Protein 7D1I (pdb70)

Foldseek 3Di:
DAEEEEEEFAVAPQLVLRLLLQVVCVVVVYAYAYEYAPPTPSVVVCVVVPHHYDHAHQDWDDDPVVDHTGDSVVSLQVRLVSLLVVCVVVVHQAYEYADDDSCQSNLVSCVVVPHAYEYEYLFQARDDSLVVSVVRHPEYEYAADPRDDDDHHHFHALLPQDALVVLLVDDPDAQLAEEAQDQAFPPLCLPPVLVLVLVDPGAHEYEYAGAPPCQVVSVVSNPPHCPRYHYDYDNDDPDVSVSLSNHLEYEYELGRVVLLSCLSNQWQYEHAHDPPDPVSRSVSSVVRLVVLQQYHYDYSVVDDSVVSNVVVVVVVDSVSGSVSSNSSNVSHHYPRSVVVSVVRVVD/DAEEEEAEFPPQPLVQLVVLLQVVCVVVPYAYAYEYAVVTPVVVVCVPVPHHYDHFDDVDDDDDVVRLVRRLVRLLVVCVVVVHQAYEYADDDNCQSNLVSCVVVPRAYEYEYLFLARDDRLVVSVVRHQAYEYAAPVNDDDDRYDYFHGDDDDPPVDAAEEEEACPLDQVVLCLPPVLVLPLPDDGEYEYEHAGAPPCQVVSVVSNVPRNDRYDYDYDNDDPDVVVSAQRHLEYEYEQRSVVLQVCLQQQWQYEHAHDPPPPVSRRVSSVVSLCVVQLYHYDYSVPDDSVVSNVVVVVVRDSVSSVVNRVVSNVPHHRPRSVVVSVVRVVD/DAEEEEEAFLDPPFVPLSLLLQVVLVVVVYAYAYEYAPVRNVCVVCVVVPHHYDHQHQDWAPQDPVDGGGDRVVSLVVRLVVLLVVCVVVVHQAYEYADDDRCQSNLVSCVVVPHAYEYEYLALERDPSCVVSVVRHPAYEYQDDNHDDDPHYHYHHRDDDALVVLLPDPDDAAEEAEAQDLPPSQLVLVQVLLLVQVDPGAEAYEYAQAPPRQVVSVVSNVPNNPHHNYDYHNDDPDVVVSLSSHQEYEYEQDSVVLLVLLQSLFAYEHAHDPPPSSQSSVCRCVPQAPHHYDYSVPDDNVVVNVVVVVVRDSVSRSSRSNRSNVPHHPPRSVVVSVVRVVD

Structure (mmCIF, N/CA/C/O backbone):
data_7D1I
#
_entry.id   7D1I
#
_cell.length_a   182.909
_cell.length_b   182.909
_cell.length_c   156.549
_cell.angle_alpha   90.000
_cell.angle_beta   90.000
_cell.angle_gamma   90.000
#
_symmetry.space_group_name_H-M   'P 43 21 2'
#
loop_
_atom_site.group_PDB
_atom_site.id
_atom_site.type_symbol
_atom_site.label_atom_id
_atom_site.label_alt_id
_atom_site.label_comp_id
_atom_site.label_asym_id
_atom_site.label_entity_id
_atom_site.label_seq_id
_atom_site.pdbx_PDB_ins_code
_atom_site.Cartn_x
_atom_site.Cartn_y
_atom_site.Cartn_z
_atom_site.occupancy
_atom_site.B_iso_or_equiv
_atom_site.auth_seq_id
_atom_site.auth_comp_id
_atom_site.auth_asym_id
_atom_site.auth_atom_id
_atom_site.pdbx_PDB_model_num
ATOM 1 N N . PRO A 1 9 ? 1.521 16.044 18.846 1.000 128.750 9 PRO A N 1
ATOM 2 C CA . PRO A 1 9 ? 1.503 16.603 20.204 1.000 126.520 9 PRO A CA 1
ATOM 3 C C . PRO A 1 9 ? 1.467 15.499 21.259 1.000 119.840 9 PRO A C 1
ATOM 4 O O . PRO A 1 9 ? 1.128 15.763 22.412 1.000 122.240 9 PRO A O 1
ATOM 8 N N . LYS A 1 10 ? 1.846 14.282 20.854 1.000 110.030 10 LYS A N 1
ATOM 9 C CA . LYS A 1 10 ? 1.741 13.074 21.666 1.000 97.550 10 LYS A CA 1
ATOM 10 C C . LYS A 1 10 ? 3.075 12.341 21.742 1.000 89.260 10 LYS A C 1
ATOM 11 O O . LYS A 1 10 ? 3.825 12.305 20.767 1.000 91.120 10 LYS A O 1
ATOM 17 N N . HIS A 1 11 ? 3.390 11.804 22.921 1.000 82.530 11 HIS A N 1
ATOM 18 C CA . HIS A 1 11 ? 4.657 11.125 23.209 1.000 77.380 11 HIS A CA 1
ATOM 19 C C . HIS A 1 11 ? 4.384 9.659 23.552 1.000 73.170 11 HIS A C 1
ATOM 20 O O . HIS A 1 11 ? 3.839 9.373 24.623 1.000 79.150 11 HIS A O 1
ATOM 27 N N . VAL A 1 12 ? 4.781 8.718 22.680 1.000 65.080 12 VAL A N 1
ATOM 28 C CA . VAL A 1 12 ? 4.581 7.283 22.924 1.000 61.050 12 VAL A CA 1
ATOM 29 C C . VAL A 1 12 ? 5.918 6.641 23.257 1.000 60.560 12 VAL A C 1
ATOM 30 O O . VAL A 1 12 ? 6.950 7.006 22.687 1.000 68.380 12 VAL A O 1
ATOM 34 N N . MET A 1 13 ? 5.915 5.701 24.191 1.000 52.650 13 MET A N 1
ATOM 35 C CA . MET A 1 13 ? 7.128 4.954 24.485 1.000 49.100 13 MET A CA 1
ATOM 36 C C . MET A 1 13 ? 6.905 3.504 24.084 1.000 50.990 13 MET A C 1
ATOM 37 O O . MET A 1 13 ? 5.889 2.903 24.457 1.000 53.080 13 MET A O 1
ATOM 42 N N . MET A 1 14 ? 7.865 2.939 23.357 1.000 49.860 14 MET A N 1
ATOM 43 C CA . MET A 1 14 ? 7.744 1.596 22.815 1.000 46.510 14 MET A CA 1
ATOM 44 C C . MET A 1 14 ? 8.487 0.608 23.700 1.000 45.030 14 MET A C 1
ATOM 45 O O . MET A 1 14 ? 9.595 0.893 24.160 1.000 44.820 14 MET A O 1
ATOM 50 N N . MET A 1 15 ? 7.922 -0.588 23.859 1.000 46.150 15 MET A N 1
ATOM 51 C CA . MET A 1 15 ? 8.575 -1.666 24.589 1.000 42.700 15 MET A CA 1
ATOM 52 C C . MET A 1 15 ? 8.646 -2.859 23.672 1.000 42.180 15 MET A C 1
ATOM 53 O O . MET A 1 15 ? 7.608 -3.428 23.311 1.000 42.190 15 MET A O 1
ATOM 58 N N . ALA A 1 16 ? 9.859 -3.234 23.308 1.000 41.820 16 ALA A N 1
ATOM 59 C CA . ALA A 1 16 ? 10.045 -4.380 22.443 1.000 48.720 16 ALA A CA 1
ATOM 60 C C . ALA A 1 16 ? 11.389 -4.950 22.809 1.000 51.640 16 ALA A C 1
ATOM 61 O O . ALA A 1 16 ? 12.362 -4.201 22.974 1.000 54.140 16 ALA A O 1
ATOM 63 N N . ALA A 1 17 ? 11.426 -6.264 22.948 1.000 53.960 17 ALA A N 1
ATOM 64 C CA . ALA A 1 17 ? 12.661 -6.944 23.256 1.000 58.080 17 ALA A CA 1
ATOM 65 C C . ALA A 1 17 ? 13.318 -7.369 21.955 1.000 59.870 17 ALA A C 1
ATOM 66 O O . ALA A 1 17 ? 12.659 -7.842 21.031 1.000 59.190 17 ALA A O 1
ATOM 68 N N . GLY A 1 18 ? 14.626 -7.192 21.909 1.000 68.210 18 GLY A N 1
ATOM 69 C CA . GLY A 1 18 ? 15.453 -7.574 20.787 1.000 78.720 18 GLY A CA 1
ATOM 70 C C . GLY A 1 18 ? 15.602 -9.053 20.477 1.000 86.730 18 GLY A C 1
ATOM 71 O O . GLY A 1 18 ? 15.693 -9.431 19.313 1.000 88.860 18 GLY A O 1
ATOM 72 N N . THR A 1 19 ? 15.667 -9.893 21.508 1.000 92.220 19 THR A N 1
ATOM 73 C CA . THR A 1 19 ? 15.906 -11.318 21.287 1.000 91.060 19 THR A CA 1
ATOM 74 C C . THR A 1 19 ? 14.838 -11.961 20.441 1.000 91.700 19 THR A C 1
ATOM 75 O O . THR A 1 19 ? 15.133 -12.642 19.470 1.000 105.120 19 THR A O 1
ATOM 79 N N . GLY A 1 20 ? 13.589 -11.707 20.773 1.000 79.460 20 GLY A N 1
ATOM 80 C CA . GLY A 1 20 ? 12.501 -12.203 19.957 1.000 79.540 20 GLY A CA 1
ATOM 81 C C . GLY A 1 20 ? 12.323 -11.211 18.822 1.000 84.740 20 GLY A C 1
ATOM 82 O O . GLY A 1 20 ? 12.748 -10.054 18.922 1.000 98.070 20 GLY A O 1
ATOM 83 N N . GLY A 1 21 ? 11.650 -11.576 17.739 1.000 71.980 21 GLY A N 1
ATOM 84 C CA . GLY A 1 21 ? 11.472 -10.591 16.681 1.000 65.950 21 GLY A CA 1
ATOM 85 C C . GLY A 1 21 ? 10.291 -9.657 16.910 1.000 62.790 21 GLY A C 1
ATOM 86 O O . GLY A 1 21 ? 9.332 -9.690 16.154 1.000 71.780 21 GLY A O 1
ATOM 87 N N . HIS A 1 22 ? 10.366 -8.818 17.944 1.000 52.160 22 HIS A N 1
ATOM 88 C CA . HIS A 1 22 ? 9.322 -7.878 18.294 1.000 52.450 22 HIS A CA 1
ATOM 89 C C . HIS A 1 22 ? 9.790 -6.471 18.037 1.000 54.900 22 HIS A C 1
ATOM 90 O O . HIS A 1 22 ? 8.997 -5.558 17.912 1.000 60.590 22 HIS A O 1
ATOM 97 N N . VAL A 1 23 ? 11.094 -6.286 18.003 1.000 52.960 23 VAL A N 1
ATOM 98 C CA . VAL A 1 23 ? 11.627 -4.971 17.749 1.000 52.360 23 VAL A CA 1
ATOM 99 C C . VAL A 1 23 ? 11.248 -4.547 16.348 1.000 55.880 23 VAL A C 1
ATOM 100 O O . VAL A 1 23 ? 10.977 -3.384 16.101 1.000 64.050 23 VAL A O 1
ATOM 104 N N . PHE A 1 24 ? 11.234 -5.492 15.419 1.000 52.360 24 PHE A N 1
ATOM 105 C CA . PHE A 1 24 ? 10.933 -5.127 14.031 1.000 51.450 24 PHE A CA 1
ATOM 106 C C . PHE A 1 24 ? 9.512 -4.620 13.852 1.000 52.190 24 PHE A C 1
ATOM 107 O O . PHE A 1 24 ? 9.344 -3.515 13.295 1.000 57.240 24 PHE A O 1
ATOM 115 N N . PRO A 1 25 ? 8.455 -5.288 14.334 1.000 49.410 25 PRO A N 1
ATOM 116 C CA . PRO A 1 25 ? 7.122 -4.692 14.205 1.000 48.770 25 PRO A CA 1
ATOM 117 C C . PRO A 1 25 ? 6.997 -3.407 14.976 1.000 51.140 25 PRO A C 1
ATOM 118 O O . PRO A 1 25 ? 6.365 -2.463 14.498 1.000 57.260 25 PRO A O 1
ATOM 122 N N . ALA A 1 26 ? 7.557 -3.358 16.184 1.000 52.610 26 ALA A N 1
ATOM 123 C CA . ALA A 1 26 ? 7.544 -2.123 16.954 1.000 52.660 26 ALA A CA 1
ATOM 124 C C . ALA A 1 26 ? 8.249 -1.002 16.211 1.000 55.570 26 ALA A C 1
ATOM 125 O O . ALA A 1 26 ? 7.749 0.124 16.168 1.000 60.550 26 ALA A O 1
ATOM 127 N N . LEU A 1 27 ? 9.411 -1.284 15.615 1.000 57.060 27 LEU A N 1
ATOM 128 C CA . LEU A 1 27 ? 10.147 -0.218 14.942 1.000 57.340 27 LEU A CA 1
ATOM 129 C C . LEU A 1 27 ? 9.339 0.369 13.796 1.000 60.920 27 LEU A C 1
ATOM 130 O O . LEU A 1 27 ? 9.347 1.589 13.590 1.000 63.810 27 LEU A O 1
ATOM 135 N N . ALA A 1 28 ? 8.630 -0.478 13.046 1.000 57.980 28 ALA A N 1
ATOM 136 C CA . ALA A 1 28 ? 7.808 0.013 11.942 1.000 61.190 28 ALA A CA 1
ATOM 137 C C . ALA A 1 28 ? 6.694 0.933 12.441 1.000 57.950 28 ALA A C 1
ATOM 138 O O . ALA A 1 28 ? 6.458 2.009 11.877 1.000 57.020 28 ALA A O 1
ATOM 140 N N . VAL A 1 29 ? 5.990 0.516 13.494 1.000 57.640 29 VAL A N 1
ATOM 141 C CA . VAL A 1 29 ? 4.948 1.344 14.089 1.000 61.090 29 VAL A CA 1
ATOM 142 C C . VAL A 1 29 ? 5.560 2.605 14.687 1.000 68.030 29 VAL A C 1
ATOM 143 O O . VAL A 1 29 ? 4.949 3.681 14.660 1.000 75.710 29 VAL A O 1
ATOM 147 N N . ALA A 1 30 ? 6.762 2.490 15.258 1.000 65.680 30 ALA A N 1
ATOM 148 C CA . ALA A 1 30 ? 7.431 3.659 15.819 1.000 61.960 30 ALA A CA 1
ATOM 149 C C . ALA A 1 30 ? 7.775 4.670 14.731 1.000 66.600 30 ALA A C 1
ATOM 150 O O . ALA A 1 30 ? 7.548 5.875 14.900 1.000 66.430 30 ALA A O 1
ATOM 152 N N . LYS A 1 31 ? 8.316 4.198 13.600 1.000 66.960 31 LYS A N 1
ATOM 153 C CA . LYS A 1 31 ? 8.773 5.107 12.552 1.000 68.680 31 LYS A CA 1
ATOM 154 C C . LYS A 1 31 ? 7.624 5.933 11.995 1.000 76.960 31 LYS A C 1
ATOM 155 O O . LYS A 1 31 ? 7.782 7.137 11.758 1.000 84.200 31 LYS A O 1
ATOM 161 N N . GLN A 1 32 ? 6.459 5.305 11.783 1.000 76.570 32 GLN A N 1
ATOM 162 C CA . GLN A 1 32 ? 5.279 6.043 11.328 1.000 78.760 32 GLN A CA 1
ATOM 163 C C . GLN A 1 32 ? 4.744 6.978 12.403 1.000 78.790 32 GLN A C 1
ATOM 164 O O . GLN A 1 32 ? 4.267 8.076 12.091 1.000 82.690 32 GLN A O 1
ATOM 170 N N . LEU A 1 33 ? 4.783 6.563 13.667 1.000 75.120 33 LEU A N 1
ATOM 171 C CA . LEU A 1 33 ? 4.369 7.487 14.711 1.000 73.850 33 LEU A CA 1
ATOM 172 C C . LEU A 1 33 ? 5.210 8.757 14.673 1.000 78.740 33 LEU A C 1
ATOM 173 O O . LEU A 1 33 ? 4.664 9.863 14.746 1.000 80.040 33 LEU A O 1
ATOM 178 N N . GLN A 1 34 ? 6.527 8.627 14.471 1.000 80.540 34 GLN A N 1
ATOM 179 C CA . GLN A 1 34 ? 7.382 9.814 14.406 1.000 85.370 34 GLN A CA 1
ATOM 180 C C . GLN A 1 34 ? 6.961 10.734 13.274 1.000 93.800 34 GLN A C 1
ATOM 181 O O . GLN A 1 34 ? 6.755 11.940 13.469 1.000 96.860 34 GLN A O 1
ATOM 187 N N . GLN A 1 35 ? 6.812 10.171 12.081 1.000 94.240 35 GLN A N 1
ATOM 188 C CA . GLN A 1 35 ? 6.496 10.952 10.904 1.000 98.710 35 GLN A CA 1
ATOM 189 C C . GLN A 1 35 ? 5.056 11.414 10.880 1.000 96.410 35 GLN A C 1
ATOM 190 O O . GLN A 1 35 ? 4.715 12.264 10.056 1.000 103.350 35 GLN A O 1
ATOM 196 N N . GLN A 1 36 ? 4.209 10.886 11.760 1.000 81.690 36 GLN A N 1
ATOM 197 C CA . GLN A 1 36 ? 2.868 11.422 11.901 1.000 79.320 36 GLN A CA 1
ATOM 198 C C . GLN A 1 36 ? 2.819 12.521 12.943 1.000 75.820 36 GLN A C 1
ATOM 199 O O . GLN A 1 36 ? 1.742 12.821 13.470 1.000 76.580 36 GLN A O 1
ATOM 205 N N . GLY A 1 37 ? 3.969 13.124 13.250 1.000 75.520 37 GLY A N 1
ATOM 206 C CA . GLY A 1 37 ? 4.031 14.275 14.125 1.000 81.560 37 GLY A CA 1
ATOM 207 C C . GLY A 1 37 ? 4.228 13.952 15.583 1.000 82.370 37 GLY A C 1
ATOM 208 O O . GLY A 1 37 ? 4.121 14.857 16.421 1.000 82.420 37 GLY A O 1
ATOM 209 N N . CYS A 1 38 ? 4.439 12.683 15.915 1.000 82.670 38 CYS A N 1
ATOM 210 C CA . CYS A 1 38 ? 4.664 12.243 17.279 1.000 79.280 38 CYS A CA 1
ATOM 211 C C . CYS A 1 38 ? 6.158 12.250 17.583 1.000 77.040 38 CYS A C 1
ATOM 212 O O . CYS A 1 38 ? 6.995 12.526 16.720 1.000 79.860 38 CYS A O 1
ATOM 215 N N . GLN A 1 39 ? 6.477 11.994 18.847 1.000 76.230 39 GLN A N 1
ATOM 216 C CA . GLN A 1 39 ? 7.830 11.692 19.298 1.000 75.610 39 GLN A CA 1
ATOM 217 C C . GLN A 1 39 ? 7.781 10.350 20.015 1.000 69.970 39 GLN A C 1
ATOM 218 O O . GLN A 1 39 ? 6.881 10.112 20.829 1.000 69.580 39 GLN A O 1
ATOM 224 N N . VAL A 1 40 ? 8.708 9.459 19.699 1.000 63.250 40 VAL A N 1
ATOM 225 C CA . VAL A 1 40 ? 8.673 8.128 20.275 1.000 61.940 40 VAL A CA 1
ATOM 226 C C . VAL A 1 40 ? 9.942 7.910 21.074 1.000 66.770 40 VAL A C 1
ATOM 227 O O . VAL A 1 40 ? 11.002 8.460 20.753 1.000 72.880 40 VAL A O 1
ATOM 231 N N . SER A 1 41 ? 9.798 7.170 22.166 1.000 62.170 41 SER A N 1
ATOM 232 C CA . SER A 1 41 ? 10.905 6.756 22.994 1.000 58.300 41 SER A CA 1
ATOM 233 C C . SER A 1 41 ? 10.826 5.253 23.128 1.000 54.500 41 SER A C 1
ATOM 234 O O . SER A 1 41 ? 9.745 4.671 23.020 1.000 51.660 41 SER A O 1
ATOM 237 N N . TRP A 1 42 ? 11.974 4.634 23.376 1.000 54.170 42 TRP A N 1
ATOM 238 C CA . TRP A 1 42 ? 12.080 3.186 23.481 1.000 50.660 42 TRP A CA 1
ATOM 239 C C . TRP A 1 42 ? 12.484 2.833 24.904 1.000 55.400 42 TRP A C 1
ATOM 240 O O . TRP A 1 42 ? 13.425 3.421 25.449 1.000 61.960 42 TRP A O 1
ATOM 251 N N . LEU A 1 43 ? 11.757 1.897 25.511 1.000 56.650 43 LEU A N 1
ATOM 252 C CA . LEU A 1 43 ? 12.124 1.326 26.801 1.000 52.650 43 LEU A CA 1
ATOM 253 C C . LEU A 1 43 ? 12.752 -0.030 26.520 1.000 54.150 43 LEU A C 1
ATOM 254 O O . LEU A 1 43 ? 12.100 -0.941 25.988 1.000 59.850 43 LEU A O 1
ATOM 259 N N . ALA A 1 44 ? 14.004 -0.180 26.896 1.000 47.090 44 ALA A N 1
ATOM 260 C CA . ALA A 1 44 ? 14.725 -1.378 26.531 1.000 46.380 44 ALA A CA 1
ATOM 261 C C . ALA A 1 44 ? 15.634 -1.745 27.688 1.000 53.560 44 ALA A C 1
ATOM 262 O O . ALA A 1 44 ? 15.819 -0.966 28.624 1.000 60.800 44 ALA A O 1
ATOM 264 N N . THR A 1 45 ? 16.166 -2.954 27.636 1.000 46.650 45 THR A N 1
ATOM 265 C CA . THR A 1 45 ? 17.092 -3.459 28.626 1.000 44.320 45 THR A CA 1
ATOM 266 C C . THR A 1 45 ? 18.511 -3.054 28.247 1.000 53.190 45 THR A C 1
ATOM 267 O O . THR A 1 45 ? 18.767 -2.685 27.095 1.000 58.680 45 THR A O 1
ATOM 271 N N . PRO A 1 46 ? 19.444 -2.997 29.212 1.000 54.690 46 PRO A N 1
ATOM 272 C CA . PRO A 1 46 ? 20.829 -2.673 28.849 1.000 56.390 46 PRO A CA 1
ATOM 273 C C . PRO A 1 46 ? 21.553 -3.817 28.178 1.000 58.800 46 PRO A C 1
ATOM 274 O O . PRO A 1 46 ? 22.493 -3.590 27.409 1.000 58.510 46 PRO A O 1
ATOM 278 N N . THR A 1 47 ? 21.137 -5.041 28.438 1.000 61.770 47 THR A N 1
ATOM 279 C CA . THR A 1 47 ? 21.802 -6.198 27.890 1.000 70.240 47 THR A CA 1
ATOM 280 C C . THR A 1 47 ? 21.048 -6.811 26.715 1.000 76.540 47 THR A C 1
ATOM 281 O O . THR A 1 47 ? 21.427 -7.887 26.246 1.000 80.310 47 THR A O 1
ATOM 285 N N . GLY A 1 48 ? 20.065 -6.117 26.163 1.000 77.490 48 GLY A N 1
ATOM 286 C CA . GLY A 1 48 ? 19.312 -6.679 25.067 1.000 79.080 48 GLY A CA 1
ATOM 287 C C . GLY A 1 48 ? 19.853 -6.290 23.719 1.000 80.280 48 GLY A C 1
ATOM 288 O O . GLY A 1 48 ? 20.592 -5.321 23.589 1.000 86.890 48 GLY A O 1
ATOM 289 N N . MET A 1 49 ? 19.508 -7.091 22.710 1.000 74.250 49 MET A N 1
ATOM 290 C CA . MET A 1 49 ? 20.026 -6.837 21.375 1.000 71.090 49 MET A CA 1
ATOM 291 C C . MET A 1 49 ? 19.271 -5.715 20.692 1.000 68.570 49 MET A C 1
ATOM 292 O O . MET A 1 49 ? 19.744 -5.207 19.671 1.000 71.450 49 MET A O 1
ATOM 297 N N . GLU A 1 50 ? 18.109 -5.323 21.228 1.000 64.380 50 GLU A N 1
ATOM 298 C CA . GLU A 1 50 ? 17.351 -4.230 20.623 1.000 60.880 50 GLU A CA 1
ATOM 299 C C . GLU A 1 50 ? 18.197 -2.982 20.469 1.000 51.510 50 GLU A C 1
ATOM 300 O O . GLU A 1 50 ? 17.950 -2.184 19.561 1.000 53.420 50 GLU A O 1
ATOM 306 N N . ASN A 1 51 ? 19.185 -2.788 21.347 1.000 47.070 51 ASN A N 1
ATOM 307 C CA . ASN A 1 51 ? 20.010 -1.583 21.289 1.000 53.590 51 ASN A CA 1
ATOM 308 C C . ASN A 1 51 ? 20.780 -1.484 19.982 1.000 62.280 51 ASN A C 1
ATOM 309 O O . ASN A 1 51 ? 20.806 -0.423 19.339 1.000 61.200 51 ASN A O 1
ATOM 314 N N . ARG A 1 52 ? 21.433 -2.578 19.582 1.000 66.930 52 ARG A N 1
ATOM 315 C CA . ARG A 1 52 ? 22.185 -2.568 18.333 1.000 67.890 52 ARG A CA 1
ATOM 316 C C . ARG A 1 52 ? 21.256 -2.385 17.148 1.000 63.450 52 ARG A C 1
ATOM 317 O O . ARG A 1 52 ? 21.605 -1.708 16.173 1.000 62.510 52 ARG A O 1
ATOM 325 N N . LEU A 1 53 ? 20.063 -2.982 17.213 1.000 57.810 53 LEU A N 1
ATOM 326 C CA . LEU A 1 53 ? 19.143 -2.848 16.095 1.000 59.050 53 LEU A CA 1
ATOM 327 C C . LEU A 1 53 ? 18.678 -1.405 15.958 1.000 47.640 53 LEU A C 1
ATOM 328 O O . LEU A 1 53 ? 18.577 -0.889 14.843 1.000 70.120 53 LEU A O 1
ATOM 333 N N . LEU A 1 54 ? 18.437 -0.717 17.072 1.000 52.470 54 LEU A N 1
ATOM 334 C CA . LEU A 1 54 ? 18.034 0.682 17.006 1.000 55.050 54 LEU A CA 1
ATOM 335 C C . LEU A 1 54 ? 19.212 1.648 16.937 1.000 65.910 54 LEU A C 1
ATOM 336 O O . LEU A 1 54 ? 18.993 2.862 17.020 1.000 73.600 54 LEU A O 1
ATOM 341 N N . LYS A 1 55 ? 20.450 1.166 16.833 1.000 65.960 55 LYS A N 1
ATOM 342 C CA . LYS A 1 55 ? 21.549 2.106 16.640 1.000 69.050 55 LYS A CA 1
ATOM 343 C C . LYS A 1 55 ? 21.331 2.818 15.313 1.000 75.430 55 LYS A C 1
ATOM 344 O O . LYS A 1 55 ? 20.818 2.232 14.353 1.000 73.440 55 LYS A O 1
ATOM 350 N N . ASP A 1 56 ? 21.607 4.121 15.298 1.000 83.470 56 ASP A N 1
ATOM 351 C CA . ASP A 1 56 ? 21.454 4.954 14.108 1.000 94.310 56 ASP A CA 1
ATOM 352 C C . ASP A 1 56 ? 19.997 5.051 13.670 1.000 93.530 56 ASP A C 1
ATOM 353 O O . ASP A 1 56 ? 19.718 5.370 12.507 1.000 92.790 56 ASP A O 1
ATOM 358 N N . GLN A 1 57 ? 19.063 4.780 14.584 1.000 92.830 57 GLN A N 1
ATOM 359 C CA . GLN A 1 57 ? 17.632 4.830 14.309 1.000 91.870 57 GLN A CA 1
ATOM 360 C C . GLN A 1 57 ? 16.955 6.099 14.773 1.000 91.840 57 GLN A C 1
ATOM 361 O O . GLN A 1 57 ? 15.759 6.263 14.517 1.000 93.820 57 GLN A O 1
ATOM 367 N N . ASN A 1 58 ? 17.677 6.981 15.458 1.000 87.740 58 ASN A N 1
ATOM 368 C CA . ASN A 1 58 ? 17.167 8.306 15.774 1.000 84.870 58 ASN A CA 1
ATOM 369 C C . ASN A 1 58 ? 15.903 8.254 16.649 1.000 76.680 58 ASN A C 1
ATOM 370 O O . ASN A 1 58 ? 14.973 9.044 16.474 1.000 74.370 58 ASN A O 1
ATOM 375 N N . ILE A 1 59 ? 15.865 7.322 17.604 1.000 72.750 59 ILE A N 1
ATOM 376 C CA . ILE A 1 59 ? 14.928 7.385 18.735 1.000 69.270 59 ILE A CA 1
ATOM 377 C C . ILE A 1 59 ? 15.700 7.081 20.008 1.000 68.070 59 ILE A C 1
ATOM 378 O O . ILE A 1 59 ? 16.501 6.131 20.037 1.000 66.530 59 ILE A O 1
ATOM 383 N N . PRO A 1 60 ? 15.482 7.855 21.074 1.000 65.360 60 PRO A N 1
ATOM 384 C CA . PRO A 1 60 ? 16.275 7.685 22.297 1.000 62.450 60 PRO A CA 1
ATOM 385 C C . PRO A 1 60 ? 15.855 6.433 23.045 1.000 57.490 60 PRO A C 1
ATOM 386 O O . PRO A 1 60 ? 14.664 6.176 23.230 1.000 60.780 60 PRO A O 1
ATOM 390 N N . ILE A 1 61 ? 16.837 5.656 23.479 1.000 49.250 61 ILE A N 1
ATOM 391 C CA . ILE A 1 61 ? 16.579 4.429 24.210 1.000 52.230 61 ILE A CA 1
ATOM 392 C C . ILE A 1 61 ? 16.900 4.680 25.674 1.000 53.720 61 ILE A C 1
ATOM 393 O O . ILE A 1 61 ? 17.946 5.250 26.001 1.000 59.210 61 ILE A O 1
ATOM 398 N N . TYR A 1 62 ? 16.010 4.229 26.549 1.000 51.110 62 TYR A N 1
ATOM 399 C CA . TYR A 1 62 ? 16.124 4.378 27.992 1.000 52.510 62 TYR A CA 1
ATOM 400 C C . TYR A 1 62 ? 16.114 2.992 28.606 1.000 54.060 62 TYR A C 1
ATOM 401 O O . TYR A 1 62 ? 15.252 2.173 28.270 1.000 58.090 62 TYR A O 1
ATOM 410 N N . GLN A 1 63 ? 17.062 2.718 29.495 1.000 50.550 63 GLN A N 1
ATOM 411 C CA . GLN A 1 63 ? 17.275 1.352 29.942 1.000 48.400 63 GLN A CA 1
ATOM 412 C C . GLN A 1 63 ? 16.781 1.092 31.361 1.000 51.040 63 GLN A C 1
ATOM 413 O O . GLN A 1 63 ? 16.815 1.978 32.223 1.000 53.610 63 GLN A O 1
ATOM 419 N N . ILE A 1 64 ? 16.275 -0.131 31.567 1.000 48.910 64 ILE A N 1
ATOM 420 C CA . ILE A 1 64 ? 15.898 -0.667 32.868 1.000 50.890 64 ILE A CA 1
ATOM 421 C C . ILE A 1 64 ? 16.576 -2.019 32.976 1.000 55.520 64 ILE A C 1
ATOM 422 O O . ILE A 1 64 ? 16.806 -2.679 31.966 1.000 51.940 64 ILE A O 1
ATOM 427 N N . ASP A 1 65 ? 16.833 -2.469 34.199 1.000 69.310 65 ASP A N 1
ATOM 428 C CA . ASP A 1 65 ? 17.663 -3.647 34.435 1.000 76.760 65 ASP A CA 1
ATOM 429 C C . ASP A 1 65 ? 16.764 -4.783 34.918 1.000 76.950 65 ASP A C 1
ATOM 430 O O . ASP A 1 65 ? 15.928 -4.578 35.802 1.000 81.600 65 ASP A O 1
ATOM 435 N N . ILE A 1 66 ? 16.937 -5.973 34.349 1.000 72.700 66 ILE A N 1
ATOM 436 C CA . ILE A 1 66 ? 16.087 -7.112 34.674 1.000 68.280 66 ILE A CA 1
ATOM 437 C C . ILE A 1 66 ? 16.864 -8.322 35.181 1.000 72.310 66 ILE A C 1
ATOM 438 O O . ILE A 1 66 ? 16.286 -9.154 35.895 1.000 73.210 66 ILE A O 1
ATOM 443 N N . GLN A 1 67 ? 18.151 -8.456 34.869 1.000 79.190 67 GLN A N 1
ATOM 444 C CA . GLN A 1 67 ? 18.932 -9.613 35.296 1.000 92.000 67 GLN A CA 1
ATOM 445 C C . GLN A 1 67 ? 19.428 -9.443 36.732 1.000 100.910 67 GLN A C 1
ATOM 446 O O . GLN A 1 67 ? 20.067 -8.435 37.063 1.000 104.430 67 GLN A O 1
ATOM 452 N N . GLY A 1 68 ? 19.221 -10.459 37.559 1.000 102.410 68 GLY A N 1
ATOM 453 C CA . GLY A 1 68 ? 19.679 -10.411 38.933 1.000 103.140 68 GLY A CA 1
ATOM 454 C C . GLY A 1 68 ? 21.192 -10.330 39.029 1.000 105.170 68 GLY A C 1
ATOM 455 O O . GLY A 1 68 ? 21.903 -11.087 38.374 1.000 106.360 68 GLY A O 1
ATOM 456 N N . VAL A 1 69 ? 21.681 -9.391 39.832 1.000 103.960 69 VAL A N 1
ATOM 457 C CA . VAL A 1 69 ? 23.113 -9.190 40.040 1.000 100.950 69 VAL A CA 1
ATOM 458 C C . VAL A 1 69 ? 23.732 -10.287 40.906 1.000 104.930 69 VAL A C 1
ATOM 459 O O . VAL A 1 69 ? 23.043 -10.909 41.707 1.000 109.440 69 VAL A O 1
ATOM 463 N N . ARG A 1 70 ? 25.017 -10.573 40.728 1.000 103.580 70 ARG A N 1
ATOM 464 C CA . ARG A 1 70 ? 25.606 -11.592 41.583 1.000 100.260 70 ARG A CA 1
ATOM 465 C C . ARG A 1 70 ? 27.115 -11.647 41.776 1.000 95.640 70 ARG A C 1
ATOM 466 O O . ARG A 1 70 ? 27.886 -11.338 40.879 1.000 96.180 70 ARG A O 1
ATOM 474 N N . GLY A 1 71 ? 27.506 -12.004 42.992 1.000 95.210 71 GLY A N 1
ATOM 475 C CA . GLY A 1 71 ? 28.883 -12.278 43.355 1.000 97.860 71 GLY A CA 1
ATOM 476 C C . GLY A 1 71 ? 30.014 -11.320 43.072 1.000 97.990 71 GLY A C 1
ATOM 477 O O . GLY A 1 71 ? 31.119 -11.763 42.765 1.000 100.580 71 GLY A O 1
ATOM 478 N N . ASN A 1 72 ? 29.789 -10.023 43.173 1.000 95.550 72 ASN A N 1
ATOM 479 C CA . ASN A 1 72 ? 30.890 -9.112 42.922 1.000 96.480 72 ASN A CA 1
ATOM 480 C C . ASN A 1 72 ? 31.976 -9.263 43.976 1.000 86.220 72 ASN A C 1
ATOM 481 O O . ASN A 1 72 ? 33.162 -9.266 43.677 1.000 88.570 72 ASN A O 1
ATOM 486 N N . GLY A 1 73 ? 31.537 -9.420 45.220 1.000 83.940 73 GLY A N 1
ATOM 487 C CA . GLY A 1 73 ? 32.402 -9.496 46.389 1.000 74.680 73 GLY A CA 1
ATOM 488 C C . GLY A 1 73 ? 32.425 -8.149 47.106 1.000 70.580 73 GLY A C 1
ATOM 489 O O . GLY A 1 73 ? 32.806 -8.047 48.266 1.000 70.010 73 GLY A O 1
ATOM 490 N N . VAL A 1 74 ? 32.007 -7.112 46.392 1.000 67.060 74 VAL A N 1
ATOM 491 C CA . VAL A 1 74 ? 31.853 -5.767 46.906 1.000 65.720 74 VAL A CA 1
ATOM 492 C C . VAL A 1 74 ? 30.355 -5.447 46.911 1.000 75.390 74 VAL A C 1
ATOM 493 O O . VAL A 1 74 ? 29.900 -4.599 47.662 1.000 80.820 74 VAL A O 1
ATOM 497 N N . ILE A 1 75 ? 29.601 -6.134 46.054 1.000 73.670 75 ILE A N 1
ATOM 498 C CA . ILE A 1 75 ? 28.165 -5.982 45.940 1.000 70.130 75 ILE A CA 1
ATOM 499 C C . ILE A 1 75 ? 27.559 -7.364 46.113 1.000 73.800 75 ILE A C 1
ATOM 500 O O . ILE A 1 75 ? 27.931 -8.287 45.409 1.000 79.420 75 ILE A O 1
ATOM 505 N N . ARG A 1 76 ? 26.617 -7.510 47.028 1.000 74.460 76 ARG A N 1
ATOM 506 C CA . ARG A 1 76 ? 25.989 -8.803 47.255 1.000 73.080 76 ARG A CA 1
ATOM 507 C C . ARG A 1 76 ? 25.024 -9.197 46.147 1.000 78.300 76 ARG A C 1
ATOM 508 O O . ARG A 1 76 ? 24.466 -8.344 45.471 1.000 78.580 76 ARG A O 1
ATOM 516 N N . LYS A 1 77 ? 24.841 -10.496 45.952 1.000 81.960 77 LYS A N 1
ATOM 517 C CA . LYS A 1 77 ? 23.906 -10.980 44.944 1.000 87.620 77 LYS A CA 1
ATOM 518 C C . LYS A 1 77 ? 22.510 -10.424 45.221 1.000 90.360 77 LYS A C 1
ATOM 519 O O . LYS A 1 77 ? 21.990 -10.545 46.335 1.000 99.560 77 LYS A O 1
ATOM 525 N N . LEU A 1 78 ? 21.887 -9.838 44.200 1.000 81.810 78 LEU A N 1
ATOM 526 C CA . LEU A 1 78 ? 20.555 -9.264 44.315 1.000 75.880 78 LEU A CA 1
ATOM 527 C C . LEU A 1 78 ? 19.618 -10.156 43.527 1.000 80.320 78 LEU A C 1
ATOM 528 O O . LEU A 1 78 ? 19.774 -10.298 42.311 1.000 80.710 78 LEU A O 1
ATOM 533 N N . ALA A 1 79 ? 18.643 -10.740 44.213 1.000 84.390 79 ALA A N 1
ATOM 534 C CA . ALA A 1 79 ? 17.773 -11.715 43.574 1.000 90.200 79 ALA A CA 1
ATOM 535 C C . ALA A 1 79 ? 17.097 -11.097 42.368 1.000 91.340 79 ALA A C 1
ATOM 536 O O . ALA A 1 79 ? 16.747 -9.918 42.383 1.000 94.600 79 ALA A O 1
ATOM 538 N N . ALA A 1 80 ? 16.931 -11.893 41.314 1.000 90.730 80 ALA A N 1
ATOM 539 C CA . ALA A 1 80 ? 16.207 -11.401 40.146 1.000 89.790 80 ALA A CA 1
ATOM 540 C C . ALA A 1 80 ? 14.841 -10.829 40.536 1.000 86.790 80 ALA A C 1
ATOM 541 O O . ALA A 1 80 ? 14.511 -9.728 40.074 1.000 88.270 80 ALA A O 1
ATOM 543 N N . PRO A 1 81 ? 14.035 -11.473 41.394 1.000 81.790 81 PRO A N 1
ATOM 544 C CA . PRO A 1 81 ? 12.730 -10.881 41.755 1.000 78.420 81 PRO A CA 1
ATOM 545 C C . PRO A 1 81 ? 12.797 -9.521 42.442 1.000 71.710 81 PRO A C 1
ATOM 546 O O . PRO A 1 81 ? 11.813 -8.772 42.401 1.000 73.000 81 PRO A O 1
ATOM 550 N N . PHE A 1 82 ? 13.886 -9.198 43.133 1.000 65.740 82 PHE A N 1
ATOM 551 C CA . PHE A 1 82 ? 14.048 -7.834 43.630 1.000 63.040 82 PHE A CA 1
ATOM 552 C C . PHE A 1 82 ? 14.270 -6.855 42.492 1.000 60.860 82 PHE A C 1
ATOM 553 O O . PHE A 1 82 ? 13.807 -5.712 42.549 1.000 58.440 82 PHE A O 1
ATOM 561 N N . LYS A 1 83 ? 15.071 -7.258 41.505 1.000 61.840 83 LYS A N 1
ATOM 562 C CA . LYS A 1 83 ? 15.391 -6.388 40.383 1.000 55.740 83 LYS A CA 1
ATOM 563 C C . LYS A 1 83 ? 14.143 -6.058 39.558 1.000 53.500 83 LYS A C 1
ATOM 564 O O . LYS A 1 83 ? 13.995 -4.930 39.076 1.000 56.130 83 LYS A O 1
ATOM 570 N N . ILE A 1 84 ? 13.202 -7.002 39.436 1.000 52.050 84 ILE A N 1
ATOM 571 C CA . ILE A 1 84 ? 11.986 -6.730 38.658 1.000 56.610 84 ILE A CA 1
ATOM 572 C C . ILE A 1 84 ? 11.144 -5.643 39.308 1.000 56.010 84 ILE A C 1
ATOM 573 O O . ILE A 1 84 ? 10.483 -4.858 38.617 1.000 58.810 84 ILE A O 1
ATOM 578 N N . LEU A 1 85 ? 11.137 -5.574 40.629 1.000 55.880 85 LEU A N 1
ATOM 579 C CA . LEU A 1 85 ? 10.459 -4.461 41.280 1.000 53.890 85 LEU A CA 1
ATOM 580 C C . LEU A 1 85 ? 11.202 -3.149 41.014 1.000 53.410 85 LEU A C 1
ATOM 581 O O . LEU A 1 85 ? 10.573 -2.121 40.754 1.000 53.660 85 LEU A O 1
ATOM 586 N N . LYS A 1 86 ? 12.544 -3.166 41.090 1.000 51.040 86 LYS A N 1
ATOM 587 C CA . LYS A 1 86 ? 13.354 -1.986 40.770 1.000 45.930 86 LYS A CA 1
ATOM 588 C C . LYS A 1 86 ? 13.117 -1.529 39.337 1.000 49.380 86 LYS A C 1
ATOM 589 O O . LYS A 1 86 ? 13.012 -0.328 39.068 1.000 56.200 86 LYS A O 1
ATOM 595 N N . ALA A 1 87 ? 13.069 -2.476 38.399 1.000 41.660 87 ALA A N 1
ATOM 596 C CA . ALA A 1 87 ? 12.847 -2.125 37.005 1.000 38.490 87 ALA A CA 1
ATOM 597 C C . ALA A 1 87 ? 11.505 -1.440 36.817 1.000 47.290 87 ALA A C 1
ATOM 598 O O . ALA A 1 87 ? 11.379 -0.555 35.968 1.000 53.030 87 ALA A O 1
ATOM 600 N N . THR A 1 88 ? 10.473 -1.885 37.545 1.000 39.160 88 THR A N 1
ATOM 601 C CA . THR A 1 88 ? 9.150 -1.260 37.444 1.000 39.970 88 THR A CA 1
ATOM 602 C C . THR A 1 88 ? 9.209 0.218 37.838 1.000 41.100 88 THR A C 1
ATOM 603 O O . THR A 1 88 ? 8.659 1.081 37.146 1.000 41.940 88 THR A O 1
ATOM 607 N N . PHE A 1 89 ? 9.898 0.526 38.935 1.000 41.190 89 PHE A N 1
ATOM 608 C CA . PHE A 1 89 ? 10.036 1.900 39.395 1.000 45.620 89 PHE A CA 1
ATOM 609 C C . PHE A 1 89 ? 11.077 2.673 38.600 1.000 46.080 89 PHE A C 1
ATOM 610 O O . PHE A 1 89 ? 10.924 3.882 38.389 1.000 50.240 89 PHE A O 1
ATOM 618 N N . SER A 1 90 ? 12.148 2.008 38.177 1.000 45.480 90 SER A N 1
ATOM 619 C CA . SER A 1 90 ? 13.099 2.656 37.285 1.000 50.800 90 SER A CA 1
ATOM 620 C C . SER A 1 90 ? 12.380 3.145 36.029 1.000 53.150 90 SER A C 1
ATOM 621 O O . SER A 1 90 ? 12.499 4.313 35.641 1.000 55.280 90 SER A O 1
ATOM 624 N N . ALA A 1 91 ? 11.570 2.271 35.421 1.000 54.890 91 ALA A N 1
ATOM 625 C CA . ALA A 1 91 ? 10.784 2.649 34.253 1.000 53.500 91 ALA A CA 1
ATOM 626 C C . ALA A 1 91 ? 9.711 3.667 34.613 1.000 56.560 91 ALA A C 1
ATOM 627 O O . ALA A 1 91 ? 9.440 4.580 33.829 1.000 60.950 91 ALA A O 1
ATOM 629 N N . MET A 1 92 ? 9.062 3.517 35.772 1.000 55.170 92 MET A N 1
ATOM 630 C CA . MET A 1 92 ? 8.024 4.475 36.153 1.000 54.700 92 MET A CA 1
ATOM 631 C C . MET A 1 92 ? 8.588 5.892 36.238 1.000 55.350 92 MET A C 1
ATOM 632 O O . MET A 1 92 ? 7.959 6.850 35.766 1.000 49.940 92 MET A O 1
ATOM 637 N N . ARG A 1 93 ? 9.789 6.042 36.812 1.000 57.680 93 ARG A N 1
ATOM 638 C CA . ARG A 1 93 ? 10.424 7.357 36.848 1.000 57.030 93 ARG A CA 1
ATOM 639 C C . ARG A 1 93 ? 10.691 7.877 35.441 1.000 54.950 93 ARG A C 1
ATOM 640 O O . ARG A 1 93 ? 10.490 9.060 35.167 1.000 62.780 93 ARG A O 1
ATOM 648 N N . TYR A 1 94 ? 11.133 7.009 34.532 1.000 49.460 94 TYR A N 1
ATOM 649 C CA . TYR A 1 94 ? 11.374 7.426 33.151 1.000 52.110 94 TYR A CA 1
ATOM 650 C C . TYR A 1 94 ? 10.117 8.014 32.504 1.000 54.280 94 TYR A C 1
ATOM 651 O O . TYR A 1 94 ? 10.171 9.079 31.879 1.000 56.500 94 TYR A O 1
ATOM 660 N N . MET A 1 95 ? 8.970 7.343 32.650 1.000 53.550 95 MET A N 1
ATOM 661 C CA . MET A 1 95 ? 7.760 7.821 31.987 1.000 55.790 95 MET A CA 1
ATOM 662 C C . MET A 1 95 ? 7.282 9.127 32.586 1.000 60.430 95 MET A C 1
ATOM 663 O O . MET A 1 95 ? 6.739 9.976 31.871 1.000 68.020 95 MET A O 1
ATOM 668 N N . LYS A 1 96 ? 7.413 9.285 33.901 1.000 58.200 96 LYS A N 1
ATOM 669 C CA . LYS A 1 96 ? 7.003 10.546 34.508 1.000 60.220 96 LYS A CA 1
ATOM 670 C C . LYS A 1 96 ? 7.952 11.674 34.111 1.000 65.240 96 LYS A C 1
ATOM 671 O O . LYS A 1 96 ? 7.499 12.771 33.779 1.000 67.950 96 LYS A O 1
ATOM 677 N N . GLN A 1 97 ? 9.267 11.417 34.110 1.000 71.630 97 GLN A N 1
ATOM 678 C CA . GLN A 1 97 ? 10.234 12.446 33.719 1.000 79.480 97 GLN A CA 1
ATOM 679 C C . GLN A 1 97 ? 10.033 12.872 32.279 1.000 76.900 97 GLN A C 1
ATOM 680 O O . GLN A 1 97 ? 10.078 14.063 31.964 1.000 80.440 97 GLN A O 1
ATOM 686 N N . LEU A 1 98 ? 9.836 11.917 31.388 1.000 70.750 98 LEU A N 1
ATOM 687 C CA . LEU A 1 98 ? 9.698 12.233 29.979 1.000 76.260 98 LEU A CA 1
ATOM 688 C C . LEU A 1 98 ? 8.257 12.569 29.590 1.000 81.460 98 LEU A C 1
ATOM 689 O O . LEU A 1 98 ? 7.995 12.877 28.420 1.000 81.680 98 LEU A O 1
ATOM 694 N N . LYS A 1 99 ? 7.333 12.551 30.551 1.000 83.590 99 LYS A N 1
ATOM 695 C CA . LYS A 1 99 ? 5.923 12.870 30.330 1.000 84.870 99 LYS A CA 1
ATOM 696 C C . LYS A 1 99 ? 5.361 12.076 29.155 1.000 82.920 99 LYS A C 1
ATOM 697 O O . LYS A 1 99 ? 4.897 12.625 28.154 1.000 85.700 99 LYS A O 1
ATOM 703 N N . VAL A 1 100 ? 5.458 10.753 29.288 1.000 73.900 100 VAL A N 1
ATOM 704 C CA . VAL A 1 100 ? 4.948 9.827 28.282 1.000 70.840 100 VAL A CA 1
ATOM 705 C C . VAL A 1 100 ? 3.424 9.819 28.283 1.000 72.410 100 VAL A C 1
ATOM 706 O O . VAL A 1 100 ? 2.791 9.633 29.327 1.000 76.120 100 VAL A O 1
ATOM 710 N N . ASP A 1 101 ? 2.831 9.959 27.092 1.000 69.660 101 ASP A N 1
ATOM 711 C CA . ASP A 1 101 ? 1.387 10.072 26.909 1.000 66.770 101 ASP A CA 1
ATOM 712 C C . ASP A 1 101 ? 0.721 8.727 26.648 1.000 59.960 101 ASP A C 1
ATOM 713 O O . ASP A 1 101 ? -0.484 8.592 26.891 1.000 60.500 101 ASP A O 1
ATOM 718 N N . ALA A 1 102 ? 1.464 7.747 26.126 1.000 56.990 102 ALA A N 1
ATOM 719 C CA . ALA A 1 102 ? 0.948 6.402 25.876 1.000 58.770 102 ALA A CA 1
ATOM 720 C C . ALA A 1 102 ? 2.121 5.436 25.751 1.000 57.860 102 ALA A C 1
ATOM 721 O O . ALA A 1 102 ? 3.229 5.826 25.371 1.000 50.550 102 ALA A O 1
ATOM 723 N N . VAL A 1 103 ? 1.861 4.168 26.063 1.000 49.200 103 VAL A N 1
ATOM 724 C CA . VAL A 1 103 ? 2.891 3.140 26.087 1.000 47.850 103 VAL A CA 1
ATOM 725 C C . VAL A 1 103 ? 2.406 1.970 25.247 1.000 58.510 103 VAL A C 1
ATOM 726 O O . VAL A 1 103 ? 1.299 1.466 25.468 1.000 59.670 103 VAL A O 1
ATOM 730 N N . ALA A 1 104 ? 3.246 1.516 24.312 1.000 54.900 104 ALA A N 1
ATOM 731 C CA . ALA A 1 104 ? 2.896 0.443 23.383 1.000 57.760 104 ALA A CA 1
ATOM 732 C C . ALA A 1 104 ? 3.954 -0.651 23.427 1.000 55.780 104 ALA A C 1
ATOM 733 O O . ALA A 1 104 ? 5.119 -0.403 23.099 1.000 61.150 104 ALA A O 1
ATOM 735 N N . GLY A 1 105 ? 3.553 -1.862 23.805 1.000 48.580 105 GLY A N 1
ATOM 736 C CA . GLY A 1 105 ? 4.543 -2.900 23.995 1.000 43.200 105 GLY A CA 1
ATOM 737 C C . GLY A 1 105 ? 4.322 -4.140 23.168 1.000 46.360 105 GLY A C 1
ATOM 738 O O . GLY A 1 105 ? 3.212 -4.675 23.116 1.000 47.870 105 GLY A O 1
ATOM 739 N N . PHE A 1 106 ? 5.367 -4.605 22.501 1.000 44.490 106 PHE A N 1
ATOM 740 C CA . PHE A 1 106 ? 5.225 -5.684 21.538 1.000 46.330 106 PHE A CA 1
ATOM 741 C C . PHE A 1 106 ? 5.646 -7.040 22.081 1.000 49.340 106 PHE A C 1
ATOM 742 O O . PHE A 1 106 ? 5.662 -8.029 21.329 1.000 40.680 106 PHE A O 1
ATOM 750 N N . GLY A 1 107 ? 5.922 -7.125 23.371 1.000 54.040 107 GLY A N 1
ATOM 751 C CA . GLY A 1 107 ? 6.270 -8.386 23.982 1.000 57.880 107 GLY A CA 1
ATOM 752 C C . GLY A 1 107 ? 7.743 -8.446 24.342 1.000 58.950 107 GLY A C 1
ATOM 753 O O . GLY A 1 107 ? 8.556 -7.599 23.964 1.000 59.260 107 GLY A O 1
ATOM 754 N N . GLY A 1 108 ? 8.075 -9.497 25.062 1.000 58.200 108 GLY A N 1
ATOM 755 C CA . GLY A 1 108 ? 9.380 -9.595 25.674 1.000 58.290 108 GLY A CA 1
ATOM 756 C C . GLY A 1 108 ? 9.288 -9.261 27.149 1.000 53.150 108 GLY A C 1
ATOM 757 O O . GLY A 1 108 ? 8.258 -8.825 27.663 1.000 52.600 108 GLY A O 1
ATOM 758 N N . TYR A 1 109 ? 10.385 -9.477 27.851 1.000 51.990 109 TYR A N 1
ATOM 759 C CA . TYR A 1 109 ? 10.304 -9.347 29.296 1.000 53.850 109 TYR A CA 1
ATOM 760 C C . TYR A 1 109 ? 10.096 -7.892 29.683 1.000 47.560 109 TYR A C 1
ATOM 761 O O . TYR A 1 109 ? 9.218 -7.581 30.485 1.000 50.460 109 TYR A O 1
ATOM 770 N N . VAL A 1 110 ? 10.839 -6.982 29.060 1.000 44.040 110 VAL A N 1
ATOM 771 C CA . VAL A 1 110 ? 10.828 -5.586 29.471 1.000 37.560 110 VAL A CA 1
ATOM 772 C C . VAL A 1 110 ? 9.436 -4.975 29.418 1.000 43.690 110 VAL A C 1
ATOM 773 O O . VAL A 1 110 ? 9.128 -4.067 30.195 1.000 48.720 110 VAL A O 1
ATOM 777 N N . ALA A 1 111 ? 8.565 -5.454 28.522 1.000 40.920 111 ALA A N 1
ATOM 778 C CA . ALA A 1 111 ? 7.224 -4.873 28.410 1.000 42.430 111 ALA A CA 1
ATOM 779 C C . ALA A 1 111 ? 6.434 -5.077 29.695 1.000 41.820 111 ALA A C 1
ATOM 780 O O . ALA A 1 111 ? 5.481 -4.333 29.963 1.000 43.840 111 ALA A O 1
ATOM 782 N N . GLY A 1 112 ? 6.780 -6.114 30.462 1.000 38.080 112 GLY A N 1
ATOM 783 C CA . GLY A 1 112 ? 6.129 -6.424 31.713 1.000 37.880 112 GLY A CA 1
ATOM 784 C C . GLY A 1 112 ? 6.310 -5.387 32.807 1.000 38.290 112 GLY A C 1
ATOM 785 O O . GLY A 1 112 ? 5.340 -4.790 33.278 1.000 38.970 112 GLY A O 1
ATOM 786 N N . PRO A 1 113 ? 7.554 -5.154 33.247 1.000 42.140 113 PRO A N 1
ATOM 787 C CA . PRO A 1 113 ? 7.756 -4.121 34.272 1.000 43.680 113 PRO A CA 1
ATOM 788 C C . PRO A 1 113 ? 7.309 -2.775 33.779 1.000 48.420 113 PRO A C 1
ATOM 789 O O . PRO A 1 113 ? 6.493 -2.113 34.429 1.000 57.490 113 PRO A O 1
ATOM 793 N N . GLY A 1 114 ? 7.761 -2.395 32.586 1.000 57.850 114 GLY A N 1
ATOM 794 C CA . GLY A 1 114 ? 7.387 -1.108 32.057 1.000 41.070 114 GLY A CA 1
ATOM 795 C C . GLY A 1 114 ? 5.888 -0.965 31.967 1.000 41.670 114 GLY A C 1
ATOM 796 O O . GLY A 1 114 ? 5.352 0.120 32.176 1.000 42.670 114 GLY A O 1
ATOM 797 N N . GLY A 1 115 ? 5.190 -2.058 31.654 1.000 41.150 115 GLY A N 1
ATOM 798 C CA . GLY A 1 115 ? 3.742 -1.977 31.519 1.000 44.310 115 GLY A CA 1
ATOM 799 C C . GLY A 1 115 ? 3.040 -1.664 32.827 1.000 48.820 115 GLY A C 1
ATOM 800 O O . GLY A 1 115 ? 2.135 -0.821 32.880 1.000 43.110 115 GLY A O 1
ATOM 801 N N . LEU A 1 116 ? 3.477 -2.301 33.907 1.000 57.300 116 LEU A N 1
ATOM 802 C CA . LEU A 1 116 ? 2.919 -1.987 35.211 1.000 41.700 116 LEU A CA 1
ATOM 803 C C . LEU A 1 116 ? 3.221 -0.545 35.562 1.000 42.610 116 LEU A C 1
ATOM 804 O O . LEU A 1 116 ? 2.344 0.182 36.030 1.000 50.560 116 LEU A O 1
ATOM 809 N N . ALA A 1 117 ? 4.445 -0.101 35.276 1.000 42.470 117 ALA A N 1
ATOM 810 C CA . ALA A 1 117 ? 4.852 1.269 35.572 1.000 43.380 117 ALA A CA 1
ATOM 811 C C . ALA A 1 117 ? 3.956 2.279 34.879 1.000 51.060 117 ALA A C 1
ATOM 812 O O . ALA A 1 117 ? 3.592 3.297 35.471 1.000 56.950 117 ALA A O 1
ATOM 814 N N . ALA A 1 118 ? 3.626 2.037 33.612 1.000 44.660 118 ALA A N 1
ATOM 815 C CA . ALA A 1 118 ? 2.700 2.914 32.921 1.000 45.870 118 ALA A CA 1
ATOM 816 C C . ALA A 1 118 ? 1.359 2.941 33.631 1.000 60.540 118 ALA A C 1
ATOM 817 O O . ALA A 1 118 ? 0.822 4.014 33.922 1.000 68.040 118 ALA A O 1
ATOM 819 N N . ARG A 1 119 ? 0.802 1.764 33.935 1.000 58.570 119 ARG A N 1
ATOM 820 C CA . ARG A 1 119 ? -0.521 1.722 34.554 1.000 46.180 119 ARG A CA 1
ATOM 821 C C . ARG A 1 119 ? -0.529 2.406 35.913 1.000 46.680 119 ARG A C 1
ATOM 822 O O . ARG A 1 119 ? -1.510 3.067 36.267 1.000 47.730 119 ARG A O 1
ATOM 830 N N . LEU A 1 120 ? 0.559 2.283 36.675 1.000 53.750 120 LEU A N 1
ATOM 831 C CA . LEU A 1 120 ? 0.650 2.965 37.965 1.000 55.230 120 LEU A CA 1
ATOM 832 C C . LEU A 1 120 ? 0.574 4.474 37.788 1.000 56.510 120 LEU A C 1
ATOM 833 O O . LEU A 1 120 ? -0.040 5.170 38.607 1.000 61.590 120 LEU A O 1
ATOM 838 N N . LEU A 1 121 ? 1.203 4.996 36.729 1.000 53.190 121 LEU A N 1
ATOM 839 C CA . LEU A 1 121 ? 1.094 6.407 36.361 1.000 53.390 121 LEU A CA 1
ATOM 840 C C . LEU A 1 121 ? -0.256 6.772 35.760 1.000 59.870 121 LEU A C 1
ATOM 841 O O . LEU A 1 121 ? -0.548 7.962 35.635 1.000 66.940 121 LEU A O 1
ATOM 846 N N . GLY A 1 122 ? -1.037 5.808 35.285 1.000 49.920 122 GLY A N 1
ATOM 847 C CA . GLY A 1 122 ? -2.311 6.116 34.675 1.000 50.910 122 GLY A CA 1
ATOM 848 C C . GLY A 1 122 ? -2.257 6.204 33.174 1.000 57.920 122 GLY A C 1
ATOM 849 O O . GLY A 1 122 ? -3.301 6.418 32.539 1.000 62.430 122 GLY A O 1
ATOM 850 N N . ILE A 1 123 ? -1.078 6.007 32.599 1.000 57.380 123 ILE A N 1
ATOM 851 C CA . ILE A 1 123 ? -0.849 6.020 31.149 1.000 50.580 123 ILE A CA 1
ATOM 852 C C . ILE A 1 123 ? -1.575 4.831 30.525 1.000 51.060 123 ILE A C 1
ATOM 853 O O . ILE A 1 123 ? -1.524 3.724 31.094 1.000 52.670 123 ILE A O 1
ATOM 858 N N . PRO A 1 124 ? -2.240 4.976 29.377 1.000 50.730 124 PRO A N 1
ATOM 859 C CA . PRO A 1 124 ? -2.918 3.819 28.784 1.000 59.900 124 PRO A CA 1
ATOM 860 C C . PRO A 1 124 ? -1.914 2.960 28.034 1.000 59.850 124 PRO A C 1
ATOM 861 O O . PRO A 1 124 ? -0.914 3.455 27.506 1.000 65.710 124 PRO A O 1
ATOM 865 N N . VAL A 1 125 ? -2.197 1.662 27.957 1.000 54.560 125 VAL A N 1
ATOM 866 C CA . VAL A 1 125 ? -1.243 0.704 27.401 1.000 55.460 125 VAL A CA 1
ATOM 867 C C . VAL A 1 125 ? -1.847 -0.035 26.211 1.000 62.560 125 VAL A C 1
ATOM 868 O O . VAL A 1 125 ? -2.983 -0.520 26.285 1.000 74.340 125 VAL A O 1
ATOM 872 N N . LEU A 1 126 ? -1.069 -0.146 25.130 1.000 55.470 126 LEU A N 1
ATOM 873 C CA . LEU A 1 126 ? -1.379 -1.007 23.993 1.000 53.060 126 LEU A CA 1
ATOM 874 C C . LEU A 1 126 ? -0.291 -2.067 23.869 1.000 45.870 126 LEU A C 1
ATOM 875 O O . LEU A 1 126 ? 0.905 -1.756 23.918 1.000 45.530 126 LEU A O 1
ATOM 880 N N . ILE A 1 127 ? -0.708 -3.322 23.768 1.000 45.220 127 ILE A N 1
ATOM 881 C CA . ILE A 1 127 ? 0.205 -4.436 23.560 1.000 44.100 127 ILE A CA 1
ATOM 882 C C . ILE A 1 127 ? -0.115 -5.008 22.198 1.000 48.340 127 ILE A C 1
ATOM 883 O O . ILE A 1 127 ? -1.248 -4.920 21.724 1.000 50.430 127 ILE A O 1
ATOM 888 N N . HIS A 1 128 ? 0.889 -5.568 21.551 1.000 45.440 128 HIS A N 1
ATOM 889 C CA . HIS A 1 128 ? 0.682 -6.223 20.272 1.000 49.480 128 HIS A CA 1
ATOM 890 C C . HIS A 1 128 ? 1.401 -7.562 20.283 1.000 56.090 128 HIS A C 1
ATOM 891 O O . HIS A 1 128 ? 2.615 -7.605 20.513 1.000 62.440 128 HIS A O 1
ATOM 898 N N . GLU A 1 129 ? 0.683 -8.651 20.009 1.000 56.650 129 GLU A N 1
ATOM 899 C CA . GLU A 1 129 ? 1.306 -9.969 20.027 1.000 53.040 129 GLU A CA 1
ATOM 900 C C . GLU A 1 129 ? 1.381 -10.471 18.602 1.000 47.410 129 GLU A C 1
ATOM 901 O O . GLU A 1 129 ? 0.354 -10.583 17.939 1.000 47.310 129 GLU A O 1
ATOM 907 N N . GLN A 1 130 ? 2.596 -10.762 18.137 1.000 43.290 130 GLN A N 1
ATOM 908 C CA . GLN A 1 130 ? 2.814 -11.134 16.752 1.000 45.010 130 GLN A CA 1
ATOM 909 C C . GLN A 1 130 ? 2.762 -12.638 16.519 1.000 47.210 130 GLN A C 1
ATOM 910 O O . GLN A 1 130 ? 2.888 -13.071 15.364 1.000 55.680 130 GLN A O 1
ATOM 916 N N . ASN A 1 131 ? 2.522 -13.442 17.553 1.000 44.730 131 ASN A N 1
ATOM 917 C CA . ASN A 1 131 ? 2.402 -14.884 17.379 1.000 43.640 131 ASN A CA 1
ATOM 918 C C . ASN A 1 131 ? 0.939 -15.345 17.428 1.000 43.950 131 ASN A C 1
ATOM 919 O O . ASN A 1 131 ? 0.013 -14.590 17.742 1.000 41.820 131 ASN A O 1
ATOM 924 N N . ALA A 1 132 ? 0.736 -16.602 17.026 1.000 41.150 132 ALA A N 1
ATOM 925 C CA . ALA A 1 132 ? -0.587 -17.208 17.058 1.000 41.610 132 ALA A CA 1
ATOM 926 C C . ALA A 1 132 ? -0.946 -17.732 18.429 1.000 48.810 132 ALA A C 1
ATOM 927 O O . ALA A 1 132 ? -2.135 -17.928 18.705 1.000 52.850 132 ALA A O 1
ATOM 929 N N . VAL A 1 133 ? 0.051 -18.023 19.264 1.000 44.810 133 VAL A N 1
ATOM 930 C CA . VAL A 1 133 ? -0.144 -18.354 20.671 1.000 40.240 133 VAL A CA 1
ATOM 931 C C . VAL A 1 133 ? 0.462 -17.244 21.517 1.000 43.210 133 VAL A C 1
ATOM 932 O O . VAL A 1 133 ? 1.625 -16.865 21.328 1.000 44.040 133 VAL A O 1
ATOM 936 N N . ALA A 1 134 ? -0.327 -16.730 22.448 1.000 46.800 134 ALA A N 1
ATOM 937 C CA . ALA A 1 134 ? 0.069 -15.547 23.195 1.000 50.690 134 ALA A CA 1
ATOM 938 C C . ALA A 1 134 ? 1.270 -15.824 24.102 1.000 54.580 134 ALA A C 1
ATOM 939 O O . ALA A 1 134 ? 1.306 -16.828 24.826 1.000 51.380 134 ALA A O 1
ATOM 941 N N . GLY A 1 135 ? 2.276 -14.947 24.016 1.000 59.730 135 GLY A N 1
ATOM 942 C CA . GLY A 1 135 ? 3.420 -15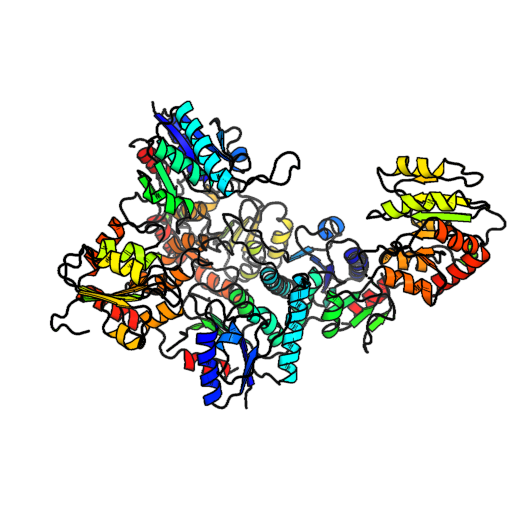.032 24.902 1.000 59.040 135 GLY A CA 1
ATOM 943 C C . GLY A 1 135 ? 3.091 -14.558 26.307 1.000 53.350 135 GLY A C 1
ATOM 944 O O . GLY A 1 135 ? 2.187 -13.751 26.522 1.000 51.690 135 GLY A O 1
ATOM 945 N N . PHE A 1 136 ? 3.877 -15.043 27.277 1.000 53.090 136 PHE A N 1
ATOM 946 C CA . PHE A 1 136 ? 3.467 -14.943 28.677 1.000 54.070 136 PHE A CA 1
ATOM 947 C C . PHE A 1 136 ? 3.317 -13.504 29.152 1.000 53.070 136 PHE A C 1
ATOM 948 O O . PHE A 1 136 ? 2.328 -13.177 29.819 1.000 54.040 136 PHE A O 1
ATOM 956 N N . THR A 1 137 ? 4.262 -12.625 28.822 1.000 51.440 137 THR A N 1
ATOM 957 C CA . THR A 1 137 ? 4.139 -11.256 29.313 1.000 49.130 137 THR A CA 1
ATOM 958 C C . THR A 1 137 ? 2.930 -10.555 28.699 1.000 53.590 137 THR A C 1
ATOM 959 O O . THR A 1 137 ? 2.231 -9.805 29.390 1.000 57.260 137 THR A O 1
ATOM 963 N N . ASN A 1 138 ? 2.662 -10.760 27.403 1.000 53.940 138 ASN A N 1
ATOM 964 C CA . ASN A 1 138 ? 1.470 -10.120 26.844 1.000 50.090 138 ASN A CA 1
ATOM 965 C C . ASN A 1 138 ? 0.175 -10.696 27.410 1.000 40.070 138 ASN A C 1
ATOM 966 O O . ASN A 1 138 ? -0.796 -9.962 27.566 1.000 40.920 138 ASN A O 1
ATOM 971 N N . ALA A 1 139 ? 0.122 -11.982 27.733 1.000 38.520 139 ALA A N 1
ATOM 972 C CA . ALA A 1 139 ? -1.137 -12.531 28.234 1.000 48.410 139 ALA A CA 1
ATOM 973 C C . ALA A 1 139 ? -1.516 -11.902 29.567 1.000 53.870 139 ALA A C 1
ATOM 974 O O . ALA A 1 139 ? -2.670 -11.509 29.775 1.000 54.830 139 ALA A O 1
ATOM 976 N N . GLN A 1 140 ? -0.567 -11.838 30.498 1.000 55.730 140 GLN A N 1
ATOM 977 C CA . GLN A 1 140 ? -0.840 -11.183 31.769 1.000 57.390 140 GLN A CA 1
ATOM 978 C C . GLN A 1 140 ? -1.151 -9.710 31.553 1.000 64.710 140 GLN A C 1
ATOM 979 O O . GLN A 1 140 ? -2.135 -9.196 32.095 1.000 73.700 140 GLN A O 1
ATOM 985 N N . LEU A 1 141 ? -0.325 -9.018 30.747 1.000 59.880 141 LEU A N 1
ATOM 986 C CA . LEU A 1 141 ? -0.477 -7.575 30.550 1.000 54.580 141 LEU A CA 1
ATOM 987 C C . LEU A 1 141 ? -1.830 -7.225 29.948 1.000 52.330 141 LEU A C 1
ATOM 988 O O . LEU A 1 141 ? -2.362 -6.142 30.203 1.000 54.020 141 LEU A O 1
ATOM 993 N N . SER A 1 142 ? -2.420 -8.160 29.203 1.000 51.150 142 SER A N 1
ATOM 994 C CA . SER A 1 142 ? -3.707 -7.963 28.547 1.000 42.470 142 SER A CA 1
ATOM 995 C C . SER A 1 142 ? -4.814 -7.605 29.524 1.000 57.650 142 SER A C 1
ATOM 996 O O . SER A 1 142 ? -5.787 -6.959 29.134 1.000 61.600 142 SER A O 1
ATOM 999 N N . ARG A 1 143 ? -4.720 -8.047 30.776 1.000 61.580 143 ARG A N 1
ATOM 1000 C CA . ARG A 1 143 ? -5.768 -7.714 31.735 1.000 62.620 143 ARG A CA 1
ATOM 1001 C C . ARG A 1 143 ? -5.793 -6.232 32.067 1.000 63.120 143 ARG A C 1
ATOM 1002 O O . ARG A 1 143 ? -6.836 -5.716 32.470 1.000 68.330 143 ARG A O 1
ATOM 1010 N N . VAL A 1 144 ? -4.667 -5.535 31.941 1.000 56.780 144 VAL A N 1
ATOM 1011 C CA . VAL A 1 144 ? -4.589 -4.133 32.332 1.000 50.100 144 VAL A CA 1
ATOM 1012 C C . VAL A 1 144 ? -4.338 -3.187 31.145 1.000 50.150 144 VAL A C 1
ATOM 1013 O O . VAL A 1 144 ? -4.091 -1.995 31.346 1.000 54.500 144 VAL A O 1
ATOM 1017 N N . ALA A 1 145 ? -4.351 -3.686 29.915 1.000 45.080 145 ALA A N 1
ATOM 1018 C CA . ALA A 1 145 ? -4.116 -2.854 28.731 1.000 56.060 145 ALA A CA 1
ATOM 1019 C C . ALA A 1 145 ? -5.397 -2.215 28.217 1.000 62.030 145 ALA A C 1
ATOM 1020 O O . ALA A 1 145 ? -6.463 -2.839 28.232 1.000 63.400 145 ALA A O 1
ATOM 1022 N N . LYS A 1 146 ? -5.278 -0.968 27.733 1.000 66.440 146 LYS A N 1
ATOM 1023 C CA . LYS A 1 146 ? -6.430 -0.283 27.135 1.000 62.960 146 LYS A CA 1
ATOM 1024 C C . LYS A 1 146 ? -6.819 -0.886 25.796 1.000 54.010 146 LYS A C 1
ATOM 1025 O O . LYS A 1 146 ? -8.011 -1.031 25.517 1.000 50.510 146 LYS A O 1
ATOM 1031 N N . VAL A 1 147 ? -5.840 -1.235 24.955 1.000 49.120 147 VAL A N 1
ATOM 1032 C CA . VAL A 1 147 ? -6.097 -1.818 23.635 1.000 49.400 147 VAL A CA 1
ATOM 1033 C C . VAL A 1 147 ? -5.168 -3.005 23.407 1.000 65.400 147 VAL A C 1
ATOM 1034 O O . VAL A 1 147 ? -3.958 -2.897 23.643 1.000 62.240 147 VAL A O 1
ATOM 1038 N N . VAL A 1 148 ? -5.714 -4.127 22.917 1.000 47.880 148 VAL A N 1
ATOM 1039 C CA . VAL A 1 148 ? -4.926 -5.343 22.699 1.000 46.700 148 VAL A CA 1
ATOM 1040 C C . VAL A 1 148 ? -4.968 -5.707 21.230 1.000 64.070 148 VAL A C 1
ATOM 1041 O O . VAL A 1 148 ? -5.998 -6.150 20.724 1.000 72.170 148 VAL A O 1
ATOM 1045 N N . CYS A 1 149 ? -3.864 -5.520 20.541 1.000 52.760 149 CYS A N 1
ATOM 1046 C CA . CYS A 1 149 ? -3.770 -5.941 19.164 1.000 47.820 149 CYS A CA 1
ATOM 1047 C C . CYS A 1 149 ? -3.289 -7.377 19.157 1.000 47.730 149 CYS A C 1
ATOM 1048 O O . CYS A 1 149 ? -2.376 -7.731 19.910 1.000 45.170 149 CYS A O 1
ATOM 1051 N N . GLU A 1 150 ? -3.928 -8.209 18.328 1.000 50.960 150 GLU A N 1
ATOM 1052 C CA . GLU A 1 150 ? -3.586 -9.622 18.173 1.000 51.600 150 GLU A CA 1
ATOM 1053 C C . GLU A 1 150 ? -3.277 -9.895 16.716 1.000 54.050 150 GLU A C 1
ATOM 1054 O O . GLU A 1 150 ? -3.980 -9.418 15.825 1.000 58.660 150 GLU A O 1
ATOM 1060 N N . ALA A 1 151 ? -2.202 -10.634 16.473 1.000 55.150 151 ALA A N 1
ATOM 1061 C CA . ALA A 1 151 ? -1.795 -10.886 15.100 1.000 54.020 151 ALA A CA 1
ATOM 1062 C C . ALA A 1 151 ? -2.787 -11.783 14.381 1.000 54.940 151 ALA A C 1
ATOM 1063 O O . ALA A 1 151 ? -3.341 -11.410 13.345 1.000 54.810 151 ALA A O 1
ATOM 1065 N N . PHE A 1 152 ? -3.060 -12.940 14.938 1.000 59.210 152 PHE A N 1
ATOM 1066 C CA . PHE A 1 152 ? -3.873 -13.956 14.300 1.000 62.790 152 PHE A CA 1
ATOM 1067 C C . PHE A 1 152 ? -5.227 -14.074 15.003 1.000 63.510 152 PHE A C 1
ATOM 1068 O O . PHE A 1 152 ? -5.359 -13.714 16.176 1.000 63.030 152 PHE A O 1
ATOM 1076 N N . PRO A 1 153 ? -6.252 -14.589 14.321 1.000 63.940 153 PRO A N 1
ATOM 1077 C CA . PRO A 1 153 ? -7.632 -14.311 14.767 1.000 67.110 153 PRO A CA 1
ATOM 1078 C C . PRO A 1 153 ? -8.018 -14.787 16.161 1.000 68.970 153 PRO A C 1
ATOM 1079 O O . PRO A 1 153 ? -8.629 -14.008 16.898 1.000 75.030 153 PRO A O 1
ATOM 1083 N N . ASN A 1 154 ? -7.756 -16.034 16.545 1.000 66.760 154 ASN A N 1
ATOM 1084 C CA . ASN A 1 154 ? -8.170 -16.423 17.898 1.000 72.360 154 ASN A CA 1
ATOM 1085 C C . ASN A 1 154 ? -6.999 -16.551 18.846 1.000 68.480 154 ASN A C 1
ATOM 1086 O O . ASN A 1 154 ? -6.778 -17.623 19.416 1.000 71.230 154 ASN A O 1
ATOM 1091 N N . THR A 1 155 ? -6.304 -15.454 19.087 1.000 63.070 155 THR A N 1
ATOM 1092 C CA . THR A 1 155 ? -5.175 -15.500 19.996 1.000 55.770 155 THR A CA 1
ATOM 1093 C C . THR A 1 155 ? -5.613 -15.076 21.384 1.000 60.360 155 THR A C 1
ATOM 1094 O O . THR A 1 155 ? -5.081 -15.571 22.381 1.000 75.090 155 THR A O 1
ATOM 1098 N N . PHE A 1 156 ? -6.554 -14.153 21.458 1.000 54.040 156 PHE A N 1
ATOM 1099 C CA . PHE A 1 156 ? -7.195 -13.681 22.680 1.000 51.810 156 PHE A CA 1
ATOM 1100 C C . PHE A 1 156 ? -8.691 -13.743 22.450 1.000 58.510 156 PHE A C 1
ATOM 1101 O O . PHE A 1 156 ? -9.149 -13.888 21.302 1.000 70.670 156 PHE A O 1
ATOM 1109 N N . PRO A 1 157 ? -9.466 -13.831 23.535 1.000 57.710 157 PRO A N 1
ATOM 1110 C CA . PRO A 1 157 ? -10.931 -13.976 23.518 1.000 62.560 157 PRO A CA 1
ATOM 1111 C C . PRO A 1 157 ? -11.932 -12.880 23.070 1.000 75.150 157 PRO A C 1
ATOM 1112 O O . PRO A 1 157 ? -12.778 -13.213 22.245 1.000 66.170 157 PRO A O 1
ATOM 1116 N N . ALA A 1 158 ? -11.829 -11.636 23.539 1.000 85.790 158 ALA A N 1
ATOM 1117 C CA . ALA A 1 158 ? -12.809 -10.600 23.173 1.000 85.030 158 ALA A CA 1
ATOM 1118 C C . ALA A 1 158 ? -12.359 -9.156 23.385 1.000 96.520 158 ALA A C 1
ATOM 1119 O O . ALA A 1 158 ? -11.471 -8.887 24.184 1.000 110.370 158 ALA A O 1
ATOM 1121 N N . SER A 1 159 ? -13.031 -8.238 22.694 1.000 91.470 159 SER A N 1
ATOM 1122 C CA . SER A 1 159 ? -12.774 -6.791 22.762 1.000 83.580 159 SER A CA 1
ATOM 1123 C C . SER A 1 159 ? -11.351 -6.306 22.431 1.000 88.620 159 SER A C 1
ATOM 1124 O O . SER A 1 159 ? -10.834 -5.389 23.073 1.000 86.580 159 SER A O 1
ATOM 1127 N N . GLU A 1 160 ? -10.725 -6.930 21.438 1.000 81.290 160 GLU A N 1
ATOM 1128 C CA . GLU A 1 160 ? -9.393 -6.539 20.998 1.000 62.740 160 GLU A CA 1
ATOM 1129 C C . GLU A 1 160 ? -9.328 -6.575 19.483 1.000 60.070 160 GLU A C 1
ATOM 1130 O O . GLU A 1 160 ? -9.907 -7.450 18.865 1.000 62.720 160 GLU A O 1
ATOM 1136 N N . LYS A 1 161 ? -8.620 -5.629 18.884 1.000 59.490 161 LYS A N 1
ATOM 1137 C CA . LYS A 1 161 ? -8.494 -5.585 17.436 1.000 63.540 161 LYS A CA 1
ATOM 1138 C C . LYS A 1 161 ? -7.569 -6.681 16.936 1.000 62.680 161 LYS A C 1
ATOM 1139 O O . LYS A 1 161 ? -6.674 -7.095 17.651 1.000 62.120 161 LYS A O 1
ATOM 1145 N N . VAL A 1 162 ? -7.787 -7.140 15.708 1.000 61.350 162 VAL A N 1
ATOM 1146 C CA . VAL A 1 162 ? -6.984 -8.207 15.106 1.000 60.030 162 VAL A CA 1
ATOM 1147 C C . VAL A 1 162 ? -6.229 -7.682 13.890 1.000 64.300 162 VAL A C 1
ATOM 1148 O O . VAL A 1 162 ? -6.768 -7.655 12.780 1.000 69.230 162 VAL A O 1
ATOM 1152 N N . VAL A 1 163 ? -4.962 -7.310 14.082 1.000 66.610 163 VAL A N 1
ATOM 1153 C CA . VAL A 1 163 ? -4.146 -6.638 13.076 1.000 70.330 163 VAL A CA 1
ATOM 1154 C C . VAL A 1 163 ? -2.707 -7.106 13.233 1.000 83.210 163 VAL A C 1
ATOM 1155 O O . VAL A 1 163 ? -2.193 -7.111 14.353 1.000 87.250 163 VAL A O 1
ATOM 1159 N N . THR A 1 164 ? -2.055 -7.540 12.147 1.000 92.850 164 THR A N 1
ATOM 1160 C CA . THR A 1 164 ? -0.633 -7.895 12.230 1.000 99.590 164 THR A CA 1
ATOM 1161 C C . THR A 1 164 ? 0.177 -7.127 11.212 1.000 97.790 164 THR A C 1
ATOM 1162 O O . THR A 1 164 ? -0.286 -6.872 10.099 1.000 103.420 164 THR A O 1
ATOM 1166 N N . THR A 1 165 ? 1.421 -6.836 11.563 1.000 83.350 165 THR A N 1
ATOM 1167 C CA . THR A 1 165 ? 2.298 -6.295 10.558 1.000 73.650 165 THR A CA 1
ATOM 1168 C C . THR A 1 165 ? 2.598 -7.482 9.697 1.000 81.000 165 THR A C 1
ATOM 1169 O O . THR A 1 165 ? 2.379 -8.604 10.153 1.000 85.850 165 THR A O 1
ATOM 1173 N N . ILE A 1 176 ? 6.465 -2.492 0.760 1.000 66.550 176 ILE A N 1
ATOM 1174 C CA . ILE A 1 176 ? 6.829 -3.555 -0.184 1.000 74.530 176 ILE A CA 1
ATOM 1175 C C . ILE A 1 176 ? 6.004 -4.827 0.105 1.000 70.960 176 ILE A C 1
ATOM 1176 O O . ILE A 1 176 ? 6.423 -5.973 -0.092 1.000 61.590 176 ILE A O 1
ATOM 1181 N N . LEU A 1 177 ? 4.807 -4.573 0.622 1.000 74.280 177 LEU A N 1
ATOM 1182 C CA . LEU A 1 177 ? 3.641 -5.437 0.499 1.000 70.740 177 LEU A CA 1
ATOM 1183 C C . LEU A 1 177 ? 3.019 -5.387 -0.886 1.000 75.710 177 LEU A C 1
ATOM 1184 O O . LEU A 1 177 ? 1.820 -5.639 -0.994 1.000 77.900 177 LEU A O 1
ATOM 1189 N N . SER A 1 178 ? 3.750 -4.979 -1.916 1.000 88.040 178 SER A N 1
ATOM 1190 C CA . SER A 1 178 ? 3.134 -4.789 -3.229 1.000 85.240 178 SER A CA 1
ATOM 1191 C C . SER A 1 178 ? 3.318 -5.923 -4.257 1.000 86.540 178 SER A C 1
ATOM 1192 O O . SER A 1 178 ? 3.036 -5.675 -5.438 1.000 70.100 178 SER A O 1
ATOM 1195 N N . PRO A 1 179 ? 3.783 -7.148 -3.901 1.000 82.750 179 PRO A N 1
ATOM 1196 C CA . PRO A 1 179 ? 3.645 -8.275 -4.843 1.000 81.020 179 PRO A CA 1
ATOM 1197 C C . PRO A 1 179 ? 2.220 -8.401 -5.353 1.000 80.120 179 PRO A C 1
ATOM 1198 O O . PRO A 1 179 ? 1.255 -8.299 -4.588 1.000 67.490 179 PRO A O 1
ATOM 1202 N N . LYS A 1 180 ? 2.101 -8.592 -6.654 1.000 83.700 180 LYS A N 1
ATOM 1203 C CA . LYS A 1 180 ? 0.814 -8.606 -7.309 1.000 86.520 180 LYS A CA 1
ATOM 1204 C C . LYS A 1 180 ? 0.012 -9.790 -6.863 1.000 91.890 180 LYS A C 1
ATOM 1205 O O . LYS A 1 180 ? 0.525 -10.703 -6.232 1.000 89.510 180 LYS A O 1
ATOM 1211 N N . TRP A 1 181 ? -1.266 -9.776 -7.201 1.000 97.560 181 TRP A N 1
ATOM 1212 C CA . TRP A 1 181 ? -2.174 -10.827 -6.795 1.000 104.490 181 TRP A CA 1
ATOM 1213 C C . TRP A 1 181 ? -1.685 -12.189 -7.261 1.000 105.170 181 TRP A C 1
ATOM 1214 O O . TRP A 1 181 ? -1.165 -12.359 -8.361 1.000 113.650 181 TRP A O 1
ATOM 1225 N N . ARG A 1 182 ? -1.941 -13.188 -6.437 1.000 100.480 182 ARG A N 1
ATOM 1226 C CA . ARG A 1 182 ? -1.409 -14.510 -6.681 1.000 99.790 182 ARG A CA 1
ATOM 1227 C C . ARG A 1 182 ? -1.751 -15.116 -8.030 1.000 105.630 182 ARG A C 1
ATOM 1228 O O . ARG A 1 182 ? -0.872 -15.693 -8.666 1.000 112.860 182 ARG A O 1
ATOM 1236 N N . TYR A 1 183 ? -2.986 -15.007 -8.497 1.000 98.220 183 TYR A N 1
ATOM 1237 C CA . TYR A 1 183 ? -3.253 -15.596 -9.797 1.000 94.290 183 TYR A CA 1
ATOM 1238 C C . TYR A 1 183 ? -2.489 -14.923 -10.932 1.000 88.410 183 TYR A C 1
ATOM 1239 O O . TYR A 1 183 ? -1.888 -15.600 -11.757 1.000 88.040 183 TYR A O 1
ATOM 1248 N N . ASP A 1 184 ? -2.457 -13.596 -10.959 1.000 87.990 184 ASP A N 1
ATOM 1249 C CA . ASP A 1 184 ? -1.757 -12.934 -12.049 1.000 93.780 184 ASP A CA 1
ATOM 1250 C C . ASP A 1 184 ? -0.275 -13.241 -12.041 1.000 91.150 184 ASP A C 1
ATOM 1251 O O . ASP A 1 184 ? 0.297 -13.588 -13.065 1.000 95.740 184 ASP A O 1
ATOM 1256 N N . GLU A 1 185 ? 0.336 -13.154 -10.870 1.000 88.140 185 GLU A N 1
ATOM 1257 C CA . GLU A 1 185 ? 1.757 -13.421 -10.739 1.000 83.310 185 GLU A CA 1
ATOM 1258 C C . GLU A 1 185 ? 2.020 -14.894 -10.939 1.000 83.230 185 GLU A C 1
ATOM 1259 O O . GLU A 1 185 ? 3.121 -15.303 -11.287 1.000 85.590 185 GLU A O 1
ATOM 1265 N N . ARG A 1 186 ? 0.990 -15.691 -10.708 1.000 82.850 186 ARG A N 1
ATOM 1266 C CA . ARG A 1 186 ? 1.124 -17.137 -10.776 1.000 79.610 186 ARG A CA 1
ATOM 1267 C C . ARG A 1 186 ? 0.794 -17.709 -12.146 1.000 76.980 186 ARG A C 1
ATOM 1268 O O . ARG A 1 186 ? 1.209 -18.838 -12.441 1.000 74.580 186 ARG A O 1
ATOM 1276 N N . GLU A 1 187 ? 0.084 -16.958 -12.992 1.000 90.590 187 GLU A N 1
ATOM 1277 C CA . GLU A 1 187 ? -0.329 -17.458 -14.301 1.000 96.070 187 GLU A CA 1
ATOM 1278 C C . GLU A 1 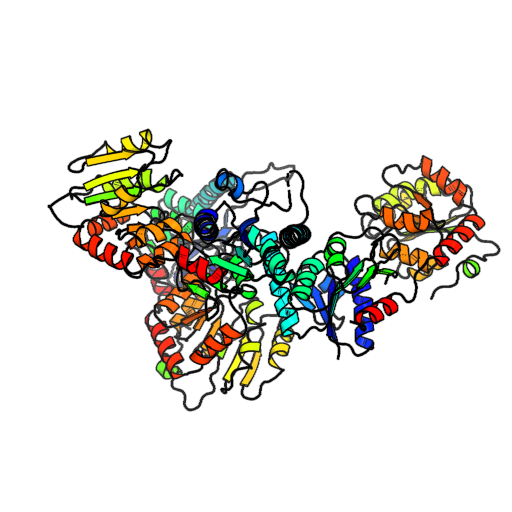187 ? 0.858 -17.349 -15.246 1.000 96.290 187 GLU A C 1
ATOM 1279 O O . GLU A 1 187 ? 1.088 -16.301 -15.862 1.000 81.110 187 GLU A O 1
ATOM 1285 N N . GLN A 1 188 ? 1.606 -18.453 -15.367 1.000 89.780 188 GLN A N 1
ATOM 1286 C CA . GLN A 1 188 ? 2.845 -18.493 -16.131 1.000 92.240 188 GLN A CA 1
ATOM 1287 C C . GLN A 1 188 ? 2.811 -19.552 -17.222 1.000 92.130 188 GLN A C 1
ATOM 1288 O O . GLN A 1 188 ? 2.664 -20.750 -16.931 1.000 85.050 188 GLN A O 1
ATOM 1294 N N . ALA A 1 189 ? 3.106 -19.111 -18.441 1.000 115.430 189 ALA A N 1
ATOM 1295 C CA . ALA A 1 189 ? 3.175 -19.976 -19.606 1.000 115.690 189 ALA A CA 1
ATOM 1296 C C . ALA A 1 189 ? 4.525 -20.696 -19.676 1.000 111.510 189 ALA A C 1
ATOM 1297 O O . ALA A 1 189 ? 5.557 -20.089 -19.959 1.000 85.850 189 ALA A O 1
ATOM 1299 N N . ASP A 1 190 ? 4.485 -21.993 -19.392 1.000 99.730 190 ASP A N 1
ATOM 1300 C CA . ASP A 1 190 ? 5.642 -22.893 -19.406 1.000 99.790 190 ASP A CA 1
ATOM 1301 C C . ASP A 1 190 ? 6.816 -22.546 -18.501 1.000 97.920 190 ASP A C 1
ATOM 1302 O O . ASP A 1 190 ? 7.964 -22.745 -18.881 1.000 95.060 190 ASP A O 1
ATOM 1307 N N . LYS A 1 191 ? 6.545 -21.938 -17.362 1.000 100.530 191 LYS A N 1
ATOM 1308 C CA . LYS A 1 191 ? 7.613 -21.600 -16.448 1.000 93.830 191 LYS A CA 1
ATOM 1309 C C . LYS A 1 191 ? 8.056 -22.830 -15.682 1.000 90.080 191 LYS A C 1
ATOM 1310 O O . LYS A 1 191 ? 7.278 -23.754 -15.483 1.000 88.430 191 LYS A O 1
ATOM 1316 N N . PRO A 1 192 ? 9.325 -22.853 -15.257 1.000 87.860 192 PRO A N 1
ATOM 1317 C CA . PRO A 1 192 ? 9.871 -23.916 -14.413 1.000 88.380 192 PRO A CA 1
ATOM 1318 C C . PRO A 1 192 ? 9.305 -23.687 -13.004 1.000 94.160 192 PRO A C 1
ATOM 1319 O O . PRO A 1 192 ? 9.017 -22.550 -12.641 1.000 96.220 192 PRO A O 1
ATOM 1323 N N . LEU A 1 193 ? 9.252 -24.701 -12.159 1.000 91.380 193 LEU A N 1
ATOM 1324 C CA . LEU A 1 193 ? 8.589 -24.500 -10.873 1.000 87.840 193 LEU A CA 1
ATOM 1325 C C . LEU A 1 193 ? 9.111 -23.404 -9.932 1.000 96.560 193 LEU A C 1
ATOM 1326 O O . LEU A 1 193 ? 8.349 -22.932 -9.092 1.000 104.650 193 LEU A O 1
ATOM 1331 N N . ASN A 1 194 ? 10.389 -23.050 -10.012 1.000 95.150 194 ASN A N 1
ATOM 1332 C CA . ASN A 1 194 ? 10.935 -21.950 -9.203 1.000 92.250 194 ASN A CA 1
ATOM 1333 C C . ASN A 1 194 ? 10.736 -22.003 -7.685 1.000 90.590 194 ASN A C 1
ATOM 1334 O O . ASN A 1 194 ? 10.254 -21.043 -7.100 1.000 94.570 194 ASN A O 1
ATOM 1339 N N . ILE A 1 195 ? 11.068 -23.124 -7.055 1.000 82.030 195 ILE A N 1
ATOM 1340 C CA . ILE A 1 195 ? 10.948 -23.267 -5.607 1.000 70.410 195 ILE A CA 1
ATOM 1341 C C . ILE A 1 195 ? 11.922 -22.363 -4.851 1.000 66.260 195 ILE A C 1
ATOM 1342 O O . ILE A 1 195 ? 13.014 -22.102 -5.332 1.000 69.300 195 ILE A O 1
ATOM 1347 N N . LEU A 1 196 ? 11.515 -21.875 -3.680 1.000 66.630 196 LEU A N 1
ATOM 1348 C CA . LEU A 1 196 ? 12.353 -21.018 -2.848 1.000 55.940 196 LEU A CA 1
ATOM 1349 C C . LEU A 1 196 ? 12.566 -21.553 -1.444 1.000 66.020 196 LEU A C 1
ATOM 1350 O O . LEU A 1 196 ? 11.621 -21.952 -0.777 1.000 71.010 196 LEU A O 1
ATOM 1355 N N . ILE A 1 197 ? 13.815 -21.550 -0.998 1.000 64.460 197 ILE A N 1
ATOM 1356 C CA . ILE A 1 197 ? 14.161 -22.022 0.334 1.000 51.250 197 ILE A CA 1
ATOM 1357 C C . ILE A 1 197 ? 14.922 -20.952 1.095 1.000 50.610 197 ILE A C 1
ATOM 1358 O O . ILE A 1 197 ? 16.034 -20.602 0.725 1.000 60.950 197 ILE A O 1
ATOM 1363 N N . VAL A 1 198 ? 14.334 -20.439 2.167 1.000 49.520 198 VAL A N 1
ATOM 1364 C CA . VAL A 1 198 ? 14.992 -19.401 2.963 1.000 48.930 198 VAL A CA 1
ATOM 1365 C C . VAL A 1 198 ? 15.236 -19.929 4.386 1.000 63.820 198 VAL A C 1
ATOM 1366 O O . VAL A 1 198 ? 14.293 -20.254 5.123 1.000 65.070 198 VAL A O 1
ATOM 1370 N N . GLY A 1 199 ? 16.522 -20.057 4.749 1.000 63.630 199 GLY A N 1
ATOM 1371 C CA . GLY A 1 199 ? 16.999 -20.544 6.037 1.000 69.350 199 GLY A CA 1
ATOM 1372 C C . GLY A 1 199 ? 17.200 -19.543 7.174 1.000 78.500 199 GLY A C 1
ATOM 1373 O O . GLY A 1 199 ? 17.523 -19.962 8.292 1.000 75.770 199 GLY A O 1
ATOM 1374 N N . GLY A 1 200 ? 17.049 -18.248 6.930 1.000 87.690 200 GLY A N 1
ATOM 1375 C CA . GLY A 1 200 ? 17.250 -17.227 7.938 1.000 93.740 200 GLY A CA 1
ATOM 1376 C C . GLY A 1 200 ? 18.502 -16.401 7.682 1.000 103.640 200 GLY A C 1
ATOM 1377 O O . GLY A 1 200 ? 19.302 -16.670 6.782 1.000 97.500 200 GLY A O 1
ATOM 1378 N N . SER A 1 201 ? 18.652 -15.362 8.516 1.000 114.670 201 SER A N 1
ATOM 1379 C CA . SER A 1 201 ? 19.892 -14.594 8.528 1.000 117.990 201 SER A CA 1
ATOM 1380 C C . SER A 1 201 ? 21.080 -15.482 8.879 1.000 119.370 201 SER A C 1
ATOM 1381 O O . SER A 1 201 ? 22.190 -15.278 8.373 1.000 119.350 201 SER A O 1
ATOM 1384 N N . LEU A 1 202 ? 20.854 -16.488 9.719 1.000 118.550 202 LEU A N 1
ATOM 1385 C CA . LEU A 1 202 ? 21.916 -17.378 10.155 1.000 110.860 202 LEU A CA 1
ATOM 1386 C C . LEU A 1 202 ? 22.016 -18.642 9.314 1.000 110.410 202 LEU A C 1
ATOM 1387 O O . LEU A 1 202 ? 23.103 -19.237 9.232 1.000 109.260 202 LEU A O 1
ATOM 1392 N N . GLY A 1 203 ? 20.919 -19.037 8.657 1.000 110.240 203 GLY A N 1
ATOM 1393 C CA . GLY A 1 203 ? 20.884 -20.264 7.887 1.000 109.950 203 GLY A CA 1
ATOM 1394 C C . GLY A 1 203 ? 20.465 -21.459 8.724 1.000 109.240 203 GLY A C 1
ATOM 1395 O O . GLY A 1 203 ? 21.079 -21.763 9.755 1.000 112.270 203 GLY A O 1
ATOM 1396 N N . ALA A 1 204 ? 19.423 -22.152 8.293 1.000 106.130 204 ALA A N 1
ATOM 1397 C CA . ALA A 1 204 ? 18.857 -23.253 9.064 1.000 100.600 204 ALA A CA 1
ATOM 1398 C C . ALA A 1 204 ? 19.576 -24.527 8.639 1.000 98.250 204 ALA A C 1
ATOM 1399 O O . ALA A 1 204 ? 19.312 -25.057 7.556 1.000 97.110 204 ALA A O 1
ATOM 1401 N N . LYS A 1 205 ? 20.492 -25.017 9.496 1.000 93.230 205 LYS A N 1
ATOM 1402 C CA . LYS A 1 205 ? 21.257 -26.213 9.142 1.000 87.720 205 LYS A CA 1
ATOM 1403 C C . LYS A 1 205 ? 20.320 -27.320 8.687 1.000 81.780 205 LYS A C 1
ATOM 1404 O O . LYS A 1 205 ? 20.584 -28.003 7.695 1.000 83.950 205 LYS A O 1
ATOM 1410 N N . ALA A 1 206 ? 19.184 -27.467 9.369 1.000 77.130 206 ALA A N 1
ATOM 1411 C CA . ALA A 1 206 ? 18.287 -28.583 9.097 1.000 68.700 206 ALA A CA 1
ATOM 1412 C C . ALA A 1 206 ? 17.709 -28.527 7.693 1.000 61.180 206 ALA A C 1
ATOM 1413 O O . ALA A 1 206 ? 17.393 -29.575 7.124 1.000 61.990 206 ALA A O 1
ATOM 1415 N N . LEU A 1 207 ? 17.505 -27.316 7.147 1.000 57.130 207 LEU A N 1
ATOM 1416 C CA . LEU A 1 207 ? 17.006 -27.139 5.778 1.000 56.410 207 LEU A CA 1
ATOM 1417 C C . LEU A 1 207 ? 18.091 -27.311 4.723 1.000 63.410 207 LEU A C 1
ATOM 1418 O O . LEU A 1 207 ? 17.835 -27.880 3.658 1.000 63.140 207 LEU A O 1
ATOM 1423 N N . ASN A 1 208 ? 19.287 -26.774 4.980 1.000 64.950 208 ASN A N 1
ATOM 1424 C CA . ASN A 1 208 ? 20.364 -26.808 3.993 1.000 62.970 208 ASN A CA 1
ATOM 1425 C C . ASN A 1 208 ? 20.839 -28.229 3.662 1.000 67.740 208 ASN A C 1
ATOM 1426 O O . ASN A 1 208 ? 21.210 -28.504 2.513 1.000 66.800 208 ASN A O 1
ATOM 1431 N N . GLU A 1 209 ? 20.889 -29.131 4.647 1.000 73.260 209 GLU A N 1
ATOM 1432 C CA . GLU A 1 209 ? 21.096 -30.555 4.400 1.000 76.340 209 GLU A CA 1
ATOM 1433 C C . GLU A 1 209 ? 19.749 -31.266 4.443 1.000 85.690 209 GLU A C 1
ATOM 1434 O O . GLU A 1 209 ? 18.785 -30.754 5.010 1.000 84.140 209 GLU A O 1
ATOM 1440 N N . ARG A 1 210 ? 19.672 -32.420 3.780 1.000 102.450 210 ARG A N 1
ATOM 1441 C CA . ARG A 1 210 ? 18.467 -33.257 3.707 1.000 107.130 210 ARG A CA 1
ATOM 1442 C C . ARG A 1 210 ? 17.305 -32.644 2.913 1.000 102.400 210 ARG A C 1
ATOM 1443 O O . ARG A 1 210 ? 16.314 -33.334 2.651 1.000 105.010 210 ARG A O 1
ATOM 1451 N N . LEU A 1 211 ? 17.385 -31.357 2.539 1.000 84.760 211 LEU A N 1
ATOM 1452 C CA . LEU A 1 211 ? 16.394 -30.804 1.611 1.000 70.580 211 LEU A CA 1
ATOM 1453 C C . LEU A 1 211 ? 16.824 -31.052 0.156 1.000 66.510 211 LEU A C 1
ATOM 1454 O O . LEU A 1 211 ? 16.005 -31.541 -0.637 1.000 62.270 211 LEU A O 1
ATOM 1459 N N . PRO A 1 212 ? 18.064 -30.714 -0.245 1.000 65.630 212 PRO A N 1
ATOM 1460 C CA . PRO A 1 212 ? 18.536 -31.047 -1.608 1.000 65.030 212 PRO A CA 1
ATOM 1461 C C . PRO A 1 212 ? 18.387 -32.526 -1.936 1.000 69.780 212 PRO A C 1
ATOM 1462 O O . PRO A 1 212 ? 18.001 -32.860 -3.066 1.000 73.610 212 PRO A O 1
ATOM 1466 N N . PRO A 1 213 ? 18.706 -33.449 -1.012 1.000 67.260 213 PRO A N 1
ATOM 1467 C CA . PRO A 1 213 ? 18.512 -34.868 -1.346 1.000 72.130 213 PRO A CA 1
ATOM 1468 C C . PRO A 1 213 ? 17.122 -35.188 -1.891 1.000 78.110 213 PRO A C 1
ATOM 1469 O O . PRO A 1 213 ? 17.019 -35.843 -2.939 1.000 83.400 213 PRO A O 1
ATOM 1473 N N . ALA A 1 214 ? 16.049 -34.700 -1.256 1.000 74.040 214 ALA A N 1
ATOM 1474 C CA . ALA A 1 214 ? 14.722 -35.075 -1.728 1.000 75.010 214 ALA A CA 1
ATOM 1475 C C . ALA A 1 214 ? 14.256 -34.215 -2.884 1.000 78.140 214 ALA A C 1
ATOM 1476 O O . ALA A 1 214 ? 13.318 -34.608 -3.588 1.000 85.750 214 ALA A O 1
ATOM 1478 N N . LEU A 1 215 ? 14.911 -33.076 -3.119 1.000 77.250 215 LEU A N 1
ATOM 1479 C CA . LEU A 1 215 ? 14.547 -32.220 -4.243 1.000 72.860 215 LEU A CA 1
ATOM 1480 C C . LEU A 1 215 ? 15.116 -32.758 -5.550 1.000 73.340 215 LEU A C 1
ATOM 1481 O O . LEU A 1 215 ? 14.404 -32.809 -6.558 1.000 76.530 215 LEU A O 1
ATOM 1486 N N . LYS A 1 216 ? 16.388 -33.188 -5.538 1.000 72.080 216 LYS A N 1
ATOM 1487 C CA . LYS A 1 216 ? 17.091 -33.737 -6.697 1.000 75.010 216 LYS A CA 1
ATOM 1488 C C . LYS A 1 216 ? 16.711 -35.187 -6.970 1.000 84.690 216 LYS A C 1
ATOM 1489 O O . LYS A 1 216 ? 17.399 -35.869 -7.738 1.000 84.380 216 LYS A O 1
ATOM 1495 N N . GLN A 1 217 ? 15.663 -35.671 -6.299 1.000 92.100 217 GLN A N 1
ATOM 1496 C CA . GLN A 1 217 ? 15.008 -36.938 -6.594 1.000 97.960 217 GLN A CA 1
ATOM 1497 C C . GLN A 1 217 ? 13.621 -36.720 -7.204 1.000 94.810 217 GLN A C 1
ATOM 1498 O O . GLN A 1 217 ? 12.836 -37.664 -7.342 1.000 96.440 217 GLN A O 1
ATOM 1504 N N . LEU A 1 218 ? 13.346 -35.516 -7.683 1.000 90.730 218 LEU A N 1
ATOM 1505 C CA . LEU A 1 218 ? 12.065 -35.208 -8.299 1.000 91.890 218 LEU A CA 1
ATOM 1506 C C . LEU A 1 218 ? 12.248 -35.261 -9.810 1.000 95.840 218 LEU A C 1
ATOM 1507 O O . LEU A 1 218 ? 13.224 -34.716 -10.336 1.000 97.520 218 LEU A O 1
ATOM 1512 N N . GLU A 1 219 ? 11.347 -35.949 -10.502 1.000 96.250 219 GLU A N 1
ATOM 1513 C CA . GLU A 1 219 ? 11.510 -36.135 -11.938 1.000 100.360 219 GLU A CA 1
ATOM 1514 C C . GLU A 1 219 ? 10.905 -35.007 -12.771 1.000 103.670 219 GLU A C 1
ATOM 1515 O O . GLU A 1 219 ? 10.829 -35.135 -13.997 1.000 109.840 219 GLU A O 1
ATOM 1521 N N . VAL A 1 220 ? 10.487 -33.909 -12.153 1.000 100.690 220 VAL A N 1
ATOM 1522 C CA . VAL A 1 220 ? 9.855 -32.811 -12.888 1.000 98.370 220 VAL A CA 1
ATOM 1523 C C . VAL A 1 220 ? 10.896 -31.706 -13.006 1.000 93.850 220 VAL A C 1
ATOM 1524 O O . VAL A 1 220 ? 11.814 -31.648 -12.180 1.000 94.740 220 VAL A O 1
ATOM 1528 N N . PRO A 1 221 ? 10.816 -30.806 -13.994 1.000 90.170 221 PRO A N 1
ATOM 1529 C CA . PRO A 1 221 ? 11.836 -29.748 -14.100 1.000 88.020 221 PRO A CA 1
ATOM 1530 C C . PRO A 1 221 ? 11.505 -28.586 -13.178 1.000 84.320 221 PRO A C 1
ATOM 1531 O O . PRO A 1 221 ? 10.417 -28.012 -13.274 1.000 84.500 221 PRO A O 1
ATOM 1535 N N . LEU A 1 222 ? 12.428 -28.256 -12.259 1.000 78.720 222 LEU A N 1
ATOM 1536 C CA . LEU A 1 222 ? 12.268 -27.152 -11.310 1.000 73.060 222 LEU A CA 1
ATOM 1537 C C . LEU A 1 222 ? 13.467 -26.205 -11.377 1.000 68.750 222 LEU A C 1
ATOM 1538 O O . LEU A 1 222 ? 14.496 -26.511 -11.977 1.000 69.290 222 LEU A O 1
ATOM 1543 N N . ASN A 1 223 ? 13.312 -25.040 -10.744 1.000 67.400 223 ASN A N 1
ATOM 1544 C CA . ASN A 1 223 ? 14.336 -23.995 -10.657 1.000 73.520 223 ASN A CA 1
ATOM 1545 C C . ASN A 1 223 ? 14.524 -23.582 -9.202 1.000 75.800 223 ASN A C 1
ATOM 1546 O O . ASN A 1 223 ? 13.767 -22.754 -8.687 1.000 76.770 223 ASN A O 1
ATOM 1551 N N . ILE A 1 224 ? 15.539 -24.147 -8.554 1.000 74.120 224 ILE A N 1
ATOM 1552 C CA . ILE A 1 224 ? 15.749 -23.996 -7.117 1.000 73.090 224 ILE A CA 1
ATOM 1553 C C . ILE A 1 224 ? 16.582 -22.746 -6.876 1.000 60.990 224 ILE A C 1
ATOM 1554 O O . ILE A 1 224 ? 17.623 -22.558 -7.514 1.000 78.630 224 ILE A O 1
ATOM 1559 N N . PHE A 1 225 ? 16.096 -21.865 -6.005 1.000 59.980 225 PHE A N 1
ATOM 1560 C CA . PHE A 1 225 ? 16.854 -20.736 -5.461 1.000 59.620 225 PHE A CA 1
ATOM 1561 C C . PHE A 1 225 ? 16.906 -20.955 -3.955 1.000 64.230 225 PHE A C 1
ATOM 1562 O O . PHE A 1 225 ? 15.882 -20.794 -3.279 1.000 59.520 225 PHE A O 1
ATOM 1570 N N . HIS A 1 226 ? 18.102 -21.279 -3.430 1.000 65.120 226 HIS A N 1
ATOM 1571 C CA . HIS A 1 226 ? 18.307 -21.783 -2.064 1.000 62.980 226 HIS A CA 1
ATOM 1572 C C . HIS A 1 226 ? 19.178 -20.825 -1.246 1.000 63.770 226 HIS A C 1
ATOM 1573 O O . HIS A 1 226 ? 20.265 -20.431 -1.685 1.000 66.870 226 HIS A O 1
ATOM 1580 N N . GLN A 1 227 ? 18.680 -20.416 -0.074 1.000 59.970 227 GLN A N 1
ATOM 1581 C CA . GLN A 1 227 ? 19.420 -19.557 0.848 1.000 65.490 227 GLN A CA 1
ATOM 1582 C C . GLN A 1 227 ? 19.945 -20.369 2.030 1.000 73.540 227 GLN A C 1
ATOM 1583 O O . GLN A 1 227 ? 19.168 -20.818 2.877 1.000 71.880 227 GLN A O 1
ATOM 1589 N N . CYS A 1 228 ? 21.258 -20.551 2.093 1.000 80.850 228 CYS A N 1
ATOM 1590 C CA . CYS A 1 228 ? 21.859 -21.377 3.131 1.000 83.980 228 CYS A CA 1
ATOM 1591 C C . CYS A 1 228 ? 22.334 -20.572 4.334 1.000 88.250 228 CYS A C 1
ATOM 1592 O O . CYS A 1 228 ? 22.425 -21.125 5.435 1.000 86.640 228 CYS A O 1
ATOM 1595 N N . GLY A 1 229 ? 22.691 -19.303 4.153 1.000 93.100 229 GLY A N 1
ATOM 1596 C CA . GLY A 1 229 ? 23.318 -18.547 5.216 1.000 98.340 229 GLY A CA 1
ATOM 1597 C C . GLY A 1 229 ? 24.835 -18.527 5.115 1.000 104.680 229 GLY A C 1
ATOM 1598 O O . GLY A 1 229 ? 25.468 -19.380 4.486 1.000 105.840 229 GLY A O 1
ATOM 1599 N N . GLN A 1 230 ? 25.420 -17.519 5.750 1.000 109.410 230 GLN A N 1
ATOM 1600 C CA . GLN A 1 230 ? 26.837 -17.226 5.596 1.000 113.880 230 GLN A CA 1
ATOM 1601 C C . GLN A 1 230 ? 27.705 -18.414 6.004 1.000 114.750 230 GLN A C 1
ATOM 1602 O O . GLN A 1 230 ? 27.309 -19.257 6.813 1.000 110.220 230 GLN A O 1
ATOM 1608 N N . GLN A 1 231 ? 28.885 -18.497 5.383 1.000 119.310 231 GLN A N 1
ATOM 1609 C CA . GLN A 1 231 ? 29.882 -19.536 5.637 1.000 119.510 231 GLN A CA 1
ATOM 1610 C C . GLN A 1 231 ? 29.339 -20.958 5.553 1.000 116.490 231 GLN A C 1
ATOM 1611 O O . GLN A 1 231 ? 30.017 -21.908 5.952 1.000 118.690 231 GLN A O 1
ATOM 1617 N N . GLN A 1 232 ? 28.106 -21.116 5.090 1.000 109.130 232 GLN A N 1
ATOM 1618 C CA . GLN A 1 232 ? 27.552 -22.435 4.838 1.000 101.850 232 GLN A CA 1
ATOM 1619 C C . GLN A 1 232 ? 27.345 -22.688 3.344 1.000 98.170 232 GLN A C 1
ATOM 1620 O O . GLN A 1 232 ? 26.726 -23.693 2.973 1.000 98.060 232 GLN A O 1
ATOM 1626 N N . VAL A 1 233 ? 27.826 -21.785 2.480 1.000 91.830 233 VAL A N 1
ATOM 1627 C CA . VAL A 1 233 ? 27.525 -21.881 1.051 1.000 86.690 233 VAL A CA 1
ATOM 1628 C C . VAL A 1 233 ? 28.190 -23.109 0.446 1.000 88.940 233 VAL A C 1
ATOM 1629 O O . VAL A 1 233 ? 27.574 -23.853 -0.324 1.000 89.410 233 VAL A O 1
ATOM 1633 N N . GLU A 1 234 ? 29.469 -23.323 0.755 1.000 89.350 234 GLU A N 1
ATOM 1634 C CA . GLU A 1 234 ? 30.153 -24.468 0.169 1.000 96.660 234 GLU A CA 1
ATOM 1635 C C . GLU A 1 234 ? 29.433 -25.753 0.541 1.000 96.230 234 GLU A C 1
ATOM 1636 O O . GLU A 1 234 ? 29.227 -26.627 -0.307 1.000 98.610 234 GLU A O 1
ATOM 1642 N N . ALA A 1 235 ? 28.992 -25.856 1.795 1.000 96.050 235 ALA A N 1
ATOM 1643 C CA . ALA A 1 235 ? 28.467 -27.118 2.301 1.000 96.910 235 ALA A CA 1
ATOM 1644 C C . ALA A 1 235 ? 27.218 -27.557 1.542 1.000 90.280 235 ALA A C 1
ATOM 1645 O O . ALA A 1 235 ? 27.102 -28.721 1.141 1.000 86.140 235 ALA A O 1
ATOM 1647 N N . THR A 1 236 ? 26.264 -26.640 1.347 1.000 89.600 236 THR A N 1
ATOM 1648 C CA . THR A 1 236 ? 25.005 -27.002 0.698 1.000 84.880 236 THR A CA 1
ATOM 1649 C C . THR A 1 236 ? 25.168 -27.090 -0.818 1.000 83.510 236 THR A C 1
ATOM 1650 O O . THR A 1 236 ? 24.487 -27.887 -1.473 1.000 81.190 236 THR A O 1
ATOM 1654 N N . GLN A 1 237 ? 26.065 -26.279 -1.385 1.000 82.050 237 GLN A N 1
ATOM 1655 C CA . GLN A 1 237 ? 26.367 -26.363 -2.808 1.000 80.830 237 GLN A CA 1
ATOM 1656 C C . GLN A 1 237 ? 26.879 -27.743 -3.200 1.000 89.420 237 GLN A C 1
ATOM 1657 O O . GLN A 1 237 ? 26.673 -28.181 -4.340 1.000 94.590 237 GLN A O 1
ATOM 1663 N N . ALA A 1 238 ? 27.576 -28.424 -2.279 1.000 87.840 238 ALA A N 1
ATOM 1664 C CA . ALA A 1 238 ? 28.031 -29.793 -2.520 1.000 83.480 238 ALA A CA 1
ATOM 1665 C C . ALA A 1 238 ? 26.867 -30.779 -2.610 1.000 83.110 238 ALA A C 1
ATOM 1666 O O . ALA A 1 238 ? 26.852 -31.649 -3.493 1.000 87.930 238 ALA A O 1
ATOM 1668 N N . LEU A 1 239 ? 25.872 -30.642 -1.724 1.000 79.240 239 LEU A N 1
ATOM 1669 C CA . LEU A 1 239 ? 24.749 -31.577 -1.692 1.000 76.350 239 LEU A CA 1
ATOM 1670 C C . LEU A 1 239 ? 23.972 -31.568 -3.001 1.000 83.610 239 LEU A C 1
ATOM 1671 O O . LEU A 1 239 ? 23.354 -32.574 -3.361 1.000 85.710 239 LEU A O 1
ATOM 1676 N N . TYR A 1 240 ? 23.859 -30.386 -3.584 1.000 87.970 240 TYR A N 1
ATOM 1677 C CA . TYR A 1 240 ? 23.148 -30.151 -4.836 1.000 94.410 240 TYR A CA 1
ATOM 1678 C C . TYR A 1 240 ? 23.758 -30.739 -6.104 1.000 110.820 240 TYR A C 1
ATOM 1679 O O . TYR A 1 240 ? 23.052 -31.196 -6.993 1.000 116.910 240 TYR A O 1
ATOM 1688 N N . ALA A 1 241 ? 25.080 -30.738 -6.162 1.000 120.830 241 ALA A N 1
ATOM 1689 C CA . ALA A 1 241 ? 25.830 -31.148 -7.348 1.000 129.230 241 ALA A CA 1
ATOM 1690 C C . ALA A 1 241 ? 25.692 -32.579 -7.861 1.000 136.320 241 ALA A C 1
ATOM 1691 O O . ALA A 1 241 ? 25.971 -32.835 -9.028 1.000 131.300 241 ALA A O 1
ATOM 1693 N N . ASP A 1 242 ? 25.267 -33.514 -7.029 1.000 144.980 242 ASP A N 1
ATOM 1694 C CA . ASP A 1 242 ? 25.233 -34.894 -7.493 1.000 154.660 242 ASP A CA 1
ATOM 1695 C C . ASP A 1 242 ? 24.376 -35.215 -8.724 1.000 152.150 242 ASP A C 1
ATOM 1696 O O . ASP A 1 242 ? 24.851 -35.922 -9.607 1.000 155.240 242 ASP A O 1
ATOM 1701 N N . ALA A 1 243 ? 23.146 -34.720 -8.821 1.000 144.450 243 ALA A N 1
ATOM 1702 C CA . ALA A 1 243 ? 22.347 -35.066 -10.000 1.000 132.150 243 ALA A CA 1
ATOM 1703 C C . ALA A 1 243 ? 21.358 -34.025 -10.493 1.000 119.630 243 ALA A C 1
ATOM 1704 O O . ALA A 1 243 ? 20.156 -34.265 -10.469 1.000 112.990 243 ALA A O 1
ATOM 1706 N N . PRO A 1 244 ? 21.843 -32.887 -10.990 1.000 116.580 244 PRO A N 1
ATOM 1707 C CA . PRO A 1 244 ? 20.895 -31.880 -11.470 1.000 120.690 244 PRO A CA 1
ATOM 1708 C C . PRO A 1 244 ? 20.496 -32.090 -12.925 1.000 119.120 244 PRO A C 1
ATOM 1709 O O . PRO A 1 244 ? 20.772 -31.228 -13.752 1.000 121.990 244 PRO A O 1
ATOM 1713 N N . ALA A 1 245 ? 19.850 -33.203 -13.242 1.000 115.230 245 ALA A N 1
ATOM 1714 C CA . ALA A 1 245 ? 19.465 -33.463 -14.617 1.000 114.580 245 ALA A CA 1
ATOM 1715 C C . ALA A 1 245 ? 18.424 -32.528 -15.211 1.000 105.690 245 ALA A C 1
ATOM 1716 O O . ALA A 1 245 ? 18.600 -32.022 -16.313 1.000 97.450 245 ALA A O 1
ATOM 1718 N N . ASN A 1 246 ? 17.369 -32.246 -14.458 1.000 101.620 246 ASN A N 1
ATOM 1719 C CA . ASN A 1 246 ? 16.288 -31.425 -14.987 1.000 102.740 246 ASN A CA 1
ATOM 1720 C C . ASN A 1 246 ? 16.062 -30.189 -14.134 1.000 100.280 246 A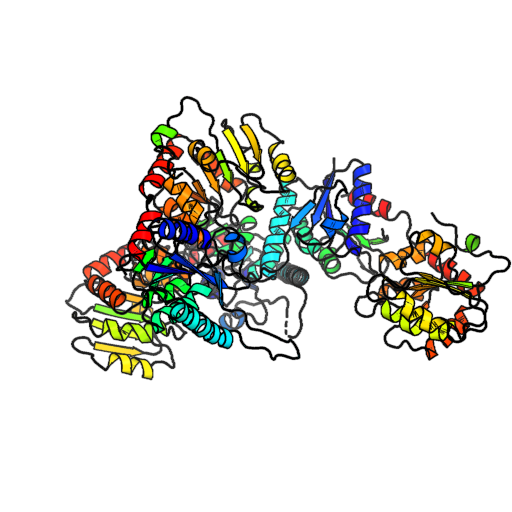SN A C 1
ATOM 1721 O O . ASN A 1 246 ? 15.126 -29.425 -14.390 1.000 105.290 246 ASN A O 1
ATOM 1726 N N . LEU A 1 247 ? 16.879 -30.004 -13.103 1.000 95.940 247 LEU A N 1
ATOM 1727 C CA . LEU A 1 247 ? 16.758 -28.890 -12.182 1.000 88.670 247 LEU A CA 1
ATOM 1728 C C . LEU A 1 247 ? 17.961 -27.964 -12.341 1.000 85.890 247 LEU A C 1
ATOM 1729 O O . LEU A 1 247 ? 19.100 -28.420 -12.479 1.000 84.430 247 LEU A O 1
ATOM 1734 N N . THR A 1 248 ? 17.690 -26.663 -12.360 1.000 82.740 248 THR A N 1
ATOM 1735 C CA . THR A 1 248 ? 18.711 -25.621 -12.381 1.000 78.220 248 THR A CA 1
ATOM 1736 C C . THR A 1 248 ? 18.687 -24.982 -10.996 1.000 74.640 248 THR A C 1
ATOM 1737 O O . THR A 1 248 ? 17.680 -24.385 -10.598 1.000 71.780 248 THR A O 1
ATOM 1741 N N . ILE A 1 249 ? 19.758 -25.208 -10.232 1.000 75.630 249 ILE A N 1
ATOM 1742 C CA . ILE A 1 249 ? 19.881 -24.813 -8.830 1.000 68.340 249 ILE A CA 1
ATOM 1743 C C . ILE A 1 249 ? 20.845 -23.642 -8.707 1.000 72.150 249 ILE A C 1
ATOM 1744 O O . ILE A 1 249 ? 21.845 -23.574 -9.432 1.000 82.590 249 ILE A O 1
ATOM 1749 N N . GLN A 1 250 ? 20.551 -22.724 -7.790 1.000 69.570 250 GLN A N 1
ATOM 1750 C CA . GLN A 1 250 ? 21.465 -21.652 -7.407 1.000 75.330 250 GLN A CA 1
ATOM 1751 C C . GLN A 1 250 ? 21.504 -21.542 -5.885 1.000 79.640 250 GLN A C 1
ATOM 1752 O O . GLN A 1 250 ? 20.451 -21.484 -5.239 1.000 78.720 250 GLN A O 1
ATOM 1758 N N . VAL A 1 251 ? 22.708 -21.486 -5.312 1.000 81.520 251 VAL A N 1
ATOM 1759 C CA . VAL A 1 251 ? 22.884 -21.339 -3.866 1.000 79.340 251 VAL A CA 1
ATOM 1760 C C . VAL A 1 251 ? 23.436 -19.951 -3.561 1.000 81.660 251 VAL A C 1
ATOM 1761 O O . VAL A 1 251 ? 24.404 -19.501 -4.184 1.000 82.310 251 VAL A O 1
ATOM 1765 N N . LEU A 1 252 ? 22.818 -19.281 -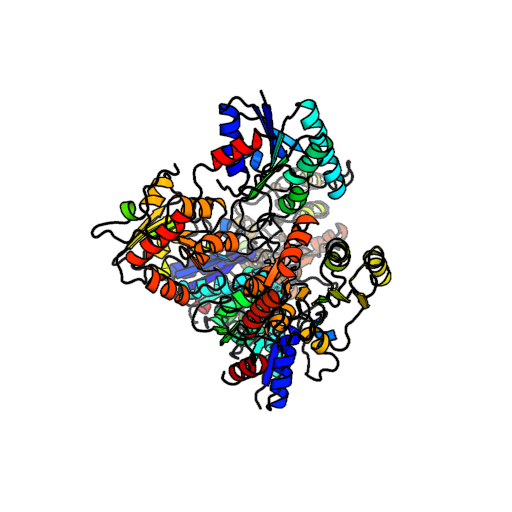2.595 1.000 82.100 252 LEU A N 1
ATOM 1766 C CA . LEU A 1 252 ? 23.136 -17.924 -2.198 1.000 85.270 252 LEU A CA 1
ATOM 1767 C C . LEU A 1 252 ? 23.161 -17.842 -0.678 1.000 83.550 252 LEU A C 1
ATOM 1768 O O . LEU A 1 252 ? 22.466 -18.612 -0.007 1.000 80.180 252 LEU A O 1
ATOM 1773 N N . PRO A 1 253 ? 23.974 -16.944 -0.099 1.000 86.840 253 PRO A N 1
ATOM 1774 C CA . PRO A 1 253 ? 23.988 -16.813 1.365 1.000 92.390 253 PRO A CA 1
ATOM 1775 C C . PRO A 1 253 ? 22.763 -16.089 1.908 1.000 100.040 253 PRO A C 1
ATOM 1776 O O . PRO A 1 253 ? 22.124 -16.579 2.847 1.000 99.490 253 PRO A O 1
ATOM 1780 N N . PHE A 1 254 ? 22.447 -14.911 1.359 1.000 105.460 254 PHE A N 1
ATOM 1781 C CA . PHE A 1 254 ? 21.246 -14.170 1.735 1.000 111.230 254 PHE A CA 1
ATOM 1782 C C . PHE A 1 254 ? 20.622 -13.578 0.476 1.000 106.330 254 PHE A C 1
ATOM 1783 O O . PHE A 1 254 ? 21.280 -13.426 -0.554 1.000 107.640 254 PHE A O 1
ATOM 1791 N N . ILE A 1 255 ? 19.349 -13.212 0.583 1.000 89.770 255 ILE A N 1
ATOM 1792 C CA . ILE A 1 255 ? 18.577 -12.676 -0.528 1.000 75.980 255 ILE A CA 1
ATOM 1793 C C . ILE A 1 255 ? 18.585 -11.163 -0.433 1.000 74.170 255 ILE A C 1
ATOM 1794 O O . ILE A 1 255 ? 18.083 -10.587 0.540 1.000 74.030 255 ILE A O 1
ATOM 1799 N N . GLU A 1 256 ? 19.146 -10.527 -1.455 1.000 76.670 256 GLU A N 1
ATOM 1800 C CA . GLU A 1 256 ? 19.231 -9.071 -1.495 1.000 80.420 256 GLU A CA 1
ATOM 1801 C C . GLU A 1 256 ? 17.838 -8.443 -1.502 1.000 79.810 256 GLU A C 1
ATOM 1802 O O . GLU A 1 256 ? 17.542 -7.541 -0.703 1.000 76.410 256 GLU A O 1
ATOM 1808 N N . ASP A 1 257 ? 16.957 -8.959 -2.374 1.000 82.920 257 ASP A N 1
ATOM 1809 C CA . ASP A 1 257 ? 15.591 -8.489 -2.636 1.000 79.850 257 ASP A CA 1
ATOM 1810 C C . ASP A 1 257 ? 14.624 -9.602 -2.250 1.000 81.090 257 ASP A C 1
ATOM 1811 O O . ASP A 1 257 ? 14.347 -10.493 -3.061 1.000 82.880 257 ASP A O 1
ATOM 1816 N N . MET A 1 258 ? 14.074 -9.534 -1.040 1.000 78.250 258 MET A N 1
ATOM 1817 C CA . MET A 1 258 ? 13.142 -10.574 -0.629 1.000 69.610 258 MET A CA 1
ATOM 1818 C C . MET A 1 258 ? 11.826 -10.431 -1.371 1.000 70.610 258 MET A C 1
ATOM 1819 O O . MET A 1 258 ? 11.153 -11.433 -1.635 1.000 73.190 258 MET A O 1
ATOM 1824 N N . ALA A 1 259 ? 11.448 -9.195 -1.713 1.000 70.290 259 ALA A N 1
ATOM 1825 C CA . ALA A 1 259 ? 10.154 -8.951 -2.340 1.000 61.870 259 ALA A CA 1
ATOM 1826 C C . ALA A 1 259 ? 10.041 -9.597 -3.714 1.000 73.560 259 ALA A C 1
ATOM 1827 O O . ALA A 1 259 ? 9.025 -10.231 -4.026 1.000 63.520 259 ALA A O 1
ATOM 1829 N N . LYS A 1 260 ? 11.050 -9.398 -4.577 1.000 69.910 260 LYS A N 1
ATOM 1830 C CA . LYS A 1 260 ? 11.046 -10.074 -5.874 1.000 69.880 260 LYS A CA 1
ATOM 1831 C C . LYS A 1 260 ? 11.166 -11.573 -5.693 1.000 65.610 260 LYS A C 1
ATOM 1832 O O . LYS A 1 260 ? 10.476 -12.343 -6.367 1.000 66.840 260 LYS A O 1
ATOM 1838 N N . ALA A 1 261 ? 12.042 -12.005 -4.782 1.000 64.450 261 ALA A N 1
ATOM 1839 C CA . ALA A 1 261 ? 12.216 -13.432 -4.536 1.000 66.750 261 ALA A CA 1
ATOM 1840 C C . ALA A 1 261 ? 10.910 -14.086 -4.118 1.000 69.280 261 ALA A C 1
ATOM 1841 O O . ALA A 1 261 ? 10.721 -15.286 -4.351 1.000 77.790 261 ALA A O 1
ATOM 1843 N N . TYR A 1 262 ? 10.032 -13.336 -3.442 1.000 65.630 262 TYR A N 1
ATOM 1844 C CA . TYR A 1 262 ? 8.716 -13.857 -3.081 1.000 64.960 262 TYR A CA 1
ATOM 1845 C C . TYR A 1 262 ? 7.818 -14.024 -4.305 1.000 65.980 262 TYR A C 1
ATOM 1846 O O . TYR A 1 262 ? 7.281 -15.112 -4.544 1.000 67.090 262 TYR A O 1
ATOM 1855 N N . SER A 1 263 ? 7.634 -12.951 -5.090 1.000 66.340 263 SER A N 1
ATOM 1856 C CA . SER A 1 263 ? 6.654 -12.983 -6.181 1.000 70.270 263 SER A CA 1
ATOM 1857 C C . SER A 1 263 ? 6.962 -14.096 -7.170 1.000 69.070 263 SER A C 1
ATOM 1858 O O . SER A 1 263 ? 6.067 -14.853 -7.572 1.000 67.250 263 SER A O 1
ATOM 1861 N N . GLU A 1 264 ? 8.239 -14.236 -7.529 1.000 67.990 264 GLU A N 1
ATOM 1862 C CA . GLU A 1 264 ? 8.671 -15.244 -8.483 1.000 70.420 264 GLU A CA 1
ATOM 1863 C C . GLU A 1 264 ? 8.534 -16.658 -7.928 1.000 68.600 264 GLU A C 1
ATOM 1864 O O . GLU A 1 264 ? 8.456 -17.606 -8.717 1.000 69.770 264 GLU A O 1
ATOM 1870 N N . ALA A 1 265 ? 8.511 -16.813 -6.601 1.000 69.980 265 ALA A N 1
ATOM 1871 C CA . ALA A 1 265 ? 8.484 -18.126 -5.956 1.000 62.080 265 ALA A CA 1
ATOM 1872 C C . ALA A 1 265 ? 7.107 -18.771 -6.063 1.000 62.250 265 ALA A C 1
ATOM 1873 O O . ALA A 1 265 ? 6.095 -18.155 -5.721 1.000 64.300 265 ALA A O 1
ATOM 1875 N N . ASP A 1 266 ? 7.070 -19.998 -6.591 1.000 62.550 266 ASP A N 1
ATOM 1876 C CA . ASP A 1 266 ? 5.831 -20.760 -6.721 1.000 64.760 266 ASP A CA 1
ATOM 1877 C C . ASP A 1 266 ? 5.565 -21.633 -5.506 1.000 64.230 266 ASP A C 1
ATOM 1878 O O . ASP A 1 266 ? 4.397 -21.834 -5.150 1.000 64.110 266 ASP A O 1
ATOM 1883 N N . LEU A 1 267 ? 6.625 -22.129 -4.855 1.000 65.680 267 LEU A N 1
ATOM 1884 C CA . LEU A 1 267 ? 6.545 -22.786 -3.550 1.000 67.160 267 LEU A CA 1
ATOM 1885 C C . LEU A 1 267 ? 7.673 -22.270 -2.678 1.000 65.130 267 LEU A C 1
ATOM 1886 O O . LEU A 1 267 ? 8.816 -22.212 -3.136 1.000 70.140 267 LEU A O 1
ATOM 1891 N N . ILE A 1 268 ? 7.368 -21.908 -1.433 1.000 54.660 268 ILE A N 1
ATOM 1892 C CA . ILE A 1 268 ? 8.391 -21.483 -0.489 1.000 53.340 268 ILE A CA 1
ATOM 1893 C C . ILE A 1 268 ? 8.437 -22.500 0.632 1.000 55.360 268 ILE A C 1
ATOM 1894 O O . ILE A 1 268 ? 7.406 -23.029 1.058 1.000 58.380 268 ILE A O 1
ATOM 1899 N N . ILE A 1 269 ? 9.645 -22.825 1.054 1.000 50.760 269 ILE A N 1
ATOM 1900 C CA . ILE A 1 269 ? 9.895 -23.715 2.173 1.000 49.140 269 ILE A CA 1
ATOM 1901 C C . ILE A 1 269 ? 10.763 -22.926 3.136 1.000 51.340 269 ILE A C 1
ATOM 1902 O O . ILE A 1 269 ? 11.816 -22.417 2.742 1.000 52.050 269 ILE A O 1
ATOM 1907 N N . CYS A 1 270 ? 10.310 -22.773 4.370 1.000 46.810 270 CYS A N 1
ATOM 1908 C CA . CYS A 1 270 ? 11.021 -21.873 5.260 1.000 45.960 270 CYS A CA 1
ATOM 1909 C C . CYS A 1 270 ? 10.543 -22.096 6.683 1.000 50.800 270 CYS A C 1
ATOM 1910 O O . CYS A 1 270 ? 9.506 -22.724 6.921 1.000 54.090 270 CYS A O 1
ATOM 1913 N N . ARG A 1 271 ? 11.295 -21.531 7.630 1.000 45.990 271 ARG A N 1
ATOM 1914 C CA . ARG A 1 271 ? 10.861 -21.538 9.017 1.000 42.310 271 ARG A CA 1
ATOM 1915 C C . ARG A 1 271 ? 9.564 -20.771 9.133 1.000 47.460 271 ARG A C 1
ATOM 1916 O O . ARG A 1 271 ? 9.325 -19.801 8.409 1.000 49.060 271 ARG A O 1
ATOM 1924 N N . ALA A 1 272 ? 8.704 -21.248 10.033 1.000 59.480 272 ALA A N 1
ATOM 1925 C CA . ALA A 1 272 ? 7.385 -20.653 10.182 1.000 63.290 272 ALA A CA 1
ATOM 1926 C C . ALA A 1 272 ? 7.488 -19.221 10.669 1.000 73.350 272 ALA A C 1
ATOM 1927 O O . ALA A 1 272 ? 6.730 -18.360 10.211 1.000 87.040 272 ALA A O 1
ATOM 1929 N N . GLY A 1 273 ? 8.442 -18.933 11.552 1.000 64.170 273 GLY A N 1
ATOM 1930 C CA . GLY A 1 273 ? 8.712 -17.570 11.963 1.000 61.690 273 GLY A CA 1
ATOM 1931 C C . GLY A 1 273 ? 7.445 -16.881 12.403 1.000 53.130 273 GLY A C 1
ATOM 1932 O O . GLY A 1 273 ? 6.398 -17.523 12.485 1.000 41.760 273 GLY A O 1
ATOM 1933 N N . ALA A 1 274 ? 7.533 -15.623 12.825 1.000 53.120 274 ALA A N 1
ATOM 1934 C CA . ALA A 1 274 ? 6.331 -14.862 13.126 1.000 51.300 274 ALA A CA 1
ATOM 1935 C C . ALA A 1 274 ? 6.004 -13.938 11.965 1.000 54.030 274 ALA A C 1
ATOM 1936 O O . ALA A 1 274 ? 4.940 -14.033 11.358 1.000 44.640 274 ALA A O 1
ATOM 1938 N N . LEU A 1 275 ? 6.970 -13.104 11.596 1.000 55.720 275 LEU A N 1
ATOM 1939 C CA . LEU A 1 275 ? 6.811 -12.156 10.504 1.000 55.560 275 LEU A CA 1
ATOM 1940 C C . LEU A 1 275 ? 6.850 -12.857 9.165 1.000 56.820 275 LEU A C 1
ATOM 1941 O O . LEU A 1 275 ? 6.332 -12.316 8.188 1.000 57.940 275 LEU A O 1
ATOM 1946 N N . THR A 1 276 ? 7.547 -14.002 9.082 1.000 57.340 276 THR A N 1
ATOM 1947 C CA . THR A 1 276 ? 7.617 -14.759 7.831 1.000 54.900 276 THR A CA 1
ATOM 1948 C C . THR A 1 276 ? 6.273 -15.388 7.479 1.000 59.920 276 THR A C 1
ATOM 1949 O O . THR A 1 276 ? 5.924 -15.468 6.298 1.000 65.930 276 THR A O 1
ATOM 1953 N N . VAL A 1 277 ? 5.481 -15.822 8.465 1.000 60.620 277 VAL A N 1
ATOM 1954 C CA . VAL A 1 277 ? 4.126 -16.249 8.107 1.000 59.220 277 VAL A CA 1
ATOM 1955 C C . VAL A 1 277 ? 3.359 -15.073 7.522 1.000 58.830 277 VAL A C 1
ATOM 1956 O O . VAL A 1 277 ? 2.660 -15.211 6.510 1.000 49.480 277 VAL A O 1
ATOM 1960 N N . THR A 1 278 ? 3.526 -13.886 8.120 1.000 56.920 278 THR A N 1
ATOM 1961 C CA . THR A 1 278 ? 2.849 -12.682 7.646 1.000 49.470 278 THR A CA 1
ATOM 1962 C C . THR A 1 278 ? 3.302 -12.281 6.240 1.000 55.090 278 THR A C 1
ATOM 1963 O O . THR A 1 278 ? 2.488 -11.823 5.428 1.000 53.7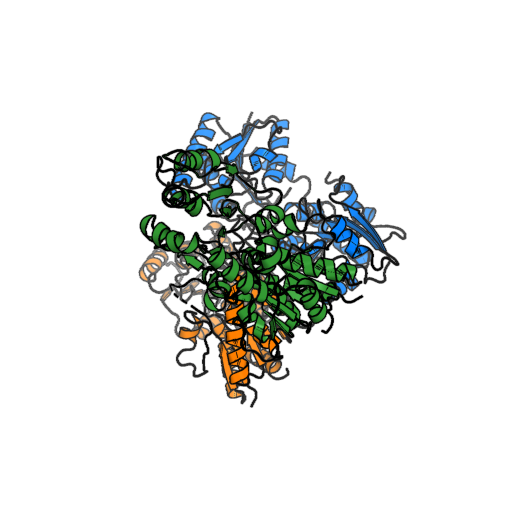50 278 THR A O 1
ATOM 1967 N N . GLU A 1 279 ? 4.588 -12.476 5.918 1.000 56.860 279 GLU A N 1
ATOM 1968 C CA . GLU A 1 279 ? 5.083 -12.172 4.572 1.000 61.830 279 GLU A CA 1
ATOM 1969 C C . GLU A 1 279 ? 4.566 -13.187 3.557 1.000 62.950 279 GLU A C 1
ATOM 1970 O O . GLU A 1 279 ? 4.112 -12.817 2.469 1.000 70.990 279 GLU A O 1
ATOM 1976 N N . VAL A 1 280 ? 4.639 -14.478 3.891 1.000 63.240 280 VAL A N 1
ATOM 1977 C CA . VAL A 1 280 ? 4.111 -15.498 2.998 1.000 52.630 280 VAL A CA 1
ATOM 1978 C C . VAL A 1 280 ? 2.622 -15.278 2.776 1.000 62.520 280 VAL A C 1
ATOM 1979 O O . VAL A 1 280 ? 2.108 -15.473 1.671 1.000 71.210 280 VAL A O 1
ATOM 1983 N N . ALA A 1 281 ? 1.908 -14.830 3.804 1.000 52.820 281 ALA A N 1
ATOM 1984 C CA . ALA A 1 281 ? 0.480 -14.570 3.639 1.000 53.720 281 ALA A CA 1
ATOM 1985 C C . ALA A 1 281 ? 0.219 -13.298 2.843 1.000 60.630 281 ALA A C 1
ATOM 1986 O O . ALA A 1 281 ? -0.630 -13.288 1.949 1.000 64.390 281 ALA A O 1
ATOM 1988 N N . THR A 1 282 ? 0.923 -12.209 3.171 1.000 61.600 282 THR A N 1
ATOM 1989 C CA . THR A 1 282 ? 0.674 -10.902 2.552 1.000 62.510 282 THR A CA 1
ATOM 1990 C C . THR A 1 282 ? 1.072 -10.850 1.079 1.000 62.420 282 THR A C 1
ATOM 1991 O O . THR A 1 282 ? 0.560 -10.003 0.343 1.000 64.590 282 THR A O 1
ATOM 1995 N N . ALA A 1 283 ? 1.963 -11.728 0.628 1.000 61.470 283 ALA A N 1
ATOM 1996 C CA . ALA A 1 283 ? 2.321 -11.776 -0.780 1.000 70.110 283 ALA A CA 1
ATOM 1997 C C . ALA A 1 283 ? 1.574 -12.853 -1.540 1.000 74.830 283 ALA A C 1
ATOM 1998 O O . ALA A 1 283 ? 1.459 -12.751 -2.769 1.000 72.290 283 ALA A O 1
ATOM 2000 N N . GLY A 1 284 ? 1.010 -13.832 -0.828 1.000 59.190 284 GLY A N 1
ATOM 2001 C CA . GLY A 1 284 ? 0.349 -14.994 -1.401 1.000 59.630 284 GLY A CA 1
ATOM 2002 C C . GLY A 1 284 ? 1.264 -15.997 -2.081 1.000 59.690 284 GLY A C 1
ATOM 2003 O O . GLY A 1 284 ? 1.331 -16.087 -3.312 1.000 76.300 284 GLY A O 1
ATOM 2004 N N . VAL A 1 285 ? 1.970 -16.770 -1.276 1.000 58.030 285 VAL A N 1
ATOM 2005 C CA . VAL A 1 285 ? 2.854 -17.809 -1.763 1.000 57.910 285 VAL A CA 1
ATOM 2006 C C . VAL A 1 285 ? 2.461 -19.103 -1.076 1.000 72.090 285 VAL A C 1
ATOM 2007 O O . VAL A 1 285 ? 2.280 -19.137 0.150 1.000 77.540 285 VAL A O 1
ATOM 2011 N N . ALA A 1 286 ? 2.327 -20.166 -1.855 1.000 65.510 286 ALA A N 1
ATOM 2012 C CA . ALA A 1 286 ? 2.148 -21.471 -1.243 1.000 56.260 286 ALA A CA 1
ATOM 2013 C C . ALA A 1 286 ? 3.419 -21.791 -0.482 1.000 54.720 286 ALA A C 1
ATOM 2014 O O . ALA A 1 286 ? 4.530 -21.572 -0.978 1.000 55.020 286 ALA A O 1
ATOM 2016 N N . ALA A 1 287 ? 3.268 -22.285 0.732 1.000 53.170 287 ALA A N 1
ATOM 2017 C CA . ALA A 1 287 ? 4.407 -22.422 1.619 1.000 55.560 287 ALA A CA 1
ATOM 2018 C C . ALA A 1 287 ? 4.456 -23.823 2.211 1.000 50.630 287 ALA A C 1
ATOM 2019 O O . ALA A 1 287 ? 3.422 -24.435 2.473 1.000 50.600 287 ALA A O 1
ATOM 2021 N N . VAL A 1 288 ? 5.661 -24.335 2.421 1.000 49.870 288 VAL A N 1
ATOM 2022 C CA . VAL A 1 288 ? 5.841 -25.499 3.275 1.000 48.630 288 VAL A CA 1
ATOM 2023 C C . VAL A 1 288 ? 6.634 -25.035 4.483 1.000 69.640 288 VAL A C 1
ATOM 2024 O O . VAL A 1 288 ? 7.829 -24.736 4.385 1.000 73.440 288 VAL A O 1
ATOM 2028 N N . PHE A 1 289 ? 5.949 -24.921 5.617 1.000 60.430 289 PHE A N 1
ATOM 2029 C CA . PHE A 1 289 ? 6.550 -24.395 6.828 1.000 52.880 289 PHE A CA 1
ATOM 2030 C C . PHE A 1 289 ? 7.200 -25.552 7.560 1.000 53.250 289 PHE A C 1
ATOM 2031 O O . PHE A 1 289 ? 6.562 -26.577 7.818 1.000 61.150 289 PHE A O 1
ATOM 2039 N N . VAL A 1 290 ? 8.466 -25.384 7.892 1.000 43.090 290 VAL A N 1
ATOM 2040 C CA . VAL A 1 290 ? 9.182 -26.383 8.667 1.000 46.790 290 VAL A CA 1
ATOM 2041 C C . VAL A 1 290 ? 9.492 -25.726 10.010 1.000 40.820 290 VAL A C 1
ATOM 2042 O O . VAL A 1 290 ? 10.627 -25.292 10.248 1.000 40.400 290 VAL A O 1
ATOM 2046 N N . PRO A 1 291 ? 8.520 -25.666 10.934 1.000 40.310 291 PRO A N 1
ATOM 2047 C CA . PRO A 1 291 ? 8.650 -24.765 12.084 1.000 39.470 291 PRO A CA 1
ATOM 2048 C C . PRO A 1 291 ? 9.832 -25.095 12.974 1.000 41.250 291 PRO A C 1
ATOM 2049 O O . PRO A 1 291 ? 10.302 -26.233 13.035 1.000 45.660 291 PRO A O 1
ATOM 2053 N N . LEU A 1 292 ? 10.309 -24.054 13.640 1.000 39.630 292 LEU A N 1
ATOM 2054 C CA . LEU A 1 292 ? 11.473 -24.122 14.513 1.000 44.160 292 LEU A CA 1
ATOM 2055 C C . LEU A 1 292 ? 11.308 -25.149 15.638 1.000 46.610 292 LEU A C 1
ATOM 2056 O O . LEU A 1 292 ? 10.264 -25.175 16.311 1.000 50.940 292 LEU A O 1
ATOM 2061 N N . PRO A 1 293 ? 12.304 -25.991 15.881 1.000 44.720 293 PRO A N 1
ATOM 2062 C CA . PRO A 1 293 ? 12.167 -27.038 16.894 1.000 48.380 293 PRO A CA 1
ATOM 2063 C C . PRO A 1 293 ? 12.311 -26.463 18.291 1.000 48.640 293 PRO A C 1
ATOM 2064 O O . PRO A 1 293 ? 13.089 -25.530 18.518 1.000 46.640 293 PRO A O 1
ATOM 2068 N N . ILE A 1 294 ? 11.574 -27.078 19.229 1.000 50.690 294 ILE A N 1
ATOM 2069 C CA . ILE A 1 294 ? 11.459 -26.713 20.649 1.000 49.850 294 ILE A CA 1
ATOM 2070 C C . ILE A 1 294 ? 11.179 -25.211 20.796 1.000 47.640 294 ILE A C 1
ATOM 2071 O O . ILE A 1 294 ? 11.756 -24.529 21.647 1.000 45.020 294 ILE A O 1
ATOM 2076 N N . ALA A 1 295 ? 10.305 -24.672 19.953 1.000 49.110 295 ALA A N 1
ATOM 2077 C CA . ALA A 1 295 ? 9.841 -23.307 20.158 1.000 48.390 295 ALA A CA 1
ATOM 2078 C C . ALA A 1 295 ? 9.030 -23.256 21.444 1.000 40.880 295 ALA A C 1
ATOM 2079 O O . ALA A 1 295 ? 8.444 -24.253 21.858 1.000 45.370 295 ALA A O 1
ATOM 2081 N N . VAL A 1 296 ? 8.973 -22.085 22.067 1.000 33.560 296 VAL A N 1
ATOM 2082 C CA . VAL A 1 296 ? 8.702 -22.056 23.503 1.000 40.270 296 VAL A CA 1
ATOM 2083 C C . VAL A 1 296 ? 7.304 -22.606 23.823 1.000 50.160 296 VAL A C 1
ATOM 2084 O O . VAL A 1 296 ? 7.156 -23.486 24.691 1.000 55.820 296 VAL A O 1
ATOM 2088 N N . ASP A 1 297 ? 6.264 -22.125 23.121 1.000 42.000 297 ASP A N 1
ATOM 2089 C CA . ASP A 1 297 ? 4.921 -22.688 23.212 1.000 43.340 297 ASP A CA 1
ATOM 2090 C C . ASP A 1 297 ? 4.559 -23.397 21.914 1.000 48.410 297 ASP A C 1
ATOM 2091 O O . ASP A 1 297 ? 3.398 -23.388 21.491 1.000 49.540 297 ASP A O 1
ATOM 2096 N N . ASP A 1 298 ? 5.569 -24.015 21.284 1.000 54.780 298 ASP A N 1
ATOM 2097 C CA . ASP A 1 298 ? 5.546 -24.526 19.902 1.000 64.350 298 ASP A CA 1
ATOM 2098 C C . ASP A 1 298 ? 5.022 -23.471 18.931 1.000 61.290 298 ASP A C 1
ATOM 2099 O O . ASP A 1 298 ? 4.624 -23.782 17.809 1.000 64.920 298 ASP A O 1
ATOM 2104 N N . HIS A 1 299 ? 5.092 -22.215 19.368 1.000 54.610 299 HIS A N 1
ATOM 2105 C CA . HIS A 1 299 ? 4.459 -21.091 18.701 1.000 47.260 299 HIS A CA 1
ATOM 2106 C C . HIS A 1 299 ? 4.745 -21.026 17.201 1.000 52.580 299 HIS A C 1
ATOM 2107 O O . HIS A 1 299 ? 3.932 -20.494 16.440 1.000 59.790 299 HIS A O 1
ATOM 2114 N N . GLN A 1 300 ? 5.894 -21.521 16.744 1.000 50.140 300 GLN A N 1
ATOM 2115 C CA . GLN A 1 300 ? 6.115 -21.476 15.304 1.000 49.810 300 GLN A CA 1
ATOM 2116 C C . GLN A 1 300 ? 5.167 -22.410 14.572 1.000 50.160 300 GLN A C 1
ATOM 2117 O O . GLN A 1 300 ? 4.681 -22.060 13.496 1.000 55.820 300 GLN A O 1
ATOM 2123 N N . THR A 1 301 ? 4.853 -23.575 15.148 1.000 46.040 301 THR A N 1
ATOM 2124 C CA . THR A 1 301 ? 3.828 -24.428 14.551 1.000 43.120 301 THR A CA 1
ATOM 2125 C C . THR A 1 301 ? 2.479 -23.735 14.551 1.000 47.930 301 THR A C 1
ATOM 2126 O O . THR A 1 301 ? 1.740 -23.804 13.565 1.000 58.210 301 THR A O 1
ATOM 2130 N N . ALA A 1 302 ? 2.161 -23.012 15.624 1.000 43.900 302 ALA A N 1
ATOM 2131 C CA . ALA A 1 302 ? 0.878 -22.326 15.679 1.000 40.430 302 ALA A CA 1
ATOM 2132 C C . ALA A 1 302 ? 0.804 -21.214 14.652 1.000 41.380 302 ALA A C 1
ATOM 2133 O O . ALA A 1 302 ? -0.232 -21.028 14.004 1.000 54.080 302 ALA A O 1
ATOM 2135 N N . ASN A 1 303 ? 1.907 -20.504 14.441 1.000 41.150 303 ASN A N 1
ATOM 2136 C CA . ASN A 1 303 ? 1.926 -19.492 13.399 1.000 42.170 303 ASN A CA 1
ATOM 2137 C C . ASN A 1 303 ? 1.671 -20.130 12.048 1.000 43.510 303 ASN A C 1
ATOM 2138 O O . ASN A 1 303 ? 0.866 -19.636 11.258 1.000 49.280 303 ASN A O 1
ATOM 2143 N N . ALA A 1 304 ? 2.352 -21.244 11.779 1.000 42.780 304 ALA A N 1
ATOM 2144 C CA . ALA A 1 304 ? 2.194 -21.966 10.518 1.000 45.160 304 ALA A CA 1
ATOM 2145 C C . ALA A 1 304 ? 0.835 -22.650 10.419 1.000 44.300 304 ALA A C 1
ATOM 2146 O O . ALA A 1 304 ? 0.296 -22.794 9.316 1.000 45.490 304 ALA A O 1
ATOM 2148 N N . LYS A 1 305 ? 0.307 -23.166 11.531 1.000 43.570 305 LYS A N 1
ATOM 2149 C CA . LYS A 1 305 ? -1.019 -23.766 11.463 1.000 45.220 305 LYS A CA 1
ATOM 2150 C C . LYS A 1 305 ? -2.072 -22.746 11.057 1.000 54.810 305 LYS A C 1
ATOM 2151 O O . LYS A 1 305 ? -3.160 -23.140 10.619 1.000 61.390 305 LYS A O 1
ATOM 2157 N N . PHE A 1 306 ? -1.774 -21.446 11.150 1.000 54.900 306 PHE A N 1
ATOM 2158 C CA . PHE A 1 306 ? -2.749 -20.469 10.686 1.000 53.680 306 PHE A CA 1
ATOM 2159 C C . PHE A 1 306 ? -3.063 -20.671 9.216 1.000 56.040 306 PHE A C 1
ATOM 2160 O O . PHE A 1 306 ? -4.224 -20.867 8.849 1.000 61.240 306 PHE A O 1
ATOM 2168 N N . LEU A 1 307 ? -2.022 -20.648 8.361 1.000 53.980 307 LEU A N 1
ATOM 2169 C CA . LEU A 1 307 ? -2.196 -20.851 6.922 1.000 49.420 307 LEU A CA 1
ATOM 2170 C C . LEU A 1 307 ? -2.451 -22.315 6.594 1.000 49.550 307 LEU A C 1
ATOM 2171 O O . LEU A 1 307 ? -3.077 -22.614 5.575 1.000 60.820 307 LEU A O 1
ATOM 2176 N N . ALA A 1 308 ? -1.929 -23.233 7.407 1.000 48.320 308 ALA A N 1
ATOM 2177 C CA . ALA A 1 308 ? -2.074 -24.660 7.126 1.000 48.440 308 ALA A CA 1
ATOM 2178 C C . ALA A 1 308 ? -3.529 -25.116 7.227 1.000 59.770 308 ALA A C 1
ATOM 2179 O O . ALA A 1 308 ? -4.014 -25.867 6.370 1.000 62.080 308 ALA A O 1
ATOM 2181 N N . ASP A 1 309 ? -4.237 -24.668 8.270 1.000 57.080 309 ASP A N 1
ATOM 2182 C CA . ASP A 1 309 ? -5.592 -25.134 8.563 1.000 61.940 309 ASP A CA 1
ATOM 2183 C C . ASP A 1 309 ? -6.598 -24.589 7.564 1.000 61.170 309 ASP A C 1
ATOM 2184 O O . ASP A 1 309 ? -7.633 -25.217 7.318 1.000 58.310 309 ASP A O 1
ATOM 2189 N N . ILE A 1 310 ? -6.336 -23.389 7.049 1.000 64.300 310 ILE A N 1
ATOM 2190 C CA . ILE A 1 310 ? -7.152 -22.740 6.028 1.000 69.760 310 ILE A CA 1
ATOM 2191 C C . ILE A 1 310 ? -6.882 -23.334 4.640 1.000 77.180 310 ILE A C 1
ATOM 2192 O O . ILE A 1 310 ? -7.708 -23.183 3.720 1.000 82.250 310 ILE A O 1
ATOM 2197 N N . GLY A 1 311 ? -5.763 -24.031 4.478 1.000 71.820 311 GLY A N 1
ATOM 2198 C CA . GLY A 1 311 ? -5.468 -24.752 3.270 1.000 68.880 311 GLY A CA 1
ATOM 2199 C C . GLY A 1 311 ? -4.540 -24.039 2.323 1.000 68.970 311 GLY A C 1
ATOM 2200 O O . GLY A 1 311 ? -4.682 -24.197 1.108 1.000 76.560 311 GLY A O 1
ATOM 2201 N N . ALA A 1 312 ? -3.594 -23.263 2.831 1.000 62.700 312 ALA A N 1
ATOM 2202 C CA . ALA A 1 312 ? -2.675 -22.538 1.972 1.000 62.480 312 ALA A CA 1
ATOM 2203 C C . ALA A 1 312 ? -1.217 -22.926 2.162 1.000 63.120 312 ALA A C 1
ATOM 2204 O O . ALA A 1 312 ? -0.352 -22.432 1.422 1.000 63.470 312 ALA A O 1
ATOM 2206 N N . ALA A 1 313 ? -0.922 -23.794 3.124 1.000 62.770 313 ALA A N 1
ATOM 2207 C CA . ALA A 1 313 ? 0.436 -24.205 3.426 1.000 53.150 313 ALA A CA 1
ATOM 2208 C C . ALA A 1 313 ? 0.390 -25.574 4.067 1.000 51.620 313 ALA A C 1
ATOM 2209 O O . ALA A 1 313 ? -0.621 -25.958 4.658 1.000 55.130 313 ALA A O 1
ATOM 2211 N N . LYS A 1 314 ? 1.446 -26.341 3.856 1.000 50.290 314 LYS A N 1
ATOM 2212 C CA . LYS A 1 314 ? 1.626 -27.602 4.553 1.000 53.620 314 LYS A CA 1
ATOM 2213 C C . LYS A 1 314 ? 2.726 -27.388 5.590 1.000 51.100 314 LYS A C 1
ATOM 2214 O O . LYS A 1 314 ? 3.625 -26.568 5.389 1.000 51.060 314 LYS A O 1
ATOM 2220 N N . ILE A 1 315 ? 2.665 -28.099 6.710 1.000 50.380 315 ILE A N 1
ATOM 2221 C CA . ILE A 1 315 ? 3.709 -27.968 7.721 1.000 54.450 315 ILE A CA 1
ATOM 2222 C C . ILE A 1 315 ? 4.353 -29.336 7.858 1.000 53.490 315 ILE A C 1
ATOM 2223 O O . ILE A 1 315 ? 3.651 -30.351 7.932 1.000 56.890 315 ILE A O 1
ATOM 2228 N N . CYS A 1 316 ? 5.681 -29.365 7.750 1.000 52.290 316 CYS A N 1
ATOM 2229 C CA . CYS A 1 316 ? 6.480 -30.589 7.785 1.000 52.720 316 CYS A CA 1
ATOM 2230 C C . CYS A 1 316 ? 7.555 -30.461 8.855 1.000 51.050 316 CYS A C 1
ATOM 2231 O O . CYS A 1 316 ? 8.557 -29.779 8.635 1.000 47.550 316 CYS A O 1
ATOM 2234 N N . GLN A 1 317 ? 7.365 -31.162 9.974 1.000 53.200 317 GLN A N 1
ATOM 2235 C CA . GLN A 1 317 ? 8.229 -31.049 11.148 1.000 49.780 317 GLN A CA 1
ATOM 2236 C C . GLN A 1 317 ? 9.607 -31.633 10.867 1.000 52.500 317 GLN A C 1
ATOM 2237 O O . GLN A 1 317 ? 9.711 -32.645 10.169 1.000 56.950 317 GLN A O 1
ATOM 2243 N N . GLN A 1 318 ? 10.675 -31.015 11.417 1.000 50.330 318 GLN A N 1
ATOM 2244 C CA . GLN A 1 318 ? 12.011 -31.593 11.208 1.000 51.120 318 GLN A CA 1
ATOM 2245 C C . GLN A 1 318 ? 12.121 -32.959 11.874 1.000 58.430 318 GLN A C 1
ATOM 2246 O O . GLN A 1 318 ? 12.636 -33.916 11.281 1.000 60.270 318 GLN A O 1
ATOM 2252 N N . SER A 1 319 ? 11.615 -33.063 13.107 1.000 59.930 319 SER A N 1
ATOM 2253 C CA . SER A 1 319 ? 11.842 -34.235 13.939 1.000 52.460 319 SER A CA 1
ATOM 2254 C C . SER A 1 319 ? 11.360 -35.505 13.251 1.000 54.470 319 SER A C 1
ATOM 2255 O O . SER A 1 319 ? 12.081 -36.503 13.191 1.000 60.380 319 SER A O 1
ATOM 2258 N N . THR A 1 320 ? 10.174 -35.467 12.670 1.000 58.700 320 THR A N 1
ATOM 2259 C CA . THR A 1 320 ? 9.608 -36.657 12.064 1.000 63.840 320 THR A CA 1
ATOM 2260 C C . THR A 1 320 ? 10.062 -36.860 10.620 1.000 67.560 320 THR A C 1
ATOM 2261 O O . THR A 1 320 ? 9.749 -37.900 10.033 1.000 72.710 320 THR A O 1
ATOM 2265 N N . MET A 1 321 ? 10.838 -35.919 10.073 1.000 63.790 321 MET A N 1
ATOM 2266 C CA . MET A 1 321 ? 11.136 -35.838 8.640 1.000 65.600 321 MET A CA 1
ATOM 2267 C C . MET A 1 321 ? 12.273 -36.742 8.162 1.000 64.840 321 MET A C 1
ATOM 2268 O O . MET A 1 321 ? 13.415 -36.651 8.631 1.000 64.020 321 MET A O 1
ATOM 2273 N N . THR A 1 322 ? 11.954 -37.561 7.165 1.000 67.020 322 THR A N 1
ATOM 2274 C CA . THR A 1 322 ? 12.790 -38.582 6.575 1.000 70.520 322 THR A CA 1
ATOM 2275 C C . THR A 1 322 ? 12.832 -38.397 5.065 1.000 78.580 322 THR A C 1
ATOM 2276 O O . THR A 1 322 ? 12.028 -37.645 4.504 1.000 81.830 322 THR A O 1
ATOM 2280 N N . PRO A 1 323 ? 13.764 -39.057 4.375 1.000 79.890 323 PRO A N 1
ATOM 2281 C CA . PRO A 1 323 ? 13.748 -38.995 2.907 1.000 80.940 323 PRO A CA 1
ATOM 2282 C C . PRO A 1 323 ? 12.407 -39.341 2.290 1.000 84.210 323 PRO A C 1
ATOM 2283 O O . PRO A 1 323 ? 12.010 -38.723 1.294 1.000 85.670 323 PRO A O 1
ATOM 2287 N N . GLU A 1 324 ? 11.682 -40.297 2.870 1.000 86.970 324 GLU A N 1
ATOM 2288 C CA . GLU A 1 324 ? 10.426 -40.740 2.267 1.000 95.010 324 GLU A CA 1
ATOM 2289 C C . GLU A 1 324 ? 9.281 -39.758 2.504 1.000 96.110 324 GLU A C 1
ATOM 2290 O O . GLU A 1 324 ? 8.471 -39.523 1.601 1.000 101.920 324 GLU A O 1
ATOM 2296 N N . VAL A 1 325 ? 9.176 -39.180 3.704 1.000 91.070 325 VAL A N 1
ATOM 2297 C CA . VAL A 1 325 ? 8.053 -38.278 3.938 1.000 85.590 325 VAL A CA 1
ATOM 2298 C C . VAL A 1 325 ? 8.248 -37.004 3.144 1.000 79.930 325 VAL A C 1
ATOM 2299 O O . VAL A 1 325 ? 7.271 -36.375 2.718 1.000 83.220 325 VAL A O 1
ATOM 2303 N N . LEU A 1 326 ? 9.502 -36.613 2.914 1.000 70.870 326 LEU A N 1
ATOM 2304 C CA . LEU A 1 326 ? 9.778 -35.462 2.067 1.000 71.890 326 LEU A CA 1
ATOM 2305 C C . LEU A 1 326 ? 9.280 -35.691 0.642 1.000 77.070 326 LEU A C 1
ATOM 2306 O O . LEU A 1 326 ? 8.547 -34.868 0.084 1.000 75.890 326 LEU A O 1
ATOM 2311 N N . ASN A 1 327 ? 9.665 -36.816 0.038 1.000 80.280 327 ASN A N 1
ATOM 2312 C CA . ASN A 1 327 ? 9.275 -37.087 -1.338 1.000 79.840 327 ASN A CA 1
ATOM 2313 C C . ASN A 1 327 ? 7.765 -37.237 -1.489 1.000 87.620 327 ASN A C 1
ATOM 2314 O O . ASN A 1 327 ? 7.208 -36.871 -2.528 1.000 92.430 327 ASN A O 1
ATOM 2319 N N . GLN A 1 328 ? 7.091 -37.841 -0.509 1.000 93.600 328 GLN A N 1
ATOM 2320 C CA . GLN A 1 328 ? 5.640 -38.002 -0.624 1.000 100.810 328 GLN A CA 1
ATOM 2321 C C . GLN A 1 328 ? 4.909 -36.665 -0.528 1.000 91.230 328 GLN A C 1
ATOM 2322 O O . GLN A 1 328 ? 3.828 -36.501 -1.112 1.000 89.370 328 GLN A O 1
ATOM 2328 N N . LEU A 1 329 ? 5.475 -35.719 0.226 1.000 81.060 329 LEU A N 1
ATOM 2329 C CA . LEU A 1 329 ? 4.956 -34.356 0.280 1.000 67.370 329 LEU A CA 1
ATOM 2330 C C . LEU A 1 329 ? 5.163 -33.611 -1.035 1.000 72.090 329 LEU A C 1
ATOM 2331 O O . LEU A 1 329 ? 4.233 -32.979 -1.551 1.000 71.680 329 LEU A O 1
ATOM 2336 N N . PHE A 1 330 ? 6.386 -33.665 -1.588 1.000 69.190 330 PHE A N 1
ATOM 2337 C CA . PHE A 1 330 ? 6.695 -32.931 -2.820 1.000 65.920 330 PHE A CA 1
ATOM 2338 C C . PHE A 1 330 ? 5.975 -33.530 -4.021 1.000 64.290 330 PHE A C 1
ATOM 2339 O O . PHE A 1 330 ? 5.425 -32.792 -4.851 1.000 62.590 330 PHE A O 1
ATOM 2347 N N . THR A 1 331 ? 5.922 -34.866 -4.090 1.000 61.330 331 THR A N 1
ATOM 2348 C CA . THR A 1 331 ? 5.227 -35.554 -5.169 1.000 64.770 331 THR A CA 1
ATOM 2349 C C . THR A 1 331 ? 3.850 -34.948 -5.394 1.000 67.090 331 THR A C 1
ATOM 2350 O O . THR A 1 331 ? 3.447 -34.685 -6.533 1.000 69.590 331 THR A O 1
ATOM 2354 N N . THR A 1 332 ? 3.117 -34.701 -4.318 1.000 66.460 332 THR A N 1
ATOM 2355 C CA . THR A 1 332 ? 1.830 -34.050 -4.475 1.000 72.410 332 THR A CA 1
ATOM 2356 C C . THR A 1 332 ? 1.930 -32.528 -4.543 1.000 71.170 332 THR A C 1
ATOM 2357 O O . THR A 1 332 ? 0.953 -31.874 -4.926 1.000 69.620 332 THR A O 1
ATOM 2361 N N . LEU A 1 333 ? 3.070 -31.940 -4.198 1.000 70.970 333 LEU A N 1
ATOM 2362 C CA . LEU A 1 333 ? 3.137 -30.488 -4.143 1.000 71.280 333 LEU A CA 1
ATOM 2363 C C . LEU A 1 333 ? 3.716 -29.867 -5.406 1.000 69.270 333 LEU A C 1
ATOM 2364 O O . LEU A 1 333 ? 3.662 -28.640 -5.555 1.000 60.020 333 LEU A O 1
ATOM 2369 N N . MET A 1 334 ? 4.209 -30.676 -6.337 1.000 68.680 334 MET A N 1
ATOM 2370 C CA . MET A 1 334 ? 4.894 -30.175 -7.524 1.000 68.530 334 MET A CA 1
ATOM 2371 C C . MET A 1 334 ? 3.933 -29.778 -8.635 1.000 71.230 334 MET A C 1
ATOM 2372 O O . MET A 1 334 ? 4.383 -29.570 -9.759 1.000 77.020 334 MET A O 1
ATOM 2377 N N . ASN A 1 335 ? 2.634 -29.700 -8.352 1.000 67.840 335 ASN A N 1
ATOM 2378 C CA . ASN A 1 335 ? 1.614 -29.265 -9.305 1.000 66.240 335 ASN A CA 1
ATOM 2379 C C . ASN A 1 335 ? 1.321 -27.771 -9.168 1.000 73.380 335 ASN A C 1
ATOM 2380 O O . ASN A 1 335 ? 0.919 -27.319 -8.094 1.000 73.360 335 ASN A O 1
ATOM 2385 N N . ARG A 1 336 ? 1.482 -27.015 -10.268 1.000 68.060 336 ARG A N 1
ATOM 2386 C CA . ARG A 1 336 ? 1.263 -25.562 -10.230 1.000 68.340 336 ARG A CA 1
ATOM 2387 C C . ARG A 1 336 ? -0.196 -25.183 -10.014 1.000 79.300 336 ARG A C 1
ATOM 2388 O O . ARG A 1 336 ? -0.483 -24.095 -9.501 1.000 78.780 336 ARG A O 1
ATOM 2396 N N . GLN A 1 337 ? -1.134 -26.027 -10.430 1.000 78.980 337 GLN A N 1
ATOM 2397 C CA . GLN A 1 337 ? -2.529 -25.730 -10.142 1.000 86.090 337 GLN A CA 1
ATOM 2398 C C . GLN A 1 337 ? -2.745 -25.685 -8.635 1.000 86.960 337 GLN A C 1
ATOM 2399 O O . GLN A 1 337 ? -3.421 -24.792 -8.111 1.000 87.720 337 GLN A O 1
ATOM 2405 N N . LEU A 1 338 ? -2.128 -26.622 -7.922 1.000 84.270 338 LEU A N 1
ATOM 2406 C CA . LEU A 1 338 ? -2.229 -26.675 -6.472 1.000 79.810 338 LEU A CA 1
ATOM 2407 C C . LEU A 1 338 ? -1.547 -25.480 -5.811 1.000 79.390 338 LEU A C 1
ATOM 2408 O O . LEU A 1 338 ? -2.114 -24.856 -4.907 1.000 82.780 338 LEU A O 1
ATOM 2413 N N . LEU A 1 339 ? -0.340 -25.124 -6.262 1.000 75.140 339 LEU A N 1
ATOM 2414 C CA . LEU A 1 339 ? 0.378 -24.018 -5.630 1.000 70.080 339 LEU A CA 1
ATOM 2415 C C . LEU A 1 339 ? -0.401 -22.716 -5.747 1.000 71.670 339 LEU A C 1
ATOM 2416 O O . LEU A 1 339 ? -0.434 -21.915 -4.807 1.000 73.880 339 LEU A O 1
ATOM 2421 N N . THR A 1 340 ? -1.040 -22.491 -6.889 1.000 72.560 340 THR A N 1
ATOM 2422 C CA . THR A 1 340 ? -1.863 -21.301 -7.048 1.000 75.750 340 THR A CA 1
ATOM 2423 C C . THR A 1 340 ? -3.073 -21.336 -6.122 1.000 73.430 340 THR A C 1
ATOM 2424 O O . THR A 1 340 ? -3.372 -20.349 -5.435 1.000 72.610 340 THR A O 1
ATOM 2428 N N . GLU A 1 341 ? -3.780 -22.469 -6.092 1.000 68.230 341 GLU A N 1
ATOM 2429 C CA . GLU A 1 341 ? -4.919 -22.625 -5.196 1.000 70.240 341 GLU A CA 1
ATOM 2430 C C . GLU A 1 341 ? -4.516 -22.368 -3.750 1.000 77.580 341 GLU A C 1
ATOM 2431 O O . GLU A 1 341 ? -5.272 -21.752 -2.985 1.000 82.620 341 GLU A O 1
ATOM 2437 N N . MET A 1 342 ? -3.327 -22.843 -3.360 1.000 74.290 342 MET A N 1
ATOM 2438 C CA . MET A 1 342 ? -2.799 -22.580 -2.027 1.000 67.860 342 MET A CA 1
ATOM 2439 C C . MET A 1 342 ? -2.508 -21.093 -1.851 1.000 65.550 342 MET A C 1
ATOM 2440 O O . MET A 1 342 ? -2.987 -20.464 -0.898 1.000 58.520 342 MET A O 1
ATOM 2445 N N . ALA A 1 343 ? -1.780 -20.499 -2.802 1.000 60.310 343 ALA A N 1
ATOM 2446 C CA . ALA A 1 343 ? -1.332 -19.121 -2.642 1.000 65.480 343 ALA A CA 1
ATOM 2447 C C . ALA A 1 343 ? -2.500 -18.166 -2.571 1.000 71.680 343 ALA A C 1
ATOM 2448 O O . ALA A 1 343 ? -2.441 -17.167 -1.846 1.000 72.360 343 ALA A O 1
ATOM 2450 N N . VAL A 1 344 ? -3.581 -18.475 -3.283 1.000 76.710 344 VAL A N 1
ATOM 2451 C CA . VAL A 1 344 ? -4.775 -17.645 -3.206 1.000 77.930 344 VAL A CA 1
ATOM 2452 C C . VAL A 1 344 ? -5.401 -17.718 -1.820 1.000 79.120 344 VAL A C 1
ATOM 2453 O O . VAL A 1 344 ? -5.768 -16.687 -1.241 1.000 79.750 344 VAL A O 1
ATOM 2457 N N . LYS A 1 345 ? -5.519 -18.928 -1.257 1.000 77.640 345 LYS A N 1
ATOM 2458 C CA . LYS A 1 345 ? -6.102 -19.043 0.071 1.000 68.560 345 LYS A CA 1
ATOM 2459 C C . LYS A 1 345 ? -5.275 -18.266 1.078 1.000 58.140 345 LYS A C 1
ATOM 2460 O O . LYS A 1 345 ? -5.825 -17.612 1.973 1.000 57.660 345 LYS A O 1
ATOM 2466 N N . ALA A 1 346 ? -3.947 -18.297 0.922 1.000 57.830 346 ALA A N 1
ATOM 2467 C CA . ALA A 1 346 ? -3.072 -17.584 1.849 1.000 60.740 346 ALA A CA 1
ATOM 2468 C C . ALA A 1 346 ? -3.256 -16.087 1.739 1.000 63.680 346 ALA A C 1
ATOM 2469 O O . ALA A 1 346 ? -3.275 -15.385 2.755 1.000 63.510 346 ALA A O 1
ATOM 2471 N N . ARG A 1 347 ? -3.341 -15.570 0.514 1.000 67.570 347 ARG A N 1
ATOM 2472 C CA . ARG A 1 347 ? -3.471 -14.130 0.360 1.000 72.410 347 ARG A CA 1
ATOM 2473 C C . ARG A 1 347 ? -4.825 -13.628 0.837 1.000 74.990 347 ARG A C 1
ATOM 2474 O O . ARG A 1 347 ? -4.927 -12.480 1.284 1.000 69.300 347 ARG A O 1
ATOM 2482 N N . GLN A 1 348 ? -5.867 -14.465 0.773 1.000 85.300 348 GLN A N 1
ATOM 2483 C CA . GLN A 1 348 ? -7.178 -14.025 1.248 1.000 94.950 348 GLN A CA 1
ATOM 2484 C C . GLN A 1 348 ? -7.140 -13.660 2.724 1.000 93.920 348 GLN A C 1
ATOM 2485 O O . GLN A 1 348 ? -7.703 -12.640 3.138 1.000 97.430 348 GLN A O 1
ATOM 2491 N N . HIS A 1 349 ? -6.497 -14.481 3.540 1.000 88.170 349 HIS A N 1
ATOM 2492 C CA . HIS A 1 349 ? -6.520 -14.255 4.971 1.000 86.560 349 HIS A CA 1
ATOM 2493 C C . HIS A 1 349 ? -5.412 -13.323 5.434 1.000 84.450 349 HIS A C 1
ATOM 2494 O O . HIS A 1 349 ? -5.016 -13.383 6.603 1.000 93.440 349 HIS A O 1
ATOM 2501 N N . ALA A 1 350 ? -4.918 -12.453 4.557 1.000 76.390 350 ALA A N 1
ATOM 2502 C CA . ALA A 1 350 ? -3.797 -11.584 4.887 1.000 68.620 350 ALA A CA 1
ATOM 2503 C C . ALA A 1 350 ? -4.304 -10.197 5.239 1.000 61.670 350 ALA A C 1
ATOM 2504 O O . ALA A 1 350 ? -5.308 -9.733 4.698 1.000 57.950 350 ALA A O 1
ATOM 2506 N N . GLN A 1 351 ? -3.631 -9.555 6.189 1.000 60.380 351 GLN A N 1
ATOM 2507 C CA . GLN A 1 351 ? -4.008 -8.222 6.644 1.000 66.050 351 GLN A CA 1
ATOM 2508 C C . GLN A 1 351 ? -2.947 -7.198 6.285 1.000 65.340 351 GLN A C 1
ATOM 2509 O O . GLN A 1 351 ? -2.001 -6.982 7.058 1.000 65.590 351 GLN A O 1
ATOM 2515 N N . PRO A 1 352 ? -3.062 -6.524 5.170 1.000 70.040 352 PRO A N 1
ATOM 2516 C CA . PRO A 1 352 ? -2.060 -5.508 4.847 1.000 73.440 352 PRO A CA 1
ATOM 2517 C C . PRO A 1 352 ? -2.511 -4.189 5.418 1.000 84.870 352 PRO A C 1
ATOM 2518 O O . PRO A 1 352 ? -3.590 -4.112 6.018 1.000 80.000 352 PRO A O 1
ATOM 2522 N N . ASN A 1 353 ? -1.702 -3.154 5.235 1.000 99.410 353 ASN A N 1
ATOM 2523 C CA . ASN A 1 353 ? -1.997 -1.858 5.821 1.000 110.020 353 ASN A CA 1
ATOM 2524 C C . ASN A 1 353 ? -2.363 -1.999 7.288 1.000 104.600 353 ASN A C 1
ATOM 2525 O O . ASN A 1 353 ? -3.246 -1.292 7.775 1.000 113.020 353 ASN A O 1
ATOM 2530 N N . ALA A 1 354 ? -1.717 -2.907 8.007 1.000 86.860 354 ALA A N 1
ATOM 2531 C CA . ALA A 1 354 ? -2.032 -3.060 9.418 1.000 70.740 354 ALA A CA 1
ATOM 2532 C C . ALA A 1 354 ? -1.026 -2.352 10.300 1.000 71.200 354 ALA A C 1
ATOM 2533 O O . ALA A 1 354 ? -1.383 -1.915 11.395 1.000 54.720 354 ALA A O 1
ATOM 2535 N N . THR A 1 355 ? 0.212 -2.204 9.820 1.000 55.240 355 THR A N 1
ATOM 2536 C CA . THR A 1 355 ? 1.180 -1.346 10.490 1.000 61.680 355 THR A CA 1
ATOM 2537 C C . THR A 1 355 ? 0.559 0.023 10.719 1.000 61.580 355 THR A C 1
ATOM 2538 O O . THR A 1 355 ? 0.702 0.605 11.800 1.000 57.840 355 THR A O 1
ATOM 2542 N N . GLN A 1 356 ? -0.180 0.526 9.715 1.000 73.260 356 GLN A N 1
ATOM 2543 C CA . GLN A 1 356 ? -0.919 1.784 9.834 1.000 78.830 356 GLN A CA 1
ATOM 2544 C C . GLN A 1 356 ? -2.126 1.634 10.759 1.000 75.420 356 GLN A C 1
ATOM 2545 O O . GLN A 1 356 ? -2.548 2.607 11.404 1.000 72.820 356 GLN A O 1
ATOM 2551 N N . HIS A 1 357 ? -2.672 0.420 10.858 1.000 72.470 357 HIS A N 1
ATOM 2552 C CA . HIS A 1 357 ? -3.808 0.173 11.742 1.000 69.710 357 HIS A CA 1
ATOM 2553 C C . HIS A 1 357 ? -3.399 0.228 13.207 1.000 61.630 357 HIS A C 1
ATOM 2554 O O . HIS A 1 357 ? -4.159 0.721 14.050 1.000 59.650 357 HIS A O 1
ATOM 2561 N N . VAL A 1 358 ? -2.204 -0.275 13.528 1.000 67.350 358 VAL A N 1
ATOM 2562 C CA . VAL A 1 358 ? -1.729 -0.233 14.906 1.000 64.320 358 VAL A CA 1
ATOM 2563 C C . VAL A 1 358 ? -1.397 1.198 15.315 1.000 59.960 358 VAL A C 1
ATOM 2564 O O . VAL A 1 358 ? -1.703 1.622 16.435 1.000 59.230 358 VAL A O 1
ATOM 2568 N N . VAL A 1 359 ? -0.793 1.975 14.413 1.000 58.650 359 VAL A N 1
ATOM 2569 C CA . VAL A 1 359 ? -0.472 3.365 14.732 1.000 63.280 359 VAL A CA 1
ATOM 2570 C C . VAL A 1 359 ? -1.733 4.118 15.120 1.000 66.490 359 VAL A C 1
ATOM 2571 O O . VAL A 1 359 ? -1.748 4.887 16.090 1.000 66.020 359 VAL A O 1
ATOM 2575 N N . ASP A 1 360 ? -2.816 3.885 14.384 1.000 67.710 360 ASP A N 1
ATOM 2576 C CA . ASP A 1 360 ? -4.056 4.579 14.677 1.000 68.730 360 ASP A CA 1
ATOM 2577 C C . ASP A 1 360 ? -4.582 4.220 16.063 1.000 65.100 360 ASP A C 1
ATOM 2578 O O . ASP A 1 360 ? -4.981 5.107 16.827 1.000 67.890 360 ASP A O 1
ATOM 2583 N N . LEU A 1 361 ? -4.571 2.930 16.417 1.000 65.570 361 LEU A N 1
ATOM 2584 C CA . LEU A 1 361 ? -5.102 2.524 17.720 1.000 65.960 361 LEU A CA 1
ATOM 2585 C C . LEU A 1 361 ? -4.371 3.228 18.860 1.000 69.520 361 LEU A C 1
ATOM 2586 O O . LEU A 1 361 ? -5.000 3.675 19.828 1.000 73.990 361 LEU A O 1
ATOM 2591 N N . ILE A 1 362 ? -3.047 3.365 18.735 1.000 65.370 362 ILE A N 1
ATOM 2592 C CA . ILE A 1 362 ? -2.229 4.008 19.760 1.000 62.010 362 ILE A CA 1
ATOM 2593 C C . ILE A 1 362 ? -2.691 5.434 19.989 1.000 68.590 362 ILE A C 1
ATOM 2594 O O . ILE A 1 362 ? -2.819 5.887 21.131 1.000 76.190 362 ILE A O 1
ATOM 2599 N N . GLN A 1 363 ? -2.930 6.171 18.906 1.000 68.800 363 GLN A N 1
ATOM 2600 C CA . GLN A 1 363 ? -3.233 7.593 19.034 1.000 74.670 363 GLN A CA 1
ATOM 2601 C C . GLN A 1 363 ? -4.559 7.838 19.748 1.000 81.410 363 GLN A C 1
ATOM 2602 O O . GLN A 1 363 ? -4.679 8.796 20.524 1.000 89.110 363 GLN A O 1
ATOM 2608 N N . LYS A 1 364 ? -5.568 6.996 19.500 1.000 78.460 364 LYS A N 1
ATOM 2609 C CA . LYS A 1 364 ? -6.852 7.122 20.201 1.000 80.160 364 LYS A CA 1
ATOM 2610 C C . LYS A 1 364 ? -6.838 6.320 21.510 1.000 81.640 364 LYS A C 1
ATOM 2611 O O . LYS A 1 364 ? -7.431 5.242 21.640 1.000 85.250 364 LYS A O 1
ATOM 2617 N N . MET A 1 365 ? -6.149 6.877 22.504 1.000 74.220 365 MET A N 1
ATOM 2618 C CA . MET A 1 365 ? -6.012 6.250 23.812 1.000 66.490 365 MET A CA 1
ATOM 2619 C C . MET A 1 365 ? -5.934 7.362 24.832 1.000 72.700 365 MET A C 1
ATOM 2620 O O . MET A 1 365 ? -6.140 8.527 24.488 1.000 78.950 365 MET A O 1
ATOM 2625 N N . PRO B 1 9 ? 6.321 -68.583 24.456 1.000 102.190 9 PRO B N 1
ATOM 2626 C CA . PRO B 1 9 ? 5.512 -67.381 24.703 1.000 98.960 9 PRO B CA 1
ATOM 2627 C C . PRO B 1 9 ? 6.282 -66.109 24.333 1.000 92.710 9 PRO B C 1
ATOM 2628 O O . PRO B 1 9 ? 7.475 -66.043 24.644 1.000 95.270 9 PRO B O 1
ATOM 2632 N N . LYS B 1 10 ? 5.631 -65.110 23.731 1.000 77.810 10 LYS B N 1
ATOM 2633 C CA . LYS B 1 10 ? 6.344 -63.914 23.306 1.000 59.170 10 LYS B CA 1
ATOM 2634 C C . LYS B 1 10 ? 6.524 -63.000 24.503 1.000 53.760 10 LYS B C 1
ATOM 2635 O O . LYS B 1 10 ? 5.601 -62.809 25.295 1.000 55.700 10 LYS B O 1
ATOM 2641 N N . HIS B 1 11 ? 7.715 -62.413 24.607 1.000 52.640 11 HIS B N 1
ATOM 2642 C CA . HIS B 1 11 ? 8.166 -61.612 25.749 1.000 53.810 11 HIS B CA 1
ATOM 2643 C C . HIS B 1 11 ? 8.304 -60.165 25.293 1.000 46.750 11 HIS B C 1
ATOM 2644 O O . HIS B 1 11 ? 9.265 -59.823 24.594 1.000 46.050 11 HIS B O 1
ATOM 2651 N N . VAL B 1 12 ? 7.395 -59.297 25.725 1.000 56.150 12 VAL B N 1
ATOM 2652 C CA . VAL B 1 12 ? 7.465 -57.886 25.370 1.000 49.360 12 VAL B CA 1
ATOM 2653 C C . VAL B 1 12 ? 7.915 -57.132 26.619 1.000 49.870 12 VAL B C 1
ATOM 2654 O O . VAL B 1 12 ? 7.525 -57.465 27.747 1.000 52.210 12 VAL B O 1
ATOM 2658 N N . MET B 1 13 ? 8.775 -56.144 26.411 1.000 44.670 13 MET B N 1
ATOM 2659 C CA . MET B 1 13 ? 9.275 -55.275 27.460 1.000 41.670 13 MET B CA 1
ATOM 2660 C C . MET B 1 13 ? 8.669 -53.897 27.261 1.000 40.940 13 MET B C 1
ATOM 2661 O O . MET B 1 13 ? 8.657 -53.374 26.141 1.000 43.510 13 MET B O 1
ATOM 2666 N N . MET B 1 14 ? 8.156 -53.321 28.337 1.000 40.640 14 MET B N 1
ATOM 2667 C CA . MET B 1 14 ? 7.491 -52.028 28.300 1.000 40.060 14 MET B CA 1
ATOM 2668 C C . MET B 1 14 ? 8.435 -50.927 28.777 1.000 38.750 14 MET B C 1
ATOM 2669 O O . MET B 1 14 ? 9.319 -51.154 29.605 1.000 44.150 14 MET B O 1
ATOM 2674 N N . MET B 1 15 ? 8.278 -49.738 28.201 1.000 38.110 15 MET B N 1
ATOM 2675 C CA . MET B 1 15 ? 9.034 -48.560 28.617 1.000 41.300 15 MET B CA 1
ATOM 2676 C C . MET B 1 15 ? 8.099 -47.388 28.845 1.000 38.340 15 MET B C 1
ATOM 2677 O O . MET B 1 15 ? 7.446 -46.919 27.906 1.000 38.300 15 MET B O 1
ATOM 2682 N N . ALA B 1 16 ? 8.042 -46.908 30.075 1.000 36.710 16 ALA B N 1
ATOM 2683 C CA . ALA B 1 16 ? 7.174 -45.787 30.375 1.000 45.560 16 ALA B CA 1
ATOM 2684 C C . ALA B 1 16 ? 7.776 -45.050 31.537 1.000 49.380 16 ALA B C 1
ATOM 2685 O O . ALA B 1 16 ? 8.350 -45.682 32.422 1.000 55.020 16 ALA B O 1
ATOM 2687 N N . ALA B 1 17 ? 7.741 -43.726 31.468 1.000 50.380 17 ALA B N 1
ATOM 2688 C CA . ALA B 1 17 ? 8.160 -42.889 32.578 1.000 57.180 17 ALA B CA 1
ATOM 2689 C C . ALA B 1 17 ? 6.924 -42.515 33.379 1.000 58.420 17 ALA B C 1
ATOM 2690 O O . ALA B 1 17 ? 5.844 -42.355 32.817 1.000 62.810 17 ALA B O 1
ATOM 2692 N N . GLY B 1 18 ? 7.058 -42.459 34.701 1.000 61.810 18 GLY B N 1
ATOM 2693 C CA . GLY B 1 18 ? 5.879 -42.238 35.526 1.000 63.290 18 GLY B CA 1
ATOM 2694 C C . GLY B 1 18 ? 5.343 -40.829 35.399 1.000 60.820 18 GLY B C 1
ATOM 2695 O O . GLY B 1 18 ? 4.124 -40.618 35.392 1.000 61.240 18 GLY B O 1
ATOM 2696 N N . THR B 1 19 ? 6.252 -39.850 35.313 1.000 60.470 19 THR B N 1
ATOM 2697 C CA . THR B 1 19 ? 5.898 -38.442 35.158 1.000 59.290 19 THR B CA 1
ATOM 2698 C C . THR B 1 19 ? 5.372 -38.193 33.744 1.000 52.730 19 THR B C 1
ATOM 2699 O O . THR B 1 19 ? 6.048 -38.498 32.757 1.000 47.290 19 THR B O 1
ATOM 2703 N N . GLY B 1 20 ? 4.202 -37.571 33.644 1.000 54.170 20 GLY B N 1
ATOM 2704 C CA . GLY B 1 20 ? 3.556 -37.406 32.363 1.000 53.400 20 GLY B CA 1
ATOM 2705 C C . GLY B 1 20 ? 2.547 -38.484 32.057 1.000 60.240 20 GLY B C 1
ATOM 2706 O O . GLY B 1 20 ? 2.084 -38.564 30.909 1.000 63.170 20 GLY B O 1
ATOM 2707 N N . GLY B 1 21 ? 2.242 -39.337 33.037 1.000 61.730 21 GLY B N 1
ATOM 2708 C CA . GLY B 1 21 ? 1.201 -40.359 32.920 1.000 57.150 21 GLY B CA 1
ATOM 2709 C C . GLY B 1 21 ? 1.325 -41.274 31.726 1.000 54.420 21 GLY B C 1
ATOM 2710 O O . GLY B 1 21 ? 0.343 -41.505 31.006 1.000 56.490 21 GLY B O 1
ATOM 2711 N N . HIS B 1 22 ? 2.527 -41.756 31.467 1.000 50.480 22 HIS B N 1
ATOM 2712 C CA . HIS B 1 22 ? 2.742 -42.682 30.370 1.000 51.440 22 HIS B CA 1
ATOM 2713 C C . HIS B 1 22 ? 2.436 -44.108 30.791 1.000 52.310 22 HIS B C 1
ATOM 2714 O O . HIS B 1 22 ? 2.096 -44.938 29.946 1.000 55.190 22 HIS B O 1
ATOM 2721 N N . VAL B 1 23 ? 2.532 -44.391 32.086 1.000 54.600 23 VAL B N 1
ATOM 2722 C CA . VAL B 1 23 ? 2.378 -45.748 32.589 1.000 56.830 23 VAL B CA 1
ATOM 2723 C C . VAL B 1 23 ? 0.933 -46.208 32.466 1.000 58.550 23 VAL B C 1
ATOM 2724 O O . VAL B 1 23 ? 0.663 -47.361 32.115 1.000 57.560 23 VAL B O 1
ATOM 2728 N N . PHE B 1 24 ? -0.011 -45.300 32.690 1.000 62.350 24 PHE B N 1
ATOM 2729 C CA . PHE B 1 24 ? -1.419 -45.686 32.740 1.000 64.110 24 PHE B CA 1
ATOM 2730 C C . PHE B 1 24 ? -1.899 -46.227 31.409 1.000 64.020 24 PHE B C 1
ATOM 2731 O O . PHE B 1 24 ? -2.598 -47.254 31.410 1.000 68.280 24 PHE B O 1
ATOM 2739 N N . PRO B 1 25 ? -1.607 -45.603 30.259 1.000 60.870 25 PRO B N 1
ATOM 2740 C CA . PRO B 1 25 ? -1.885 -46.303 28.994 1.000 55.970 25 PRO B CA 1
ATOM 2741 C C . PRO B 1 25 ? -0.991 -47.505 28.787 1.000 45.090 25 PRO B C 1
ATOM 2742 O O . PRO B 1 25 ? -1.478 -48.560 28.382 1.000 43.610 25 PRO B O 1
ATOM 2746 N N . ALA B 1 26 ? 0.301 -47.395 29.082 1.000 44.590 26 ALA B N 1
ATOM 2747 C CA . ALA B 1 26 ? 1.172 -48.563 28.964 1.000 49.470 26 ALA B CA 1
ATOM 2748 C C . ALA B 1 26 ? 0.670 -49.711 29.829 1.000 55.310 26 ALA B C 1
ATOM 2749 O O . ALA B 1 26 ? 0.646 -50.867 29.389 1.000 56.380 26 ALA B O 1
ATOM 2751 N N . LEU B 1 27 ? 0.244 -49.405 31.059 1.000 57.040 27 LEU B N 1
ATOM 2752 C CA . LEU B 1 27 ? -0.210 -50.452 31.966 1.000 55.950 27 LEU B CA 1
ATOM 2753 C C . LEU B 1 27 ? -1.386 -51.205 31.373 1.000 53.890 27 LEU B C 1
ATOM 2754 O O . LEU B 1 27 ? -1.497 -52.425 31.534 1.000 53.060 27 LEU B O 1
ATOM 2759 N N . ALA B 1 28 ? -2.290 -50.483 30.708 1.000 51.950 28 ALA B N 1
ATOM 2760 C CA . ALA B 1 28 ? -3.428 -51.126 30.068 1.000 50.900 28 ALA B CA 1
ATOM 2761 C C . ALA B 1 28 ? -2.972 -52.084 28.976 1.000 50.170 28 ALA B C 1
ATOM 2762 O O . ALA B 1 28 ? -3.486 -53.202 28.879 1.000 51.470 28 ALA B O 1
ATOM 2764 N N . VAL B 1 29 ? -2.009 -51.665 28.142 1.000 55.380 29 VAL B N 1
ATOM 2765 C CA . VAL B 1 29 ? -1.521 -52.529 27.066 1.000 46.590 29 VAL B CA 1
ATOM 2766 C C . VAL B 1 29 ? -0.817 -53.749 27.632 1.000 55.020 29 VAL B C 1
ATOM 2767 O O . VAL B 1 29 ? -0.993 -54.871 27.141 1.000 57.410 29 VAL B O 1
ATOM 2771 N N . ALA B 1 30 ? 0.000 -53.549 28.668 1.000 51.900 30 ALA B N 1
ATOM 2772 C CA . ALA B 1 30 ? 0.762 -54.654 29.238 1.000 49.240 30 ALA B CA 1
ATOM 2773 C C . ALA B 1 30 ? -0.148 -55.669 29.916 1.000 49.670 30 ALA B C 1
ATOM 2774 O O . ALA B 1 30 ? -0.036 -56.872 29.663 1.000 50.990 30 ALA B O 1
ATOM 2776 N N . LYS B 1 31 ? -1.070 -55.206 30.766 1.000 48.300 31 LYS B N 1
ATOM 2777 C CA . LYS B 1 31 ? -1.920 -56.148 31.488 1.000 54.380 31 LYS B CA 1
ATOM 2778 C C . LYS B 1 31 ? -2.755 -56.957 30.511 1.000 58.100 31 LYS B C 1
ATOM 2779 O O . LYS B 1 31 ? -2.969 -58.158 30.710 1.000 64.430 31 LYS B O 1
ATOM 2785 N N . GLN B 1 32 ? -3.226 -56.318 29.439 1.000 58.760 32 GLN B N 1
ATOM 2786 C CA . GLN B 1 32 ? -3.945 -57.051 28.407 1.000 60.540 32 GLN B CA 1
ATOM 2787 C C . GLN B 1 32 ? -3.033 -58.040 27.701 1.000 57.510 32 GLN B C 1
ATOM 2788 O O . GLN B 1 32 ? -3.463 -59.145 27.358 1.000 68.510 32 GLN B O 1
ATOM 2794 N N . LEU B 1 33 ? -1.774 -57.660 27.461 1.000 51.110 33 LEU B N 1
ATOM 2795 C CA . LEU B 1 33 ? -0.821 -58.596 26.874 1.000 54.280 33 LEU B CA 1
ATOM 2796 C C . LEU B 1 33 ? -0.656 -59.829 27.746 1.000 66.290 33 LEU B C 1
ATOM 2797 O O . LEU B 1 33 ? -0.541 -60.951 27.237 1.000 73.320 33 LEU B O 1
ATOM 2802 N N . GLN B 1 34 ? -0.619 -59.637 29.067 1.000 71.260 34 GLN B N 1
ATOM 2803 C CA . GLN B 1 34 ? -0.491 -60.766 29.982 1.000 72.550 34 GLN B CA 1
ATOM 2804 C C . GLN B 1 34 ? -1.650 -61.727 29.801 1.000 76.950 34 GLN B C 1
ATOM 2805 O O . GLN B 1 34 ? -1.452 -62.936 29.636 1.000 80.750 34 GLN B O 1
ATOM 2811 N N . GLN B 1 35 ? -2.864 -61.187 29.731 1.000 75.080 35 GLN B N 1
ATOM 2812 C CA . GLN B 1 35 ? -4.054 -62.008 29.647 1.000 79.230 35 GLN B CA 1
ATOM 2813 C C . GLN B 1 35 ? -4.166 -62.728 28.317 1.000 77.000 35 GLN B C 1
ATOM 2814 O O . GLN B 1 35 ? -4.916 -63.699 28.219 1.000 85.990 35 GLN B O 1
ATOM 2820 N N . GLN B 1 36 ? -3.432 -62.299 27.297 1.000 65.260 36 GLN B N 1
ATOM 2821 C CA . GLN B 1 36 ? -3.431 -62.987 26.016 1.000 64.200 36 GLN B CA 1
ATOM 2822 C C . GLN B 1 36 ? -2.265 -63.945 25.857 1.000 66.880 36 GLN B C 1
ATOM 2823 O O . GLN B 1 36 ? -1.932 -64.304 24.723 1.000 65.960 36 GLN B O 1
ATOM 2829 N N . GLY B 1 37 ? -1.622 -64.352 26.950 1.000 69.680 37 GLY B N 1
ATOM 2830 C CA . GLY B 1 37 ? -0.571 -65.346 26.842 1.000 70.090 37 GLY B CA 1
ATOM 2831 C C . GLY B 1 37 ? 0.838 -64.825 26.653 1.000 66.690 37 GLY B C 1
ATOM 2832 O O . GLY B 1 37 ? 1.732 -65.621 26.341 1.000 70.300 37 GLY B O 1
ATOM 2833 N N . CYS B 1 38 ? 1.058 -63.520 26.760 1.000 58.890 38 CYS B N 1
ATOM 2834 C CA . CYS B 1 38 ? 2.391 -62.971 26.610 1.000 56.280 38 CYS B CA 1
ATOM 2835 C C . CYS B 1 38 ? 3.113 -62.970 27.940 1.000 52.820 38 CYS B C 1
ATOM 2836 O O . CYS B 1 38 ? 2.572 -63.335 28.984 1.000 55.320 38 CYS B O 1
ATOM 2839 N N . GLN B 1 39 ? 4.366 -62.551 27.881 1.000 52.220 39 GLN B N 1
ATOM 2840 C CA . GLN B 1 39 ? 5.189 -62.274 29.042 1.000 54.400 39 GLN B CA 1
ATOM 2841 C C . GLN B 1 39 ? 5.573 -60.810 28.984 1.000 54.830 39 GLN B C 1
ATOM 2842 O O . GLN B 1 39 ? 6.071 -60.343 27.957 1.000 55.990 39 GLN B O 1
ATOM 2848 N N . VAL B 1 40 ? 5.366 -60.091 30.076 1.000 55.730 40 VAL B N 1
ATOM 2849 C CA . VAL B 1 40 ? 5.609 -58.660 30.096 1.000 54.530 40 VAL B CA 1
ATOM 2850 C C . VAL B 1 40 ? 6.675 -58.384 31.141 1.000 59.050 40 VAL B C 1
ATOM 2851 O O . VAL B 1 40 ? 6.654 -58.978 32.226 1.000 62.640 40 VAL B O 1
ATOM 2855 N N . SER B 1 41 ? 7.625 -57.510 30.790 1.000 59.590 41 SER B N 1
ATOM 2856 C CA . SER B 1 41 ? 8.654 -56.991 31.685 1.000 54.730 41 SER B CA 1
ATOM 2857 C C . SER B 1 41 ? 8.666 -55.480 31.553 1.000 47.990 41 SER B C 1
ATOM 2858 O O . SER B 1 41 ? 8.281 -54.935 30.517 1.000 53.570 41 SER B O 1
ATOM 2861 N N . TRP B 1 42 ? 9.101 -54.790 32.589 1.000 41.190 42 TRP B N 1
ATOM 2862 C CA . TRP B 1 42 ? 9.119 -53.336 32.540 1.000 45.820 42 TRP B CA 1
ATOM 2863 C C . TRP B 1 42 ? 10.551 -52.838 32.697 1.000 46.780 42 TRP B C 1
ATOM 2864 O O . TRP B 1 42 ? 11.264 -53.245 33.623 1.000 52.510 42 TRP B O 1
ATOM 2875 N N . LEU B 1 43 ? 10.957 -51.947 31.799 1.000 38.970 43 LEU B N 1
ATOM 2876 C CA . LEU B 1 43 ? 12.211 -51.218 31.897 1.000 37.030 43 LEU B CA 1
ATOM 2877 C C . LEU B 1 43 ? 11.918 -49.816 32.409 1.000 39.140 43 LEU B C 1
ATOM 2878 O O . LEU B 1 43 ? 11.085 -49.100 31.846 1.000 46.480 43 LEU B O 1
ATOM 2883 N N . ALA B 1 44 ? 12.556 -49.445 33.504 1.000 37.750 44 ALA B N 1
ATOM 2884 C CA . ALA B 1 44 ? 12.271 -48.167 34.125 1.000 39.360 44 ALA B CA 1
ATOM 2885 C C . ALA B 1 44 ? 13.570 -47.642 34.699 1.000 44.780 44 ALA B C 1
ATOM 2886 O O . ALA B 1 44 ? 14.605 -48.314 34.654 1.000 51.160 44 ALA B O 1
ATOM 2888 N N . THR B 1 45 ? 13.537 -46.420 35.116 1.000 43.640 45 THR B N 1
ATOM 2889 C CA . THR B 1 45 ? 14.686 -45.853 35.806 1.000 44.540 45 THR B CA 1
ATOM 2890 C C . THR B 1 45 ? 14.559 -46.046 37.318 1.000 53.690 45 THR B C 1
ATOM 2891 O O . THR B 1 45 ? 13.443 -46.123 37.848 1.000 58.650 45 THR B O 1
ATOM 2895 N N . PRO B 1 46 ? 15.668 -46.134 38.058 1.000 49.720 46 PRO B N 1
ATOM 2896 C CA . PRO B 1 46 ? 15.562 -46.061 39.514 1.000 49.020 46 PRO B CA 1
ATOM 2897 C C . PRO B 1 46 ? 15.294 -44.614 39.863 1.000 58.110 46 PRO B C 1
ATOM 2898 O O . PRO B 1 46 ? 15.713 -43.700 39.144 1.000 61.110 46 PRO B O 1
ATOM 2902 N N . THR B 1 47 ? 14.572 -44.400 40.956 1.000 59.520 47 THR B N 1
ATOM 2903 C CA . THR B 1 47 ? 14.128 -43.051 41.324 1.000 64.280 47 THR B CA 1
ATOM 2904 C C . THR B 1 47 ? 13.211 -42.440 40.256 1.000 60.010 47 THR B C 1
ATOM 2905 O O . THR B 1 47 ? 13.043 -41.215 40.183 1.000 56.890 47 THR B O 1
ATOM 2909 N N . GLY B 1 48 ? 12.636 -43.270 39.392 1.000 57.580 48 GLY B N 1
ATOM 2910 C CA . GLY B 1 48 ? 11.623 -42.823 38.470 1.000 55.710 48 GLY B CA 1
ATOM 2911 C C . GLY B 1 48 ? 10.259 -43.073 39.082 1.000 58.250 48 GLY B C 1
ATOM 2912 O O . GLY B 1 48 ? 10.089 -43.953 39.924 1.000 61.120 48 GLY B O 1
ATOM 2913 N N . MET B 1 49 ? 9.259 -42.333 38.613 1.000 58.450 49 MET B N 1
ATOM 2914 C CA . MET B 1 49 ? 7.960 -42.426 39.262 1.000 60.300 49 MET B CA 1
ATOM 2915 C C . MET B 1 49 ? 7.222 -43.701 38.912 1.000 53.720 49 MET B C 1
ATOM 2916 O O . MET B 1 49 ? 6.336 -44.107 39.666 1.000 52.510 49 MET B O 1
ATOM 2921 N N . GLU B 1 50 ? 7.622 -44.359 37.820 1.000 53.130 50 GLU B N 1
ATOM 2922 C CA . GLU B 1 50 ? 7.000 -45.598 37.370 1.000 51.720 50 GLU B CA 1
ATOM 2923 C C . GLU B 1 50 ? 6.971 -46.640 38.466 1.000 55.030 50 GLU B C 1
ATOM 2924 O O . GLU B 1 50 ? 6.071 -47.486 38.495 1.000 58.180 50 GLU B O 1
ATOM 2930 N N . ASN B 1 51 ? 7.968 -46.626 39.352 1.000 52.970 51 ASN B N 1
ATOM 2931 C CA . ASN B 1 51 ? 8.059 -47.666 40.363 1.000 55.060 51 ASN B CA 1
ATOM 2932 C C . ASN B 1 51 ? 6.895 -47.622 41.341 1.000 62.550 51 ASN B C 1
ATOM 2933 O O . ASN B 1 51 ? 6.337 -48.669 41.681 1.000 71.590 51 ASN B O 1
ATOM 2938 N N . ARG B 1 52 ? 6.521 -46.436 41.829 1.000 61.040 52 ARG B N 1
ATOM 2939 C CA . ARG B 1 52 ? 5.383 -46.383 42.750 1.000 64.630 52 ARG B CA 1
ATOM 2940 C C . ARG B 1 52 ? 4.087 -46.827 42.071 1.000 59.600 52 ARG B C 1
ATOM 2941 O O . ARG B 1 52 ? 3.276 -47.546 42.665 1.000 62.150 52 ARG B O 1
ATOM 2949 N N . LEU B 1 53 ? 3.904 -46.459 40.808 1.000 55.100 53 LEU B N 1
ATOM 2950 C CA . LEU B 1 53 ? 2.679 -46.817 40.104 1.000 52.060 53 LEU B CA 1
ATOM 2951 C C . LEU B 1 53 ? 2.599 -48.321 39.855 1.000 54.200 53 LEU B C 1
ATOM 2952 O O . LEU B 1 53 ? 1.538 -48.929 40.034 1.000 57.350 53 LEU B O 1
ATOM 2957 N N . LEU B 1 54 ? 3.710 -48.952 39.490 1.000 50.470 54 LEU B N 1
ATOM 2958 C CA . LEU B 1 54 ? 3.677 -50.372 39.165 1.000 51.160 54 LEU B CA 1
ATOM 2959 C C . LEU B 1 54 ? 3.849 -51.273 40.375 1.000 61.680 54 LEU B C 1
ATOM 2960 O O . LEU B 1 54 ? 3.983 -52.493 40.202 1.000 65.370 54 LEU B O 1
ATOM 2965 N N . LYS B 1 55 ? 3.898 -50.706 41.582 1.000 67.010 55 LYS B N 1
ATOM 2966 C CA . LYS B 1 55 ? 3.840 -51.528 42.781 1.000 73.110 55 LYS B CA 1
ATOM 2967 C C . LYS B 1 55 ? 2.491 -52.228 42.802 1.000 84.050 55 LYS B C 1
ATOM 2968 O O . LYS B 1 55 ? 1.472 -51.658 42.392 1.000 91.850 55 LYS B O 1
ATOM 2974 N N . ASP B 1 56 ? 2.495 -53.492 43.206 1.000 83.010 56 ASP B N 1
ATOM 2975 C CA . ASP B 1 56 ? 1.288 -54.309 43.289 1.000 84.850 56 ASP B CA 1
ATOM 2976 C C . ASP B 1 56 ? 0.662 -54.587 41.925 1.000 83.220 56 ASP B C 1
ATOM 2977 O O . ASP B 1 56 ? -0.494 -55.013 41.851 1.000 82.250 56 ASP B O 1
ATOM 2982 N N . GLN B 1 57 ? 1.386 -54.392 40.826 1.000 83.370 57 GLN B N 1
ATOM 2983 C CA . GLN B 1 57 ? 0.823 -54.750 39.535 1.000 84.780 57 GLN B CA 1
ATOM 2984 C C . GLN B 1 57 ? 1.346 -56.074 39.002 1.000 89.220 57 GLN B C 1
ATOM 2985 O O . GLN B 1 57 ? 0.847 -56.550 37.978 1.000 92.190 57 GLN B O 1
ATOM 2991 N N . ASN B 1 58 ? 2.329 -56.674 39.666 1.000 88.510 58 ASN B N 1
ATOM 2992 C CA . ASN B 1 58 ? 2.784 -58.029 39.359 1.000 89.030 58 ASN B CA 1
ATOM 2993 C C . ASN B 1 58 ? 3.232 -58.176 37.908 1.000 81.930 58 ASN B C 1
ATOM 2994 O O . ASN B 1 58 ? 2.832 -59.108 37.206 1.000 78.260 58 ASN B O 1
ATOM 2999 N N . ILE B 1 59 ? 4.029 -57.212 37.448 1.000 79.810 59 ILE B N 1
ATOM 3000 C CA . ILE B 1 59 ? 4.891 -57.417 36.283 1.000 74.390 59 ILE B CA 1
ATOM 3001 C C . ILE B 1 59 ? 6.283 -56.959 36.699 1.000 64.030 59 ILE B C 1
ATOM 3002 O O . ILE B 1 59 ? 6.442 -55.905 37.336 1.000 61.430 59 ILE B O 1
ATOM 3007 N N . PRO B 1 60 ? 7.310 -57.719 36.364 1.000 58.000 60 PRO B N 1
ATOM 3008 C CA . PRO B 1 60 ? 8.652 -57.402 36.856 1.000 61.420 60 PRO B CA 1
ATOM 3009 C C . PRO B 1 60 ? 9.229 -56.135 36.245 1.000 57.630 60 PRO B C 1
ATOM 3010 O O . PRO B 1 60 ? 9.110 -55.885 35.042 1.000 62.640 60 PRO B O 1
ATOM 3014 N N . ILE B 1 61 ? 9.842 -55.325 37.109 1.000 48.680 61 ILE B N 1
ATOM 3015 C CA . ILE B 1 61 ? 10.433 -54.044 36.747 1.000 46.670 61 ILE B CA 1
ATOM 3016 C C . ILE B 1 61 ? 11.950 -54.167 36.754 1.000 43.140 61 ILE B C 1
ATOM 3017 O O . ILE B 1 61 ? 12.523 -54.813 37.641 1.000 43.560 61 ILE B O 1
ATOM 3022 N N . TYR B 1 62 ? 12.600 -53.575 35.750 1.000 38.850 62 TYR B N 1
ATOM 3023 C CA . TYR B 1 62 ? 14.058 -53.562 35.672 1.000 46.360 62 TYR B CA 1
ATOM 3024 C C . TYR B 1 62 ? 14.572 -52.132 35.502 1.000 48.050 62 TYR B C 1
ATOM 3025 O O . TYR B 1 62 ? 14.072 -51.386 34.653 1.000 51.100 62 TYR B O 1
ATOM 3034 N N . GLN B 1 63 ? 15.550 -51.744 36.322 1.000 46.910 63 GLN B N 1
ATOM 3035 C CA . GLN B 1 63 ? 16.101 -50.396 36.355 1.000 48.640 63 GLN B CA 1
ATOM 3036 C C . GLN B 1 63 ? 17.504 -50.414 35.751 1.000 50.180 63 GLN B C 1
ATOM 3037 O O . GLN B 1 63 ? 18.095 -51.480 35.582 1.000 57.180 63 GLN B O 1
ATOM 3043 N N . ILE B 1 64 ? 18.072 -49.242 35.455 1.000 49.390 64 ILE B N 1
ATOM 3044 C CA . ILE B 1 64 ? 19.323 -49.262 34.691 1.000 56.450 64 ILE B CA 1
ATOM 3045 C C . ILE B 1 64 ? 20.538 -48.527 35.291 1.000 66.000 64 ILE B C 1
ATOM 3046 O O . ILE B 1 64 ? 21.488 -49.162 35.761 1.000 60.380 64 ILE B O 1
ATOM 3051 N N . ASP B 1 65 ? 20.583 -47.201 35.173 1.000 80.370 65 ASP B N 1
ATOM 3052 C CA . ASP B 1 65 ? 21.711 -46.361 35.583 1.000 88.220 65 ASP B CA 1
ATOM 3053 C C . ASP B 1 65 ? 21.316 -45.371 36.686 1.000 99.710 65 ASP B C 1
ATOM 3054 O O . ASP B 1 65 ? 20.155 -44.958 36.774 1.000 108.260 65 ASP B O 1
ATOM 3059 N N . ILE B 1 66 ? 22.289 -44.929 37.497 1.000 101.830 66 ILE B N 1
ATOM 3060 C CA . ILE B 1 66 ? 21.991 -43.924 38.544 1.000 96.960 66 ILE B CA 1
ATOM 3061 C C . ILE B 1 66 ? 22.768 -42.644 38.269 1.000 93.290 66 ILE B C 1
ATOM 3062 O O . ILE B 1 66 ? 22.180 -41.617 37.925 1.000 92.250 66 ILE B O 1
ATOM 3067 N N . ILE B 1 75 ? 24.084 -39.583 44.943 1.000 120.890 75 ILE B N 1
ATOM 3068 C CA . ILE B 1 75 ? 24.421 -38.162 44.862 1.000 121.870 75 ILE B CA 1
ATOM 3069 C C . ILE B 1 75 ? 25.573 -37.933 43.863 1.000 124.120 75 ILE B C 1
ATOM 3070 O O . ILE B 1 75 ? 26.219 -36.879 43.871 1.000 122.880 75 ILE B O 1
ATOM 3075 N N . ARG B 1 76 ? 25.809 -38.916 42.992 1.000 128.880 76 ARG B N 1
ATOM 3076 C CA . ARG B 1 76 ? 26.901 -38.876 42.025 1.000 131.220 76 ARG B CA 1
ATOM 3077 C C . ARG B 1 76 ? 26.430 -38.274 40.698 1.000 128.940 76 ARG B C 1
ATOM 3078 O O . ARG B 1 76 ? 25.246 -38.356 40.345 1.000 129.640 76 ARG B O 1
ATOM 3086 N N . LYS B 1 77 ? 27.376 -37.691 39.946 1.000 123.760 77 LYS B N 1
ATOM 3087 C CA . LYS B 1 77 ? 27.095 -37.107 38.637 1.000 115.820 77 LYS B CA 1
ATOM 3088 C C . LYS B 1 77 ? 28.107 -37.602 37.605 1.000 113.000 77 LYS B C 1
ATOM 3089 O O . LYS B 1 77 ? 29.326 -37.504 37.814 1.000 113.760 77 LYS B O 1
ATOM 3095 N N . LEU B 1 78 ? 27.583 -38.150 36.504 1.000 106.070 78 LEU B N 1
ATOM 3096 C CA . LEU B 1 78 ? 28.342 -38.667 35.366 1.000 92.020 78 LEU B CA 1
ATOM 3097 C C . LEU B 1 78 ? 27.888 -37.943 34.096 1.000 81.150 78 LEU B C 1
ATOM 3098 O O . LEU B 1 78 ? 26.684 -37.835 33.839 1.000 78.450 78 LEU B O 1
ATOM 3103 N N . ALA B 1 79 ? 28.853 -37.452 33.313 1.000 71.550 79 ALA B N 1
ATOM 3104 C CA . ALA B 1 79 ? 28.602 -36.570 32.168 1.000 62.920 79 ALA B CA 1
ATOM 3105 C C . ALA B 1 79 ? 27.550 -37.126 31.212 1.000 60.540 79 ALA B C 1
ATOM 3106 O O . ALA B 1 79 ? 27.416 -38.338 31.037 1.000 64.800 79 ALA B O 1
ATOM 3108 N N . ALA B 1 80 ? 26.786 -36.208 30.605 1.000 55.570 80 ALA B N 1
ATOM 3109 C CA . ALA B 1 80 ? 25.675 -36.571 29.722 1.000 49.160 80 ALA B CA 1
ATOM 3110 C C . ALA B 1 80 ? 26.050 -37.497 28.575 1.000 45.320 80 ALA B C 1
ATOM 3111 O O . ALA B 1 80 ? 25.336 -38.488 28.376 1.000 47.360 80 ALA B O 1
ATOM 3113 N N . PRO B 1 81 ? 27.092 -37.248 27.768 1.000 44.650 81 PRO B N 1
ATOM 3114 C CA . PRO B 1 81 ? 27.394 -38.218 26.701 1.000 44.550 81 PRO B CA 1
ATOM 3115 C C . PRO B 1 81 ? 27.810 -39.576 27.224 1.000 50.490 81 PRO B C 1
ATOM 3116 O O . PRO B 1 81 ? 27.648 -40.570 26.510 1.000 56.780 81 PRO B O 1
ATOM 3120 N N . PHE B 1 82 ? 28.388 -39.656 28.423 1.000 51.730 82 PHE B N 1
ATOM 3121 C CA . PHE B 1 82 ? 28.660 -40.967 29.005 1.000 51.540 82 PHE B CA 1
ATOM 3122 C C . PHE B 1 82 ? 27.389 -41.617 29.557 1.000 52.740 82 PHE B C 1
ATOM 3123 O O . PHE B 1 82 ? 27.149 -42.805 29.322 1.000 50.660 82 PHE B O 1
ATOM 3131 N N . LYS B 1 83 ? 26.543 -40.841 30.256 1.000 58.590 83 LYS B N 1
ATOM 3132 C CA . LYS B 1 83 ? 25.365 -41.409 30.917 1.000 56.500 83 LYS B CA 1
ATOM 3133 C C . LYS B 1 83 ? 24.457 -42.110 29.912 1.000 50.410 83 LYS B C 1
ATOM 3134 O O . LYS B 1 83 ? 23.813 -43.105 30.249 1.000 49.910 83 LYS B O 1
ATOM 3140 N N . ILE B 1 84 ? 24.406 -41.624 28.674 1.000 49.630 84 ILE B N 1
ATOM 3141 C CA . ILE B 1 84 ? 23.592 -42.288 27.658 1.000 52.150 84 ILE B CA 1
ATOM 3142 C C . ILE B 1 84 ? 24.180 -43.633 27.272 1.000 49.220 84 ILE B C 1
ATOM 3143 O O . ILE B 1 84 ? 23.442 -44.596 27.051 1.000 49.910 84 ILE B O 1
ATOM 3148 N N . LEU B 1 85 ? 25.503 -43.742 27.214 1.000 50.250 85 LEU B N 1
ATOM 3149 C CA . LEU B 1 85 ? 26.089 -45.035 26.867 1.000 42.360 85 LEU B CA 1
ATOM 3150 C C . LEU B 1 85 ? 25.862 -46.069 27.961 1.000 42.640 85 LEU B C 1
ATOM 3151 O O . LEU B 1 85 ? 25.487 -47.215 27.681 1.000 33.660 85 LEU B O 1
ATOM 3156 N N . LYS B 1 86 ? 26.074 -45.677 29.213 1.000 40.890 86 LYS B N 1
ATOM 3157 C CA . LYS B 1 86 ? 25.858 -46.597 30.314 1.000 36.590 86 LYS B CA 1
ATOM 3158 C C . LYS B 1 86 ? 24.416 -47.105 30.280 1.000 36.210 86 LYS B C 1
ATOM 3159 O O . LYS B 1 86 ? 24.168 -48.313 30.326 1.000 36.280 86 LYS B O 1
ATOM 3165 N N . ALA B 1 87 ? 23.451 -46.202 30.088 1.000 36.540 87 ALA B N 1
ATOM 3166 C CA . ALA B 1 87 ? 22.060 -46.638 30.087 1.000 38.960 87 ALA B CA 1
ATOM 3167 C C . ALA B 1 87 ? 21.763 -47.588 28.932 1.000 42.240 87 ALA B C 1
ATOM 3168 O O . ALA B 1 87 ? 21.166 -48.647 29.141 1.000 48.340 87 ALA B O 1
ATOM 3170 N N . THR B 1 88 ? 22.224 -47.267 27.721 1.000 38.500 88 THR B N 1
ATOM 3171 C CA . THR B 1 88 ? 21.877 -48.097 26.567 1.000 36.810 88 THR B CA 1
ATOM 3172 C C . THR B 1 88 ? 22.371 -49.524 26.731 1.000 50.630 88 THR B C 1
ATOM 3173 O O . THR B 1 88 ? 21.635 -50.475 26.448 1.000 53.140 88 THR B O 1
ATOM 3177 N N . PHE B 1 89 ? 23.614 -49.695 27.197 1.000 57.540 89 PHE B N 1
ATOM 3178 C CA . PHE B 1 89 ? 24.173 -51.033 27.382 1.000 57.770 89 PHE B CA 1
ATOM 3179 C C . PHE B 1 89 ? 23.600 -51.711 28.619 1.000 56.130 89 PHE B C 1
ATOM 3180 O O . PHE B 1 89 ? 23.506 -52.945 28.647 1.000 61.160 89 PHE B O 1
ATOM 3188 N N . SER B 1 90 ? 23.263 -50.936 29.658 1.000 48.980 90 SER B N 1
ATOM 3189 C CA . SER B 1 90 ? 22.543 -51.498 30.796 1.000 45.610 90 SER B CA 1
ATOM 3190 C C . SER B 1 90 ? 21.225 -52.127 30.348 1.000 45.480 90 SER B C 1
ATOM 3191 O O . SER B 1 90 ? 20.941 -53.294 30.653 1.000 48.180 90 SER B O 1
ATOM 3194 N N . ALA B 1 91 ? 20.429 -51.393 29.565 1.000 41.480 91 ALA B N 1
ATOM 3195 C CA . ALA B 1 91 ? 19.169 -51.973 29.112 1.000 44.150 91 ALA B CA 1
ATOM 3196 C C . ALA B 1 91 ? 19.423 -53.139 28.175 1.000 44.930 91 ALA B C 1
ATOM 3197 O O . ALA B 1 91 ? 18.821 -54.207 28.328 1.000 47.880 91 ALA B O 1
ATOM 3199 N N . MET B 1 92 ? 20.375 -52.979 27.260 1.000 42.940 92 MET B N 1
ATOM 3200 C CA . MET B 1 92 ? 20.670 -54.022 26.285 1.000 46.280 92 MET B CA 1
ATOM 3201 C C . MET B 1 92 ? 21.033 -55.332 26.970 1.000 51.080 92 MET B C 1
ATOM 3202 O O . MET B 1 92 ? 20.671 -56.426 26.506 1.000 46.210 92 MET B O 1
ATOM 3207 N N . ARG B 1 93 ? 21.784 -55.238 28.059 1.000 55.970 93 ARG B N 1
ATOM 3208 C CA . ARG B 1 93 ? 22.099 -56.429 28.818 1.000 58.650 93 ARG B CA 1
ATOM 3209 C C . ARG B 1 93 ? 20.826 -57.063 29.352 1.000 54.150 93 ARG B C 1
ATOM 3210 O O . ARG B 1 93 ? 20.605 -58.255 29.145 1.000 55.870 93 ARG B O 1
ATOM 3218 N N . TYR B 1 94 ? 19.910 -56.248 29.900 1.000 48.690 94 TYR B N 1
ATOM 3219 C CA . TYR B 1 94 ? 18.637 -56.757 30.425 1.000 46.170 94 TYR B CA 1
ATOM 3220 C C . TYR B 1 94 ? 17.804 -57.475 29.361 1.000 48.420 94 TYR B C 1
ATOM 3221 O O . TYR B 1 94 ? 17.186 -58.505 29.649 1.000 47.450 94 TYR B O 1
ATOM 3230 N N . MET B 1 95 ? 17.712 -56.904 28.151 1.000 49.730 95 MET B N 1
ATOM 3231 C CA . MET B 1 95 ? 16.918 -57.524 27.090 1.000 52.460 95 MET B CA 1
ATOM 3232 C C . MET B 1 95 ? 17.545 -58.830 26.611 1.000 55.880 95 MET B C 1
ATOM 3233 O O . MET B 1 95 ? 16.828 -59.790 26.302 1.000 54.590 95 MET B O 1
ATOM 3238 N N . LYS B 1 96 ? 18.882 -58.886 26.534 1.000 58.210 96 LYS B N 1
ATOM 3239 C CA . LYS B 1 96 ? 19.548 -60.107 26.088 1.000 50.910 96 LYS B CA 1
ATOM 3240 C C . LYS B 1 96 ? 19.417 -61.232 27.119 1.000 47.660 96 LYS B C 1
ATOM 3241 O O . LYS B 1 96 ? 19.164 -62.378 26.739 1.000 53.370 96 LYS B O 1
ATOM 3247 N N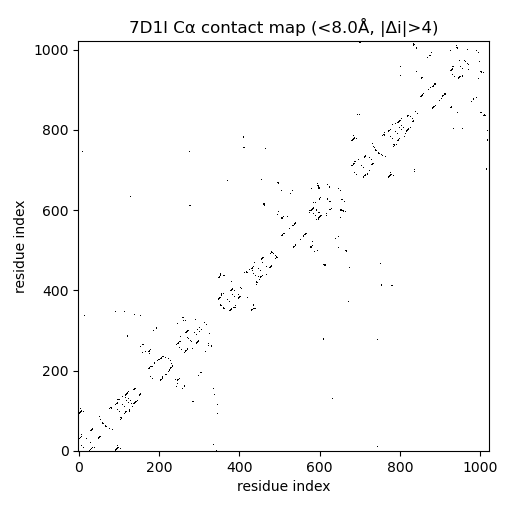 . GLN B 1 97 ? 19.567 -60.929 28.421 1.000 45.530 97 GLN B N 1
ATOM 3248 C CA . GLN B 1 97 ? 19.430 -61.952 29.466 1.000 53.470 97 GLN B CA 1
ATOM 3249 C C . GLN B 1 97 ? 18.018 -62.504 29.530 1.000 62.280 97 GLN B C 1
ATOM 3250 O O . GLN B 1 97 ? 17.820 -63.719 29.657 1.000 71.500 97 GLN B O 1
ATOM 3256 N N . LEU B 1 98 ? 17.022 -61.618 29.500 1.000 60.910 98 LEU B N 1
ATOM 3257 C CA . LEU B 1 98 ? 15.622 -61.989 29.661 1.000 61.190 98 LEU B CA 1
ATOM 3258 C C . LEU B 1 98 ? 14.987 -62.447 28.360 1.000 67.730 98 LEU B C 1
ATOM 3259 O O . LEU B 1 98 ? 13.792 -62.767 28.351 1.000 74.020 98 LEU B O 1
ATOM 3264 N N . LYS B 1 99 ? 15.761 -62.500 27.274 1.000 64.810 99 LYS B N 1
ATOM 3265 C CA . LYS B 1 99 ? 15.272 -62.944 25.978 1.000 58.390 99 LYS B CA 1
ATOM 3266 C C . LYS B 1 99 ? 13.991 -62.189 25.622 1.000 53.980 99 LYS B C 1
ATOM 3267 O O . LYS B 1 99 ? 12.915 -62.764 25.477 1.000 51.530 99 LYS B O 1
ATOM 3273 N N . VAL B 1 100 ? 14.126 -60.855 25.608 1.000 53.850 100 VAL B N 1
ATOM 3274 C CA . VAL B 1 100 ? 13.041 -59.939 25.263 1.000 48.860 100 VAL B CA 1
ATOM 3275 C C . VAL B 1 100 ? 12.780 -60.029 23.771 1.000 49.530 100 VAL B C 1
ATOM 3276 O O . VAL B 1 100 ? 13.701 -59.873 22.959 1.000 50.790 100 VAL B O 1
ATOM 3280 N N . ASP B 1 101 ? 11.520 -60.258 23.402 1.000 53.680 101 ASP B N 1
ATOM 3281 C CA . ASP B 1 101 ? 11.139 -60.524 22.016 1.000 59.460 101 ASP B CA 1
ATOM 3282 C C . ASP B 1 101 ? 10.610 -59.305 21.266 1.000 60.540 101 ASP B C 1
ATOM 3283 O O . ASP B 1 101 ? 10.670 -59.277 20.032 1.000 64.380 101 ASP B O 1
ATOM 3288 N N . ALA B 1 102 ? 10.073 -58.314 21.971 1.000 57.620 102 ALA B N 1
ATOM 3289 C CA . ALA B 1 102 ? 9.621 -57.077 21.355 1.000 50.470 102 ALA B CA 1
ATOM 3290 C C . ALA B 1 102 ? 9.535 -56.048 22.462 1.000 49.110 102 ALA B C 1
ATOM 3291 O O . ALA B 1 102 ? 9.368 -56.400 23.628 1.000 47.920 102 ALA B O 1
ATOM 3293 N N . VAL B 1 103 ? 9.675 -54.780 22.100 1.000 51.820 103 VAL B N 1
ATOM 3294 C CA . VAL B 1 103 ? 9.702 -53.704 23.080 1.000 47.750 103 VAL B CA 1
ATOM 3295 C C . VAL B 1 103 ? 8.728 -52.603 22.665 1.000 46.700 103 VAL B C 1
ATOM 3296 O O . VAL B 1 103 ? 8.689 -52.199 21.497 1.000 41.110 103 VAL B O 1
ATOM 3300 N N . ALA B 1 104 ? 7.921 -52.144 23.615 1.000 40.790 104 ALA B N 1
ATOM 3301 C CA . ALA B 1 104 ? 6.924 -51.111 23.371 1.000 40.680 104 ALA B CA 1
ATOM 3302 C C . ALA B 1 104 ? 7.139 -50.004 24.382 1.000 44.720 104 ALA B C 1
ATOM 3303 O O . ALA B 1 104 ? 7.044 -50.243 25.588 1.000 57.190 104 ALA B O 1
ATOM 3305 N N . GLY B 1 105 ? 7.426 -48.800 23.905 1.000 39.320 105 GLY B N 1
ATOM 3306 C CA . GLY B 1 105 ? 7.753 -47.725 24.819 1.000 37.770 105 GLY B CA 1
ATOM 3307 C C . GLY B 1 105 ? 6.779 -46.588 24.632 1.000 41.840 105 GLY B C 1
ATOM 3308 O O . GLY B 1 105 ? 6.572 -46.126 23.507 1.000 43.180 105 GLY B O 1
ATOM 3309 N N . PHE B 1 106 ? 6.179 -46.119 25.721 1.000 44.200 106 PHE B N 1
ATOM 3310 C CA . PHE B 1 106 ? 5.047 -45.214 25.625 1.000 52.510 106 PHE B CA 1
ATOM 3311 C C . PHE B 1 106 ? 5.416 -43.756 25.826 1.000 52.900 106 PHE B C 1
ATOM 3312 O O . PHE B 1 106 ? 4.523 -42.911 25.993 1.000 46.850 106 PHE B O 1
ATOM 3320 N N . GLY B 1 107 ? 6.709 -43.452 25.812 1.000 56.260 107 GLY B N 1
ATOM 3321 C CA . GLY B 1 107 ? 7.264 -42.124 25.826 1.000 54.050 107 GLY B CA 1
ATOM 3322 C C . GLY B 1 107 ? 7.923 -41.777 27.155 1.000 44.640 107 GLY B C 1
ATOM 3323 O O . GLY B 1 107 ? 7.645 -42.386 28.195 1.000 38.470 107 GLY B O 1
ATOM 3324 N N . GLY B 1 108 ? 8.701 -40.725 27.127 1.000 44.640 108 GLY B N 1
ATOM 3325 C CA . GLY B 1 108 ? 9.548 -40.405 28.255 1.000 51.110 108 GLY B CA 1
ATOM 3326 C C . GLY B 1 108 ? 10.983 -40.799 27.976 1.000 51.430 108 GLY B C 1
ATOM 3327 O O . GLY B 1 108 ? 11.307 -41.418 26.962 1.000 56.900 108 GLY B O 1
ATOM 3328 N N . TYR B 1 109 ? 11.871 -40.426 28.898 1.000 50.300 109 TYR B N 1
ATOM 3329 C CA . TYR B 1 109 ? 13.284 -40.604 28.591 1.000 55.530 109 TYR B CA 1
ATOM 3330 C C . TYR B 1 109 ? 13.684 -42.075 28.540 1.000 55.200 109 TYR B C 1
ATOM 3331 O O . TYR B 1 109 ? 14.448 -42.474 27.654 1.000 56.550 109 TYR B O 1
ATOM 3340 N N . VAL B 1 110 ? 13.158 -42.903 29.452 1.000 52.490 110 VAL B N 1
ATOM 3341 C CA . VAL B 1 110 ? 13.584 -44.304 29.538 1.000 42.420 110 VAL B CA 1
ATOM 3342 C C . VAL B 1 110 ? 13.480 -44.997 28.198 1.000 39.560 110 VAL B C 1
ATOM 3343 O O . VAL B 1 110 ? 14.226 -45.935 27.922 1.000 44.270 110 VAL B O 1
ATOM 3347 N N . ALA B 1 111 ? 12.542 -44.568 27.356 1.000 41.060 111 ALA B N 1
ATOM 3348 C CA . ALA B 1 111 ? 12.380 -45.138 26.022 1.000 46.830 111 ALA B CA 1
ATOM 3349 C C . ALA B 1 111 ? 13.585 -44.850 25.139 1.000 47.610 111 ALA B C 1
ATOM 3350 O O . ALA B 1 111 ? 13.886 -45.627 24.219 1.000 45.740 111 ALA B O 1
ATOM 3352 N N . GLY B 1 112 ? 14.274 -43.740 25.390 1.000 47.920 112 GLY B N 1
ATOM 3353 C CA . GLY B 1 112 ? 15.374 -43.348 24.551 1.000 48.900 112 GLY B CA 1
ATOM 3354 C C . GLY B 1 112 ? 16.507 -44.353 24.553 1.000 45.350 112 GLY B C 1
ATOM 3355 O O . GLY B 1 112 ? 16.830 -44.966 23.528 1.000 42.320 112 GLY B O 1
ATOM 3356 N N . PRO B 1 113 ? 17.129 -44.543 25.717 1.000 41.830 113 PRO B N 1
ATOM 3357 C CA . PRO B 1 113 ? 18.208 -45.539 25.805 1.000 43.020 113 PRO B CA 1
ATOM 3358 C C . PRO B 1 113 ? 17.752 -46.954 25.527 1.000 43.170 113 PRO B C 1
ATOM 3359 O O . PRO B 1 113 ? 18.398 -47.670 24.754 1.000 46.720 113 PRO B O 1
ATOM 3363 N N . GLY B 1 114 ? 16.666 -47.396 26.148 1.000 36.410 114 GLY B N 1
ATOM 3364 C CA . GLY B 1 114 ? 16.218 -48.744 25.885 1.000 37.720 114 GLY B CA 1
ATOM 3365 C C . GLY B 1 114 ? 15.900 -48.953 24.419 1.000 43.340 114 GLY B C 1
ATOM 3366 O O . GLY B 1 114 ? 16.169 -50.020 23.859 1.000 46.130 114 GLY B O 1
ATOM 3367 N N . GLY B 1 115 ? 15.352 -47.919 23.770 1.000 43.280 115 GLY B N 1
ATOM 3368 C CA . GLY B 1 115 ? 14.940 -48.056 22.381 1.000 43.740 115 GLY B CA 1
ATOM 3369 C C . GLY B 1 115 ? 16.101 -48.328 21.452 1.000 43.280 115 GLY B C 1
ATOM 3370 O O . GLY B 1 115 ? 15.984 -49.128 20.522 1.000 36.900 115 GLY B O 1
ATOM 3371 N N . LEU B 1 116 ? 17.231 -47.654 21.686 1.000 41.470 116 LEU B N 1
ATOM 3372 C CA . LEU B 1 116 ? 18.451 -47.950 20.942 1.000 40.670 116 LEU B CA 1
ATOM 3373 C C . LEU B 1 116 ? 18.928 -49.362 21.257 1.000 44.880 116 LEU B C 1
ATOM 3374 O O . LEU B 1 116 ? 19.219 -50.150 20.348 1.000 46.510 116 LEU B O 1
ATOM 3379 N N . ALA B 1 117 ? 18.925 -49.718 22.548 1.000 45.830 117 ALA B N 1
ATOM 3380 C CA . ALA B 1 117 ? 19.350 -51.044 22.984 1.000 45.150 117 ALA B CA 1
ATOM 3381 C C . ALA B 1 117 ? 18.530 -52.123 22.313 1.000 37.350 117 ALA B C 1
ATOM 3382 O O . ALA B 1 117 ? 19.052 -53.164 21.909 1.000 38.070 117 ALA B O 1
ATOM 3384 N N . ALA B 1 118 ? 17.234 -51.909 22.224 1.000 37.550 118 ALA B N 1
ATOM 3385 C CA . ALA B 1 118 ? 16.423 -52.824 21.457 1.000 43.100 118 ALA B CA 1
ATOM 3386 C C . ALA B 1 118 ? 16.915 -52.894 20.014 1.000 39.150 118 ALA B C 1
ATOM 3387 O O . ALA B 1 118 ? 17.135 -53.983 19.476 1.000 45.190 118 ALA B O 1
ATOM 3389 N N . ARG B 1 119 ? 17.102 -51.747 19.361 1.000 38.670 119 ARG B N 1
ATOM 3390 C CA . ARG B 1 119 ? 17.474 -51.812 17.953 1.000 40.010 119 ARG B CA 1
ATOM 3391 C C . ARG B 1 119 ? 18.829 -52.480 17.767 1.000 42.590 119 ARG B C 1
ATOM 3392 O O . ARG B 1 119 ? 19.015 -53.262 16.827 1.000 42.780 119 ARG B O 1
ATOM 3400 N N . LEU B 1 120 ? 19.771 -52.220 18.673 1.000 46.220 120 LEU B N 1
ATOM 3401 C CA . LEU B 1 120 ? 21.092 -52.844 18.570 1.000 46.990 120 LEU B CA 1
ATOM 3402 C C . LEU B 1 120 ? 20.999 -54.362 18.701 1.000 48.640 120 LEU B C 1
ATOM 3403 O O . LEU B 1 120 ? 21.723 -55.096 18.017 1.000 51.800 120 LEU B O 1
ATOM 3408 N N . LEU B 1 121 ? 20.123 -54.851 19.583 1.000 47.860 121 LEU B N 1
ATOM 3409 C CA . LEU B 1 121 ? 19.850 -56.283 19.674 1.000 41.020 121 LEU B CA 1
ATOM 3410 C C . LEU B 1 121 ? 19.053 -56.805 18.493 1.000 42.110 121 LEU B C 1
ATOM 3411 O O . LEU B 1 121 ? 19.028 -58.017 18.278 1.000 48.290 121 LEU B O 1
ATOM 3416 N N . GLY B 1 122 ? 18.333 -55.943 17.779 1.000 41.980 122 GLY B N 1
ATOM 3417 C CA . GLY B 1 122 ? 17.544 -56.367 16.646 1.000 43.070 122 GLY B CA 1
ATOM 3418 C C . GLY B 1 122 ? 16.094 -56.627 16.961 1.000 45.540 122 GLY B C 1
ATOM 3419 O O . GLY B 1 122 ? 15.334 -56.994 16.053 1.000 45.460 122 GLY B O 1
ATOM 3420 N N . ILE B 1 123 ? 15.705 -56.496 18.223 1.000 46.490 123 ILE B N 1
ATOM 3421 C CA . ILE B 1 123 ? 14.296 -56.630 18.609 1.000 44.840 123 ILE B CA 1
ATOM 3422 C C . ILE B 1 123 ? 13.536 -55.398 18.126 1.000 42.760 123 ILE B C 1
ATOM 3423 O O . ILE B 1 123 ? 14.089 -54.289 18.155 1.000 43.450 123 ILE B O 1
ATOM 3428 N N . PRO B 1 124 ? 12.314 -55.531 17.628 1.000 43.550 124 PRO B N 1
ATOM 3429 C CA . PRO B 1 124 ? 11.637 -54.387 17.018 1.000 46.670 124 PRO B CA 1
ATOM 3430 C C . PRO B 1 124 ? 11.040 -53.474 18.072 1.000 52.830 124 PRO B C 1
ATOM 3431 O O . PRO B 1 124 ? 10.740 -53.883 19.194 1.000 57.060 124 PRO B O 1
ATOM 3435 N N . VAL B 1 125 ? 10.827 -52.224 17.678 1.000 52.770 125 VAL B N 1
ATOM 3436 C CA . VAL B 1 125 ? 10.355 -51.195 18.592 1.000 47.660 125 VAL B CA 1
ATOM 3437 C C . VAL B 1 125 ? 8.979 -50.727 18.140 1.000 47.440 125 VAL B C 1
ATOM 3438 O O . VAL B 1 125 ? 8.752 -50.509 16.944 1.000 43.410 125 VAL B O 1
ATOM 3442 N N . LEU B 1 126 ? 8.051 -50.629 19.092 1.000 48.480 126 LEU B N 1
ATOM 3443 C CA . LEU B 1 126 ? 6.776 -49.954 18.899 1.000 47.150 126 LEU B CA 1
ATOM 3444 C C . LEU B 1 126 ? 6.692 -48.818 19.906 1.000 46.680 126 LEU B C 1
ATOM 3445 O O . LEU B 1 126 ? 6.822 -49.054 21.112 1.000 40.160 126 LEU B O 1
ATOM 3450 N N . ILE B 1 127 ? 6.427 -47.604 19.423 1.000 52.180 127 ILE B N 1
ATOM 3451 C CA . ILE B 1 127 ? 6.258 -46.447 20.298 1.000 53.230 127 ILE B CA 1
ATOM 3452 C C . ILE B 1 127 ? 4.814 -45.994 20.183 1.000 54.390 127 ILE B C 1
ATOM 3453 O O . ILE B 1 127 ? 4.170 -46.167 19.145 1.000 57.530 127 ILE B O 1
ATOM 3458 N N . HIS B 1 128 ? 4.296 -45.434 21.273 1.000 49.350 128 HIS B N 1
ATOM 3459 C CA . HIS B 1 128 ? 2.945 -44.891 21.297 1.000 48.280 128 HIS B CA 1
ATOM 3460 C C . HIS B 1 128 ? 3.000 -43.520 21.951 1.000 46.480 128 HIS B C 1
ATOM 3461 O O . HIS B 1 128 ? 3.545 -43.380 23.049 1.000 51.070 128 HIS B O 1
ATOM 3468 N N . GLU B 1 129 ? 2.488 -42.504 21.264 1.000 44.100 129 GLU B N 1
ATOM 3469 C CA . GLU B 1 129 ? 2.487 -41.152 21.790 1.000 45.400 129 GLU B CA 1
ATOM 3470 C C . GLU B 1 129 ? 1.043 -40.791 22.073 1.000 43.910 129 GLU B C 1
ATOM 3471 O O . GLU B 1 129 ? 0.245 -40.751 21.139 1.000 46.240 129 GLU B O 1
ATOM 3477 N N . GLN B 1 130 ? 0.710 -40.514 23.343 1.000 42.960 130 GLN B N 1
ATOM 3478 C CA . GLN B 1 130 ? -0.680 -40.280 23.727 1.000 47.860 130 GLN B CA 1
ATOM 3479 C C . GLN B 1 130 ? -1.085 -38.812 23.730 1.000 46.520 130 GLN B C 1
ATOM 3480 O O . GLN B 1 130 ? -2.250 -38.526 24.042 1.000 39.880 130 GLN B O 1
ATOM 3486 N N . ASN B 1 131 ? -0.178 -37.893 23.376 1.000 38.430 131 ASN B N 1
ATOM 3487 C CA . ASN B 1 131 ? -0.482 -36.473 23.246 1.000 38.250 131 ASN B CA 1
ATOM 3488 C C . ASN B 1 131 ? -0.653 -36.098 21.773 1.000 45.690 131 ASN B C 1
ATOM 3489 O O . ASN B 1 131 ? -0.214 -36.808 20.866 1.000 50.920 131 ASN B O 1
ATOM 3494 N N . ALA B 1 132 ? -1.242 -34.924 21.544 1.000 38.950 132 ALA B N 1
ATOM 3495 C CA . ALA B 1 132 ? -1.484 -34.442 20.187 1.000 39.550 132 ALA B CA 1
ATOM 3496 C C . ALA B 1 132 ? -0.240 -33.875 19.527 1.000 38.930 132 ALA B C 1
ATOM 3497 O O . ALA B 1 132 ? -0.138 -33.900 18.297 1.000 39.470 132 ALA B O 1
ATOM 3499 N N . VAL B 1 133 ? 0.720 -33.420 20.323 1.000 38.980 133 VAL B N 1
ATOM 3500 C CA . VAL B 1 133 ? 2.020 -32.957 19.864 1.000 38.920 133 VAL B CA 1
ATOM 3501 C C . VAL B 1 133 ? 3.051 -33.992 20.294 1.000 41.510 133 VAL B C 1
ATOM 3502 O O . VAL B 1 133 ? 3.109 -34.374 21.472 1.000 45.330 133 VAL B O 1
ATOM 3506 N N . ALA B 1 134 ? 3.847 -34.462 19.338 1.000 40.480 134 ALA B N 1
ATOM 3507 C CA . ALA B 1 134 ? 4.767 -35.567 19.588 1.000 41.460 134 ALA B CA 1
ATOM 3508 C C . ALA B 1 134 ? 5.879 -35.164 20.547 1.000 36.360 134 ALA B C 1
ATOM 3509 O O . ALA B 1 134 ? 6.510 -34.118 20.375 1.000 40.830 134 ALA B O 1
ATOM 3511 N N . GLY B 1 135 ? 6.119 -35.994 21.556 1.000 35.000 135 GLY B N 1
ATOM 3512 C CA . GLY B 1 135 ? 7.175 -35.723 22.514 1.000 34.090 135 GLY B CA 1
ATOM 3513 C C . GLY B 1 135 ? 8.564 -35.942 21.941 1.000 42.290 135 GLY B C 1
ATOM 3514 O O . GLY B 1 135 ? 8.742 -36.595 20.913 1.000 48.900 135 GLY B O 1
ATOM 3515 N N . PHE B 1 136 ? 9.567 -35.350 22.611 1.000 37.310 136 PHE B N 1
ATOM 3516 C CA . PHE B 1 136 ? 10.906 -35.245 22.023 1.000 36.630 136 PHE B CA 1
ATOM 3517 C C . PHE B 1 136 ? 11.518 -36.609 21.744 1.000 39.330 136 PHE B C 1
ATOM 3518 O O . PHE B 1 136 ? 12.097 -36.820 20.674 1.000 44.500 136 PHE B O 1
ATOM 3526 N N . THR B 1 137 ? 11.430 -37.541 22.699 1.000 38.980 137 THR B N 1
ATOM 3527 C CA . THR B 1 137 ? 12.040 -38.846 22.479 1.000 39.720 137 THR B CA 1
ATOM 3528 C C . THR B 1 137 ? 11.304 -39.636 21.405 1.000 47.520 137 THR B C 1
ATOM 3529 O O . THR B 1 137 ? 11.932 -40.290 20.565 1.000 52.200 137 THR B O 1
ATOM 3533 N N . ASN B 1 138 ? 9.972 -39.585 21.417 1.000 48.370 138 ASN B N 1
ATOM 3534 C CA . ASN B 1 138 ? 9.187 -40.314 20.429 1.000 42.970 138 ASN B CA 1
ATOM 3535 C C . ASN B 1 138 ? 9.381 -39.762 19.028 1.000 47.570 138 ASN B C 1
ATOM 3536 O O . ASN B 1 138 ? 9.247 -40.508 18.051 1.000 57.910 138 ASN B O 1
ATOM 3541 N N . ALA B 1 139 ? 9.651 -38.463 18.894 1.000 42.240 139 ALA B N 1
ATOM 3542 C CA . ALA B 1 139 ? 9.915 -37.916 17.566 1.000 40.400 139 ALA B CA 1
ATOM 3543 C C . ALA B 1 139 ? 11.213 -38.479 16.993 1.000 37.880 139 ALA B C 1
ATOM 3544 O O . ALA B 1 139 ? 11.233 -38.981 15.864 1.000 36.620 139 ALA B O 1
ATOM 3546 N N . GLN B 1 140 ? 12.302 -38.428 17.767 1.000 35.040 140 GLN B N 1
ATOM 3547 C CA . GLN B 1 140 ? 13.556 -39.018 17.313 1.000 36.280 140 GLN B CA 1
ATOM 3548 C C . GLN B 1 140 ? 13.400 -40.514 17.105 1.000 35.780 140 GLN B C 1
ATOM 3549 O O . GLN B 1 140 ? 13.752 -41.049 16.047 1.000 36.360 140 GLN B O 1
ATOM 3555 N N . LEU B 1 141 ? 12.850 -41.200 18.111 1.000 35.470 141 LEU B N 1
ATOM 3556 C CA . LEU B 1 141 ? 12.717 -42.649 18.090 1.000 41.540 141 LEU B CA 1
ATOM 3557 C C . LEU B 1 141 ? 11.853 -43.119 16.920 1.000 47.000 141 LEU B C 1
ATOM 3558 O O . LEU B 1 141 ? 12.005 -44.255 16.467 1.000 48.530 141 LEU B O 1
ATOM 3563 N N . SER B 1 142 ? 10.993 -42.249 16.385 1.000 50.310 142 SER B N 1
ATOM 3564 C CA . SER B 1 142 ? 10.104 -42.624 15.295 1.000 38.490 142 SER B CA 1
ATOM 3565 C C . SER B 1 142 ? 10.854 -43.196 14.093 1.000 39.210 142 SER B C 1
ATOM 3566 O O . SER B 1 142 ? 10.278 -43.964 13.323 1.000 57.020 142 SER B O 1
ATOM 3569 N N . ARG B 1 143 ? 12.109 -42.800 13.870 1.000 41.030 143 ARG B N 1
ATOM 3570 C CA . ARG B 1 143 ? 12.837 -43.310 12.703 1.000 46.330 143 ARG B CA 1
ATOM 3571 C C . ARG B 1 143 ? 13.260 -44.771 12.824 1.000 40.570 143 ARG B C 1
ATOM 3572 O O . ARG B 1 143 ? 13.499 -45.408 11.798 1.000 44.760 143 ARG B O 1
ATOM 3580 N N . VAL B 1 144 ? 13.426 -45.313 14.028 1.000 39.300 144 VAL B N 1
ATOM 3581 C CA . VAL B 1 144 ? 13.841 -46.713 14.185 1.000 44.130 144 VAL B CA 1
ATOM 3582 C C . VAL B 1 144 ? 12.714 -47.586 14.723 1.000 44.690 144 VAL B C 1
ATOM 3583 O O . VAL B 1 144 ? 12.936 -48.760 15.042 1.000 45.920 144 VAL B O 1
ATOM 3587 N N . ALA B 1 145 ? 11.514 -47.038 14.855 1.000 46.930 145 ALA B N 1
ATOM 3588 C CA . ALA B 1 145 ? 10.390 -47.790 15.388 1.000 45.960 145 ALA B CA 1
ATOM 3589 C C . ALA B 1 145 ? 9.819 -48.645 14.274 1.000 51.010 145 ALA B C 1
ATOM 3590 O O . ALA B 1 145 ? 9.755 -48.202 13.125 1.000 56.560 145 ALA B O 1
ATOM 3592 N N . LYS B 1 146 ? 9.443 -49.891 14.586 1.000 49.120 146 LYS B N 1
ATOM 3593 C CA . LYS B 1 146 ? 8.781 -50.672 13.542 1.000 48.900 146 LYS B CA 1
ATOM 3594 C C . LYS B 1 146 ? 7.363 -50.149 13.314 1.000 49.020 146 LYS B C 1
ATOM 3595 O O . LYS B 1 146 ? 6.925 -50.005 12.169 1.000 54.920 146 LYS B O 1
ATOM 3601 N N . VAL B 1 147 ? 6.652 -49.805 14.385 1.000 43.970 147 VAL B N 1
ATOM 3602 C CA . VAL B 1 147 ? 5.320 -49.217 14.292 1.000 44.370 147 VAL B CA 1
ATOM 3603 C C . VAL B 1 147 ? 5.241 -48.043 15.258 1.000 51.690 147 VAL B C 1
ATOM 3604 O O . VAL B 1 147 ? 5.814 -48.087 16.354 1.000 42.290 147 VAL B O 1
ATOM 3608 N N . VAL B 1 148 ? 4.600 -46.962 14.811 1.000 47.680 148 VAL B N 1
ATOM 3609 C CA . VAL B 1 148 ? 4.469 -45.725 15.579 1.000 47.570 148 VAL B CA 1
ATOM 3610 C C . VAL B 1 148 ? 2.973 -45.496 15.781 1.000 45.450 148 VAL B C 1
ATOM 3611 O O . VAL B 1 148 ? 2.278 -45.094 14.845 1.000 50.840 148 VAL B O 1
ATOM 3615 N N . CYS B 1 149 ? 2.470 -45.740 16.994 1.000 42.570 149 CYS B N 1
ATOM 3616 C CA . CYS B 1 149 ? 1.073 -45.467 17.310 1.000 43.140 149 CYS B CA 1
ATOM 3617 C C . CYS B 1 149 ? 0.926 -44.036 17.782 1.000 42.310 149 CYS B C 1
ATOM 3618 O O . CYS B 1 149 ? 1.731 -43.561 18.583 1.000 51.400 149 CYS B O 1
ATOM 3621 N N . GLU B 1 150 ? -0.106 -43.355 17.277 1.000 42.910 150 GLU B N 1
ATOM 3622 C CA . GLU B 1 150 ? -0.382 -41.958 17.583 1.000 42.340 150 GLU B CA 1
ATOM 3623 C C . GLU B 1 150 ? -1.789 -41.837 18.146 1.000 42.980 150 GLU B C 1
ATOM 3624 O O . GLU B 1 150 ? -2.713 -42.472 17.637 1.000 48.490 150 GLU B O 1
ATOM 3630 N N . ALA B 1 151 ? -1.945 -41.078 19.235 1.000 42.290 151 ALA B N 1
ATOM 3631 C CA . ALA B 1 151 ? -3.277 -40.893 19.810 1.000 49.110 151 ALA B CA 1
ATOM 3632 C C . ALA B 1 151 ? -4.138 -40.050 18.888 1.000 46.360 151 ALA B C 1
ATOM 3633 O O . ALA B 1 151 ? -5.230 -40.466 18.477 1.000 47.020 151 ALA B O 1
ATOM 3635 N N . PHE B 1 152 ? -3.653 -38.975 18.519 1.000 45.770 152 PHE B N 1
ATOM 3636 C CA . PHE B 1 152 ? -4.367 -38.033 17.705 1.000 50.930 152 PHE B CA 1
ATOM 3637 C C . PHE B 1 152 ? -3.848 -38.071 16.275 1.000 58.960 152 PHE B C 1
ATOM 3638 O O . PHE B 1 152 ? -2.671 -38.353 16.048 1.000 68.950 152 PHE B O 1
ATOM 3646 N N . PRO B 1 153 ? -4.711 -37.772 15.302 1.000 54.500 153 PRO B N 1
ATOM 3647 C CA . PRO B 1 153 ? -4.407 -38.160 13.924 1.000 58.830 153 PRO B CA 1
ATOM 3648 C C . PRO B 1 153 ? -3.206 -37.485 13.303 1.000 69.710 153 PRO B C 1
ATOM 3649 O O . PRO B 1 153 ? -2.400 -38.165 12.659 1.000 76.310 153 PRO B O 1
ATOM 3653 N N . ASN B 1 154 ? -3.057 -36.181 13.402 1.000 73.940 154 ASN B N 1
ATOM 3654 C CA . ASN B 1 154 ? -1.926 -35.598 12.694 1.000 77.210 154 ASN B CA 1
ATOM 3655 C C . ASN B 1 154 ? -0.604 -35.501 13.439 1.000 74.230 154 ASN B C 1
ATOM 3656 O O . ASN B 1 154 ? 0.224 -34.655 13.132 1.000 77.160 154 ASN B O 1
ATOM 3661 N N . THR B 1 155 ? -0.476 -36.305 14.491 1.000 71.220 155 THR B N 1
ATOM 3662 C CA . THR B 1 155 ? 0.724 -36.349 15.327 1.000 65.510 155 THR B CA 1
ATOM 3663 C C . THR B 1 155 ? 1.950 -36.850 14.572 1.000 70.200 155 THR B C 1
ATOM 3664 O O . THR B 1 155 ? 3.061 -36.353 14.759 1.000 68.320 155 THR B O 1
ATOM 3668 N N . PHE B 1 156 ? 1.753 -37.742 13.609 1.000 82.230 156 PHE B N 1
ATOM 3669 C CA . PHE B 1 156 ? 2.872 -38.240 12.798 1.000 86.140 156 PHE B CA 1
ATOM 3670 C C . PHE B 1 156 ? 2.533 -38.205 11.304 1.000 73.250 156 PHE B C 1
ATOM 3671 O O . PHE B 1 156 ? 1.371 -38.287 10.936 1.000 77.500 156 PHE B O 1
ATOM 3679 N N . PRO B 1 157 ? 3.540 -38.162 10.432 1.000 57.050 157 PRO B N 1
ATOM 3680 C CA . PRO B 1 157 ? 3.225 -38.162 9.012 1.000 58.990 157 PRO B CA 1
ATOM 3681 C C . PRO B 1 157 ? 3.507 -39.526 8.395 1.000 69.950 157 PRO B C 1
ATOM 3682 O O . PRO B 1 157 ? 4.271 -40.270 8.997 1.000 86.300 157 PRO B O 1
ATOM 3686 N N . ALA B 1 158 ? 2.833 -39.861 7.291 1.000 59.330 158 ALA B N 1
ATOM 3687 C CA . ALA B 1 158 ? 3.042 -41.095 6.496 1.000 64.390 158 ALA B CA 1
ATOM 3688 C C . ALA B 1 158 ? 2.589 -42.491 6.945 1.000 70.750 158 ALA B C 1
ATOM 3689 O O . ALA B 1 158 ? 1.719 -42.642 7.785 1.000 74.280 158 ALA B O 1
ATOM 3691 N N . SER B 1 159 ? 3.191 -43.491 6.298 1.000 76.180 159 SER B N 1
ATOM 3692 C CA . SER B 1 159 ? 2.918 -44.936 6.435 1.000 81.520 159 SER B CA 1
ATOM 3693 C C . SER B 1 159 ? 3.145 -45.769 7.700 1.000 80.610 159 SER B C 1
ATOM 3694 O O . SER B 1 159 ? 2.352 -46.657 7.984 1.000 75.290 159 SER B O 1
ATOM 3697 N N . GLU B 1 160 ? 4.254 -45.563 8.400 1.000 87.090 160 GLU B N 1
ATOM 3698 C CA . GLU B 1 160 ? 4.540 -46.357 9.601 1.000 90.900 160 GLU B CA 1
ATOM 3699 C C . GLU B 1 160 ? 3.564 -46.171 10.757 1.000 81.530 160 GLU B C 1
ATOM 3700 O O . GLU B 1 160 ? 3.251 -47.124 11.445 1.000 76.250 160 GLU B O 1
ATOM 3706 N N . LYS B 1 161 ? 3.112 -44.942 10.988 1.000 80.080 161 LYS B N 1
ATOM 3707 C CA . LYS B 1 161 ? 2.193 -44.666 12.094 1.000 77.870 161 LYS B CA 1
ATOM 3708 C C . LYS B 1 161 ? 0.721 -45.003 11.873 1.000 66.710 161 LYS B C 1
ATOM 3709 O O . LYS B 1 161 ? 0.148 -44.689 10.838 1.000 60.710 161 LYS B O 1
ATOM 3711 N N . VAL B 1 162 ? 0.120 -45.636 12.874 1.000 65.090 162 VAL B N 1
ATOM 3712 C CA . VAL B 1 162 ? -1.285 -46.007 12.838 1.000 64.850 162 VAL B CA 1
ATOM 3713 C C . VAL B 1 162 ? -1.976 -45.399 14.046 1.000 57.580 162 VAL B C 1
ATOM 3714 O O . VAL B 1 162 ? -1.543 -45.594 15.161 1.000 59.730 162 VAL B O 1
ATOM 3718 N N . VAL B 1 163 ? -3.073 -44.696 13.826 1.000 47.520 163 VAL B N 1
ATOM 3719 C CA . VAL B 1 163 ? -3.792 -44.033 14.906 1.000 47.100 163 VAL B CA 1
ATOM 3720 C C . VAL B 1 163 ? -4.493 -44.929 15.929 1.000 67.560 163 VAL B C 1
ATOM 3721 O O . VAL B 1 163 ? -5.034 -45.962 15.585 1.000 64.970 163 VAL B O 1
ATOM 3725 N N . THR B 1 164 ? -4.463 -44.521 17.194 1.000 74.450 164 THR B N 1
ATOM 3726 C CA . THR B 1 164 ? -5.168 -45.217 18.269 1.000 85.190 164 THR B CA 1
ATOM 3727 C C . THR B 1 164 ? -5.294 -44.324 19.506 1.000 104.580 164 THR B C 1
ATOM 3728 O O . THR B 1 164 ? -4.604 -43.321 19.618 1.000 92.310 164 THR B O 1
ATOM 3732 N N . THR B 1 165 ? -6.182 -44.682 20.425 1.000 134.900 165 THR B N 1
ATOM 3733 C CA . THR B 1 165 ? -6.374 -43.920 21.662 1.000 144.180 165 THR B CA 1
ATOM 3734 C C . THR B 1 165 ? -6.028 -44.814 22.840 1.000 138.290 165 THR B C 1
ATOM 3735 O O . THR B 1 165 ? -6.408 -45.974 22.882 1.000 147.000 165 THR B O 1
ATOM 3739 N N . GLY B 1 166 ? -5.309 -44.263 23.798 1.000 113.970 166 GLY B N 1
ATOM 3740 C CA . GLY B 1 166 ? -4.843 -45.013 24.944 1.000 93.300 166 GLY B CA 1
ATOM 3741 C C . GLY B 1 166 ? -5.615 -45.699 26.054 1.000 78.000 166 GLY B C 1
ATOM 3742 O O . GLY B 1 166 ? -5.226 -46.791 26.436 1.000 45.750 166 GLY B O 1
ATOM 3743 N N . ASN B 1 167 ? -6.700 -45.128 26.566 1.000 67.160 167 ASN B N 1
ATOM 3744 C CA . ASN B 1 167 ? -7.295 -45.744 27.809 1.000 70.900 167 ASN B CA 1
ATOM 3745 C C . ASN B 1 167 ? -8.824 -45.842 27.715 1.000 65.300 167 ASN B C 1
ATOM 3746 O O . ASN B 1 167 ? -9.505 -44.836 27.422 1.000 55.550 167 ASN B O 1
ATOM 3751 N N . PRO B 1 168 ? -9.397 -47.019 27.969 1.000 73.920 168 PRO B N 1
ATOM 3752 C CA . PRO B 1 168 ? -10.838 -47.235 28.175 1.000 72.250 168 PRO B CA 1
ATOM 3753 C C . PRO B 1 168 ? -11.227 -47.209 29.667 1.000 63.790 168 PRO B C 1
ATOM 3754 O O . PRO B 1 168 ? -11.539 -48.234 30.287 1.000 52.610 168 PRO B O 1
ATOM 3758 N N . ARG B 1 186 ? -28.442 -38.253 26.896 1.000 68.030 186 ARG B N 1
ATOM 3759 C CA . ARG B 1 186 ? -28.977 -37.169 27.727 1.000 68.270 186 ARG B CA 1
ATOM 3760 C C . ARG B 1 186 ? -30.371 -36.618 27.309 1.000 86.780 186 ARG B C 1
ATOM 3761 O O . ARG B 1 186 ? -30.515 -35.683 26.508 1.000 69.960 186 ARG B O 1
ATOM 3769 N N . GLU B 1 187 ? -31.405 -37.225 27.880 1.000 81.850 187 GLU B N 1
ATOM 3770 C CA . GLU B 1 187 ? -32.791 -36.862 27.638 1.000 84.370 187 GLU B CA 1
ATOM 3771 C C . GLU B 1 187 ? -33.206 -35.675 28.515 1.000 85.970 187 GLU B C 1
ATOM 3772 O O . GLU B 1 187 ? -32.570 -35.346 29.527 1.000 79.660 187 GLU B O 1
ATOM 3778 N N . GLN B 1 188 ? -34.334 -35.067 28.160 1.000 92.320 188 GLN B N 1
ATOM 3779 C CA . GLN B 1 188 ? -34.819 -33.890 28.868 1.000 94.250 188 GLN B CA 1
ATOM 3780 C C . GLN B 1 188 ? -36.129 -34.221 29.574 1.000 94.540 188 GLN B C 1
ATOM 3781 O O . GLN B 1 188 ? -37.189 -34.317 28.946 1.000 80.060 188 GLN B O 1
ATOM 3787 N N . ALA B 1 189 ? -36.023 -34.401 30.884 1.000 99.740 189 ALA B N 1
ATOM 3788 C CA . ALA B 1 189 ? -37.135 -34.460 31.813 1.000 98.050 189 ALA B CA 1
ATOM 3789 C C . ALA B 1 189 ? -37.133 -33.173 32.631 1.000 101.840 189 ALA B C 1
ATOM 3790 O O . ALA B 1 189 ? -37.364 -33.186 33.841 1.000 91.530 189 ALA B O 1
ATOM 3792 N N . ASP B 1 190 ? -36.711 -32.086 31.971 1.000 110.670 190 ASP B N 1
ATOM 3793 C CA . ASP B 1 190 ? -36.589 -30.714 32.480 1.000 115.610 190 ASP B CA 1
ATOM 3794 C C . ASP B 1 190 ? -35.542 -30.589 33.592 1.000 111.490 190 ASP B C 1
ATOM 3795 O O . ASP B 1 190 ? -35.499 -29.575 34.299 1.000 112.350 190 ASP B O 1
ATOM 3800 N N . LYS B 1 191 ? -34.683 -31.599 33.739 1.000 104.320 191 LYS B N 1
ATOM 3801 C CA . LYS B 1 191 ? -33.650 -31.605 34.766 1.000 92.710 191 LYS B CA 1
ATOM 3802 C C . LYS B 1 191 ? -32.737 -30.389 34.596 1.000 88.860 191 LYS B C 1
ATOM 3803 O O . LYS B 1 191 ? -32.613 -29.858 33.491 1.000 89.680 191 LYS B O 1
ATOM 3809 N N . PRO B 1 192 ? -32.115 -29.904 35.669 1.000 83.940 192 PRO B N 1
ATOM 3810 C CA . PRO B 1 192 ? -31.207 -28.763 35.533 1.000 81.560 192 PRO B CA 1
ATOM 3811 C C . PRO B 1 192 ? -29.863 -29.188 34.956 1.000 82.490 192 PRO B C 1
ATOM 3812 O O . PRO B 1 192 ? -29.501 -30.367 34.945 1.000 83.080 192 PRO B O 1
ATOM 3816 N N . LEU B 1 193 ? -29.128 -28.194 34.460 1.000 81.560 193 LEU B N 1
ATOM 3817 C CA . LEU B 1 193 ? -27.802 -28.441 33.900 1.000 79.600 193 LEU B CA 1
ATOM 3818 C C . LEU B 1 193 ? -26.820 -28.917 34.957 1.000 78.660 193 LEU B C 1
ATOM 3819 O O . LEU B 1 193 ? -26.587 -28.237 35.963 1.000 78.520 193 LEU B O 1
ATOM 3824 N N . ASN B 1 194 ? -26.242 -30.088 34.726 1.000 75.250 194 ASN B N 1
ATOM 3825 C CA . ASN B 1 194 ? -25.267 -30.641 35.650 1.000 71.080 194 ASN B CA 1
ATOM 3826 C C . ASN B 1 194 ? -23.903 -30.143 35.201 1.000 67.980 194 ASN B C 1
ATOM 3827 O O . ASN B 1 194 ? -23.442 -30.488 34.108 1.000 71.180 194 ASN B O 1
ATOM 3832 N N . ILE B 1 195 ? -23.268 -29.325 36.026 1.000 63.700 195 ILE B N 1
ATOM 3833 C CA . ILE B 1 195 ? -21.962 -28.777 35.711 1.000 56.460 195 ILE B CA 1
ATOM 3834 C C . ILE B 1 195 ? -20.951 -29.552 36.522 1.000 66.480 195 ILE B C 1
ATOM 3835 O O . ILE B 1 195 ? -21.116 -29.713 37.734 1.000 73.860 195 ILE B O 1
ATOM 3840 N N . LEU B 1 196 ? -19.931 -30.067 35.854 1.000 62.730 196 LEU B N 1
ATOM 3841 C CA . LEU B 1 196 ? -18.902 -30.874 36.489 1.000 62.120 196 LEU B CA 1
ATOM 3842 C C . LEU B 1 196 ? -17.560 -30.181 36.323 1.000 63.690 196 LEU B C 1
ATOM 3843 O O . LEU B 1 196 ? -17.170 -29.829 35.204 1.000 62.740 196 LEU B O 1
ATOM 3848 N N . ILE B 1 197 ? -16.875 -29.973 37.443 1.000 62.600 197 ILE B N 1
ATOM 3849 C CA . ILE B 1 197 ? -15.593 -29.284 37.506 1.000 56.250 197 ILE B CA 1
ATOM 3850 C C . ILE B 1 197 ? -14.600 -30.226 38.159 1.000 53.710 197 ILE B C 1
ATOM 3851 O O . ILE B 1 197 ? -14.719 -30.491 39.357 1.000 62.020 197 ILE B O 1
ATOM 3856 N N . VAL B 1 198 ? -13.609 -30.715 37.415 1.000 50.860 198 VAL B N 1
ATOM 3857 C CA . VAL B 1 198 ? -12.621 -31.636 37.988 1.000 53.250 198 VAL B CA 1
ATOM 3858 C C . VAL B 1 198 ? -11.240 -30.983 37.978 1.000 53.440 198 VAL B C 1
ATOM 3859 O O . VAL B 1 198 ? -10.745 -30.548 36.930 1.000 56.610 198 VAL B O 1
ATOM 3863 N N . GLY B 1 199 ? -10.655 -30.847 39.157 1.000 55.130 199 GLY B N 1
ATOM 3864 C CA . GLY B 1 199 ? -9.330 -30.274 39.250 1.000 63.970 199 GLY B CA 1
ATOM 3865 C C . GLY B 1 199 ? -8.208 -31.279 39.064 1.000 75.740 199 GLY B C 1
ATOM 3866 O O . GLY B 1 199 ? -7.100 -30.919 38.651 1.000 79.570 199 GLY B O 1
ATOM 3867 N N . GLY B 1 200 ? -8.476 -32.549 39.349 1.000 82.210 200 GLY B N 1
ATOM 3868 C CA . GLY B 1 200 ? -7.449 -33.569 39.259 1.000 83.950 200 GLY B CA 1
ATOM 3869 C C . GLY B 1 200 ? -6.973 -34.002 40.627 1.000 85.780 200 GLY B C 1
ATOM 3870 O O . GLY B 1 200 ? -7.417 -33.507 41.667 1.000 81.380 200 GLY B O 1
ATOM 3871 N N . SER B 1 201 ? -6.042 -34.962 40.610 1.000 94.640 201 SER B N 1
ATOM 3872 C CA . SER 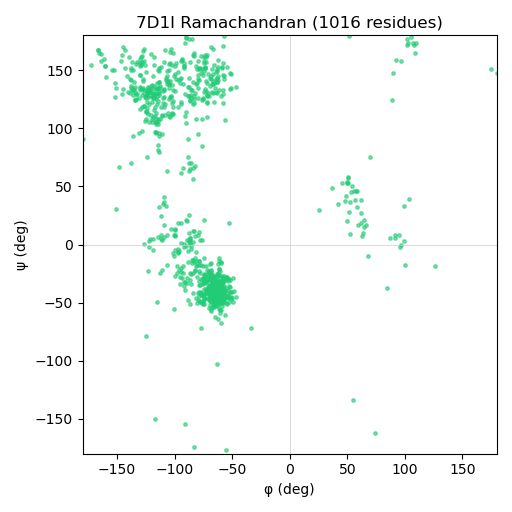B 1 201 ? -5.344 -35.321 41.842 1.000 101.830 201 SER B CA 1
ATOM 3873 C C . SER B 1 201 ? -4.709 -34.082 42.460 1.000 113.620 201 SER B C 1
ATOM 3874 O O . SER B 1 201 ? -4.609 -33.972 43.689 1.000 111.910 201 SER B O 1
ATOM 3877 N N . LEU B 1 202 ? -4.363 -33.104 41.624 1.000 124.030 202 LEU B N 1
ATOM 3878 C CA . LEU B 1 202 ? -3.689 -31.879 42.023 1.000 125.030 202 LEU B CA 1
ATOM 3879 C C . LEU B 1 202 ? -4.715 -30.867 42.534 1.000 125.440 202 LEU B C 1
ATOM 3880 O O . LEU B 1 202 ? -5.902 -31.164 42.716 1.000 129.840 202 LEU B O 1
ATOM 3885 N N . GLY B 1 203 ? -4.240 -29.658 42.812 1.000 121.190 203 GLY B N 1
ATOM 3886 C CA . GLY B 1 203 ? -5.157 -28.621 43.234 1.000 118.830 203 GLY B CA 1
ATOM 3887 C C . GLY B 1 203 ? -5.980 -28.099 42.074 1.000 118.980 203 GLY B C 1
ATOM 3888 O O . GLY B 1 203 ? -7.211 -28.046 42.151 1.000 123.850 203 GLY B O 1
ATOM 3889 N N . ALA B 1 204 ? -5.318 -27.786 40.954 1.000 112.650 204 ALA B N 1
ATOM 3890 C CA . ALA B 1 204 ? -5.949 -27.072 39.843 1.000 101.560 204 ALA B CA 1
ATOM 3891 C C . ALA B 1 204 ? -6.657 -25.845 40.401 1.000 89.860 204 ALA B C 1
ATOM 3892 O O . ALA B 1 204 ? -7.853 -25.619 40.201 1.000 80.360 204 ALA B O 1
ATOM 3894 N N . LYS B 1 205 ? -5.869 -25.067 41.145 1.000 85.720 205 LYS B N 1
ATOM 3895 C CA . LYS B 1 205 ? -6.347 -23.886 41.849 1.000 77.920 205 LYS B CA 1
ATOM 3896 C C . LYS B 1 205 ? -7.183 -22.970 40.966 1.000 68.410 205 LYS B C 1
ATOM 3897 O O . LYS B 1 205 ? -8.222 -22.464 41.401 1.000 72.120 205 LYS B O 1
ATOM 3903 N N . ALA B 1 206 ? -6.778 -22.796 39.707 1.000 62.140 206 ALA B N 1
ATOM 3904 C CA . ALA B 1 206 ? -7.380 -21.776 38.855 1.000 53.980 206 ALA B CA 1
ATOM 3905 C C . ALA B 1 206 ? -8.862 -22.015 38.618 1.000 53.850 206 ALA B C 1
ATOM 3906 O O . ALA B 1 206 ? -9.614 -21.057 38.410 1.000 57.590 206 ALA B O 1
ATOM 3908 N N . LEU B 1 207 ? -9.288 -23.281 38.614 1.000 51.220 207 LEU B N 1
ATOM 3909 C CA . LEU B 1 207 ? -10.701 -23.641 38.475 1.000 55.620 207 LEU B CA 1
ATOM 3910 C C . LEU B 1 207 ? -11.462 -23.414 39.781 1.000 63.030 207 LEU B C 1
ATOM 3911 O O . LEU B 1 207 ? -12.609 -22.952 39.773 1.000 63.410 207 LEU B O 1
ATOM 3916 N N . ASN B 1 208 ? -10.845 -23.775 40.909 1.000 66.510 208 ASN B N 1
ATOM 3917 C CA . ASN B 1 208 ? -11.496 -23.608 42.202 1.000 65.540 208 ASN B CA 1
ATOM 3918 C C . ASN B 1 208 ? -11.747 -22.138 42.518 1.000 71.010 208 ASN B C 1
ATOM 3919 O O . ASN B 1 208 ? -12.796 -21.785 43.069 1.000 73.860 208 ASN B O 1
ATOM 3924 N N . GLU B 1 209 ? -10.831 -21.259 42.111 1.000 73.260 209 GLU B N 1
ATOM 3925 C CA . GLU B 1 209 ? -10.878 -19.857 42.511 1.000 76.390 209 GLU B CA 1
ATOM 3926 C C . GLU B 1 209 ? -11.653 -18.951 41.561 1.000 78.130 209 GLU B C 1
ATOM 3927 O O . GLU B 1 209 ? -12.354 -18.051 42.034 1.000 85.820 209 GLU B O 1
ATOM 3933 N N . ARG B 1 210 ? -11.552 -19.137 40.239 1.000 70.650 210 ARG B N 1
ATOM 3934 C CA . ARG B 1 210 ? -12.207 -18.218 39.310 1.000 70.290 210 ARG B CA 1
ATOM 3935 C C . ARG B 1 210 ? -13.524 -18.733 38.738 1.000 70.430 210 ARG B C 1
ATOM 3936 O O . ARG B 1 210 ? -14.258 -17.944 38.128 1.000 71.720 210 ARG B O 1
ATOM 3944 N N . LEU B 1 211 ? -13.868 -20.015 38.947 1.000 66.750 211 LEU B N 1
ATOM 3945 C CA . LEU B 1 211 ? -15.110 -20.564 38.397 1.000 62.640 211 LEU B CA 1
ATOM 3946 C C . LEU B 1 211 ? -16.338 -20.218 39.239 1.000 63.820 211 LEU B C 1
ATOM 3947 O O . LEU B 1 211 ? -17.345 -19.768 38.681 1.000 63.610 211 LEU B O 1
ATOM 3952 N N . PRO B 1 212 ? -16.334 -20.429 40.553 1.000 66.260 212 PRO B N 1
ATOM 3953 C CA . PRO B 1 212 ? -17.515 -20.069 41.335 1.000 70.500 212 PRO B CA 1
ATOM 3954 C C . PRO B 1 212 ? -17.925 -18.621 41.119 1.000 75.210 212 PRO B C 1
ATOM 3955 O O . PRO B 1 212 ? -19.116 -18.357 40.910 1.000 74.010 212 PRO B O 1
ATOM 3959 N N . PRO B 1 213 ? -16.993 -17.654 41.115 1.000 81.700 213 PRO B N 1
ATOM 3960 C CA . PRO B 1 213 ? -17.427 -16.256 40.939 1.000 87.560 213 PRO B CA 1
ATOM 3961 C C . PRO B 1 213 ? -18.265 -15.985 39.695 1.000 93.650 213 PRO B C 1
ATOM 3962 O O . PRO B 1 213 ? -19.363 -15.437 39.819 1.000 101.540 213 PRO B O 1
ATOM 3966 N N . ALA B 1 214 ? -17.819 -16.392 38.512 1.000 92.410 214 ALA B N 1
ATOM 3967 C CA . ALA B 1 214 ? -18.579 -16.070 37.311 1.000 92.900 214 ALA B CA 1
ATOM 3968 C C . ALA B 1 214 ? -19.693 -17.074 37.044 1.000 95.300 214 ALA B C 1
ATOM 3969 O O . ALA B 1 214 ? -20.553 -16.824 36.184 1.000 93.860 214 ALA B O 1
ATOM 3971 N N . LEU B 1 215 ? -19.656 -18.223 37.731 1.000 95.920 215 LEU B N 1
ATOM 3972 C CA . LEU B 1 215 ? -20.702 -19.238 37.637 1.000 95.390 215 LEU B CA 1
ATOM 3973 C C . LEU B 1 215 ? -21.888 -18.950 38.565 1.000 99.580 215 LEU B C 1
ATOM 3974 O O . LEU B 1 215 ? -23.042 -19.141 38.165 1.000 104.330 215 LEU B O 1
ATOM 3979 N N . LYS B 1 216 ? -21.642 -18.503 39.806 1.000 96.770 216 LYS B N 1
ATOM 3980 C CA . LYS B 1 216 ? -22.742 -18.269 40.741 1.000 89.260 216 LYS B CA 1
ATOM 3981 C C . LYS B 1 216 ? -23.500 -16.991 40.424 1.000 94.450 216 LYS B C 1
ATOM 3982 O O . LYS B 1 216 ? -24.389 -16.607 41.191 1.000 104.810 216 LYS B O 1
ATOM 3988 N N . GLN B 1 217 ? -23.144 -16.303 39.343 1.000 89.310 217 GLN B N 1
ATOM 3989 C CA . GLN B 1 217 ? -23.939 -15.205 38.818 1.000 88.580 217 GLN B CA 1
ATOM 3990 C C . GLN B 1 217 ? -24.517 -15.550 37.447 1.000 88.500 217 GLN B C 1
ATOM 3991 O O . GLN B 1 217 ? -24.631 -14.686 36.573 1.000 87.760 217 GLN B O 1
ATOM 3997 N N . LEU B 1 218 ? -24.822 -16.831 37.237 1.000 90.760 218 LEU B N 1
ATOM 3998 C CA . LEU B 1 218 ? -25.528 -17.304 36.047 1.000 95.200 218 LEU B CA 1
ATOM 3999 C C . LEU B 1 218 ? -27.020 -17.402 36.343 1.000 102.080 218 LEU B C 1
ATOM 4000 O O . LEU B 1 218 ? -27.435 -17.862 37.415 1.000 102.570 218 LEU B O 1
ATOM 4005 N N . GLU B 1 219 ? -27.825 -16.982 35.368 1.000 104.480 219 GLU B N 1
ATOM 4006 C CA . GLU B 1 219 ? -29.249 -16.811 35.604 1.000 109.600 219 GLU B CA 1
ATOM 4007 C C . GLU B 1 219 ? -29.977 -18.149 35.609 1.000 108.520 219 GLU B C 1
ATOM 4008 O O . GLU B 1 219 ? -30.802 -18.405 36.493 1.000 106.520 219 GLU B O 1
ATOM 4014 N N . VAL B 1 220 ? -29.645 -19.019 34.658 1.000 109.660 220 VAL B N 1
ATOM 4015 C CA . VAL B 1 220 ? -30.235 -20.345 34.447 1.000 107.500 220 VAL B CA 1
ATOM 4016 C C . VAL B 1 220 ? -30.082 -21.200 35.709 1.000 103.870 220 VAL B C 1
ATOM 4017 O O . VAL B 1 220 ? -29.205 -20.919 36.540 1.000 107.410 220 VAL B O 1
ATOM 4021 N N . PRO B 1 221 ? -30.922 -22.217 35.926 1.000 92.800 221 PRO B N 1
ATOM 4022 C CA . PRO B 1 221 ? -30.726 -23.108 37.084 1.000 85.190 221 PRO B CA 1
ATOM 4023 C C . PRO B 1 221 ? -29.697 -24.192 36.788 1.000 79.850 221 PRO B C 1
ATOM 4024 O O . PRO B 1 221 ? -29.796 -24.901 35.784 1.000 80.100 221 PRO B O 1
ATOM 4028 N N . LEU B 1 222 ? -28.701 -24.308 37.672 1.000 76.520 222 LEU B N 1
ATOM 4029 C CA . LEU B 1 222 ? -27.562 -25.212 37.529 1.000 74.910 222 LEU B CA 1
ATOM 4030 C C . LEU B 1 222 ? -27.470 -26.199 38.691 1.000 73.180 222 LEU B C 1
ATOM 4031 O O . LEU B 1 222 ? -28.083 -26.017 39.744 1.000 78.900 222 LEU B O 1
ATOM 4036 N N . ASN B 1 223 ? -26.685 -27.257 38.484 1.000 69.720 223 ASN B N 1
ATOM 4037 C CA . ASN B 1 223 ? -26.330 -28.226 39.527 1.000 71.740 223 ASN B CA 1
ATOM 4038 C C . ASN B 1 223 ? -24.822 -28.471 39.538 1.000 78.080 223 ASN B C 1
ATOM 4039 O O . ASN B 1 223 ? -24.317 -29.299 38.774 1.000 84.300 223 ASN B O 1
ATOM 4044 N N . ILE B 1 224 ? -24.092 -27.780 40.402 1.000 74.730 224 ILE B N 1
ATOM 4045 C CA . ILE B 1 224 ? -22.636 -27.833 40.363 1.000 69.230 224 ILE B CA 1
ATOM 4046 C C . ILE B 1 224 ? -22.155 -29.010 41.195 1.000 70.660 224 ILE B C 1
ATOM 4047 O O . ILE B 1 224 ? -22.458 -29.114 42.386 1.000 73.350 224 ILE B O 1
ATOM 4052 N N . PHE B 1 225 ? -21.384 -29.885 40.561 1.000 71.930 225 PHE B N 1
ATOM 4053 C CA . PHE B 1 225 ? -20.628 -30.948 41.211 1.000 74.720 225 PHE B CA 1
ATOM 4054 C C . PHE B 1 225 ? -19.171 -30.575 40.969 1.000 71.220 225 PHE B C 1
ATOM 4055 O O . PHE B 1 225 ? -18.678 -30.690 39.842 1.000 69.550 225 PHE B O 1
ATOM 4063 N N . HIS B 1 226 ? -18.485 -30.139 42.026 1.000 71.340 226 HIS B N 1
ATOM 4064 C CA . HIS B 1 226 ? -17.181 -29.487 41.929 1.000 67.270 226 HIS B CA 1
ATOM 4065 C C . HIS B 1 226 ? -16.151 -30.307 42.695 1.000 68.380 226 HIS B C 1
ATOM 4066 O O . HIS B 1 226 ? -16.316 -30.528 43.897 1.000 72.650 226 HIS B O 1
ATOM 4073 N N . GLN B 1 227 ? -15.073 -30.730 42.011 1.000 73.770 227 GLN B N 1
ATOM 4074 C CA . GLN B 1 227 ? -13.990 -31.498 42.634 1.000 80.050 227 GLN B CA 1
ATOM 4075 C C . GLN B 1 227 ? -12.814 -30.565 42.902 1.000 90.960 227 GLN B C 1
ATOM 4076 O O . GLN B 1 227 ? -12.125 -30.120 41.978 1.000 89.730 227 GLN B O 1
ATOM 4082 N N . CYS B 1 228 ? -12.555 -30.336 44.179 1.000 96.700 228 CYS B N 1
ATOM 4083 C CA . CYS B 1 228 ? -11.671 -29.281 44.617 1.000 98.580 228 CYS B CA 1
ATOM 4084 C C . CYS B 1 228 ? -10.237 -29.716 44.712 1.000 93.430 228 CYS B C 1
ATOM 4085 O O . CYS B 1 228 ? -9.342 -28.912 44.464 1.000 86.960 228 CYS B O 1
ATOM 4088 N N . GLY B 1 229 ? -9.991 -30.962 45.057 1.000 99.720 229 GLY B N 1
ATOM 4089 C CA . GLY B 1 229 ? -8.676 -31.280 45.546 1.000 105.380 229 GLY B CA 1
ATOM 4090 C C . GLY B 1 229 ? -8.656 -31.154 47.060 1.000 108.210 229 GLY B C 1
ATOM 4091 O O . GLY B 1 229 ? -9.494 -30.490 47.671 1.000 114.330 229 GLY B O 1
ATOM 4092 N N . GLN B 1 230 ? -7.685 -31.813 47.674 1.000 106.710 230 GLN B N 1
ATOM 4093 C CA . GLN B 1 230 ? -7.740 -32.001 49.114 1.000 105.580 230 GLN B CA 1
ATOM 4094 C C . GLN B 1 230 ? -7.773 -30.727 49.968 1.000 111.060 230 GLN B C 1
ATOM 4095 O O . GLN B 1 230 ? -8.798 -30.443 50.598 1.000 109.250 230 GLN B O 1
ATOM 4101 N N . GLN B 1 231 ? -6.702 -29.939 50.012 1.000 116.130 231 GLN B N 1
ATOM 4102 C CA . GLN B 1 231 ? -6.684 -28.830 50.968 1.000 122.930 231 GLN B CA 1
ATOM 4103 C C . GLN B 1 231 ? -7.461 -27.601 50.529 1.000 126.000 231 GLN B C 1
ATOM 4104 O O . GLN B 1 231 ? -7.405 -26.586 51.230 1.000 130.720 231 GLN B O 1
ATOM 4110 N N . GLN B 1 232 ? -8.218 -27.642 49.442 1.000 122.490 232 GLN B N 1
ATOM 4111 C CA . GLN B 1 232 ? -8.967 -26.460 49.040 1.000 120.350 232 GLN B CA 1
ATOM 4112 C C . GLN B 1 232 ? -10.470 -26.577 49.291 1.000 113.530 232 GLN B C 1
ATOM 4113 O O . GLN B 1 232 ? -11.227 -25.693 48.873 1.000 113.970 232 GLN B O 1
ATOM 4119 N N . VAL B 1 233 ? -10.922 -27.629 49.975 1.000 108.680 233 VAL B N 1
ATOM 4120 C CA . VAL B 1 233 ? -12.360 -27.866 50.093 1.000 101.800 233 VAL B CA 1
ATOM 4121 C C . VAL B 1 233 ? -13.018 -26.769 50.916 1.000 105.940 233 VAL B C 1
ATOM 4122 O O . VAL B 1 233 ? -14.056 -26.220 50.532 1.000 108.110 233 VAL B O 1
ATOM 4126 N N . GLU B 1 234 ? -12.450 -26.458 52.077 1.000 106.830 234 GLU B N 1
ATOM 4127 C CA . GLU B 1 234 ? -13.039 -25.413 52.904 1.000 110.980 234 GLU B CA 1
ATOM 4128 C C . GLU B 1 234 ? -13.008 -24.072 52.185 1.000 106.430 234 GLU B C 1
ATOM 4129 O O . GLU B 1 234 ? -14.002 -23.336 52.182 1.000 105.970 234 GLU B O 1
ATOM 4135 N N . ALA B 1 235 ? -11.877 -23.761 51.538 1.000 105.220 235 ALA B N 1
ATOM 4136 C CA . ALA B 1 235 ? -11.643 -22.425 50.996 1.000 100.760 235 ALA B CA 1
ATOM 4137 C C . ALA B 1 235 ? -12.640 -22.077 49.901 1.000 99.720 235 ALA B C 1
ATOM 4138 O O . ALA B 1 235 ? -13.207 -20.979 49.880 1.000 94.750 235 ALA B O 1
ATOM 4140 N N . THR B 1 236 ? -12.842 -22.990 48.963 1.000 103.340 236 THR B N 1
ATOM 4141 C CA . THR B 1 236 ? -13.704 -22.719 47.819 1.000 111.350 236 THR B CA 1
ATOM 4142 C C . THR B 1 236 ? -15.194 -22.874 48.139 1.000 110.800 236 THR B C 1
ATOM 4143 O O . THR B 1 236 ? -16.030 -22.259 47.464 1.000 111.100 236 THR B O 1
ATOM 4147 N N . GLN B 1 237 ? -15.555 -23.731 49.105 1.000 107.000 237 GLN B N 1
ATOM 4148 C CA . GLN B 1 237 ? -16.947 -23.793 49.545 1.000 96.740 237 GLN B CA 1
ATOM 4149 C C . GLN B 1 237 ? -17.430 -22.439 50.028 1.000 96.730 237 GLN B C 1
ATOM 4150 O O . GLN B 1 237 ? -18.624 -22.127 49.935 1.000 99.680 237 GLN B O 1
ATOM 4156 N N . ALA B 1 238 ? -16.521 -21.647 50.595 1.000 91.830 238 ALA B N 1
ATOM 4157 C CA . ALA B 1 238 ? -16.841 -20.269 50.925 1.000 91.700 238 ALA B CA 1
ATOM 4158 C C . ALA B 1 238 ? -17.106 -19.450 49.666 1.000 96.690 238 ALA B C 1
ATOM 4159 O O . ALA B 1 238 ? -18.012 -18.607 49.650 1.000 103.750 238 ALA B O 1
ATOM 4161 N N . LEU B 1 239 ? -16.327 -19.682 48.600 1.000 93.660 239 LEU B N 1
ATOM 4162 C CA . LEU B 1 239 ? -16.491 -18.905 47.370 1.000 89.250 239 LEU B CA 1
ATOM 4163 C C . LEU B 1 239 ? -17.879 -19.099 46.760 1.000 91.780 239 LEU B C 1
ATOM 4164 O O . LEU B 1 239 ? -18.464 -18.154 46.212 1.000 87.850 239 LEU B O 1
ATOM 4169 N N . TYR B 1 240 ? -18.430 -20.315 46.868 1.000 98.420 240 TYR B N 1
ATOM 4170 C CA . TYR B 1 240 ? -19.736 -20.631 46.289 1.000 102.230 240 TYR B CA 1
ATOM 4171 C C . TYR B 1 240 ? -20.883 -20.108 47.138 1.000 108.380 240 TYR B C 1
ATOM 4172 O O . TYR B 1 240 ? -21.807 -19.471 46.619 1.000 112.880 240 TYR B O 1
ATOM 4181 N N . ALA B 1 241 ? -20.838 -20.380 48.448 1.000 111.150 241 ALA B N 1
ATOM 4182 C CA . ALA B 1 241 ? -21.971 -20.183 49.349 1.000 115.900 241 ALA B CA 1
ATOM 4183 C C . ALA B 1 241 ? -22.426 -18.734 49.429 1.000 122.380 241 ALA B C 1
ATOM 4184 O O . ALA B 1 241 ? -23.482 -18.468 50.011 1.000 122.560 241 ALA B O 1
ATOM 4186 N N . ASP B 1 242 ? -21.651 -17.804 48.895 1.000 126.490 242 ASP B N 1
ATOM 4187 C CA . ASP B 1 242 ? -22.046 -16.413 49.012 1.000 133.530 242 ASP B CA 1
ATOM 4188 C C . ASP B 1 242 ? -23.363 -16.120 48.319 1.000 131.390 242 ASP B C 1
ATOM 4189 O O . ASP B 1 242 ? -24.219 -15.440 48.873 1.000 131.870 242 ASP B O 1
ATOM 4194 N N . ALA B 1 243 ? -23.532 -16.637 47.111 1.000 130.340 243 ALA B N 1
ATOM 4195 C CA . ALA B 1 243 ? -24.764 -16.413 46.368 1.000 130.570 243 ALA B CA 1
ATOM 4196 C C . ALA B 1 243 ? -25.250 -17.672 45.670 1.000 132.070 243 ALA B C 1
ATOM 4197 O O . ALA B 1 243 ? -25.235 -17.753 44.447 1.000 134.380 243 ALA B O 1
ATOM 4199 N N . PRO B 1 244 ? -25.721 -18.652 46.439 1.000 127.450 244 PRO B N 1
ATOM 4200 C CA . PRO B 1 244 ? -26.184 -19.874 45.783 1.000 121.460 244 PRO B CA 1
ATOM 4201 C C . PRO B 1 244 ? -27.351 -19.606 44.840 1.000 115.110 244 PRO B C 1
ATOM 4202 O O . PRO B 1 244 ? -27.401 -20.204 43.771 1.000 112.630 244 PRO B O 1
ATOM 4206 N N . ALA B 1 245 ? -28.281 -18.756 45.258 1.000 112.750 245 ALA B N 1
ATOM 4207 C CA . ALA B 1 245 ? -29.449 -18.388 44.464 1.000 110.160 245 ALA B CA 1
ATOM 4208 C C . ALA B 1 245 ? -30.268 -19.592 44.011 1.000 112.000 245 ALA B C 1
ATOM 4209 O O . ALA B 1 245 ? -30.565 -20.486 44.797 1.000 106.200 245 ALA B O 1
ATOM 4211 N N . ASN B 1 246 ? -30.632 -19.599 42.736 1.000 112.320 246 ASN B N 1
ATOM 4212 C CA . ASN B 1 246 ? -31.428 -20.676 42.160 1.000 112.680 246 ASN B CA 1
ATOM 4213 C C . ASN B 1 246 ? -30.760 -22.051 42.124 1.000 109.230 246 ASN B C 1
ATOM 4214 O O . ASN B 1 246 ? -31.398 -23.065 42.388 1.000 111.530 246 ASN B O 1
ATOM 4219 N N . LEU B 1 247 ? -29.480 -22.073 41.781 1.000 102.410 247 LEU B N 1
ATOM 4220 C CA . LEU B 1 247 ? -28.716 -23.306 41.647 1.000 94.920 247 LEU B CA 1
ATOM 4221 C C . LEU B 1 247 ? -28.193 -23.953 42.919 1.000 92.770 247 LEU B C 1
ATOM 4222 O O . LEU B 1 247 ? -27.824 -23.277 43.871 1.000 92.610 247 LEU B O 1
ATOM 4227 N N . THR B 1 248 ? -28.162 -25.280 42.912 1.000 92.930 248 THR B N 1
ATOM 4228 C CA . THR B 1 248 ? -27.606 -26.052 44.009 1.000 93.960 248 THR B CA 1
ATOM 4229 C C . THR B 1 248 ? -26.132 -26.340 43.745 1.000 88.470 248 THR B C 1
ATOM 4230 O O . THR B 1 248 ? -25.685 -26.378 42.594 1.000 86.990 248 THR B O 1
ATOM 4234 N N . ILE B 1 249 ? -25.372 -26.529 44.822 1.000 84.570 249 ILE B N 1
ATOM 4235 C CA . ILE B 1 249 ? -23.926 -26.703 44.723 1.000 79.260 249 ILE B CA 1
ATOM 4236 C C . ILE B 1 249 ? -23.483 -27.807 45.663 1.000 81.320 249 ILE B C 1
ATOM 4237 O O . ILE B 1 249 ? -24.039 -27.967 46.753 1.000 89.790 249 ILE B O 1
ATOM 4242 N N . GLN B 1 250 ? -22.517 -28.605 45.215 1.000 79.970 250 GLN B N 1
ATOM 4243 C CA . GLN B 1 250 ? -21.826 -29.561 46.071 1.000 85.870 250 GLN B CA 1
ATOM 4244 C C . GLN B 1 250 ? -20.340 -29.550 45.738 1.000 84.530 250 GLN B C 1
ATOM 4245 O O . GLN B 1 250 ? -19.969 -29.620 44.563 1.000 86.870 250 GLN B O 1
ATOM 4251 N N . VAL B 1 251 ? -19.495 -29.441 46.762 1.000 79.460 251 VAL B N 1
ATOM 4252 C CA . VAL B 1 251 ? -18.042 -29.488 46.616 1.000 72.280 251 VAL B CA 1
ATOM 4253 C C . VAL B 1 251 ? -17.520 -30.741 47.318 1.000 78.760 251 VAL B C 1
ATOM 4254 O O . VAL B 1 251 ? -17.942 -31.052 48.438 1.000 88.220 251 VAL B O 1
ATOM 4258 N N . LEU B 1 252 ? -16.627 -31.470 46.656 1.000 76.960 252 LEU B N 1
ATOM 4259 C CA . LEU B 1 252 ? -16.078 -32.725 47.148 1.000 79.280 252 LEU B CA 1
ATOM 4260 C C . LEU B 1 252 ? -14.582 -32.758 46.877 1.000 82.740 252 LEU B C 1
ATOM 4261 O O . LEU B 1 252 ? -14.100 -32.052 45.983 1.000 83.290 252 LEU B O 1
ATOM 4266 N N . PRO B 1 253 ? -13.798 -33.480 47.686 1.000 88.620 253 PRO B N 1
ATOM 4267 C CA . PRO B 1 253 ? -12.356 -33.585 47.413 1.000 90.870 253 PRO B CA 1
ATOM 4268 C C . PRO B 1 253 ? -12.018 -34.514 46.257 1.000 96.150 253 PRO B C 1
ATOM 4269 O O . PRO B 1 253 ? -11.257 -34.143 45.357 1.000 94.250 253 PRO B O 1
ATOM 4273 N N . PHE B 1 254 ? -12.602 -35.715 46.269 1.000 101.270 254 PHE B N 1
ATOM 4274 C CA . PHE B 1 254 ? -12.370 -36.725 45.247 1.000 103.570 254 PHE B CA 1
ATOM 4275 C C . PHE B 1 254 ? -13.704 -37.302 44.801 1.000 101.210 254 PHE B C 1
ATOM 4276 O O . PHE B 1 254 ? -14.702 -37.232 45.522 1.000 103.950 254 PHE B O 1
ATOM 4284 N N . ILE B 1 255 ? -13.727 -37.817 43.577 1.000 92.980 255 ILE B N 1
ATOM 4285 C CA . ILE B 1 255 ? -14.909 -38.444 42.995 1.000 87.110 255 ILE B CA 1
ATOM 4286 C C . ILE B 1 255 ? -14.687 -39.957 42.990 1.000 89.260 255 ILE B C 1
ATOM 4287 O O . ILE B 1 255 ? -13.847 -40.468 42.241 1.000 92.260 255 ILE B O 1
ATOM 4292 N N . GLU B 1 256 ? -15.466 -40.689 43.788 1.000 87.830 256 GLU B N 1
ATOM 4293 C CA . GLU B 1 256 ? -15.247 -42.128 43.903 1.000 86.770 256 GLU B CA 1
ATOM 4294 C C . GLU B 1 256 ? -15.502 -42.825 42.575 1.000 84.600 256 GLU B C 1
ATOM 4295 O O . GLU B 1 256 ? -14.645 -43.563 42.062 1.000 82.540 256 GLU B O 1
ATOM 4297 N N . ASP B 1 257 ? -16.641 -42.529 41.961 1.000 84.460 257 ASP B N 1
ATOM 4298 C CA . ASP B 1 257 ? -17.090 -43.195 40.743 1.000 85.240 257 ASP B CA 1
ATOM 4299 C C . ASP B 1 257 ? -17.060 -42.109 39.678 1.000 84.530 257 ASP B C 1
ATOM 4300 O O . ASP B 1 257 ? -18.023 -41.347 39.521 1.000 83.590 257 ASP B O 1
ATOM 4305 N N . MET B 1 258 ? -15.950 -42.069 38.934 1.000 82.450 258 MET B N 1
ATOM 4306 C CA . MET B 1 258 ? -15.775 -41.019 37.941 1.000 74.370 258 MET B CA 1
ATOM 4307 C C . MET B 1 258 ? -16.706 -41.218 36.761 1.000 69.330 258 MET B C 1
ATOM 4308 O O . MET B 1 258 ? -17.220 -40.241 36.203 1.000 66.480 258 MET B O 1
ATOM 4313 N N . ALA B 1 259 ? -16.960 -42.476 36.402 1.000 78.030 259 ALA B N 1
ATOM 4314 C CA . ALA B 1 259 ? -17.806 -42.770 35.261 1.000 56.870 259 ALA B CA 1
ATOM 4315 C C . ALA B 1 259 ? -19.222 -42.247 35.477 1.000 81.330 259 ALA B C 1
ATOM 4316 O O . ALA B 1 259 ? -19.837 -41.710 34.549 1.000 58.640 259 ALA B O 1
ATOM 4318 N N . LYS B 1 260 ? -19.763 -42.396 36.692 1.000 80.300 260 LYS B N 1
ATOM 4319 C CA . LYS B 1 260 ? -21.089 -41.844 36.951 1.000 84.180 260 LYS B CA 1
ATOM 4320 C C . LYS B 1 260 ? -21.094 -40.340 36.722 1.000 88.240 260 LYS B C 1
ATOM 4321 O O . LYS B 1 260 ? -21.935 -39.817 35.981 1.000 90.020 260 LYS B O 1
ATOM 4327 N N . ALA B 1 261 ? -20.102 -39.641 37.274 1.000 88.470 261 ALA B N 1
ATOM 4328 C CA . ALA B 1 261 ? -20.070 -38.188 37.162 1.000 89.830 261 ALA B CA 1
ATOM 4329 C C . ALA B 1 261 ? -20.059 -37.726 35.708 1.000 86.150 261 ALA B C 1
ATOM 4330 O O . ALA B 1 261 ? -20.548 -36.631 35.406 1.000 87.010 261 ALA B O 1
ATOM 4332 N N . TYR B 1 262 ? -19.500 -38.533 34.800 1.000 79.930 262 TYR B N 1
ATOM 4333 C CA . TYR B 1 262 ? -19.434 -38.142 33.394 1.000 73.490 262 TYR B CA 1
ATOM 4334 C C . TYR B 1 262 ? -20.813 -38.106 32.745 1.000 76.590 262 TYR B C 1
ATOM 4335 O O . TYR B 1 262 ? -21.241 -37.064 32.235 1.000 79.650 262 TYR B O 1
ATOM 4344 N N . SER B 1 263 ? -21.539 -39.230 32.781 1.000 77.150 263 SER B N 1
ATOM 4345 C CA . SER B 1 263 ? -22.766 -39.349 31.987 1.000 79.330 263 SER B CA 1
ATOM 4346 C C . SER B 1 263 ? -23.767 -38.265 32.346 1.000 85.540 263 SER B C 1
ATOM 4347 O O . SER B 1 263 ? -24.339 -37.612 31.466 1.000 88.420 263 SER B O 1
ATOM 4350 N N . GLU B 1 264 ? -23.953 -38.038 33.646 1.000 85.600 264 GLU B N 1
ATOM 4351 C CA . GLU B 1 264 ? -24.893 -37.048 34.144 1.000 84.730 264 GLU B CA 1
ATOM 4352 C C . GLU B 1 264 ? -24.445 -35.613 33.881 1.000 84.010 264 GLU B C 1
ATOM 4353 O O . GLU B 1 264 ? -25.295 -34.718 33.810 1.000 89.690 264 GLU B O 1
ATOM 4359 N N . ALA B 1 265 ? -23.147 -35.376 33.706 1.000 75.540 265 ALA B N 1
ATOM 4360 C CA . ALA B 1 265 ? -22.643 -34.020 33.544 1.000 58.490 265 ALA B CA 1
ATOM 4361 C C . ALA B 1 265 ? -23.023 -33.467 32.180 1.000 58.630 265 ALA B C 1
ATOM 4362 O O . ALA B 1 265 ? -22.641 -34.023 31.147 1.000 58.240 265 ALA B O 1
ATOM 4364 N N . ASP B 1 266 ? -23.719 -32.336 32.172 1.000 60.300 266 ASP B N 1
ATOM 4365 C CA . ASP B 1 266 ? -24.142 -31.745 30.911 1.000 62.970 266 ASP B CA 1
ATOM 4366 C C . ASP B 1 266 ? -23.071 -30.838 30.317 1.000 60.370 266 ASP B C 1
ATOM 4367 O O . ASP B 1 266 ? -22.974 -30.734 29.087 1.000 58.360 266 ASP B O 1
ATOM 4372 N N . LEU B 1 267 ? -22.254 -30.200 31.160 1.000 60.560 267 LEU B N 1
ATOM 4373 C CA . LEU B 1 267 ? -21.041 -29.505 30.737 1.000 56.330 267 LEU B CA 1
ATOM 4374 C C . LEU B 1 267 ? -19.936 -29.814 31.734 1.000 53.680 267 LEU B C 1
ATOM 4375 O O . LEU B 1 267 ? -20.172 -29.770 32.941 1.000 54.040 267 LEU B O 1
ATOM 4380 N N . ILE B 1 268 ? -18.738 -30.129 31.229 1.000 52.300 268 ILE B N 1
ATOM 4381 C CA . ILE B 1 268 ? -17.562 -30.424 32.049 1.000 51.040 268 ILE B CA 1
ATOM 4382 C C . ILE B 1 268 ? -16.513 -29.333 31.828 1.000 60.080 268 ILE B C 1
ATOM 4383 O O . ILE B 1 268 ? -16.338 -28.836 30.708 1.000 62.290 268 ILE B O 1
ATOM 4388 N N . ILE B 1 269 ? -15.849 -28.924 32.910 1.000 52.140 269 ILE B N 1
ATOM 4389 C CA . ILE B 1 269 ? -14.783 -27.923 32.867 1.000 53.450 269 ILE B CA 1
ATOM 4390 C C . ILE B 1 269 ? -13.535 -28.537 33.488 1.000 53.940 269 ILE B C 1
ATOM 4391 O O . ILE B 1 269 ? -13.519 -28.825 34.691 1.000 54.770 269 ILE B O 1
ATOM 4396 N N . CYS B 1 270 ? -12.471 -28.678 32.703 1.000 51.620 270 CYS B N 1
ATOM 4397 C CA . CYS B 1 270 ? -11.334 -29.413 33.244 1.000 51.300 270 CYS B CA 1
ATOM 4398 C C . CYS B 1 270 ? -10.094 -29.205 32.387 1.000 49.920 270 CYS B C 1
ATOM 4399 O O . CYS B 1 270 ? -10.161 -28.721 31.251 1.000 44.320 270 CYS B O 1
ATOM 4402 N N . ARG B 1 271 ? -8.960 -29.618 32.958 1.000 52.070 271 ARG B N 1
ATOM 4403 C CA . ARG B 1 271 ? -7.688 -29.571 32.261 1.000 56.660 271 ARG B CA 1
ATOM 4404 C C . ARG B 1 271 ? -7.732 -30.464 31.026 1.000 60.200 271 ARG B C 1
ATOM 4405 O O . ARG B 1 271 ? -8.370 -31.519 31.022 1.000 66.230 271 ARG B O 1
ATOM 4413 N N . ALA B 1 272 ? -7.112 -30.010 29.946 1.000 56.660 272 ALA B N 1
ATOM 4414 C CA . ALA B 1 272 ? -7.031 -30.836 28.752 1.000 53.270 272 ALA B CA 1
ATOM 4415 C C . ALA B 1 272 ? -5.858 -31.798 28.846 1.000 44.940 272 ALA B C 1
ATOM 4416 O O . ALA B 1 272 ? -4.979 -31.802 27.978 1.000 40.760 272 ALA B O 1
ATOM 4418 N N . GLY B 1 273 ? -5.821 -32.609 29.897 1.000 44.260 273 GLY B N 1
ATOM 4419 C CA . GLY B 1 273 ? -4.814 -33.650 29.975 1.000 45.470 273 GLY B CA 1
ATOM 4420 C C . GLY B 1 273 ? -4.865 -34.573 28.776 1.000 48.040 273 GLY B C 1
ATOM 4421 O O . GLY B 1 273 ? -5.761 -34.449 27.943 1.000 54.230 273 GLY B O 1
ATOM 4422 N N . ALA B 1 274 ? -3.989 -35.565 28.706 1.000 51.640 274 ALA B N 1
ATOM 4423 C CA . ALA B 1 274 ? -4.036 -36.448 27.549 1.000 53.930 274 ALA B CA 1
ATOM 4424 C C . ALA B 1 274 ? -5.112 -37.500 27.734 1.000 57.140 274 ALA B C 1
ATOM 4425 O O . ALA B 1 274 ? -5.883 -37.777 26.816 1.000 51.230 274 ALA B O 1
ATOM 4427 N N . LEU B 1 275 ? -5.162 -38.123 28.903 1.000 63.690 275 LEU B N 1
ATOM 4428 C CA . LEU B 1 275 ? -6.239 -39.070 29.137 1.000 65.050 275 LEU B CA 1
ATOM 4429 C C . LEU B 1 275 ? -7.551 -38.357 29.364 1.000 64.320 275 LEU B C 1
ATOM 4430 O O . LEU B 1 275 ? -8.600 -38.913 29.041 1.000 72.520 275 LEU B O 1
ATOM 4435 N N . THR B 1 276 ? -7.525 -37.151 29.948 1.000 58.170 276 THR B N 1
ATOM 4436 C CA . THR B 1 276 ? -8.784 -36.474 30.255 1.000 57.760 276 THR B CA 1
ATOM 4437 C C . THR B 1 276 ? -9.501 -36.057 28.978 1.000 58.760 276 THR B C 1
ATOM 4438 O O . THR B 1 276 ? -10.729 -36.184 28.877 1.000 55.060 276 THR B O 1
ATOM 4442 N N . VAL B 1 277 ? -8.745 -35.591 27.978 1.000 59.170 277 VAL B N 1
ATOM 4443 C CA . VAL B 1 277 ? -9.337 -35.316 26.672 1.000 48.420 277 VAL B CA 1
ATOM 4444 C C . VAL B 1 277 ? -9.825 -36.615 26.049 1.000 50.220 277 VAL B C 1
ATOM 4445 O O . VAL B 1 277 ? -10.933 -36.684 25.513 1.000 46.250 277 VAL B O 1
ATOM 4449 N N . THR B 1 278 ? -9.021 -37.678 26.154 1.000 44.690 278 THR B N 1
ATOM 4450 C CA . THR B 1 278 ? -9.395 -38.980 25.610 1.000 45.630 278 THR B CA 1
ATOM 4451 C C . THR B 1 278 ? -10.602 -39.594 26.327 1.000 46.930 278 THR B C 1
ATOM 4452 O O . THR B 1 278 ? -11.372 -40.344 25.716 1.000 48.120 278 THR B O 1
ATOM 4456 N N . GLU B 1 279 ? -10.757 -39.341 27.632 1.000 49.660 279 GLU B N 1
ATOM 4457 C CA . GLU B 1 279 ? -11.959 -39.781 28.355 1.000 53.080 279 GLU B CA 1
ATOM 4458 C C . GLU B 1 279 ? -13.189 -38.924 28.011 1.000 54.070 279 GLU B C 1
ATOM 4459 O O . GLU B 1 279 ? -14.277 -39.463 27.754 1.000 50.490 279 GLU B O 1
ATOM 4465 N N . VAL B 1 280 ? -13.040 -37.592 27.998 1.000 60.420 280 VAL B N 1
ATOM 4466 C CA . VAL B 1 280 ? -14.156 -36.710 27.646 1.000 49.230 280 VAL B CA 1
ATOM 4467 C C . VAL B 1 280 ? -14.663 -37.031 26.249 1.000 50.060 280 VAL B C 1
ATOM 4468 O O . VAL B 1 280 ? -15.852 -36.868 25.960 1.000 62.280 280 VAL B O 1
ATOM 4472 N N . ALA B 1 281 ? -13.777 -37.458 25.350 1.000 49.420 281 ALA B N 1
ATOM 4473 C CA . ALA B 1 281 ? -14.222 -37.868 24.021 1.000 50.310 281 ALA B CA 1
ATOM 4474 C C . ALA B 1 281 ? -14.912 -39.234 24.038 1.000 55.010 281 ALA B C 1
ATOM 4475 O O . ALA B 1 281 ? -15.954 -39.411 23.390 1.000 59.580 281 ALA B O 1
ATOM 4477 N N . THR B 1 282 ? -14.353 -40.215 24.769 1.000 53.340 282 THR B N 1
ATOM 4478 C CA . THR B 1 282 ? -14.868 -41.580 24.673 1.000 52.540 282 THR B CA 1
ATOM 4479 C C . THR B 1 282 ? -16.279 -41.702 25.233 1.000 54.090 282 THR B C 1
ATOM 4480 O O . THR B 1 282 ? -17.040 -42.560 24.792 1.000 67.020 282 THR B O 1
ATOM 4484 N N . ALA B 1 283 ? -16.619 -40.838 26.168 1.000 53.910 283 ALA B N 1
ATOM 4485 C CA . ALA B 1 283 ? -17.962 -40.765 26.709 1.000 55.390 283 ALA B CA 1
ATOM 4486 C C . ALA B 1 283 ? -18.364 -39.401 26.192 1.000 67.290 283 ALA B C 1
ATOM 4487 O O . ALA B 1 283 ? -17.645 -38.430 26.404 1.000 77.810 283 ALA B O 1
ATOM 4489 N N . GLY B 1 284 ? -19.522 -39.272 25.567 1.000 56.660 284 GLY B N 1
ATOM 4490 C CA . GLY B 1 284 ? -19.816 -37.979 24.991 1.000 65.680 284 GLY B CA 1
ATOM 4491 C C . GLY B 1 284 ? -20.213 -36.973 26.034 1.000 70.510 284 GLY B C 1
ATOM 4492 O O . GLY B 1 284 ? -21.295 -37.031 26.605 1.000 76.960 284 GLY B O 1
ATOM 4493 N N . VAL B 1 285 ? -19.300 -36.040 26.278 1.000 54.950 285 VAL B N 1
ATOM 4494 C CA . VAL B 1 285 ? -19.522 -34.974 27.232 1.000 54.730 285 VAL B CA 1
ATOM 4495 C C . VAL B 1 285 ? -19.114 -33.655 26.621 1.000 53.880 285 VAL B C 1
ATOM 4496 O O . VAL B 1 285 ? -18.018 -33.530 26.106 1.000 52.630 285 VAL B O 1
ATOM 4500 N N . ALA B 1 286 ? -19.980 -32.659 26.681 1.000 54.610 286 ALA B N 1
ATOM 4501 C CA . ALA B 1 286 ? -19.613 -31.367 26.145 1.000 59.870 286 ALA B CA 1
ATOM 4502 C C . ALA B 1 286 ? -18.614 -30.819 27.117 1.000 57.070 286 ALA B C 1
ATOM 4503 O O . ALA B 1 286 ? -18.797 -30.947 28.316 1.000 60.000 286 ALA B O 1
ATOM 4505 N N . ALA B 1 287 ? -17.555 -30.195 26.634 1.000 52.260 287 ALA B N 1
ATOM 4506 C CA . ALA B 1 287 ? -16.581 -29.681 27.571 1.000 51.070 287 ALA B CA 1
ATOM 4507 C C . ALA B 1 287 ? -15.943 -28.365 27.207 1.000 49.080 287 ALA B C 1
ATOM 4508 O O . ALA B 1 287 ? -15.818 -28.013 26.043 1.000 49.760 287 ALA B O 1
ATOM 4510 N N . VAL B 1 288 ? -15.551 -27.642 28.243 1.000 48.450 288 VAL B N 1
ATOM 4511 C CA . VAL B 1 288 ? -14.825 -26.392 28.099 1.000 51.460 288 VAL B CA 1
ATOM 4512 C C . VAL B 1 288 ? -13.456 -26.617 28.734 1.000 50.960 288 VAL B C 1
ATOM 4513 O O . VAL B 1 288 ? -13.336 -26.639 29.966 1.000 50.940 288 VAL B O 1
ATOM 4517 N N . PHE B 1 289 ? -12.421 -26.768 27.895 1.000 52.620 289 PHE B N 1
ATOM 4518 C CA . PHE B 1 289 ? -11.085 -27.150 28.353 1.000 51.370 289 PHE B CA 1
ATOM 4519 C C . PHE B 1 289 ? -10.286 -25.935 28.798 1.000 51.310 289 PHE B C 1
ATOM 4520 O O . PHE B 1 289 ? -10.165 -24.948 28.063 1.000 54.830 289 PHE B O 1
ATOM 4528 N N . VAL B 1 290 ? -9.729 -26.015 29.996 1.000 44.810 290 VAL B N 1
ATOM 4529 C CA . VAL B 1 290 ? -8.859 -24.955 30.484 1.000 44.520 290 VAL B CA 1
ATOM 4530 C C . VAL B 1 290 ? -7.463 -25.567 30.626 1.000 43.200 290 VAL B C 1
ATOM 4531 O O . VAL B 1 290 ? -7.020 -25.966 31.721 1.000 40.050 290 VAL B O 1
ATOM 4535 N N . PRO B 1 291 ? -6.745 -25.651 29.502 1.000 42.780 291 PRO B N 1
ATOM 4536 C CA . PRO B 1 291 ? -5.525 -26.451 29.441 1.000 39.020 291 PRO B CA 1
ATOM 4537 C C . PRO B 1 291 ? -4.446 -25.951 30.374 1.000 43.490 291 PRO B C 1
ATOM 4538 O O . PRO B 1 291 ? -4.339 -24.752 30.657 1.000 42.560 291 PRO B O 1
ATOM 4542 N N . LEU B 1 292 ? -3.627 -26.913 30.810 1.000 43.810 292 LEU B N 1
ATOM 4543 C CA . LEU B 1 292 ? -2.557 -26.691 31.777 1.000 43.900 292 LEU B CA 1
ATOM 4544 C C . LEU B 1 292 ? -1.544 -25.667 31.280 1.000 45.720 292 LEU B C 1
ATOM 4545 O O . LEU B 1 292 ? -0.999 -25.817 30.176 1.000 49.330 292 LEU B O 1
ATOM 4550 N N . PRO B 1 293 ? -1.241 -24.647 32.064 1.000 47.110 293 PRO B N 1
ATOM 4551 C CA . PRO B 1 293 ? -0.358 -23.593 31.574 1.000 52.650 293 PRO B CA 1
ATOM 4552 C C . PRO B 1 293 ? 1.091 -24.028 31.637 1.000 56.140 293 PRO B C 1
ATOM 4553 O O . PRO B 1 293 ? 1.482 -24.889 32.431 1.000 50.850 293 PRO B O 1
ATOM 4557 N N . ILE B 1 294 ? 1.881 -23.450 30.738 1.000 61.600 294 ILE B N 1
ATOM 4558 C CA . ILE B 1 294 ? 3.308 -23.731 30.724 1.000 64.230 294 ILE B CA 1
ATOM 4559 C C . ILE B 1 294 ? 3.551 -25.202 30.400 1.000 67.940 294 ILE B C 1
ATOM 4560 O O . ILE B 1 294 ? 4.681 -25.686 30.484 1.000 74.920 294 ILE B O 1
ATOM 4565 N N . ALA B 1 295 ? 2.515 -25.932 29.992 1.000 59.690 295 ALA B N 1
ATOM 4566 C CA . ALA B 1 295 ? 2.797 -27.273 29.511 1.000 49.520 295 ALA B CA 1
ATOM 4567 C C . ALA B 1 295 ? 3.690 -27.154 28.282 1.000 49.040 295 ALA B C 1
ATOM 4568 O O . ALA B 1 295 ? 3.735 -26.106 27.622 1.000 50.280 295 ALA B O 1
ATOM 4570 N N . VAL B 1 296 ? 4.404 -28.243 27.973 1.000 47.680 296 VAL B N 1
ATOM 4571 C CA . VAL B 1 296 ? 5.780 -28.118 27.482 1.000 46.790 296 VAL B CA 1
ATOM 4572 C C . VAL B 1 296 ? 5.823 -27.676 26.015 1.000 47.070 296 VAL B C 1
ATOM 4573 O O . VAL B 1 296 ? 6.536 -26.720 25.659 1.000 49.440 296 VAL B O 1
ATOM 4577 N N . ASP B 1 297 ? 5.076 -28.339 25.141 1.000 39.790 297 ASP B N 1
ATOM 4578 C CA . ASP B 1 297 ? 4.909 -27.831 23.787 1.000 46.470 297 ASP B CA 1
ATOM 4579 C C . ASP B 1 297 ? 3.486 -27.327 23.634 1.000 50.590 297 ASP B C 1
ATOM 4580 O O . ASP B 1 297 ? 2.846 -27.523 22.600 1.000 55.960 297 ASP B O 1
ATOM 4585 N N . ASP B 1 298 ? 2.998 -26.662 24.683 1.000 52.730 298 ASP B N 1
ATOM 4586 C CA . ASP B 1 298 ? 1.567 -26.397 24.905 1.000 59.290 298 ASP B CA 1
ATOM 4587 C C . ASP B 1 298 ? 0.726 -27.628 24.572 1.000 64.410 298 ASP B C 1
ATOM 4588 O O . ASP B 1 298 ? -0.412 -27.514 24.107 1.000 68.440 298 ASP B O 1
ATOM 4593 N N . HIS B 1 299 ? 1.282 -28.814 24.845 1.000 61.160 299 HIS B N 1
ATOM 4594 C CA . HIS B 1 299 ? 0.628 -30.053 24.441 1.000 59.720 299 HIS B CA 1
ATOM 4595 C C . HIS B 1 299 ? -0.783 -30.156 25.009 1.000 59.640 299 HIS B C 1
ATOM 4596 O O . HIS B 1 299 ? -1.649 -30.823 24.428 1.000 63.090 299 HIS B O 1
ATOM 4603 N N . GLN B 1 300 ? -1.042 -29.513 26.139 1.000 57.010 300 GLN B N 1
ATOM 4604 C CA . GLN B 1 300 ? -2.386 -29.589 26.682 1.000 57.340 300 GLN B CA 1
ATOM 4605 C C . GLN B 1 300 ? -3.383 -28.866 25.787 1.000 49.930 300 GLN B C 1
ATOM 4606 O O . GLN B 1 300 ? -4.474 -29.383 25.525 1.000 50.130 300 GLN B O 1
ATOM 4612 N N . THR B 1 301 ? -3.010 -27.696 25.266 1.000 43.560 301 THR B N 1
ATOM 4613 C CA . THR B 1 301 ? -3.881 -27.000 24.326 1.000 41.680 301 THR B CA 1
ATOM 4614 C C . THR B 1 301 ? -4.002 -27.762 23.016 1.000 43.430 301 THR B C 1
ATOM 4615 O O . THR B 1 301 ? -5.057 -27.746 22.374 1.000 46.940 301 THR B O 1
ATOM 4619 N N . ALA B 1 302 ? -2.919 -28.407 22.588 1.000 42.170 302 ALA B N 1
ATOM 4620 C CA . ALA B 1 302 ? -2.979 -29.207 21.374 1.000 42.540 302 ALA B CA 1
ATOM 4621 C C . ALA B 1 302 ? -3.896 -30.401 21.562 1.000 40.030 302 ALA B C 1
ATOM 4622 O O . ALA B 1 302 ? -4.589 -30.805 20.623 1.000 43.840 302 ALA B O 1
ATOM 4624 N N . ASN B 1 303 ? -3.915 -30.978 22.765 1.000 39.680 303 ASN B N 1
ATOM 4625 C CA . ASN B 1 303 ? -4.910 -32.000 23.071 1.000 44.700 303 ASN B CA 1
ATOM 4626 C C . ASN B 1 303 ? -6.316 -31.440 22.952 1.000 43.930 303 ASN B C 1
ATOM 4627 O O . ASN B 1 303 ? -7.162 -32.005 22.255 1.000 46.340 303 ASN B O 1
ATOM 4632 N N . ALA B 1 304 ? -6.567 -30.292 23.578 1.000 41.360 304 ALA B N 1
ATOM 4633 C CA . ALA B 1 304 ? -7.913 -29.740 23.565 1.000 42.400 304 ALA B CA 1
ATOM 4634 C C . ALA B 1 304 ? -8.308 -29.283 22.172 1.000 50.280 304 ALA B C 1
ATOM 4635 O O . ALA B 1 304 ? -9.450 -29.490 21.743 1.000 44.270 304 ALA B O 1
ATOM 4637 N N . LYS B 1 305 ? -7.367 -28.696 21.436 1.000 46.570 305 LYS B N 1
ATOM 4638 C CA . LYS B 1 305 ? -7.689 -28.204 20.109 1.000 45.970 305 LYS B CA 1
ATOM 4639 C C . LYS B 1 305 ? -8.184 -29.330 19.206 1.000 51.550 305 LYS B C 1
ATOM 4640 O O . LYS B 1 305 ? -8.760 -29.057 18.154 1.000 60.970 305 LYS B O 1
ATOM 4646 N N . PHE B 1 306 ? -7.984 -30.591 19.583 1.000 44.020 306 PHE B N 1
ATOM 4647 C CA . PHE B 1 306 ? -8.546 -31.669 18.782 1.000 53.480 306 PHE B CA 1
ATOM 4648 C C . PHE B 1 306 ? -10.063 -31.551 18.727 1.000 53.200 306 PHE B C 1
ATOM 4649 O O . PHE B 1 306 ? -10.652 -31.455 17.648 1.000 47.320 306 PHE B O 1
ATOM 4657 N N . LEU B 1 307 ? -10.704 -31.530 19.900 1.000 52.780 307 LEU B N 1
ATOM 4658 C CA . LEU B 1 307 ? -12.155 -31.409 20.021 1.000 50.160 307 LEU B CA 1
ATOM 4659 C C . LEU B 1 307 ? -12.639 -29.987 19.793 1.000 47.980 307 LEU B C 1
ATOM 4660 O O . LEU B 1 307 ? -13.779 -29.781 19.376 1.000 49.220 307 LEU B O 1
ATOM 4665 N N . ALA B 1 308 ? -11.812 -29.001 20.109 1.000 48.440 308 ALA B N 1
ATOM 4666 C CA . ALA B 1 308 ? -12.266 -27.621 20.056 1.000 52.930 308 ALA B CA 1
ATOM 4667 C C . ALA B 1 308 ? -12.554 -27.151 18.636 1.000 59.110 308 ALA B C 1
ATOM 4668 O O . ALA B 1 308 ? -13.574 -26.492 18.404 1.000 66.440 308 ALA B O 1
ATOM 4670 N N . ASP B 1 309 ? -11.637 -27.394 17.683 1.000 58.460 309 ASP B N 1
ATOM 4671 C CA . ASP B 1 309 ? -11.883 -26.832 16.355 1.000 65.930 309 ASP B CA 1
ATOM 4672 C C . ASP B 1 309 ? -12.869 -27.658 15.519 1.000 64.850 309 ASP B C 1
ATOM 4673 O O . ASP B 1 309 ? -13.365 -27.147 14.510 1.000 65.420 309 ASP B O 1
ATOM 4678 N N . ILE B 1 310 ? -13.140 -28.922 15.860 1.000 66.260 310 ILE B N 1
ATOM 4679 C CA . ILE B 1 310 ? -14.237 -29.594 15.163 1.000 69.880 310 ILE B CA 1
ATOM 4680 C C . ILE B 1 310 ? -15.588 -29.214 15.774 1.000 68.590 310 ILE B C 1
ATOM 4681 O O . ILE B 1 310 ? -16.634 -29.403 15.135 1.000 74.160 310 ILE B O 1
ATOM 4686 N N . GLY B 1 311 ? -15.606 -28.694 16.994 1.000 61.300 311 GLY B N 1
ATOM 4687 C CA . GLY B 1 311 ? -16.835 -28.154 17.540 1.000 65.450 311 GLY B CA 1
ATOM 4688 C C . GLY B 1 311 ? -17.511 -29.047 18.554 1.000 70.790 311 GLY B C 1
ATOM 4689 O O . GLY B 1 311 ? -18.742 -29.163 18.581 1.000 77.450 311 GLY B O 1
ATOM 4690 N N . ALA B 1 312 ? -16.701 -29.685 19.392 1.000 65.570 312 ALA B N 1
ATOM 4691 C CA . ALA B 1 312 ? -17.166 -30.581 20.439 1.000 57.940 312 ALA B CA 1
ATOM 4692 C C . ALA B 1 312 ? -16.773 -30.088 21.819 1.000 54.520 312 ALA B C 1
ATOM 4693 O O . ALA B 1 312 ? -16.963 -30.815 22.801 1.000 54.540 312 ALA B O 1
ATOM 4695 N N . ALA B 1 313 ? -16.166 -28.909 21.902 1.000 55.470 313 ALA B N 1
ATOM 4696 C CA . ALA B 1 313 ? -15.699 -28.337 23.152 1.000 58.280 313 ALA B CA 1
ATOM 4697 C C . ALA B 1 313 ? -15.047 -26.991 22.892 1.000 53.810 313 ALA B C 1
ATOM 4698 O O . ALA B 1 313 ? -14.448 -26.795 21.834 1.000 53.650 313 ALA B O 1
ATOM 4700 N N . LYS B 1 314 ? -15.150 -26.066 23.836 1.000 53.900 314 LYS B N 1
ATOM 4701 C CA . LYS B 1 314 ? -14.524 -24.755 23.746 1.000 48.080 314 LYS B CA 1
ATOM 4702 C C . LYS B 1 314 ? -13.278 -24.770 24.619 1.000 47.550 314 LYS B C 1
ATOM 4703 O O . LYS B 1 314 ? -13.172 -25.584 25.538 1.000 47.890 314 LYS B O 1
ATOM 4709 N N . ILE B 1 315 ? -12.307 -23.914 24.295 1.000 45.810 315 ILE B N 1
ATOM 4710 C CA . ILE B 1 315 ? -11.076 -23.796 25.083 1.000 52.600 315 ILE B CA 1
ATOM 4711 C C . ILE B 1 315 ? -10.982 -22.388 25.651 1.000 58.760 315 ILE B C 1
ATOM 4712 O O . ILE B 1 315 ? -11.043 -21.403 24.908 1.000 66.020 315 ILE B O 1
ATOM 4717 N N . CYS B 1 316 ? -10.797 -22.289 26.954 1.000 43.890 316 CYS B N 1
ATOM 4718 C CA . CYS B 1 316 ? -10.739 -20.997 27.617 1.000 51.850 316 CYS B CA 1
ATOM 4719 C C . CYS B 1 316 ? -9.402 -20.926 28.327 1.000 55.040 316 CYS B C 1
ATOM 4720 O O . CYS B 1 316 ? -9.209 -21.562 29.366 1.000 52.020 316 CYS B O 1
ATOM 4723 N N . GLN B 1 317 ? -8.487 -20.146 27.774 1.000 61.100 317 GLN B N 1
ATOM 4724 C CA . GLN B 1 317 ? -7.144 -20.127 28.317 1.000 65.500 317 GLN B CA 1
ATOM 4725 C C . GLN B 1 317 ? -7.161 -19.538 29.704 1.000 66.610 317 GLN B C 1
ATOM 4726 O O . GLN B 1 317 ? -7.909 -18.601 29.995 1.000 73.730 317 GLN B O 1
ATOM 4732 N N . GLN B 1 318 ? -6.353 -20.133 30.566 1.000 61.650 318 GLN B N 1
ATOM 4733 C CA . GLN B 1 318 ? -6.292 -19.708 31.949 1.000 60.650 318 GLN B CA 1
ATOM 4734 C C . GLN B 1 318 ? -5.683 -18.313 32.083 1.000 68.500 318 GLN B C 1
ATOM 4735 O O . GLN B 1 318 ? -6.179 -17.485 32.855 1.000 71.820 318 GLN B O 1
ATOM 4741 N N . SER B 1 319 ? -4.597 -18.042 31.349 1.000 73.890 319 SER B N 1
ATOM 4742 C CA . SER B 1 319 ? -3.856 -16.790 31.516 1.000 77.070 319 SER B CA 1
ATOM 4743 C C . SER B 1 319 ? -4.720 -15.568 31.204 1.000 76.410 319 SER B C 1
ATOM 4744 O O . SER B 1 319 ? -4.653 -14.559 31.912 1.000 83.300 319 SER B O 1
ATOM 4747 N N . THR B 1 320 ? -5.499 -15.624 30.120 1.000 69.450 320 THR B N 1
ATOM 4748 C CA . THR B 1 320 ? -6.362 -14.541 29.655 1.000 61.540 320 THR B CA 1
ATOM 4749 C C . THR B 1 320 ? -7.764 -14.575 30.256 1.000 66.520 320 THR B C 1
ATOM 4750 O O . THR B 1 320 ? -8.617 -13.785 29.842 1.000 68.760 320 THR B O 1
ATOM 4754 N N . MET B 1 321 ? -8.035 -15.494 31.177 1.000 69.800 321 MET B N 1
ATOM 4755 C CA . MET B 1 321 ? -9.386 -15.721 31.673 1.000 70.990 321 MET B CA 1
ATOM 4756 C C . MET B 1 321 ? -9.774 -14.605 32.638 1.000 71.750 321 MET B C 1
ATOM 4757 O O . MET B 1 321 ? -9.084 -14.343 33.632 1.000 72.990 321 MET B O 1
ATOM 4762 N N . THR B 1 322 ? -10.877 -13.954 32.332 1.000 71.130 322 THR B N 1
ATOM 4763 C CA . THR B 1 322 ? -11.404 -12.812 33.051 1.000 72.940 322 THR B CA 1
ATOM 4764 C C . THR B 1 322 ? -12.869 -13.075 33.365 1.000 77.250 322 THR B C 1
ATOM 4765 O O . THR B 1 322 ? -13.491 -13.948 32.751 1.000 80.440 322 THR B O 1
ATOM 4769 N N . PRO B 1 323 ? -13.454 -12.346 34.330 1.000 76.270 323 PRO B N 1
ATOM 4770 C CA . PRO B 1 323 ? -14.905 -12.476 34.549 1.000 75.040 323 PRO B CA 1
ATOM 4771 C C . PRO B 1 323 ? -15.749 -12.270 33.294 1.000 84.560 323 PRO B C 1
ATOM 4772 O O . PRO B 1 323 ? -16.760 -12.964 33.128 1.000 87.850 323 PRO B O 1
ATOM 4776 N N . GLU B 1 324 ? -15.356 -11.371 32.382 1.000 85.960 324 GLU B N 1
ATOM 4777 C CA . GLU B 1 324 ? -16.199 -11.114 31.214 1.000 87.840 324 GLU B CA 1
ATOM 4778 C C . GLU B 1 324 ? -16.141 -12.256 30.223 1.000 86.640 324 GLU B C 1
ATOM 4779 O O . GLU B 1 324 ? -17.162 -12.622 29.636 1.000 86.510 324 GLU B O 1
ATOM 4785 N N . VAL B 1 325 ? -14.955 -12.810 29.987 1.000 87.410 325 VAL B N 1
ATOM 4786 C CA . VAL B 1 325 ? -14.905 -13.911 29.037 1.000 91.410 325 VAL B CA 1
ATOM 4787 C C . VAL B 1 325 ? -15.513 -15.166 29.647 1.000 92.070 325 VAL B C 1
ATOM 4788 O O . VAL B 1 325 ? -16.103 -15.982 28.929 1.000 98.040 325 VAL B O 1
ATOM 4792 N N . LEU B 1 326 ? -15.404 -15.341 30.967 1.000 88.090 326 LEU B N 1
ATOM 4793 C CA . LEU B 1 326 ? -16.060 -16.480 31.598 1.000 81.340 326 LEU B CA 1
ATOM 4794 C C . LEU B 1 326 ? -17.573 -16.390 31.453 1.000 82.630 326 LEU B C 1
ATOM 4795 O O . LEU B 1 326 ? -18.226 -17.326 30.976 1.000 79.240 326 LEU B O 1
ATOM 4800 N N . ASN B 1 327 ? -18.145 -15.253 31.829 1.000 84.720 327 ASN B N 1
ATOM 4801 C CA . ASN B 1 327 ? -19.593 -15.121 31.768 1.000 98.160 327 ASN B CA 1
ATOM 4802 C C . ASN B 1 327 ? -20.112 -15.185 30.325 1.000 97.970 327 ASN B C 1
ATOM 4803 O O . ASN B 1 327 ? -21.115 -15.853 30.058 1.000 102.800 327 ASN B O 1
ATOM 4808 N N . GLN B 1 328 ? -19.433 -14.529 29.373 1.000 94.870 328 GLN B N 1
ATOM 4809 C CA . GLN B 1 328 ? -19.905 -14.590 27.987 1.000 92.180 328 GLN B CA 1
ATOM 4810 C C . GLN B 1 328 ? -19.735 -15.975 27.384 1.000 79.310 328 GLN B C 1
ATOM 4811 O O . GLN B 1 328 ? -20.470 -16.336 26.454 1.000 74.370 328 GLN B O 1
ATOM 4817 N N . LEU B 1 329 ? -18.737 -16.728 27.856 1.000 70.910 329 LEU B N 1
ATOM 4818 C CA . LEU B 1 329 ? -18.586 -18.126 27.459 1.000 63.810 329 LEU B CA 1
ATOM 4819 C C . LEU B 1 329 ? -19.697 -18.995 28.047 1.000 61.110 329 LEU B C 1
ATOM 4820 O O . LEU B 1 329 ? -20.266 -19.842 27.345 1.000 59.590 329 LEU B O 1
ATOM 4825 N N . PHE B 1 330 ? -19.994 -18.833 29.343 1.000 58.000 330 PHE B N 1
ATOM 4826 C CA . PHE B 1 330 ? -21.047 -19.640 29.964 1.000 61.390 330 PHE B CA 1
ATOM 4827 C C . PHE B 1 330 ? -22.438 -19.203 29.513 1.000 64.540 330 PHE B C 1
ATOM 4828 O O . PHE B 1 330 ? -23.330 -20.044 29.361 1.000 65.850 330 PHE B O 1
ATOM 4836 N N . THR B 1 331 ? -22.656 -17.890 29.346 1.000 66.260 331 THR B N 1
ATOM 4837 C CA . THR B 1 331 ? -23.956 -17.397 28.887 1.000 69.090 331 THR B CA 1
ATOM 4838 C C . THR B 1 331 ? -24.401 -18.126 27.627 1.000 72.490 331 THR B C 1
ATOM 4839 O O . THR B 1 331 ? -25.551 -18.571 27.527 1.000 74.500 331 THR B O 1
ATOM 4843 N N . THR B 1 332 ? -23.493 -18.288 26.666 1.000 73.010 332 THR B N 1
ATOM 4844 C CA . THR B 1 332 ? -23.820 -18.958 25.413 1.000 74.070 332 THR B CA 1
ATOM 4845 C C . THR B 1 332 ? -23.765 -20.482 25.511 1.000 66.100 332 THR B C 1
ATOM 4846 O O . THR B 1 332 ? -24.225 -21.162 24.591 1.000 58.820 332 THR B O 1
ATOM 4850 N N . LEU B 1 333 ? -23.217 -21.030 26.596 1.000 65.920 333 LEU B N 1
ATOM 4851 C CA . LEU B 1 333 ? -23.038 -22.467 26.752 1.000 64.190 333 LEU B CA 1
ATOM 4852 C C . LEU B 1 333 ? -24.149 -23.137 27.552 1.000 68.320 333 LEU B C 1
ATOM 4853 O O . LEU B 1 333 ? -24.188 -24.370 27.603 1.000 71.940 333 LEU B O 1
ATOM 4858 N N . MET B 1 334 ? -25.067 -22.364 28.138 1.000 69.260 334 MET B N 1
ATOM 4859 C CA . MET B 1 334 ? -26.078 -22.861 29.069 1.000 71.950 334 MET B CA 1
ATOM 4860 C C . MET B 1 334 ? -27.324 -23.428 28.399 1.000 79.880 334 MET B C 1
ATOM 4861 O O . MET B 1 334 ? -28.334 -23.627 29.077 1.000 85.230 334 MET B O 1
ATOM 4866 N N . ASN B 1 335 ? -27.299 -23.645 27.093 1.000 82.090 335 ASN B N 1
ATOM 4867 C CA . ASN B 1 335 ? -28.394 -24.305 26.399 1.000 83.900 335 ASN B CA 1
ATOM 4868 C C . ASN B 1 335 ? -28.075 -25.792 26.304 1.000 84.110 335 ASN B C 1
ATOM 4869 O O . ASN B 1 335 ? -27.074 -26.170 25.697 1.000 84.790 335 ASN B O 1
ATOM 4874 N N . ARG B 1 336 ? -28.946 -26.637 26.869 1.000 86.070 336 ARG B N 1
ATOM 4875 C CA . ARG B 1 336 ? -28.622 -28.059 26.934 1.000 84.210 336 ARG B CA 1
ATOM 4876 C C . ARG B 1 336 ? -28.564 -28.673 25.545 1.000 83.040 336 ARG B C 1
ATOM 4877 O O . ARG B 1 336 ? -27.804 -29.619 25.317 1.000 86.020 336 ARG B O 1
ATOM 4885 N N . GLN B 1 337 ? -29.328 -28.137 24.600 1.000 82.990 337 GLN B N 1
ATOM 4886 C CA . GLN B 1 337 ? -29.226 -28.631 23.235 1.000 85.220 337 GLN B CA 1
ATOM 4887 C C . GLN B 1 337 ? -27.835 -28.384 22.662 1.000 79.150 337 GLN B C 1
ATOM 4888 O O . GLN B 1 337 ? -27.281 -29.245 21.971 1.000 77.000 337 GLN B O 1
ATOM 4894 N N . LEU B 1 338 ? -27.248 -27.217 22.947 1.000 76.230 338 LEU B N 1
ATOM 4895 C CA . LEU B 1 338 ? -25.916 -26.913 22.426 1.000 71.770 338 LEU B CA 1
ATOM 4896 C C . LEU B 1 338 ? -24.883 -27.884 22.976 1.000 65.230 338 LEU B C 1
ATOM 4897 O O . LEU B 1 338 ? -23.954 -28.281 22.269 1.000 63.030 338 LEU B O 1
ATOM 4902 N N . LEU B 1 339 ? -24.992 -28.222 24.257 1.000 65.580 339 LEU B N 1
ATOM 4903 C CA . LEU B 1 339 ? -24.062 -29.172 24.849 1.000 65.510 339 LEU B CA 1
ATOM 4904 C C . LEU B 1 339 ? -24.199 -30.549 24.203 1.000 74.060 339 LEU B C 1
ATOM 4905 O O . LEU B 1 339 ? -23.193 -31.223 23.957 1.000 76.080 339 LEU B O 1
ATOM 4910 N N . THR B 1 340 ? -25.430 -30.977 23.893 1.000 83.690 340 THR B N 1
ATOM 4911 C CA . THR B 1 340 ? -25.619 -32.273 23.235 1.000 75.620 340 THR B CA 1
ATOM 4912 C C . THR B 1 340 ? -25.031 -32.292 21.825 1.000 79.730 340 THR B C 1
ATOM 4913 O O . THR B 1 340 ? -24.429 -33.289 21.416 1.000 77.090 340 THR B O 1
ATOM 4917 N N . GLU B 1 341 ? -25.247 -31.236 21.040 1.000 96.860 341 GLU B N 1
ATOM 4918 C CA . GLU B 1 341 ? -24.576 -31.159 19.744 1.000 101.840 341 GLU B CA 1
ATOM 4919 C C . GLU B 1 341 ? -23.067 -31.264 19.916 1.000 100.590 341 GLU B C 1
ATOM 4920 O O . GLU B 1 341 ? -22.380 -31.902 19.109 1.000 103.830 341 GLU B O 1
ATOM 4926 N N . MET B 1 342 ? -22.538 -30.631 20.968 1.000 87.030 342 MET B N 1
ATOM 4927 C CA . MET B 1 342 ? -21.121 -30.737 21.281 1.000 71.200 342 MET B CA 1
ATOM 4928 C C . MET B 1 342 ? -20.751 -32.165 21.671 1.000 69.510 342 MET B C 1
ATOM 4929 O O . MET B 1 342 ? -19.788 -32.733 21.144 1.000 72.960 342 MET B O 1
ATOM 4934 N N . ALA B 1 343 ? -21.496 -32.761 22.607 1.000 57.240 343 ALA B N 1
ATOM 4935 C CA . ALA B 1 343 ? -21.104 -34.059 23.159 1.000 69.330 343 ALA B CA 1
ATOM 4936 C C . ALA B 1 343 ? -21.200 -35.204 22.153 1.000 72.950 343 ALA B C 1
ATOM 4937 O O . ALA B 1 343 ? -20.435 -36.165 22.255 1.000 74.140 343 ALA B O 1
ATOM 4939 N N . VAL B 1 344 ? -22.154 -35.168 21.220 1.000 75.810 344 VAL B N 1
ATOM 4940 C CA . VAL B 1 344 ? -22.227 -36.222 20.207 1.000 81.480 344 VAL B CA 1
ATOM 4941 C C . VAL B 1 344 ? -21.074 -36.115 19.210 1.000 83.510 344 VAL B C 1
ATOM 4942 O O . VAL B 1 344 ? -20.510 -37.133 18.783 1.000 85.640 344 VAL B O 1
ATOM 4946 N N . LYS B 1 345 ? -20.732 -34.896 18.783 1.000 79.860 345 LYS B N 1
ATOM 4947 C CA . LYS B 1 345 ? -19.578 -34.748 17.900 1.000 77.490 345 LYS B CA 1
ATOM 4948 C C . LYS B 1 345 ? -18.328 -35.298 18.590 1.000 68.750 345 LYS B C 1
ATOM 4949 O O . LYS B 1 345 ? -17.485 -35.955 17.963 1.000 64.940 345 LYS B O 1
ATOM 4955 N N . ALA B 1 346 ? -18.224 -35.082 19.902 1.000 65.540 346 ALA B N 1
ATOM 4956 C CA . ALA B 1 346 ? -17.087 -35.582 20.658 1.000 61.490 346 ALA B CA 1
ATOM 4957 C C . ALA B 1 346 ? -17.055 -37.111 20.715 1.000 63.780 346 ALA B C 1
ATOM 4958 O O . ALA B 1 346 ? -15.987 -37.709 20.548 1.000 67.520 346 ALA B O 1
ATOM 4960 N N . ARG B 1 347 ? -18.193 -37.775 20.972 1.000 64.890 347 ARG B N 1
ATOM 4961 C CA . ARG B 1 347 ? -18.127 -39.236 21.075 1.000 69.410 347 ARG B CA 1
ATOM 4962 C C . ARG B 1 347 ? -17.798 -39.857 19.733 1.000 67.360 347 ARG B C 1
ATOM 4963 O O . ARG B 1 347 ? -17.205 -40.939 19.697 1.000 66.890 347 ARG B O 1
ATOM 4971 N N . GLN B 1 348 ? -18.155 -39.185 18.632 1.000 68.940 348 GLN B N 1
ATOM 4972 C CA . GLN B 1 348 ? -17.799 -39.678 17.301 1.000 72.930 348 GLN B CA 1
ATOM 4973 C C . GLN B 1 348 ? -16.290 -39.671 17.078 1.000 75.810 348 GLN B C 1
ATOM 4974 O O . GLN B 1 348 ? -15.713 -40.670 16.635 1.000 72.440 348 GLN B O 1
ATOM 4980 N N . HIS B 1 349 ? -15.655 -38.550 17.393 1.000 78.450 349 HIS B N 1
ATOM 4981 C CA . HIS B 1 349 ? -14.227 -38.402 17.159 1.000 72.340 349 HIS B CA 1
ATOM 4982 C C . HIS B 1 349 ? -13.363 -39.001 18.247 1.000 61.060 349 HIS B C 1
ATOM 4983 O O . HIS B 1 349 ? -12.682 -38.286 18.963 1.000 64.020 349 HIS B O 1
ATOM 4990 N N . ALA B 1 350 ? -13.385 -40.315 18.373 1.000 58.650 350 ALA B N 1
ATOM 4991 C CA . ALA B 1 350 ? -12.557 -40.970 19.359 1.000 61.400 350 ALA B CA 1
ATOM 4992 C C . ALA B 1 350 ? -12.241 -42.371 18.893 1.000 73.030 350 ALA B C 1
ATOM 4993 O O . ALA B 1 350 ? -13.037 -42.977 18.189 1.000 83.960 350 ALA B O 1
ATOM 4995 N N . GLN B 1 351 ? -11.094 -42.904 19.286 1.000 68.700 351 GLN B N 1
ATOM 4996 C CA . GLN B 1 351 ? -10.770 -44.265 18.910 1.000 72.340 351 GLN B CA 1
ATOM 4997 C C . GLN B 1 351 ? -10.988 -45.102 20.162 1.000 79.940 351 GLN B C 1
ATOM 4998 O O . GLN B 1 351 ? -10.244 -45.001 21.129 1.000 78.610 351 GLN B O 1
ATOM 5004 N N . PRO B 1 352 ? -12.037 -45.922 20.136 1.000 85.140 352 PRO B N 1
ATOM 5005 C CA . PRO B 1 352 ? -12.595 -46.822 21.153 1.000 89.310 352 PRO B CA 1
ATOM 5006 C C . PRO B 1 352 ? -11.806 -48.039 21.627 1.000 91.030 352 PRO B C 1
ATOM 5007 O O . PRO B 1 352 ? -11.798 -48.310 22.820 1.000 92.080 352 PRO B O 1
ATOM 5011 N N . ASN B 1 353 ? -11.153 -48.752 20.720 1.000 91.410 353 ASN B N 1
ATOM 5012 C CA . ASN B 1 353 ? -10.456 -49.986 21.075 1.000 89.780 353 ASN B CA 1
ATOM 5013 C C . ASN B 1 353 ? -8.940 -49.890 21.035 1.000 84.850 353 ASN B C 1
ATOM 5014 O O . ASN B 1 353 ? -8.261 -50.835 20.652 1.000 89.780 353 ASN B O 1
ATOM 5019 N N . ALA B 1 354 ? -8.411 -48.746 21.432 1.000 94.100 354 ALA B N 1
ATOM 5020 C CA . ALA B 1 354 ? -6.979 -48.528 21.400 1.000 100.890 354 ALA B CA 1
ATOM 5021 C C . ALA B 1 354 ? -6.188 -49.506 22.254 1.000 79.310 354 ALA B C 1
ATOM 5022 O O . ALA B 1 354 ? -5.110 -49.916 21.862 1.000 71.880 354 ALA B O 1
ATOM 5024 N N . THR B 1 355 ? -6.703 -49.888 23.413 1.000 69.710 355 THR B N 1
ATOM 5025 C CA . THR B 1 355 ? -5.951 -50.795 24.271 1.000 72.240 355 THR B CA 1
ATOM 5026 C C . THR B 1 355 ? -5.669 -52.128 23.596 1.000 75.200 355 THR B C 1
ATOM 5027 O O . THR B 1 355 ? -4.579 -52.664 23.726 1.000 76.770 355 THR B O 1
ATOM 5031 N N . GLN B 1 356 ? -6.653 -52.672 22.893 1.000 74.480 356 GLN B N 1
ATOM 5032 C CA . GLN B 1 356 ? -6.475 -53.920 22.157 1.000 69.170 356 GLN B CA 1
ATOM 5033 C C . GLN B 1 356 ? -5.913 -53.684 20.755 1.000 59.290 356 GLN B C 1
ATOM 5034 O O . GLN B 1 356 ? -5.303 -54.588 20.179 1.000 58.780 356 GLN B O 1
ATOM 5040 N N . HIS B 1 357 ? -6.122 -52.498 20.180 1.000 56.930 357 HIS B N 1
ATOM 5041 C CA . HIS B 1 357 ? -5.543 -52.187 18.872 1.000 56.850 357 HIS B CA 1
ATOM 5042 C C . HIS B 1 357 ? -4.023 -52.086 18.953 1.000 54.700 357 HIS B C 1
ATOM 5043 O O . HIS B 1 357 ? -3.325 -52.419 17.988 1.000 51.430 357 HIS B O 1
ATOM 5050 N N . VAL B 1 358 ? -3.497 -51.583 20.071 1.000 60.410 358 VAL B N 1
ATOM 5051 C CA . VAL B 1 358 ? -2.054 -51.516 20.247 1.000 57.290 358 VAL B CA 1
ATOM 5052 C C . VAL B 1 358 ? -1.487 -52.912 20.468 1.000 59.030 358 VAL B C 1
ATOM 5053 O O . VAL B 1 358 ? -0.427 -53.250 19.934 1.000 63.700 358 VAL B O 1
ATOM 5057 N N . VAL B 1 359 ? -2.192 -53.757 21.234 1.000 49.260 359 VAL B N 1
ATOM 5058 C CA . VAL B 1 359 ? -1.707 -55.115 21.508 1.000 53.210 359 VAL B CA 1
ATOM 5059 C C . VAL B 1 359 ? -1.506 -55.903 20.215 1.000 55.280 359 VAL B C 1
ATOM 5060 O O . VAL B 1 359 ? -0.526 -56.647 20.078 1.000 54.980 359 VAL B O 1
ATOM 5064 N N . ASP B 1 360 ? -2.430 -55.755 19.250 1.000 55.980 360 ASP B N 1
ATOM 5065 C CA . ASP B 1 360 ? -2.316 -56.465 17.976 1.000 61.590 360 ASP B CA 1
ATOM 5066 C C . ASP B 1 360 ? -1.021 -56.099 17.276 1.000 63.590 360 ASP B C 1
ATOM 5067 O O . ASP B 1 360 ? -0.280 -56.967 16.794 1.000 64.840 360 ASP B O 1
ATOM 5072 N N . LEU B 1 361 ? -0.733 -54.801 17.225 1.000 64.880 361 LEU B N 1
ATOM 5073 C CA . LEU B 1 361 ? 0.451 -54.307 16.539 1.000 61.720 361 LEU B CA 1
ATOM 5074 C C . LEU B 1 361 ? 1.726 -54.891 17.149 1.000 56.430 361 LEU B C 1
ATOM 5075 O O . LEU B 1 361 ? 2.657 -55.269 16.426 1.000 50.930 361 LEU B O 1
ATOM 5080 N N . ILE B 1 362 ? 1.774 -54.980 18.482 1.000 57.400 362 ILE B N 1
ATOM 5081 C CA . ILE B 1 362 ? 2.941 -55.521 19.175 1.000 58.370 362 ILE B CA 1
ATOM 5082 C C . ILE B 1 362 ? 3.174 -56.969 18.759 1.000 63.900 362 ILE B C 1
ATOM 5083 O O . ILE B 1 362 ? 4.306 -57.382 18.479 1.000 69.130 362 ILE B O 1
ATOM 5088 N N . GLN B 1 363 ? 2.110 -57.770 18.735 1.000 60.140 363 GLN B N 1
ATOM 5089 C CA . GLN B 1 363 ? 2.302 -59.179 18.428 1.000 61.750 363 GLN B CA 1
ATOM 5090 C C . GLN B 1 363 ? 2.702 -59.398 16.970 1.000 70.930 363 GLN B C 1
ATOM 5091 O O . GLN B 1 363 ? 3.570 -60.233 16.692 1.000 83.160 363 GLN B O 1
ATOM 5097 N N . LYS B 1 364 ? 2.134 -58.639 16.024 1.000 69.700 364 LYS B N 1
ATOM 5098 C CA . LYS B 1 364 ? 2.508 -58.830 14.613 1.000 66.290 364 LYS B CA 1
ATOM 5099 C C . LYS B 1 364 ? 3.763 -58.010 14.296 1.000 70.240 364 LYS B C 1
ATOM 5100 O O . LYS B 1 364 ? 3.759 -57.076 13.493 1.000 76.370 364 LYS B O 1
ATOM 5106 N N . MET B 1 365 ? 4.883 -58.457 14.865 1.000 65.450 365 MET B N 1
ATOM 5107 C CA . MET B 1 365 ? 6.162 -57.760 14.738 1.000 58.630 365 MET B CA 1
ATOM 5108 C C . MET B 1 365 ? 7.297 -58.766 14.697 1.000 60.600 365 MET B C 1
ATOM 5109 O O . MET B 1 365 ? 8.341 -58.498 14.107 1.000 62.220 365 MET B O 1
ATOM 5114 N N . PRO C 1 9 ? 36.632 -46.537 -3.627 1.000 101.310 9 PRO C N 1
ATOM 5115 C CA . PRO C 1 9 ? 37.081 -45.498 -2.683 1.000 98.380 9 PRO C CA 1
ATOM 5116 C C . PRO C 1 9 ? 36.449 -45.584 -1.278 1.000 94.180 9 PRO C C 1
ATOM 5117 O O . PRO C 1 9 ? 35.525 -44.807 -0.991 1.000 92.980 9 PRO C O 1
ATOM 5121 N N . LYS C 1 10 ? 36.971 -46.493 -0.435 1.000 90.140 10 LYS C N 1
ATOM 5122 C CA . LYS C 1 10 ? 36.436 -46.749 0.907 1.000 81.470 10 LYS C CA 1
ATOM 5123 C C . LYS C 1 10 ? 36.308 -45.449 1.690 1.000 79.550 10 LYS C C 1
ATOM 5124 O O . LYS C 1 10 ? 37.263 -44.672 1.784 1.000 82.800 10 LYS C O 1
ATOM 5130 N N . HIS C 1 11 ? 35.166 -45.264 2.344 1.000 74.540 11 HIS C N 1
ATOM 5131 C CA . HIS C 1 11 ? 34.821 -43.997 2.987 1.000 69.240 11 HIS C CA 1
ATOM 5132 C C . HIS C 1 11 ? 34.850 -44.205 4.491 1.000 64.480 11 HIS C C 1
ATOM 5133 O O . HIS C 1 11 ? 33.974 -44.882 5.041 1.000 67.150 11 HIS C O 1
ATOM 5140 N N . VAL C 1 12 ? 35.826 -43.597 5.156 1.000 60.380 12 VAL C N 1
ATOM 5141 C CA . VAL C 1 12 ? 35.993 -43.709 6.597 1.000 46.380 12 VAL C CA 1
ATOM 5142 C C . VAL C 1 12 ? 35.550 -42.390 7.211 1.000 64.730 12 VAL C C 1
ATOM 5143 O O . VAL C 1 12 ? 35.766 -41.319 6.626 1.000 71.420 12 VAL C O 1
ATOM 5147 N N . MET C 1 13 ? 34.870 -42.461 8.348 1.000 51.140 13 MET C N 1
ATOM 5148 C CA . MET C 1 13 ? 34.537 -41.269 9.108 1.000 50.660 13 MET C CA 1
ATOM 5149 C C . MET C 1 13 ? 35.267 -41.328 10.445 1.000 53.840 13 MET C C 1
ATOM 5150 O O . MET C 1 13 ? 35.321 -42.391 11.076 1.000 56.560 13 MET C O 1
ATOM 5155 N N . MET C 1 14 ? 35.869 -40.205 10.842 1.000 50.890 14 MET C N 1
ATOM 5156 C CA . MET C 1 14 ? 36.655 -40.081 12.061 1.000 45.110 14 MET C CA 1
ATOM 5157 C C . MET C 1 14 ? 35.789 -39.430 13.128 1.000 49.280 14 MET C C 1
ATOM 5158 O O . MET C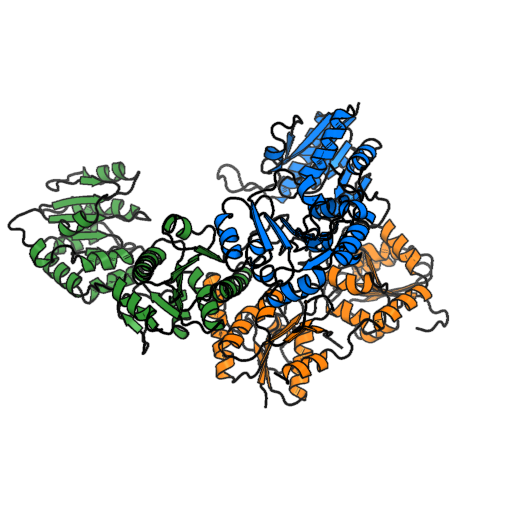 1 14 ? 34.805 -38.766 12.802 1.000 55.380 14 MET C O 1
ATOM 5163 N N . MET C 1 15 ? 36.087 -39.712 14.403 1.000 46.730 15 MET C N 1
ATOM 5164 C CA . MET C 1 15 ? 35.409 -39.071 15.536 1.000 45.970 15 MET C CA 1
ATOM 5165 C C . MET C 1 15 ? 36.404 -38.474 16.532 1.000 42.390 15 MET C C 1
ATOM 5166 O O . MET C 1 15 ? 37.154 -39.215 17.176 1.000 36.880 15 MET C O 1
ATOM 5171 N N . ALA C 1 16 ? 36.362 -37.153 16.730 1.000 36.670 16 ALA C N 1
ATOM 5172 C CA . ALA C 1 16 ? 37.335 -36.565 17.643 1.000 46.420 16 ALA C CA 1
ATOM 5173 C C . ALA C 1 16 ? 36.776 -35.386 18.441 1.000 49.240 16 ALA C C 1
ATOM 5174 O O . ALA C 1 16 ? 36.134 -34.494 17.890 1.000 42.230 16 ALA C O 1
ATOM 5176 N N . ALA C 1 17 ? 37.056 -35.413 19.739 1.000 56.150 17 ALA C N 1
ATOM 5177 C CA . ALA C 1 17 ? 36.627 -34.402 20.698 1.000 64.520 17 ALA C CA 1
ATOM 5178 C C . ALA C 1 17 ? 37.407 -33.105 20.601 1.000 76.510 17 ALA C C 1
ATOM 5179 O O . ALA C 1 17 ? 38.523 -33.080 20.106 1.000 76.870 17 ALA C O 1
ATOM 5181 N N . GLY C 1 18 ? 36.831 -32.047 21.160 1.000 88.280 18 GLY C N 1
ATOM 5182 C CA . GLY C 1 18 ? 37.398 -30.712 21.111 1.000 96.430 18 GLY C CA 1
ATOM 5183 C C . GLY C 1 18 ? 38.772 -30.595 21.723 1.000 103.300 18 GLY C C 1
ATOM 5184 O O . GLY C 1 18 ? 39.623 -29.870 21.218 1.000 98.290 18 GLY C O 1
ATOM 5185 N N . THR C 1 19 ? 39.014 -31.313 22.810 1.000 114.530 19 THR C N 1
ATOM 5186 C CA . THR C 1 19 ? 40.325 -31.256 23.434 1.000 115.160 19 THR C CA 1
ATOM 5187 C C . THR C 1 19 ? 41.337 -31.793 22.439 1.000 115.780 19 THR C C 1
ATOM 5188 O O . THR C 1 19 ? 41.102 -32.787 21.754 1.000 121.620 19 THR C O 1
ATOM 5192 N N . GLY C 1 20 ? 42.515 -31.197 22.442 1.000 101.440 20 GLY C N 1
ATOM 5193 C CA . GLY C 1 20 ? 43.532 -31.553 21.481 1.000 88.580 20 GLY C CA 1
ATOM 5194 C C . GLY C 1 20 ? 43.982 -32.996 21.437 1.000 74.640 20 GLY C C 1
ATOM 5195 O O . GLY C 1 20 ? 44.225 -33.511 20.361 1.000 71.700 20 GLY C O 1
ATOM 5196 N N . GLY C 1 21 ? 44.049 -33.680 22.566 1.000 62.800 21 GLY C N 1
ATOM 5197 C CA . GLY C 1 21 ? 44.575 -35.027 22.532 1.000 57.760 21 GLY C CA 1
ATOM 5198 C C . GLY C 1 21 ? 43.871 -36.020 21.632 1.000 56.770 21 GLY C C 1
ATOM 5199 O O . GLY C 1 21 ? 44.535 -36.792 20.959 1.000 62.060 21 GLY C O 1
ATOM 5200 N N . HIS C 1 22 ? 42.549 -36.029 21.614 1.000 55.860 22 HIS C N 1
ATOM 5201 C CA . HIS C 1 22 ? 41.837 -36.964 20.752 1.000 49.380 22 HIS C CA 1
ATOM 5202 C C . HIS C 1 22 ? 42.009 -36.719 19.262 1.000 50.610 22 HIS C C 1
ATOM 5203 O O . HIS C 1 22 ? 42.143 -37.651 18.494 1.000 55.890 22 HIS C O 1
ATOM 5210 N N . VAL C 1 23 ? 41.963 -35.463 18.850 1.000 44.890 23 VAL C N 1
ATOM 5211 C CA . VAL C 1 23 ? 42.095 -35.124 17.435 1.000 45.190 23 VAL C CA 1
ATOM 5212 C C . VAL C 1 23 ? 43.433 -35.360 16.732 1.000 50.240 23 VAL C C 1
ATOM 5213 O O . VAL C 1 23 ? 43.450 -35.772 15.581 1.000 54.390 23 VAL C O 1
ATOM 5217 N N . PHE C 1 24 ? 44.550 -35.104 17.402 1.000 47.710 24 PHE C N 1
ATOM 5218 C CA . PHE C 1 24 ? 45.845 -35.240 16.737 1.000 47.910 24 PHE C CA 1
ATOM 5219 C C . PHE C 1 24 ? 46.170 -36.639 16.231 1.000 47.890 24 PHE C C 1
ATOM 5220 O O . PHE C 1 24 ? 46.629 -36.788 15.109 1.000 50.180 24 PHE C O 1
ATOM 5228 N N . PRO C 1 25 ? 45.942 -37.673 17.042 1.000 42.650 25 PRO C N 1
ATOM 5229 C CA . PRO C 1 25 ? 46.108 -39.009 16.473 1.000 42.070 25 PRO C CA 1
ATOM 5230 C C . PRO C 1 25 ? 45.064 -39.270 15.409 1.000 47.010 25 PRO C C 1
ATOM 5231 O O . PRO C 1 25 ? 45.382 -39.814 14.344 1.000 52.990 25 PRO C O 1
ATOM 5235 N N . ALA C 1 26 ? 43.821 -38.848 15.659 1.000 46.310 26 ALA C N 1
ATOM 5236 C CA . ALA C 1 26 ? 42.779 -38.998 14.656 1.000 46.080 26 ALA C CA 1
ATOM 5237 C C . ALA C 1 26 ? 43.183 -38.313 13.353 1.000 49.230 26 ALA C C 1
ATOM 5238 O O . ALA C 1 26 ? 43.070 -38.898 12.270 1.000 56.230 26 ALA C O 1
ATOM 5240 N N . LEU C 1 27 ? 43.710 -37.091 13.441 1.000 42.920 27 LEU C N 1
ATOM 5241 C CA . LEU C 1 27 ? 44.117 -36.385 12.233 1.000 44.240 27 LEU C CA 1
ATOM 5242 C C . LEU C 1 27 ? 45.216 -37.128 11.490 1.000 53.850 27 LEU C C 1
ATOM 5243 O O . LEU C 1 27 ? 45.208 -37.192 10.253 1.000 54.740 27 LEU C O 1
ATOM 5248 N N . ALA C 1 28 ? 46.180 -37.681 12.228 1.000 49.050 28 ALA C N 1
ATOM 5249 C CA . ALA C 1 28 ? 47.297 -38.375 11.597 1.000 47.550 28 ALA C CA 1
ATOM 5250 C C . ALA C 1 28 ? 46.825 -39.584 10.811 1.000 49.260 28 ALA C C 1
ATOM 5251 O O . ALA C 1 28 ? 47.227 -39.785 9.659 1.000 53.690 28 ALA C O 1
ATOM 5253 N N . VAL C 1 29 ? 45.973 -40.404 11.422 1.000 49.120 29 VAL C N 1
ATOM 5254 C CA . VAL C 1 29 ? 45.423 -41.556 10.722 1.000 53.200 29 VAL C CA 1
ATOM 5255 C C . VAL C 1 29 ? 44.532 -41.110 9.569 1.000 57.850 29 VAL C C 1
ATOM 5256 O O . VAL C 1 29 ? 44.520 -41.732 8.498 1.000 57.570 29 VAL C O 1
ATOM 5260 N N . ALA C 1 30 ? 43.779 -40.024 9.763 1.000 58.300 30 ALA C N 1
ATOM 5261 C CA . ALA C 1 30 ? 42.900 -39.538 8.707 1.000 59.570 30 ALA C CA 1
ATOM 5262 C C . ALA C 1 30 ? 43.705 -39.092 7.496 1.000 63.490 30 ALA C C 1
ATOM 5263 O O . ALA C 1 30 ? 43.405 -39.483 6.364 1.000 70.930 30 ALA C O 1
ATOM 5265 N N . LYS C 1 31 ? 44.744 -38.277 7.716 1.000 61.690 31 LYS C N 1
ATOM 5266 C CA . LYS C 1 31 ? 45.562 -37.802 6.601 1.000 62.680 31 LYS C CA 1
ATOM 5267 C C . LYS C 1 31 ? 46.272 -38.949 5.895 1.000 61.940 31 LYS C C 1
ATOM 5268 O O . LYS C 1 31 ? 46.449 -38.919 4.667 1.000 62.000 31 LYS C O 1
ATOM 5274 N N . GLN C 1 32 ? 46.706 -39.957 6.656 1.000 59.250 32 GLN C N 1
ATOM 5275 C CA . GLN C 1 32 ? 47.310 -41.133 6.044 1.000 63.890 32 GLN C CA 1
ATOM 5276 C C . GLN C 1 32 ? 46.307 -41.912 5.207 1.000 65.100 32 GLN C C 1
ATOM 5277 O O . GLN C 1 32 ? 46.638 -42.383 4.114 1.000 65.730 32 GLN C O 1
ATOM 5283 N N . LEU C 1 33 ? 45.075 -42.050 5.697 1.000 66.440 33 LEU C N 1
ATOM 5284 C CA . LEU C 1 33 ? 44.041 -42.728 4.922 1.000 64.650 33 LEU C CA 1
ATOM 5285 C C . LEU C 1 33 ? 43.817 -42.028 3.590 1.000 67.180 33 LEU C C 1
ATOM 5286 O O . LEU C 1 33 ? 43.659 -42.687 2.558 1.000 67.230 33 LEU C O 1
ATOM 5291 N N . GLN C 1 34 ? 43.812 -40.687 3.600 1.000 72.170 34 GLN C N 1
ATOM 5292 C CA . GLN C 1 34 ? 43.599 -39.901 2.384 1.000 76.490 34 GLN C CA 1
ATOM 5293 C C . GLN C 1 34 ? 44.679 -40.159 1.347 1.000 83.060 34 GLN C C 1
ATOM 5294 O O . GLN C 1 34 ? 44.375 -40.326 0.158 1.000 86.820 34 GLN C O 1
ATOM 5300 N N . GLN C 1 35 ? 45.948 -40.189 1.773 1.000 83.470 35 GLN C N 1
ATOM 5301 C CA . GLN C 1 35 ? 47.027 -40.410 0.819 1.000 85.850 35 GLN C CA 1
ATOM 5302 C C . GLN C 1 35 ? 46.989 -41.812 0.265 1.000 83.010 35 GLN C C 1
ATOM 5303 O O . GLN C 1 35 ? 47.645 -42.080 -0.742 1.000 84.530 35 GLN C O 1
ATOM 5309 N N . GLN C 1 36 ? 46.245 -42.709 0.912 1.000 80.350 36 GLN C N 1
ATOM 5310 C CA . GLN C 1 36 ? 46.085 -44.084 0.469 1.000 77.860 36 GLN C CA 1
ATOM 5311 C C . GLN C 1 36 ? 44.840 -44.283 -0.379 1.000 82.670 36 GLN C C 1
ATOM 5312 O O . GLN C 1 36 ? 44.365 -45.417 -0.507 1.000 75.890 36 GLN C O 1
ATOM 5318 N N . GLY C 1 37 ? 44.280 -43.203 -0.926 1.000 92.450 37 GLY C N 1
ATOM 5319 C CA . GLY C 1 37 ? 43.184 -43.316 -1.857 1.000 93.840 37 GLY C CA 1
ATOM 5320 C C . GLY C 1 37 ? 41.821 -43.363 -1.220 1.000 91.420 37 GLY C C 1
ATOM 5321 O O . GLY C 1 37 ? 40.828 -43.572 -1.931 1.000 95.110 37 GLY C O 1
ATOM 5322 N N . CYS C 1 38 ? 41.737 -43.178 0.089 1.000 85.020 38 CYS C N 1
ATOM 5323 C CA . CYS C 1 38 ? 40.459 -43.268 0.758 1.000 78.090 38 CYS C CA 1
ATOM 5324 C C . CYS C 1 38 ? 39.742 -41.937 0.681 1.000 74.270 38 CYS C C 1
ATOM 5325 O O . CYS C 1 38 ? 40.246 -40.948 0.142 1.000 80.510 38 CYS C O 1
ATOM 5328 N N . GLN C 1 39 ? 38.534 -41.935 1.212 1.000 65.150 39 GLN C N 1
ATOM 5329 C CA . GLN C 1 39 ? 37.763 -40.732 1.429 1.000 65.180 39 GLN C CA 1
ATOM 5330 C C . GLN C 1 39 ? 37.568 -40.616 2.924 1.000 65.170 39 GLN C C 1
ATOM 5331 O O . GLN C 1 39 ? 37.150 -41.584 3.568 1.000 68.160 39 GLN C O 1
ATOM 5337 N N . VAL C 1 40 ? 37.871 -39.452 3.481 1.000 61.340 40 VAL C N 1
ATOM 5338 C CA . VAL C 1 40 ? 37.807 -39.282 4.921 1.000 59.480 40 VAL C CA 1
ATOM 5339 C C . VAL C 1 40 ? 36.816 -38.174 5.245 1.000 62.960 40 VAL C C 1
ATOM 5340 O O . VAL C 1 40 ? 36.795 -37.133 4.576 1.000 66.840 40 VAL C O 1
ATOM 5344 N N . SER C 1 41 ? 35.985 -38.415 6.263 1.000 59.820 41 SER C N 1
ATOM 5345 C CA . SER C 1 41 ? 35.056 -37.430 6.798 1.000 53.560 41 SER C CA 1
ATOM 5346 C C . SER C 1 41 ? 35.225 -37.371 8.305 1.000 49.140 41 SER C C 1
ATOM 5347 O O . SER C 1 41 ? 35.676 -38.333 8.932 1.000 50.020 41 SER C O 1
ATOM 5350 N N . TRP C 1 42 ? 34.869 -36.227 8.890 1.000 48.900 42 TRP C N 1
ATOM 5351 C CA . TRP C 1 42 ? 35.021 -36.003 10.328 1.000 51.340 42 TRP C CA 1
ATOM 5352 C C . TRP C 1 42 ? 33.677 -35.759 11.000 1.000 51.210 42 TRP C C 1
ATOM 5353 O O . TRP C 1 42 ? 32.869 -34.961 10.516 1.000 59.320 42 TRP C O 1
ATOM 5364 N N . LEU C 1 43 ? 33.449 -36.427 12.124 1.000 45.200 43 LEU C N 1
ATOM 5365 C CA . LEU C 1 43 ? 32.296 -36.162 12.974 1.000 43.270 43 LEU C CA 1
ATOM 5366 C C . LEU C 1 43 ? 32.796 -35.334 14.155 1.000 37.270 43 LEU C C 1
ATOM 5367 O O . LEU C 1 43 ? 33.723 -35.747 14.862 1.000 37.020 43 LEU C O 1
ATOM 5372 N N . ALA C 1 44 ? 32.225 -34.149 14.333 1.000 36.940 44 ALA C N 1
ATOM 5373 C CA . ALA C 1 44 ? 32.719 -33.237 15.352 1.000 36.310 44 ALA C CA 1
ATOM 5374 C C . ALA C 1 44 ? 31.565 -32.446 15.944 1.000 36.550 44 ALA C C 1
ATOM 5375 O O . ALA C 1 44 ? 30.482 -32.362 15.363 1.000 37.800 44 ALA C O 1
ATOM 5377 N N . THR C 1 45 ? 31.810 -31.854 17.068 1.000 34.850 45 THR C N 1
ATOM 5378 C CA . THR C 1 45 ? 30.705 -31.051 17.560 1.000 45.360 45 THR C CA 1
ATOM 5379 C C . THR C 1 45 ? 30.838 -29.620 17.063 1.000 55.090 45 THR C C 1
ATOM 5380 O O . THR C 1 45 ? 31.931 -29.206 16.670 1.000 58.230 45 THR C O 1
ATOM 5384 N N . PRO C 1 46 ? 29.740 -28.860 16.986 1.000 58.210 46 PRO C N 1
ATOM 5385 C CA . PRO C 1 46 ? 29.864 -27.429 16.706 1.000 59.280 46 PRO C CA 1
ATOM 5386 C C . PRO C 1 46 ? 30.328 -26.715 17.957 1.000 68.710 46 PRO C C 1
ATOM 5387 O O . PRO C 1 46 ? 30.028 -27.138 19.076 1.000 76.850 46 PRO C O 1
ATOM 5391 N N . THR C 1 47 ? 31.045 -25.611 17.764 1.000 69.640 47 THR C N 1
ATOM 5392 C CA . THR C 1 47 ? 31.671 -24.858 18.861 1.000 76.600 47 THR C CA 1
ATOM 5393 C C . THR C 1 47 ? 32.652 -25.713 19.660 1.000 73.530 47 THR C C 1
ATOM 5394 O O . THR C 1 47 ? 33.017 -25.358 20.785 1.000 75.660 47 THR C O 1
ATOM 5398 N N . GLY C 1 48 ? 33.068 -26.841 19.106 1.000 72.950 48 GLY C N 1
ATOM 5399 C CA . GLY C 1 48 ? 34.090 -27.650 19.721 1.000 69.250 48 GLY C CA 1
ATOM 5400 C C . GLY C 1 48 ? 35.408 -27.243 19.142 1.000 69.470 48 GLY C C 1
ATOM 5401 O O . GLY C 1 48 ? 35.470 -26.636 18.076 1.000 70.980 48 GLY C O 1
ATOM 5402 N N . MET C 1 49 ? 36.487 -27.543 19.837 1.000 68.940 49 MET C N 1
ATOM 5403 C CA . MET C 1 49 ? 37.693 -26.970 19.280 1.000 70.360 49 MET C CA 1
ATOM 5404 C C . MET C 1 49 ? 38.234 -27.746 18.086 1.000 66.560 49 MET C C 1
ATOM 5405 O O . MET C 1 49 ? 39.052 -27.189 17.350 1.000 67.670 49 MET C O 1
ATOM 5410 N N . GLU C 1 50 ? 37.770 -28.980 17.837 1.000 65.110 50 GLU C N 1
ATOM 5411 C CA . GLU C 1 50 ? 38.295 -29.742 16.703 1.000 68.020 50 GLU C CA 1
ATOM 5412 C C . GLU C 1 50 ? 38.215 -28.928 15.433 1.000 74.340 50 GLU C C 1
ATOM 5413 O O . GLU C 1 50 ? 39.036 -29.100 14.528 1.000 80.080 50 GLU C O 1
ATOM 5419 N N . ASN C 1 51 ? 37.216 -28.055 15.343 1.000 71.650 51 ASN C N 1
ATOM 5420 C CA . ASN C 1 51 ? 37.043 -27.272 14.133 1.000 75.360 51 ASN C CA 1
ATOM 5421 C C . ASN C 1 51 ? 38.234 -26.355 13.886 1.000 78.370 51 ASN C C 1
ATOM 5422 O O . ASN C 1 51 ? 38.722 -26.260 12.752 1.000 77.160 51 ASN C O 1
ATOM 5427 N N . ARG C 1 52 ? 38.725 -25.678 14.929 1.000 81.540 52 ARG C N 1
ATOM 5428 C CA . ARG C 1 52 ? 39.886 -24.815 14.739 1.000 86.280 52 ARG C CA 1
ATOM 5429 C C . ARG C 1 52 ? 41.115 -25.632 14.340 1.000 80.690 52 ARG C C 1
ATOM 5430 O O . ARG C 1 52 ? 41.917 -25.194 13.506 1.000 83.070 52 ARG C O 1
ATOM 5438 N N . LEU C 1 53 ? 41.266 -26.831 14.916 1.000 68.250 53 LEU C N 1
ATOM 5439 C CA . LEU C 1 53 ? 42.407 -27.698 14.609 1.000 58.920 53 LEU C CA 1
ATOM 5440 C C . LEU C 1 53 ? 42.310 -28.299 13.201 1.000 56.580 53 LEU C C 1
ATOM 5441 O O . LEU C 1 53 ? 43.330 -28.454 12.518 1.000 56.330 53 LEU C O 1
ATOM 5446 N N . LEU C 1 54 ? 41.108 -28.673 12.757 1.000 53.770 54 LEU C N 1
ATOM 5447 C CA . LEU C 1 54 ? 40.929 -29.249 11.431 1.000 51.250 54 LEU C CA 1
ATOM 5448 C C . LEU C 1 54 ? 40.715 -28.210 10.345 1.000 61.520 54 LEU C C 1
ATOM 5449 O O . LEU C 1 54 ? 40.476 -28.595 9.192 1.000 64.880 54 LEU C O 1
ATOM 5454 N N . LYS C 1 55 ? 40.790 -26.917 10.674 1.000 67.980 55 LYS C N 1
ATOM 5455 C CA . LYS C 1 55 ? 40.635 -25.874 9.667 1.000 75.620 55 LYS C CA 1
ATOM 5456 C C . LYS C 1 55 ? 41.734 -26.008 8.625 1.000 83.590 55 LYS C C 1
ATOM 5457 O O . LYS C 1 55 ? 42.905 -26.205 8.965 1.000 83.290 55 LYS C O 1
ATOM 5463 N N . ASP C 1 56 ? 41.352 -25.939 7.350 1.000 91.680 56 ASP C N 1
ATOM 5464 C CA . ASP C 1 56 ? 42.321 -26.030 6.257 1.000 99.740 56 ASP C CA 1
ATOM 5465 C C . ASP C 1 56 ? 43.045 -27.378 6.259 1.000 90.070 56 ASP C C 1
ATOM 5466 O O . ASP C 1 56 ? 44.198 -27.483 5.845 1.000 88.440 56 ASP C O 1
ATOM 5471 N N . GLN C 1 57 ? 42.398 -28.408 6.790 1.000 83.720 57 GLN C N 1
ATOM 5472 C CA . GLN C 1 57 ? 42.945 -29.752 6.775 1.000 79.510 57 GLN C CA 1
ATOM 5473 C C . GLN C 1 57 ? 42.399 -30.574 5.637 1.000 80.030 57 GLN C C 1
ATOM 5474 O O . GLN C 1 57 ? 42.798 -31.732 5.485 1.000 83.420 57 GLN C O 1
ATOM 5480 N N . ASN C 1 58 ? 41.468 -30.018 4.868 1.000 77.310 58 ASN C N 1
ATOM 5481 C CA . ASN C 1 58 ? 40.961 -30.664 3.661 1.000 76.240 58 ASN C CA 1
ATOM 5482 C C . ASN C 1 58 ? 40.367 -32.025 4.006 1.000 67.820 58 ASN C C 1
ATOM 5483 O O . ASN C 1 58 ? 40.667 -33.046 3.382 1.000 57.560 58 ASN C O 1
ATOM 5488 N N . ILE C 1 59 ? 39.562 -32.020 5.066 1.000 69.060 59 ILE C N 1
ATOM 5489 C CA . ILE C 1 59 ? 38.625 -33.081 5.416 1.000 64.360 59 ILE C CA 1
ATOM 5490 C C . ILE C 1 59 ? 37.265 -32.425 5.614 1.000 68.660 59 ILE C C 1
ATOM 5491 O O . ILE C 1 59 ? 37.189 -31.357 6.244 1.000 71.650 59 ILE C O 1
ATOM 5496 N N . PRO C 1 60 ? 36.176 -32.979 5.071 1.000 67.660 60 PRO C N 1
ATOM 5497 C CA . PRO C 1 60 ? 34.857 -32.377 5.313 1.000 62.880 60 PRO C CA 1
ATOM 5498 C C . PRO C 1 60 ? 34.400 -32.694 6.733 1.000 56.490 60 PRO C C 1
ATOM 5499 O O . PRO C 1 60 ? 34.415 -33.853 7.155 1.000 54.010 60 PRO C O 1
ATOM 5503 N N . ILE C 1 61 ? 33.956 -31.665 7.456 1.000 53.760 61 ILE C N 1
ATOM 5504 C CA . ILE C 1 61 ? 33.531 -31.797 8.847 1.000 50.950 61 ILE C CA 1
ATOM 5505 C C . ILE C 1 61 ? 32.011 -31.753 8.913 1.000 52.160 61 ILE C C 1
ATOM 5506 O O . ILE C 1 61 ? 31.357 -30.974 8.206 1.000 59.320 61 ILE C O 1
ATOM 5511 N N . TYR C 1 62 ? 31.454 -32.619 9.746 1.000 40.760 62 TYR C N 1
ATOM 5512 C CA . TYR C 1 62 ? 30.022 -32.732 9.950 1.000 40.150 62 TYR C CA 1
ATOM 5513 C C . TYR C 1 62 ? 29.712 -32.585 11.424 1.000 49.410 62 TYR C C 1
ATOM 5514 O O . TYR C 1 62 ? 30.233 -33.347 12.240 1.000 38.120 62 TYR C O 1
ATOM 5523 N N . GLN C 1 63 ? 28.797 -31.689 11.765 1.000 43.620 63 GLN C N 1
ATOM 5524 C CA . GLN C 1 63 ? 28.612 -31.348 13.164 1.000 43.580 63 GLN C CA 1
ATOM 5525 C C . GLN C 1 63 ? 27.345 -31.968 13.745 1.000 41.880 63 GLN C C 1
ATOM 5526 O O . GLN C 1 63 ? 26.268 -31.922 13.144 1.000 45.140 63 GLN C O 1
ATOM 5532 N N . ILE C 1 64 ? 27.494 -32.470 14.960 1.000 35.350 64 ILE C N 1
ATOM 5533 C CA . ILE C 1 64 ? 26.460 -33.131 15.736 1.000 34.610 64 ILE C CA 1
ATOM 5534 C C . ILE C 1 64 ? 26.486 -32.473 17.107 1.000 60.850 64 ILE C C 1
ATOM 5535 O O . ILE C 1 64 ? 27.562 -32.291 17.683 1.000 50.900 64 ILE C O 1
ATOM 5540 N N . ASP C 1 65 ? 25.328 -32.139 17.656 1.000 69.590 65 ASP C N 1
ATOM 5541 C CA . ASP C 1 65 ? 25.301 -31.301 18.851 1.000 75.180 65 ASP C CA 1
ATOM 5542 C C . ASP C 1 65 ? 24.976 -32.151 20.071 1.000 75.740 65 ASP C C 1
ATOM 5543 O O . ASP C 1 65 ? 23.919 -32.793 20.126 1.000 76.810 65 ASP C O 1
ATOM 5548 N N . ILE C 1 66 ? 25.846 -32.081 21.077 1.000 62.810 66 ILE C N 1
ATOM 5549 C CA . ILE C 1 66 ? 25.718 -32.884 22.286 1.000 54.950 66 ILE C CA 1
ATOM 5550 C C . ILE C 1 66 ? 25.625 -32.043 23.546 1.000 60.830 66 ILE C C 1
ATOM 5551 O O . ILE C 1 66 ? 25.604 -32.604 24.648 1.000 66.550 66 ILE C O 1
ATOM 5556 N N . GLN C 1 67 ? 25.579 -30.721 23.424 1.000 61.470 67 GLN C N 1
ATOM 5557 C CA . GLN C 1 67 ? 25.525 -29.832 24.574 1.000 61.600 67 GLN C CA 1
ATOM 5558 C C . GLN C 1 67 ? 24.079 -29.438 24.839 1.000 55.610 67 GLN C C 1
ATOM 5559 O O . GLN C 1 67 ? 23.293 -29.240 23.907 1.000 51.510 67 GLN C O 1
ATOM 5565 N N . GLY C 1 68 ? 23.728 -29.348 26.116 1.000 53.220 68 GLY C N 1
ATOM 5566 C CA . GLY C 1 68 ? 22.374 -28.983 26.467 1.000 53.850 68 GLY C CA 1
ATOM 5567 C C . GLY C 1 68 ? 22.064 -27.547 26.096 1.000 55.400 68 GLY C C 1
ATOM 5568 O O . GLY C 1 68 ? 22.940 -26.683 26.069 1.000 57.410 68 GLY C O 1
ATOM 5569 N N . VAL C 1 69 ? 20.790 -27.291 25.805 1.000 55.500 69 VAL C N 1
ATOM 5570 C CA . VAL C 1 69 ? 20.333 -25.970 25.387 1.000 53.530 69 VAL C CA 1
ATOM 5571 C C . VAL C 1 69 ? 19.913 -25.191 26.616 1.000 58.540 69 VAL C C 1
ATOM 5572 O O . VAL C 1 69 ? 19.134 -25.693 27.432 1.000 60.140 69 VAL C O 1
ATOM 5576 N N . ARG C 1 70 ? 20.425 -23.969 26.757 1.000 61.120 70 ARG C N 1
ATOM 5577 C CA . ARG C 1 70 ? 19.997 -23.122 27.858 1.000 60.110 70 ARG C CA 1
ATOM 5578 C C . ARG C 1 70 ? 18.657 -22.529 27.493 1.000 61.970 70 ARG C C 1
ATOM 5579 O O . ARG C 1 70 ? 18.411 -22.198 26.330 1.000 50.310 70 ARG C O 1
ATOM 5587 N N . GLY C 1 71 ? 17.782 -22.434 28.486 1.000 78.050 71 GLY C N 1
ATOM 5588 C CA . GLY C 1 71 ? 16.529 -21.751 28.281 1.000 89.220 71 GLY C CA 1
ATOM 5589 C C . GLY C 1 71 ? 16.737 -20.422 27.585 1.000 99.480 71 GLY C C 1
ATOM 5590 O O . GLY C 1 71 ? 17.668 -19.669 27.894 1.000 109.690 71 GLY C O 1
ATOM 5591 N N . ASN C 1 72 ? 15.900 -20.149 26.601 1.000 85.500 72 ASN C N 1
ATOM 5592 C CA . ASN C 1 72 ? 15.823 -18.838 25.980 1.000 71.190 72 ASN C CA 1
ATOM 5593 C C . ASN C 1 72 ? 14.360 -18.406 25.994 1.000 72.150 72 ASN C C 1
ATOM 5594 O O . ASN C 1 72 ? 13.453 -19.217 26.204 1.000 81.550 72 ASN C O 1
ATOM 5599 N N . GLY C 1 73 ? 14.119 -17.112 25.816 1.000 61.760 73 GLY C N 1
ATOM 5600 C CA . GLY C 1 73 ? 12.743 -16.679 25.674 1.000 60.950 73 GLY C CA 1
ATOM 5601 C C . GLY C 1 73 ? 12.060 -17.355 24.502 1.000 62.120 73 GLY C C 1
ATOM 5602 O O . GLY C 1 73 ? 10.900 -17.767 24.595 1.000 66.750 73 GLY C O 1
ATOM 5603 N N . VAL C 1 74 ? 12.795 -17.526 23.399 1.000 57.770 74 VAL C N 1
ATOM 5604 C CA . VAL C 1 74 ? 12.208 -17.954 22.135 1.000 54.000 74 VAL C CA 1
ATOM 5605 C C . VAL C 1 74 ? 12.291 -19.463 21.933 1.000 61.610 74 VAL C C 1
ATOM 5606 O O . VAL C 1 74 ? 11.507 -20.025 21.151 1.000 70.350 74 VAL C O 1
ATOM 5610 N N . ILE C 1 75 ? 13.182 -20.144 22.645 1.000 59.600 75 ILE C N 1
ATOM 5611 C CA . ILE C 1 75 ? 13.307 -21.588 22.552 1.000 56.560 75 ILE C CA 1
ATOM 5612 C C . ILE C 1 75 ? 13.301 -22.171 23.972 1.000 60.510 75 ILE C C 1
ATOM 5613 O O . ILE C 1 75 ? 13.578 -21.481 24.951 1.000 63.630 75 ILE C O 1
ATOM 5618 N N . ARG C 1 76 ? 12.983 -23.454 24.088 1.000 58.420 76 ARG C N 1
ATOM 5619 C CA . ARG C 1 76 ? 12.838 -24.062 25.409 1.000 53.160 76 ARG C CA 1
ATOM 5620 C C . ARG C 1 76 ? 14.183 -24.493 25.945 1.000 59.880 76 ARG C C 1
ATOM 5621 O O . ARG C 1 76 ? 15.162 -24.602 25.209 1.000 64.420 76 ARG C O 1
ATOM 5629 N N . LYS C 1 77 ? 14.232 -24.737 27.250 1.000 67.470 77 LYS C N 1
ATOM 5630 C CA . LYS C 1 77 ? 15.435 -25.323 27.809 1.000 68.050 77 LYS C CA 1
ATOM 5631 C C . LYS C 1 77 ? 15.347 -26.807 27.512 1.000 67.180 77 LYS C C 1
ATOM 5632 O O . LYS C 1 77 ? 14.339 -27.452 27.817 1.000 74.040 77 LYS C O 1
ATOM 5638 N N . LEU C 1 78 ? 16.381 -27.348 26.883 1.000 57.790 78 LEU C N 1
ATOM 5639 C CA . LEU C 1 78 ? 16.388 -28.758 26.542 1.000 47.610 78 LEU C CA 1
ATOM 5640 C C . LEU C 1 78 ? 17.528 -29.433 27.280 1.000 45.410 78 LEU C C 1
ATOM 5641 O O . LEU C 1 78 ? 18.698 -29.091 27.062 1.000 41.610 78 LEU C O 1
ATOM 5646 N N . ALA C 1 79 ? 17.178 -30.387 28.144 1.000 43.880 79 ALA C N 1
ATOM 5647 C CA . ALA C 1 79 ? 18.160 -31.080 28.960 1.000 44.770 79 ALA C CA 1
ATOM 5648 C C . ALA C 1 79 ? 19.198 -31.754 28.071 1.000 45.450 79 ALA C C 1
ATOM 5649 O O . ALA C 1 79 ? 18.893 -32.206 26.970 1.000 49.370 79 ALA C O 1
ATOM 5651 N N . ALA C 1 80 ? 20.437 -31.798 28.536 1.000 48.280 80 ALA C N 1
ATOM 5652 C CA . ALA C 1 80 ? 21.501 -32.398 27.738 1.000 47.720 80 ALA C CA 1
ATOM 5653 C C . ALA C 1 80 ? 21.220 -33.827 27.268 1.000 45.710 80 ALA C C 1
ATOM 5654 O O . ALA C 1 80 ? 21.505 -34.114 26.094 1.000 47.660 80 ALA C O 1
ATOM 5656 N N . PRO C 1 81 ? 20.706 -34.757 28.092 1.000 45.130 81 PRO C N 1
ATOM 5657 C CA . PRO C 1 81 ? 20.517 -36.138 27.603 1.000 43.730 81 PRO C CA 1
ATOM 5658 C C . PRO C 1 81 ? 19.554 -36.263 26.448 1.000 42.210 81 PRO C C 1
ATOM 5659 O O . PRO C 1 81 ? 19.619 -37.254 25.712 1.000 42.740 81 PRO C O 1
ATOM 5663 N N . PHE C 1 82 ? 18.621 -35.321 26.299 1.000 42.770 82 PHE C N 1
ATOM 5664 C CA . PHE C 1 82 ? 17.751 -35.321 25.124 1.000 38.830 82 PHE C CA 1
ATOM 5665 C C . PHE C 1 82 ? 18.524 -34.949 23.869 1.000 34.120 82 PHE C C 1
ATOM 5666 O O . PHE C 1 82 ? 18.339 -35.575 22.821 1.000 36.400 82 PHE C O 1
ATOM 5674 N N . LYS C 1 83 ? 19.393 -33.939 23.954 1.000 30.460 83 LYS C N 1
ATOM 5675 C CA . LYS C 1 83 ? 20.200 -33.568 22.798 1.000 30.570 83 LYS C CA 1
ATOM 5676 C C . LYS C 1 83 ? 21.084 -34.727 22.367 1.000 30.580 83 LYS C C 1
ATOM 5677 O O . LYS C 1 83 ? 21.382 -34.863 21.172 1.000 31.150 83 LYS C O 1
ATOM 5683 N N . ILE C 1 84 ? 21.513 -35.563 23.330 1.000 30.250 84 ILE C N 1
ATOM 5684 C CA . ILE C 1 84 ? 22.389 -36.701 23.040 1.000 37.290 84 ILE C CA 1
ATOM 5685 C C . ILE C 1 84 ? 21.659 -37.728 22.180 1.000 40.580 84 ILE C C 1
ATOM 5686 O O . ILE C 1 84 ? 22.276 -38.427 21.364 1.000 38.940 84 ILE C O 1
ATOM 5691 N N . LEU C 1 85 ? 20.352 -37.877 22.390 1.000 43.240 85 LEU C N 1
ATOM 5692 C CA . LEU C 1 85 ? 19.546 -38.740 21.535 1.000 31.750 85 LEU C CA 1
ATOM 5693 C C . LEU C 1 85 ? 19.428 -38.156 20.136 1.000 37.050 85 LEU C C 1
ATOM 5694 O O . LEU C 1 85 ? 19.588 -38.867 19.138 1.000 35.500 85 LEU C O 1
ATOM 5699 N N . LYS C 1 86 ? 19.157 -36.850 20.041 1.000 36.260 86 LYS C N 1
ATOM 5700 C CA . LYS C 1 86 ? 19.119 -36.216 18.728 1.000 37.140 86 LYS C CA 1
ATOM 5701 C C . LYS C 1 86 ? 20.447 -36.418 18.026 1.000 37.190 86 LYS C C 1
ATOM 5702 O O . LYS C 1 86 ? 20.491 -36.818 16.859 1.000 35.690 86 LYS C O 1
ATOM 5708 N N . ALA C 1 87 ? 21.540 -36.250 18.765 1.000 39.560 87 ALA C N 1
ATOM 5709 C CA . ALA C 1 87 ? 22.862 -36.374 18.180 1.000 32.940 87 ALA C CA 1
ATOM 5710 C C . ALA C 1 87 ? 23.075 -37.753 17.565 1.000 33.520 87 ALA C C 1
ATOM 5711 O O . ALA C 1 87 ? 23.599 -37.872 16.453 1.000 45.210 87 ALA C O 1
ATOM 5713 N N . THR C 1 88 ? 22.643 -38.804 18.250 1.000 33.300 88 THR C N 1
ATOM 5714 C CA . THR C 1 88 ? 22.879 -40.150 17.746 1.000 33.890 88 THR C CA 1
ATOM 5715 C C . THR C 1 88 ? 22.200 -40.366 16.408 1.000 37.530 88 THR C C 1
ATOM 5716 O O . THR C 1 88 ? 22.788 -40.962 15.504 1.000 39.420 88 THR C O 1
ATOM 5720 N N . PHE C 1 89 ? 20.948 -39.917 16.271 1.000 41.360 89 PHE C N 1
ATOM 5721 C CA . PHE C 1 89 ? 20.245 -40.048 14.996 1.000 46.010 89 PHE C CA 1
ATOM 5722 C C . PHE C 1 89 ? 20.677 -38.980 13.998 1.000 48.090 89 PHE C C 1
ATOM 5723 O O . PHE C 1 89 ? 20.705 -39.240 12.790 1.000 44.840 89 PHE C O 1
ATOM 5731 N N . SER C 1 90 ? 20.970 -37.768 14.494 1.000 52.140 90 SER C N 1
ATOM 5732 C CA . SER C 1 90 ? 21.510 -36.698 13.661 1.000 52.600 90 SER C CA 1
ATOM 5733 C C . SER C 1 90 ? 22.764 -37.189 12.952 1.000 49.280 90 SER C C 1
ATOM 5734 O O . SER C 1 90 ? 22.935 -36.984 11.748 1.000 49.200 90 SER C O 1
ATOM 5737 N N . ALA C 1 91 ? 23.646 -37.863 13.699 1.000 47.030 91 ALA C N 1
ATOM 5738 C CA . ALA C 1 91 ? 24.839 -38.480 13.132 1.000 41.890 91 ALA C CA 1
ATOM 5739 C C . ALA C 1 91 ? 24.495 -39.674 12.247 1.000 51.220 91 ALA C C 1
ATOM 5740 O O . ALA C 1 91 ? 25.137 -39.889 11.220 1.000 58.640 91 ALA C O 1
ATOM 5742 N N . MET C 1 92 ? 23.518 -40.488 12.647 1.000 53.930 92 MET C N 1
ATOM 5743 C CA . MET C 1 92 ? 23.183 -41.693 11.883 1.000 57.220 92 MET C CA 1
ATOM 5744 C C . MET C 1 92 ? 22.773 -41.378 10.449 1.000 61.370 92 MET C C 1
ATOM 5745 O O . MET C 1 92 ? 23.175 -42.080 9.512 1.000 62.950 92 MET C O 1
ATOM 5750 N N . ARG C 1 93 ? 21.927 -40.363 10.251 1.000 63.930 93 ARG C N 1
ATOM 5751 C CA . ARG C 1 93 ? 21.578 -40.009 8.883 1.000 68.750 93 ARG C CA 1
ATOM 5752 C C . ARG C 1 93 ? 22.798 -39.505 8.126 1.000 68.220 93 ARG C C 1
ATOM 5753 O O . ARG C 1 93 ? 22.916 -39.761 6.924 1.000 74.440 93 ARG C O 1
ATOM 5761 N N . TYR C 1 94 ? 23.717 -38.799 8.800 1.000 54.040 94 TYR C N 1
ATOM 5762 C CA . TYR C 1 94 ? 24.957 -38.381 8.138 1.000 47.200 94 TYR C CA 1
ATOM 5763 C C . TYR C 1 94 ? 25.669 -39.586 7.519 1.000 44.300 94 TYR C C 1
ATOM 5764 O O . TYR C 1 94 ? 26.109 -39.539 6.371 1.000 44.430 94 TYR C O 1
ATOM 5773 N N . MET C 1 95 ? 25.784 -40.688 8.261 1.000 41.510 95 MET C N 1
ATOM 5774 C CA . MET C 1 95 ? 26.471 -41.849 7.709 1.000 42.370 95 MET C CA 1
ATOM 5775 C C . MET C 1 95 ? 25.654 -42.497 6.592 1.000 54.100 95 MET C C 1
ATOM 5776 O O . MET C 1 95 ? 26.224 -42.989 5.612 1.000 59.640 95 MET C O 1
ATOM 5781 N N . LYS C 1 96 ? 24.323 -42.543 6.726 1.000 58.820 96 LYS C N 1
ATOM 5782 C CA . LYS C 1 96 ? 23.512 -43.105 5.648 1.000 64.300 96 LYS C CA 1
ATOM 5783 C C . LYS C 1 96 ? 23.564 -42.201 4.421 1.000 70.390 96 LYS C C 1
ATOM 5784 O O . LYS C 1 96 ? 23.778 -42.679 3.299 1.000 72.570 96 LYS C O 1
ATOM 5790 N N . GLN C 1 97 ? 23.450 -40.885 4.628 1.000 73.750 97 GLN C N 1
ATOM 5791 C CA . GLN C 1 97 ? 23.477 -39.946 3.510 1.000 74.090 97 GLN C CA 1
ATOM 5792 C C . GLN C 1 97 ? 24.817 -39.977 2.795 1.000 68.500 97 GLN C C 1
ATOM 5793 O O . GLN C 1 97 ? 24.865 -39.973 1.563 1.000 73.030 97 GLN C O 1
ATOM 5799 N N . LEU C 1 98 ? 25.914 -40.003 3.549 1.000 60.270 98 LEU C N 1
ATOM 5800 C CA . LEU C 1 98 ? 27.262 -39.928 2.999 1.000 54.510 98 LEU C CA 1
ATOM 5801 C C . LEU C 1 98 ? 27.823 -41.281 2.591 1.000 67.170 98 LEU C C 1
ATOM 5802 O O . LEU C 1 98 ? 28.980 -41.348 2.164 1.000 73.900 98 LEU C O 1
ATOM 5807 N N . LYS C 1 99 ? 27.038 -42.349 2.715 1.000 68.800 99 LYS C N 1
ATOM 5808 C CA . LYS C 1 99 ? 27.459 -43.700 2.349 1.000 71.960 99 LYS C CA 1
ATOM 5809 C C . LYS C 1 99 ? 28.806 -44.030 3.003 1.000 70.620 99 LYS C C 1
ATOM 5810 O O . LYS C 1 99 ? 29.772 -44.412 2.342 1.000 73.660 99 LYS C O 1
ATOM 5816 N N . VAL C 1 100 ? 28.873 -43.844 4.323 1.000 68.590 100 VAL C N 1
ATOM 5817 C CA . VAL C 1 100 ? 30.087 -44.127 5.084 1.000 65.510 100 VAL C CA 1
ATOM 5818 C C . VAL C 1 100 ? 30.281 -45.630 5.201 1.000 65.660 100 VAL C C 1
ATOM 5819 O O . VAL C 1 100 ? 29.342 -46.366 5.525 1.000 67.020 100 VAL C O 1
ATOM 5823 N N . ASP C 1 101 ? 31.505 -46.088 4.922 1.000 67.450 101 ASP C N 1
ATOM 5824 C CA . ASP C 1 101 ? 31.874 -47.501 4.862 1.000 67.540 101 ASP C CA 1
ATOM 5825 C C . ASP C 1 101 ? 32.498 -48.057 6.137 1.000 62.350 101 ASP C C 1
ATOM 5826 O O . ASP C 1 101 ? 32.535 -49.281 6.298 1.000 65.690 101 ASP C O 1
ATOM 5831 N N . ALA C 1 102 ? 33.065 -47.209 6.992 1.000 54.850 102 ALA C N 1
ATOM 5832 C CA . ALA C 1 102 ? 33.639 -47.632 8.264 1.000 51.370 102 ALA C CA 1
ATOM 5833 C C . ALA C 1 102 ? 33.817 -46.393 9.130 1.000 52.490 102 ALA C C 1
ATOM 5834 O O . ALA C 1 102 ? 33.861 -45.269 8.623 1.000 57.780 102 ALA C O 1
ATOM 5836 N N . VAL C 1 103 ? 33.890 -46.587 10.442 1.000 42.770 103 VAL C N 1
ATOM 5837 C CA . VAL C 1 103 ? 34.021 -45.453 11.345 1.000 41.650 103 VAL C CA 1
ATOM 5838 C C . VAL C 1 103 ? 35.196 -45.705 12.279 1.000 51.570 103 VAL C C 1
ATOM 5839 O O . VAL C 1 103 ? 35.356 -46.816 12.795 1.000 57.500 103 VAL C O 1
ATOM 5843 N N . ALA C 1 104 ? 36.041 -44.694 12.462 1.000 44.420 104 ALA C N 1
ATOM 5844 C CA . ALA C 1 104 ? 37.213 -44.795 13.331 1.000 45.360 104 ALA C CA 1
ATOM 5845 C C . ALA C 1 104 ? 37.130 -43.677 14.361 1.000 46.940 104 ALA C C 1
ATOM 5846 O O . ALA C 1 104 ? 37.261 -42.496 14.020 1.000 52.510 104 ALA C O 1
ATOM 5848 N N . GLY C 1 105 ? 36.961 -44.044 15.622 1.000 46.520 105 GLY C N 1
ATOM 5849 C CA . GLY C 1 105 ? 36.725 -43.039 16.633 1.000 37.810 105 GLY C CA 1
ATOM 5850 C C . GLY C 1 105 ? 37.734 -43.139 17.745 1.000 43.250 105 GLY C C 1
ATOM 5851 O O . GLY C 1 105 ? 37.949 -44.218 18.300 1.000 40.960 105 GLY C O 1
ATOM 5852 N N . PHE C 1 106 ? 38.348 -42.019 18.097 1.000 41.470 106 PHE C N 1
ATOM 5853 C CA . PHE C 1 106 ? 39.492 -42.036 18.990 1.000 41.150 106 PHE C CA 1
ATOM 5854 C C . PHE C 1 106 ? 39.138 -41.681 20.425 1.000 39.030 106 PHE C C 1
ATOM 5855 O O . PHE C 1 106 ? 40.047 -41.526 21.253 1.000 35.980 106 PHE C O 1
ATOM 5863 N N . GLY C 1 107 ? 37.855 -41.566 20.741 1.000 35.340 107 GLY C N 1
ATOM 5864 C CA . GLY C 1 107 ? 37.418 -41.304 22.097 1.000 38.460 107 GLY C CA 1
ATOM 5865 C C . GLY C 1 107 ? 36.920 -39.876 22.281 1.000 36.920 107 GLY C C 1
ATOM 5866 O O . GLY C 1 107 ? 37.011 -39.014 21.400 1.000 34.210 107 GLY C O 1
ATOM 5867 N N . GLY C 1 108 ? 36.379 -39.636 23.457 1.000 35.930 108 GLY C N 1
ATOM 5868 C CA . GLY C 1 108 ? 35.768 -38.350 23.700 1.000 41.280 108 GLY C CA 1
ATOM 5869 C C . GLY C 1 108 ? 34.267 -38.441 23.594 1.000 46.060 108 GLY C C 1
ATOM 5870 O O . GLY C 1 108 ? 33.686 -39.487 23.282 1.000 47.310 108 GLY C O 1
ATOM 5871 N N . TYR C 1 109 ? 33.627 -37.306 23.871 1.000 45.900 109 TYR C N 1
ATOM 5872 C CA . TYR C 1 109 ? 32.176 -37.326 23.977 1.000 45.450 109 TYR C CA 1
ATOM 5873 C C . TYR C 1 109 ? 31.529 -37.620 22.631 1.000 38.950 109 TYR C C 1
ATOM 5874 O O . TYR C 1 109 ? 30.621 -38.454 22.549 1.000 37.880 109 TYR C O 1
ATOM 5883 N N . VAL C 1 110 ? 32.013 -36.980 21.565 1.000 32.300 110 VAL C N 1
ATOM 5884 C CA . VAL C 1 110 ? 31.398 -37.107 20.249 1.000 32.880 110 VAL C CA 1
ATOM 5885 C C . VAL C 1 110 ? 31.381 -38.547 19.778 1.000 33.330 110 VAL C C 1
ATOM 5886 O O . VAL C 1 110 ? 30.486 -38.947 19.030 1.000 40.290 110 VAL C O 1
ATOM 5890 N N . ALA C 1 111 ? 32.369 -39.350 20.194 1.000 38.470 111 ALA C N 1
ATOM 5891 C CA . ALA C 1 111 ? 32.487 -40.720 19.693 1.000 35.700 111 ALA C CA 1
ATOM 5892 C C . ALA C 1 111 ? 31.337 -41.590 20.131 1.000 33.730 111 ALA C C 1
ATOM 5893 O O . ALA C 1 111 ? 30.965 -42.519 19.408 1.000 34.300 111 ALA C O 1
ATOM 5895 N N . GLY C 1 112 ? 30.759 -41.295 21.296 1.000 32.930 112 GLY C N 1
ATOM 5896 C CA . GLY C 1 112 ? 29.688 -42.084 21.863 1.000 34.120 112 GLY C CA 1
ATOM 5897 C C . GLY C 1 112 ? 28.464 -42.132 20.972 1.000 32.950 112 GLY C C 1
ATOM 5898 O O . GLY C 1 112 ? 28.007 -43.206 20.567 1.000 33.420 112 GLY C O 1
ATOM 5899 N N . PRO C 1 113 ? 27.887 -40.964 20.669 1.000 32.730 113 PRO C N 1
ATOM 5900 C CA . PRO C 1 113 ? 26.745 -40.950 19.740 1.000 33.100 113 PRO C CA 1
ATOM 5901 C C . PRO C 1 113 ? 27.077 -41.510 18.370 1.000 44.510 113 PRO C C 1
ATOM 5902 O O . PRO C 1 113 ? 26.343 -42.367 17.868 1.000 47.430 113 PRO C O 1
ATOM 5906 N N . GLY C 1 114 ? 28.183 -41.071 17.764 1.000 39.890 114 GLY C N 1
ATOM 5907 C CA . GLY C 1 114 ? 28.556 -41.572 16.450 1.000 39.740 114 GLY C CA 1
ATOM 5908 C C . GLY C 1 114 ? 28.781 -43.074 16.421 1.000 44.940 114 GLY C C 1
ATOM 5909 O O . GLY C 1 114 ? 28.471 -43.740 15.426 1.000 53.260 114 GLY C O 1
ATOM 5910 N N . GLY C 1 115 ? 29.350 -43.627 17.491 1.000 40.290 115 GLY C N 1
ATOM 5911 C CA . GLY C 1 115 ? 29.585 -45.065 17.531 1.000 42.310 115 GLY C CA 1
ATOM 5912 C C . GLY C 1 115 ? 28.308 -45.896 17.560 1.000 41.350 115 GLY C C 1
ATOM 5913 O O . GLY C 1 115 ? 28.253 -46.983 16.972 1.000 36.840 115 GLY C O 1
ATOM 5914 N N . LEU C 1 116 ? 27.298 -45.443 18.317 1.000 47.690 116 LEU C N 1
ATOM 5915 C CA . LEU C 1 116 ? 26.004 -46.108 18.263 1.000 35.540 116 LEU C CA 1
ATOM 5916 C C . LEU C 1 116 ? 25.374 -45.918 16.904 1.000 46.400 116 LEU C C 1
ATOM 5917 O O . LEU C 1 116 ? 24.726 -46.828 16.381 1.000 50.510 116 LEU C O 1
ATOM 5922 N N . ALA C 1 117 ? 25.511 -44.715 16.344 1.000 44.370 117 ALA C N 1
ATOM 5923 C CA . ALA C 1 117 ? 24.971 -44.444 15.018 1.000 46.630 117 ALA C CA 1
ATOM 5924 C C . ALA C 1 117 ? 25.541 -45.409 13.994 1.000 57.630 117 ALA C C 1
ATOM 5925 O O . ALA C 1 117 ? 24.794 -45.997 13.201 1.000 60.260 117 ALA C O 1
ATOM 5927 N N . ALA C 1 118 ? 26.858 -45.629 14.030 1.000 61.650 118 ALA C N 1
ATOM 5928 C CA . ALA C 1 118 ? 27.468 -46.594 13.128 1.000 62.370 118 ALA C CA 1
ATOM 5929 C C . ALA C 1 118 ? 26.871 -47.987 13.324 1.000 62.550 118 ALA C C 1
ATOM 5930 O O . ALA C 1 118 ? 26.390 -48.602 12.370 1.000 70.560 118 ALA C O 1
ATOM 5932 N N . ARG C 1 119 ? 26.849 -48.484 14.560 1.000 52.730 119 ARG C N 1
ATOM 5933 C CA . ARG C 1 119 ? 26.372 -49.844 14.800 1.000 52.670 119 ARG C CA 1
ATOM 5934 C C . ARG C 1 119 ? 24.904 -50.022 14.435 1.000 53.420 119 ARG C C 1
ATOM 5935 O O . ARG C 1 119 ? 24.502 -51.108 14.001 1.000 59.850 119 ARG C O 1
ATOM 5943 N N . LEU C 1 120 ? 24.080 -48.996 14.630 1.000 48.090 120 LEU C N 1
ATOM 5944 C CA . LEU C 1 120 ? 22.679 -49.109 14.235 1.000 46.970 120 LEU C CA 1
ATOM 5945 C C . LEU C 1 120 ? 22.532 -49.309 12.733 1.000 47.180 120 LEU C C 1
ATOM 5946 O O . LEU C 1 120 ? 21.713 -50.118 12.283 1.000 43.340 120 LEU C O 1
ATOM 5951 N N . LEU C 1 121 ? 23.345 -48.603 11.944 1.000 55.230 121 LEU C N 1
ATOM 5952 C CA . LEU C 1 121 ? 23.328 -48.773 10.493 1.000 59.800 121 LEU C CA 1
ATOM 5953 C C . LEU C 1 121 ? 23.906 -50.112 10.050 1.000 62.180 121 LEU C C 1
ATOM 5954 O O . LEU C 1 121 ? 23.525 -50.624 8.987 1.000 66.280 121 LEU C O 1
ATOM 5959 N N . GLY C 1 122 ? 24.767 -50.720 10.863 1.000 53.400 122 GLY C N 1
ATOM 5960 C CA . GLY C 1 122 ? 25.479 -51.900 10.442 1.000 54.230 122 GLY C CA 1
ATOM 5961 C C . GLY C 1 122 ? 26.898 -51.634 9.977 1.000 54.560 122 GLY C C 1
ATOM 5962 O O . GLY C 1 122 ? 27.554 -52.563 9.482 1.000 59.330 122 GLY C O 1
ATOM 5963 N N . ILE C 1 123 ? 27.355 -50.388 10.054 1.000 49.440 123 ILE C N 1
ATOM 5964 C CA . ILE C 1 123 ? 28.734 -49.985 9.731 1.000 47.910 123 ILE C CA 1
ATOM 5965 C C . ILE C 1 123 ? 29.688 -50.559 10.774 1.000 46.370 123 ILE C C 1
ATOM 5966 O O . ILE C 1 123 ? 29.275 -50.760 11.934 1.000 48.810 123 ILE C O 1
ATOM 5971 N N . PRO C 1 124 ? 30.914 -50.955 10.416 1.000 45.380 124 PRO C N 1
ATOM 5972 C CA . PRO C 1 124 ? 31.851 -51.420 11.440 1.000 46.720 124 PRO C CA 1
ATOM 5973 C C . PRO C 1 124 ? 32.539 -50.257 12.143 1.000 49.040 124 PRO C C 1
ATOM 5974 O O . PRO C 1 124 ? 32.684 -49.153 11.607 1.000 47.590 124 PRO C O 1
ATOM 5978 N N . VAL C 1 125 ? 32.950 -50.517 13.379 1.000 46.410 125 VAL C N 1
ATOM 5979 C CA . VAL C 1 125 ? 33.580 -49.512 14.216 1.000 42.760 125 VAL C CA 1
ATOM 5980 C C . VAL C 1 125 ? 34.958 -49.997 14.606 1.000 48.020 125 VAL C C 1
ATOM 5981 O O . VAL C 1 125 ? 35.111 -51.151 15.016 1.000 51.270 125 VAL C O 1
ATOM 5985 N N . LEU C 1 126 ? 35.955 -49.120 14.460 1.000 48.120 126 LEU C N 1
ATOM 5986 C CA . LEU C 1 126 ? 37.270 -49.282 15.061 1.000 47.700 126 LEU C CA 1
ATOM 5987 C C . LEU C 1 126 ? 37.472 -48.113 16.006 1.000 44.110 126 LEU C C 1
ATOM 5988 O O . LEU C 1 126 ? 37.328 -46.956 15.596 1.000 44.770 126 LEU C O 1
ATOM 5993 N N . ILE C 1 127 ? 37.836 -48.409 17.249 1.000 41.140 127 ILE C N 1
ATOM 5994 C CA . ILE C 1 127 ? 38.151 -47.380 18.228 1.000 41.590 127 ILE C CA 1
ATOM 5995 C C . ILE C 1 127 ? 39.624 -47.503 18.552 1.000 43.190 127 ILE C C 1
ATOM 5996 O O . ILE C 1 127 ? 40.226 -48.571 18.416 1.000 56.440 127 ILE C O 1
ATOM 6001 N N . HIS C 1 128 ? 40.219 -46.386 18.922 1.000 38.700 128 HIS C N 1
ATOM 6002 C CA . HIS C 1 128 ? 41.600 -46.356 19.362 1.000 39.060 128 HIS C CA 1
ATOM 6003 C C . HIS C 1 128 ? 41.715 -45.512 20.618 1.000 38.680 128 HIS C C 1
ATOM 6004 O O . HIS C 1 128 ? 41.360 -44.331 20.602 1.000 41.970 128 HIS C O 1
ATOM 6011 N N . GLU C 1 129 ? 42.267 -46.090 21.682 1.000 38.740 129 GLU C N 1
ATOM 6012 C CA . GLU C 1 129 ? 42.386 -45.415 22.968 1.000 39.440 129 GLU C CA 1
ATOM 6013 C C . GLU C 1 129 ? 43.841 -45.061 23.233 1.000 45.550 129 GLU C C 1
ATOM 6014 O O . GLU C 1 129 ? 44.689 -45.956 23.298 1.000 43.610 129 GLU C O 1
ATOM 6020 N N . GLN C 1 130 ? 44.114 -43.757 23.416 1.000 48.320 130 GLN C N 1
ATOM 6021 C CA . GLN C 1 130 ? 45.474 -43.244 23.510 1.000 47.040 130 GLN C CA 1
ATOM 6022 C C . GLN C 1 130 ? 46.004 -43.171 24.932 1.000 46.970 130 GLN C C 1
ATOM 6023 O O . GLN C 1 130 ? 47.177 -42.824 25.115 1.000 52.560 130 GLN C O 1
ATOM 6029 N N . ASN C 1 131 ? 45.202 -43.526 25.926 1.000 44.020 131 ASN C N 1
ATOM 6030 C CA . ASN C 1 131 ? 45.644 -43.567 27.310 1.000 49.820 131 ASN C CA 1
ATOM 6031 C C . ASN C 1 131 ? 45.880 -45.007 27.763 1.000 55.500 131 ASN C C 1
ATOM 6032 O O . ASN C 1 131 ? 45.507 -45.972 27.085 1.000 59.370 131 ASN C O 1
ATOM 6037 N N . ALA C 1 132 ? 46.572 -45.136 28.904 1.000 56.930 132 ALA C N 1
ATOM 6038 C CA . ALA C 1 132 ? 46.871 -46.425 29.531 1.000 56.560 132 ALA C CA 1
ATOM 6039 C C . ALA C 1 132 ? 45.720 -46.958 30.374 1.000 50.750 132 ALA C C 1
ATOM 6040 O O . ALA C 1 132 ? 45.672 -48.161 30.654 1.000 45.850 132 ALA C O 1
ATOM 6042 N N . VAL C 1 133 ? 44.829 -46.072 30.809 1.000 48.930 133 VAL C N 1
ATOM 6043 C CA . VAL C 1 133 ? 43.575 -46.408 31.469 1.000 49.320 133 VAL C CA 1
ATOM 6044 C C . VAL C 1 133 ? 42.464 -46.056 30.482 1.000 54.910 133 VAL C C 1
ATOM 6045 O O . VAL C 1 133 ? 42.440 -44.936 29.950 1.000 63.830 133 VAL C O 1
ATOM 6049 N N . ALA C 1 134 ? 41.580 -47.017 30.188 1.000 50.590 134 ALA C N 1
ATOM 6050 C CA . ALA C 1 134 ? 40.593 -46.822 29.116 1.000 46.820 134 ALA C CA 1
ATOM 6051 C C . ALA C 1 134 ? 39.510 -45.791 29.474 1.000 41.690 134 ALA C C 1
ATOM 6052 O O . ALA C 1 134 ? 38.823 -45.908 30.493 1.000 40.930 134 ALA C O 1
ATOM 6054 N N . GLY C 1 135 ? 39.316 -44.814 28.589 1.000 40.110 135 GLY C N 1
ATOM 6055 C CA . GLY C 1 135 ? 38.318 -43.792 28.821 1.000 39.860 135 GLY C CA 1
ATOM 6056 C C . GLY C 1 135 ? 36.916 -44.323 28.650 1.000 43.580 135 GLY C C 1
ATOM 6057 O O . GLY C 1 135 ? 36.684 -45.316 27.976 1.000 50.020 135 GLY C O 1
ATOM 6058 N N . PHE C 1 136 ? 35.957 -43.643 29.280 1.000 45.190 136 PHE C N 1
ATOM 6059 C CA . PHE C 1 136 ? 34.636 -44.241 29.423 1.000 43.250 136 PHE C CA 1
ATOM 6060 C C . PHE C 1 136 ? 34.007 -44.506 28.065 1.000 49.100 136 PHE C C 1
ATOM 6061 O O . PHE C 1 136 ? 33.398 -45.563 27.858 1.000 53.130 136 PHE C O 1
ATOM 6069 N N . THR C 1 137 ? 34.156 -43.579 27.115 1.000 47.680 137 THR C N 1
ATOM 6070 C CA . THR C 1 137 ? 33.496 -43.795 25.834 1.000 46.590 137 THR C CA 1
ATOM 6071 C C . THR C 1 137 ? 34.063 -45.027 25.142 1.000 48.320 137 THR C C 1
ATOM 6072 O O . THR C 1 137 ? 33.305 -45.891 24.684 1.000 50.110 137 THR C O 1
ATOM 6076 N N . ASN C 1 138 ? 35.394 -45.175 25.133 1.000 46.120 138 ASN C N 1
ATOM 6077 C CA . ASN C 1 138 ? 35.984 -46.373 24.535 1.000 39.040 138 ASN C CA 1
ATOM 6078 C C . ASN C 1 138 ? 35.682 -47.622 25.348 1.000 39.770 138 ASN C C 1
ATOM 6079 O O . ASN C 1 138 ? 35.608 -48.727 24.795 1.000 45.600 138 ASN C O 1
ATOM 6084 N N . ALA C 1 139 ? 35.542 -47.479 26.660 1.000 36.770 139 ALA C N 1
ATOM 6085 C CA . ALA C 1 139 ? 35.245 -48.643 27.473 1.000 42.780 139 ALA C CA 1
ATOM 6086 C C . ALA C 1 139 ? 33.897 -49.219 27.081 1.000 46.150 139 ALA C C 1
ATOM 6087 O O . ALA C 1 139 ? 33.785 -50.399 26.714 1.000 46.460 139 ALA C O 1
ATOM 6089 N N . GLN C 1 140 ? 32.873 -48.369 27.071 1.000 41.910 140 GLN C N 1
ATOM 6090 C CA . GLN C 1 140 ? 31.569 -48.835 26.648 1.000 38.380 140 GLN C CA 1
ATOM 6091 C C . GLN C 1 140 ? 31.621 -49.286 25.196 1.000 37.150 140 GLN C C 1
ATOM 6092 O O . GLN C 1 140 ? 31.252 -50.420 24.879 1.000 39.290 140 GLN C O 1
ATOM 6098 N N . LEU C 1 141 ? 32.176 -48.450 24.317 1.000 38.270 141 LEU C N 1
ATOM 6099 C CA . LEU C 1 141 ? 32.218 -48.767 22.890 1.000 37.920 141 LEU C CA 1
ATOM 6100 C C . LEU C 1 141 ? 33.006 -50.044 22.577 1.000 40.690 141 LEU C C 1
ATOM 6101 O O . LEU C 1 141 ? 32.804 -50.637 21.509 1.000 40.830 141 LEU C O 1
ATOM 6106 N N . SER C 1 142 ? 33.894 -50.487 23.472 1.000 40.030 142 SER C N 1
ATOM 6107 C CA . SER C 1 142 ? 34.670 -51.689 23.189 1.000 38.880 142 SER C CA 1
ATOM 6108 C C . SER C 1 142 ? 33.777 -52.890 22.874 1.000 41.910 142 SER C C 1
ATOM 6109 O O . SER C 1 142 ? 34.164 -53.744 22.070 1.000 44.950 142 SER C O 1
ATOM 6112 N N . ARG C 1 143 ? 32.561 -52.942 23.443 1.000 44.200 143 ARG C N 1
ATOM 6113 C CA . ARG C 1 143 ? 31.663 -54.084 23.236 1.000 45.310 143 ARG C CA 1
ATOM 6114 C C . ARG C 1 143 ? 31.159 -54.184 21.805 1.000 47.020 143 ARG C C 1
ATOM 6115 O O . ARG C 1 143 ? 30.780 -55.277 21.369 1.000 52.480 143 ARG C O 1
ATOM 6123 N N . VAL C 1 144 ? 31.079 -53.063 21.084 1.000 45.650 144 VAL C N 1
ATOM 6124 C CA . VAL C 1 144 ? 30.525 -53.042 19.731 1.000 43.290 144 VAL C CA 1
ATOM 6125 C C . VAL C 1 144 ? 31.584 -52.738 18.672 1.000 45.370 144 VAL C C 1
ATOM 6126 O O . VAL C 1 144 ? 31.249 -52.575 17.487 1.000 47.300 144 VAL C O 1
ATOM 6130 N N . ALA C 1 145 ? 32.849 -52.635 19.061 1.000 40.300 145 ALA C N 1
ATOM 6131 C CA . ALA C 1 145 ? 33.894 -52.326 18.097 1.000 40.000 145 ALA C CA 1
ATOM 6132 C C . ALA C 1 145 ? 34.358 -53.600 17.399 1.000 43.230 145 ALA C C 1
ATOM 6133 O O . ALA C 1 145 ? 34.491 -54.650 18.034 1.000 47.840 145 ALA C O 1
ATOM 6135 N N . LYS C 1 146 ? 34.597 -53.515 16.083 1.000 44.300 146 LYS C N 1
ATOM 6136 C CA . LYS C 1 146 ? 35.145 -54.675 15.374 1.000 48.750 146 LYS C CA 1
ATOM 6137 C C . LYS C 1 146 ? 36.602 -54.919 15.768 1.000 48.920 146 LYS C C 1
ATOM 6138 O O . LYS C 1 146 ? 37.024 -56.068 15.931 1.000 51.940 146 LYS C O 1
ATOM 6144 N N . VAL C 1 147 ? 37.390 -53.855 15.900 1.000 50.300 147 VAL C N 1
ATOM 6145 C CA . VAL C 1 147 ? 38.778 -53.937 16.341 1.000 47.540 147 VAL C CA 1
ATOM 6146 C C . VAL C 1 147 ? 39.043 -52.796 17.321 1.000 41.960 147 VAL C C 1
ATOM 6147 O O . VAL C 1 147 ? 38.633 -51.654 17.086 1.000 41.380 147 VAL C O 1
ATOM 6151 N N . VAL C 1 148 ? 39.740 -53.102 18.415 1.000 41.720 148 VAL C N 1
ATOM 6152 C CA . VAL C 1 148 ? 40.018 -52.152 19.484 1.000 40.720 148 VAL C CA 1
ATOM 6153 C C . VAL C 1 148 ? 41.516 -51.941 19.538 1.000 47.900 148 VAL C C 1
ATOM 6154 O O . VAL C 1 148 ? 42.255 -52.823 19.985 1.000 52.610 148 VAL C O 1
ATOM 6158 N N . CYS C 1 149 ? 41.968 -50.771 19.110 1.000 41.110 149 CYS C N 1
ATOM 6159 C CA . CYS C 1 149 ? 43.370 -50.409 19.209 1.000 41.570 149 CYS C CA 1
ATOM 6160 C C . CYS C 1 149 ? 43.627 -49.819 20.585 1.000 44.780 149 CYS C C 1
ATOM 6161 O O . CYS C 1 149 ? 42.916 -48.914 21.023 1.000 45.390 149 CYS C O 1
ATOM 6164 N N . GLU C 1 150 ? 44.690 -50.276 21.226 1.000 45.050 150 GLU C N 1
ATOM 6165 C CA . GLU C 1 150 ? 45.023 -49.875 22.580 1.000 47.150 150 GLU C CA 1
ATOM 6166 C C . GLU C 1 150 ? 46.404 -49.251 22.533 1.000 52.940 150 GLU C C 1
ATOM 6167 O O . GLU C 1 150 ? 47.299 -49.791 21.880 1.000 59.560 150 GLU C O 1
ATOM 6173 N N . ALA C 1 151 ? 46.579 -48.097 23.180 1.000 54.140 151 ALA C N 1
ATOM 6174 C CA . ALA C 1 151 ? 47.888 -47.453 23.114 1.000 50.220 151 ALA C CA 1
ATOM 6175 C C . ALA C 1 151 ? 48.918 -48.307 23.818 1.000 46.110 151 ALA C C 1
ATOM 6176 O O . ALA C 1 151 ? 49.973 -48.608 23.254 1.000 46.600 151 ALA C O 1
ATOM 6178 N N . PHE C 1 152 ? 48.615 -48.706 25.050 1.000 48.360 152 PHE C N 1
ATOM 6179 C CA . PHE C 1 152 ? 49.364 -49.475 26.019 1.000 54.290 152 PHE C CA 1
ATOM 6180 C C . PHE C 1 152 ? 48.730 -50.856 26.243 1.000 68.030 152 PHE C C 1
ATOM 6181 O O . PHE C 1 152 ? 47.522 -51.024 26.059 1.000 78.980 152 PHE C O 1
ATOM 6189 N N . PRO C 1 153 ? 49.521 -51.859 26.632 1.000 66.470 153 PRO C N 1
ATOM 6190 C CA . PRO C 1 153 ? 49.005 -53.240 26.666 1.000 76.710 153 PRO C CA 1
ATOM 6191 C C . PRO C 1 153 ? 47.908 -53.517 27.694 1.000 98.000 153 PRO C C 1
ATOM 6192 O O . PRO C 1 153 ? 47.022 -54.338 27.433 1.000 98.450 153 PRO C O 1
ATOM 6196 N N . ASN C 1 154 ? 47.946 -52.909 28.871 1.000 116.620 154 ASN C N 1
ATOM 6197 C CA . ASN C 1 154 ? 46.993 -53.268 29.926 1.000 126.130 154 ASN C CA 1
ATOM 6198 C C . ASN C 1 154 ? 45.787 -52.324 29.902 1.000 119.600 154 ASN C C 1
ATOM 6199 O O . ASN C 1 154 ? 45.516 -51.556 30.826 1.000 123.690 154 ASN C O 1
ATOM 6204 N N . THR C 1 155 ? 45.073 -52.342 28.780 1.000 99.850 155 THR C N 1
ATOM 6205 C CA . THR C 1 155 ? 43.882 -51.503 28.679 1.000 86.180 155 THR C CA 1
ATOM 6206 C C . THR C 1 155 ? 42.576 -52.281 28.551 1.000 76.970 155 THR C C 1
ATOM 6207 O O . THR C 1 155 ? 41.623 -52.001 29.288 1.000 73.590 155 THR C O 1
ATOM 6211 N N . PHE C 1 156 ? 42.551 -53.233 27.624 1.000 71.280 156 PHE C N 1
ATOM 6212 C CA . PHE C 1 156 ? 41.404 -54.094 27.384 1.000 66.410 156 PHE C CA 1
ATOM 6213 C C . PHE C 1 156 ? 41.918 -55.530 27.372 1.000 64.740 156 PHE C C 1
ATOM 6214 O O . PHE C 1 156 ? 43.034 -55.778 26.942 1.000 78.310 156 PHE C O 1
ATOM 6222 N N . PRO C 1 157 ? 41.108 -56.477 27.852 1.000 66.440 157 PRO C N 1
ATOM 6223 C CA . PRO C 1 157 ? 41.440 -57.900 27.960 1.000 72.920 157 PRO C CA 1
ATOM 6224 C C . PRO C 1 157 ? 40.894 -58.808 26.857 1.000 74.880 157 PRO C C 1
ATOM 6225 O O . PRO C 1 157 ? 41.045 -60.023 26.930 1.000 61.640 157 PRO C O 1
ATOM 6229 N N . ALA C 1 158 ? 40.296 -58.217 25.836 1.000 86.940 158 ALA C N 1
ATOM 6230 C CA . ALA C 1 158 ? 39.644 -58.959 24.752 1.000 91.060 158 ALA C CA 1
ATOM 6231 C C . ALA C 1 158 ? 40.487 -59.720 23.727 1.000 69.070 158 ALA C C 1
ATOM 6232 O O . ALA C 1 158 ? 41.696 -59.554 23.617 1.000 55.400 158 ALA C O 1
ATOM 6234 N N . SER C 1 159 ? 39.803 -60.617 23.029 1.000 70.560 159 SER C N 1
ATOM 6235 C CA . SER C 1 159 ? 40.375 -61.437 21.975 1.000 78.550 159 SER C CA 1
ATOM 6236 C C . SER C 1 159 ? 40.854 -60.607 20.793 1.000 79.200 159 SER C C 1
ATOM 6237 O O . SER C 1 159 ? 41.863 -60.924 20.175 1.000 80.200 159 SER C O 1
ATOM 6240 N N . GLU C 1 160 ? 40.127 -59.545 20.469 1.000 80.030 160 GLU C N 1
ATOM 6241 C CA . GLU C 1 160 ? 40.517 -58.730 19.324 1.000 80.450 160 GLU C CA 1
ATOM 6242 C C . GLU C 1 160 ? 40.738 -57.261 19.627 1.000 69.790 160 GLU C C 1
ATOM 6243 O O . GLU C 1 160 ? 39.939 -56.392 19.304 1.000 57.800 160 GLU C O 1
ATOM 6249 N N . LYS C 1 161 ? 41.881 -57.057 20.262 1.000 69.960 161 LYS C N 1
ATOM 6250 C CA . LYS C 1 161 ? 42.498 -55.802 20.656 1.000 59.520 161 LYS C CA 1
ATOM 6251 C C . LYS C 1 161 ? 43.920 -55.832 20.116 1.000 59.470 161 LYS C C 1
ATOM 6252 O O . LYS C 1 161 ? 44.547 -56.893 20.090 1.000 66.970 161 LYS C O 1
ATOM 6258 N N . VAL C 1 162 ? 44.415 -54.689 19.648 1.000 53.850 162 VAL C N 1
ATOM 6259 C CA . VAL C 1 162 ? 45.761 -54.579 19.097 1.000 57.190 162 VAL C CA 1
ATOM 6260 C C . VAL C 1 162 ? 46.469 -53.443 19.826 1.000 59.580 162 VAL C C 1
ATOM 6261 O O . VAL C 1 162 ? 45.831 -52.552 20.378 1.000 69.410 162 VAL C O 1
ATOM 6265 N N . VAL C 1 163 ? 47.795 -53.455 19.816 1.000 53.930 163 VAL C N 1
ATOM 6266 C CA . VAL C 1 163 ? 48.567 -52.518 20.624 1.000 58.920 163 VAL C CA 1
ATOM 6267 C C . VAL C 1 163 ? 49.368 -51.562 19.712 1.000 67.620 163 VAL C C 1
ATOM 6268 O O . VAL C 1 163 ? 50.117 -52.029 18.845 1.000 76.000 163 VAL C O 1
ATOM 6272 N N . THR C 1 164 ? 49.232 -50.219 19.942 1.000 68.070 164 THR C N 1
ATOM 6273 C CA . THR C 1 164 ? 49.842 -49.100 19.177 1.000 66.190 164 THR C CA 1
ATOM 6274 C C . THR C 1 164 ? 49.409 -47.681 19.610 1.000 67.690 164 THR C C 1
ATOM 6275 O O . THR C 1 164 ? 48.272 -47.530 20.049 1.000 78.880 164 THR C O 1
ATOM 6279 N N . THR C 1 165 ? 50.221 -46.612 19.464 1.000 61.100 165 THR C N 1
ATOM 6280 C CA . THR C 1 165 ? 49.700 -45.244 19.710 1.000 59.560 165 THR C CA 1
ATOM 6281 C C . THR C 1 165 ? 50.243 -44.221 18.706 1.000 50.570 165 THR C C 1
ATOM 6282 O O . THR C 1 165 ? 51.448 -44.144 18.466 1.000 45.140 165 THR C O 1
ATOM 6286 N N . GLY C 1 166 ? 49.341 -43.423 18.135 1.000 47.770 166 GLY C N 1
ATOM 6287 C CA . GLY C 1 166 ? 49.656 -42.507 17.055 1.000 44.510 166 GLY C CA 1
ATOM 6288 C C . GLY C 1 166 ? 50.758 -41.563 17.443 1.000 44.910 166 GLY C C 1
ATOM 6289 O O . GLY C 1 166 ? 51.622 -41.281 16.639 1.000 46.150 166 GLY C O 1
ATOM 6290 N N . SER C 1 178 ? 62.109 -40.952 14.207 1.000 58.060 178 SER C N 1
ATOM 6291 C CA . SER C 1 178 ? 63.364 -40.580 13.493 1.000 69.880 178 SER C CA 1
ATOM 6292 C C . SER C 1 178 ? 64.601 -40.041 14.287 1.000 71.180 178 SER C C 1
ATOM 6293 O O . SER C 1 178 ? 65.692 -40.039 13.742 1.000 77.160 178 SER C O 1
ATOM 6296 N N . PRO C 1 179 ? 64.468 -39.554 15.525 1.000 74.610 179 PRO C N 1
ATOM 6297 C CA . PRO C 1 179 ? 65.670 -39.085 16.248 1.000 73.480 179 PRO C CA 1
ATOM 6298 C C . PRO C 1 179 ? 66.610 -40.224 16.619 1.000 61.160 179 PRO C C 1
ATOM 6299 O O . PRO C 1 179 ? 66.279 -41.403 16.500 1.000 60.880 179 PRO C O 1
ATOM 6303 N N . LYS C 1 180 ? 67.805 -39.847 17.084 1.000 77.110 180 LYS C N 1
ATOM 6304 C CA . LYS C 1 180 ? 68.917 -40.795 17.173 1.000 77.140 180 LYS C CA 1
ATOM 6305 C C . LYS C 1 180 ? 68.760 -41.752 18.349 1.000 96.490 180 LYS C C 1
ATOM 6306 O O . LYS C 1 180 ? 68.243 -41.380 19.407 1.000 100.860 180 LYS C O 1
ATOM 6312 N N . TRP C 1 181 ? 69.226 -42.991 18.158 1.000 97.400 181 TRP C N 1
ATOM 6313 C CA . TRP C 1 181 ? 69.066 -44.026 19.171 1.000 100.440 181 TRP C CA 1
ATOM 6314 C C . TRP C 1 181 ? 69.577 -43.508 20.502 1.000 94.220 181 TRP C C 1
ATOM 6315 O O . TRP C 1 181 ? 70.503 -42.698 20.554 1.000 92.110 181 TRP C O 1
ATOM 6326 N N . ARG C 1 182 ? 68.951 -43.962 21.585 1.000 88.850 182 ARG C N 1
ATOM 6327 C CA . ARG C 1 182 ? 69.343 -43.423 22.874 1.000 88.970 182 ARG C CA 1
ATOM 6328 C C . ARG C 1 182 ? 70.836 -43.592 23.152 1.000 83.490 182 ARG C C 1
ATOM 6329 O O . ARG C 1 182 ? 71.539 -42.598 23.340 1.000 80.540 182 ARG C O 1
ATOM 6337 N N . TYR C 1 183 ? 71.321 -44.838 23.195 1.000 84.020 183 TYR C N 1
ATOM 6338 C CA . TYR C 1 183 ? 72.726 -45.116 23.514 1.000 84.640 183 TYR C CA 1
ATOM 6339 C C . TYR C 1 183 ? 73.670 -44.249 22.689 1.000 74.320 183 TYR C C 1
ATOM 6340 O O . TYR C 1 183 ? 74.600 -43.626 23.222 1.000 66.910 183 TYR C O 1
ATOM 6349 N N . ASP C 1 184 ? 73.443 -44.212 21.371 1.000 84.280 184 ASP C N 1
ATOM 6350 C CA . ASP C 1 184 ? 74.285 -43.414 20.488 1.000 84.890 184 ASP C CA 1
ATOM 6351 C C . ASP C 1 184 ? 74.263 -41.932 20.896 1.000 80.830 184 ASP C C 1
ATOM 6352 O O . ASP C 1 184 ? 75.325 -41.297 20.986 1.000 69.320 184 ASP C O 1
ATOM 6357 N N . GLU C 1 185 ? 73.065 -41.381 21.203 1.000 80.110 185 GLU C N 1
ATOM 6358 C CA . GLU C 1 185 ? 72.896 -39.937 21.468 1.000 77.860 185 GLU C CA 1
ATOM 6359 C C . GLU C 1 185 ? 73.461 -39.545 22.834 1.000 65.440 185 GLU C C 1
ATOM 6360 O O . GLU C 1 185 ? 74.063 -38.478 22.974 1.000 66.240 185 GLU C O 1
ATOM 6366 N N . ARG C 1 186 ? 73.390 -40.447 23.800 1.000 65.590 186 ARG C N 1
ATOM 6367 C CA . ARG C 1 186 ? 73.898 -40.255 25.146 1.000 68.300 186 ARG C CA 1
ATOM 6368 C C . ARG C 1 186 ? 75.408 -40.504 25.275 1.000 74.910 186 ARG C C 1
ATOM 6369 O O . ARG C 1 186 ? 75.968 -40.220 26.343 1.000 66.890 186 ARG C O 1
ATOM 6377 N N . GLU C 1 187 ? 76.098 -40.992 24.225 1.000 84.360 187 GLU C N 1
ATOM 6378 C CA . GLU C 1 187 ? 77.547 -41.222 24.316 1.000 82.330 187 GLU C CA 1
ATOM 6379 C C . GLU C 1 187 ? 78.178 -39.837 24.218 1.000 71.370 187 GLU C C 1
ATOM 6380 O O . GLU C 1 187 ? 78.548 -39.358 23.145 1.000 72.640 187 GLU C O 1
ATOM 6386 N N . GLN C 1 188 ? 78.244 -39.170 25.375 1.000 89.810 188 GLN C N 1
ATOM 6387 C CA . GLN C 1 188 ? 78.890 -37.866 25.511 1.000 89.150 188 GLN C CA 1
ATOM 6388 C C . GLN C 1 188 ? 80.055 -38.040 26.465 1.000 91.700 188 GLN C C 1
ATOM 6389 O O . GLN C 1 188 ? 79.875 -38.172 27.688 1.000 72.100 188 GLN C O 1
ATOM 6395 N N . ALA C 1 189 ? 81.234 -38.030 25.821 1.000 96.110 189 ALA C N 1
ATOM 6396 C CA . ALA C 1 189 ? 82.538 -38.062 26.446 1.000 92.650 189 ALA C CA 1
ATOM 6397 C C . ALA C 1 189 ? 82.492 -37.305 27.755 1.000 103.340 189 ALA C C 1
ATOM 6398 O O . ALA C 1 189 ? 82.495 -37.918 28.826 1.000 113.040 189 ALA C O 1
ATOM 6400 N N . ASP C 1 190 ? 82.399 -35.977 27.705 1.000 100.590 190 ASP C N 1
ATOM 6401 C CA . ASP C 1 190 ? 82.315 -35.240 28.967 1.000 99.640 190 ASP C CA 1
ATOM 6402 C C . ASP C 1 190 ? 81.553 -33.950 28.757 1.000 97.450 190 ASP C C 1
ATOM 6403 O O . ASP C 1 190 ? 81.942 -33.144 27.907 1.000 98.520 190 ASP C O 1
ATOM 6408 N N . LYS C 1 191 ? 80.531 -33.733 29.585 1.000 94.240 191 LYS C N 1
ATOM 6409 C CA . LYS C 1 191 ? 79.546 -32.672 29.413 1.000 91.820 191 LYS C CA 1
ATOM 6410 C C . LYS C 1 191 ? 78.639 -32.628 30.647 1.000 90.620 191 LYS C C 1
ATOM 6411 O O . LYS C 1 191 ? 78.453 -33.646 31.320 1.000 89.280 191 LYS C O 1
ATOM 6417 N N . PRO C 1 192 ? 78.039 -31.472 30.934 1.000 88.250 192 PRO C N 1
ATOM 6418 C CA . PRO C 1 192 ? 77.106 -31.390 32.056 1.000 82.090 192 PRO C CA 1
ATOM 6419 C C . PRO C 1 192 ? 75.750 -31.959 31.690 1.000 78.380 192 PRO C C 1
ATOM 6420 O O . PRO C 1 192 ? 75.325 -31.947 30.533 1.000 79.640 192 PRO C O 1
ATOM 6424 N N . LEU C 1 193 ? 75.077 -32.472 32.706 1.000 75.070 193 LEU C N 1
ATOM 6425 C CA . LEU C 1 193 ? 73.750 -33.040 32.527 1.000 67.110 193 LEU C CA 1
ATOM 6426 C C . LEU C 1 193 ? 72.798 -32.021 31.957 1.000 75.210 193 LEU C C 1
ATOM 6427 O O . LEU C 1 193 ? 72.602 -30.956 32.544 1.000 80.810 193 LEU C O 1
ATOM 6432 N N . ASN C 1 194 ? 72.218 -32.324 30.808 1.000 75.120 194 ASN C N 1
ATOM 6433 C CA . ASN C 1 194 ? 71.224 -31.427 30.238 1.000 79.340 194 ASN C CA 1
ATOM 6434 C C . ASN C 1 194 ? 69.853 -31.848 30.738 1.000 77.990 194 ASN C C 1
ATOM 6435 O O . ASN C 1 194 ? 69.319 -32.872 30.307 1.000 81.880 194 ASN C O 1
ATOM 6440 N N . ILE C 1 195 ? 69.251 -31.016 31.586 1.000 71.610 195 ILE C N 1
ATOM 6441 C CA . ILE C 1 195 ? 67.954 -31.305 32.184 1.000 63.310 195 ILE C CA 1
ATOM 6442 C C . ILE C 1 195 ? 66.898 -30.464 31.491 1.000 61.730 195 ILE C C 1
ATOM 6443 O O . ILE C 1 195 ? 67.004 -29.232 31.448 1.000 65.180 195 ILE C O 1
ATOM 6448 N N . LEU C 1 196 ? 65.849 -31.123 31.006 1.000 60.020 196 LEU C N 1
ATOM 6449 C CA . LEU C 1 196 ? 64.793 -30.477 30.246 1.000 57.350 196 LEU C CA 1
ATOM 6450 C C . LEU C 1 196 ? 63.520 -30.573 31.067 1.000 59.380 196 LEU C C 1
ATOM 6451 O O . LEU C 1 196 ? 63.070 -31.673 31.397 1.000 63.800 196 LEU C O 1
ATOM 6456 N N . ILE C 1 197 ? 62.917 -29.430 31.356 1.000 55.690 197 ILE C N 1
ATOM 6457 C CA . ILE C 1 197 ? 61.704 -29.351 32.154 1.000 54.900 197 ILE C CA 1
ATOM 6458 C C . ILE C 1 197 ? 60.677 -28.693 31.263 1.000 51.650 197 ILE C C 1
ATOM 6459 O O . ILE C 1 197 ? 60.795 -27.503 30.967 1.000 52.040 197 ILE C O 1
ATOM 6464 N N . VAL C 1 198 ? 59.663 -29.437 30.840 1.000 50.970 198 VAL C N 1
ATOM 6465 C CA . VAL C 1 198 ? 58.616 -28.844 30.029 1.000 54.480 198 VAL C CA 1
ATOM 6466 C C . VAL C 1 198 ? 57.373 -28.824 30.896 1.000 65.050 198 VAL C C 1
ATOM 6467 O O . VAL C 1 198 ? 56.807 -29.871 31.247 1.000 65.370 198 VAL C O 1
ATOM 6471 N N . GLY C 1 199 ? 56.971 -27.617 31.276 1.000 70.860 199 GLY C N 1
ATOM 6472 C CA . GLY C 1 199 ? 55.741 -27.438 31.994 1.000 76.150 199 GLY C CA 1
ATOM 6473 C C . GLY C 1 199 ? 54.720 -27.370 30.884 1.000 83.330 199 GLY C C 1
ATOM 6474 O O . GLY C 1 199 ? 54.941 -26.699 29.871 1.000 78.390 199 GLY C O 1
ATOM 6475 N N . GLY C 1 200 ? 53.636 -28.115 31.044 1.000 92.260 200 GLY C N 1
ATOM 6476 C CA . GLY C 1 200 ? 52.680 -28.129 29.962 1.000 101.650 200 GLY C CA 1
ATOM 6477 C C . GLY C 1 200 ? 52.188 -26.734 29.650 1.000 105.790 200 GLY C C 1
ATOM 6478 O O . GLY C 1 200 ? 52.491 -25.771 30.362 1.000 106.980 200 GLY C O 1
ATOM 6479 N N . SER C 1 201 ? 51.453 -26.585 28.561 1.000 110.110 201 SER C N 1
ATOM 6480 C CA . SER C 1 201 ? 50.757 -25.324 28.398 1.000 111.380 201 SER C CA 1
ATOM 6481 C C . SER C 1 201 ? 49.732 -25.147 29.518 1.000 108.960 201 SER C C 1
ATOM 6482 O O . SER C 1 201 ? 49.550 -24.040 30.034 1.000 109.390 201 SER C O 1
ATOM 6485 N N . LEU C 1 202 ? 49.090 -26.247 29.934 1.000 107.160 202 LEU C N 1
ATOM 6486 C CA . LEU C 1 202 ? 48.056 -26.258 30.967 1.000 103.050 202 LEU C CA 1
ATOM 6487 C C . LEU C 1 202 ? 48.554 -26.752 32.327 1.000 98.060 202 LEU C C 1
ATOM 6488 O O . LEU C 1 202 ? 49.246 -27.771 32.421 1.000 98.610 202 LEU C O 1
ATOM 6493 N N . GLY C 1 203 ? 48.132 -26.055 33.383 1.000 93.320 203 GLY C N 1
ATOM 6494 C CA . GLY C 1 203 ? 48.437 -26.416 34.760 1.000 91.130 203 GLY C CA 1
ATOM 6495 C C . GLY C 1 203 ? 49.881 -26.675 35.146 1.000 85.800 203 GLY C C 1
ATOM 6496 O O . GLY C 1 203 ? 50.145 -27.429 36.090 1.000 85.030 203 GLY C O 1
ATOM 6497 N N . ALA C 1 204 ? 50.818 -26.042 34.437 1.000 84.060 204 ALA C N 1
ATOM 6498 C CA . ALA C 1 204 ? 52.252 -26.246 34.619 1.000 75.600 204 ALA C CA 1
ATOM 6499 C C . ALA C 1 204 ? 52.841 -25.366 35.709 1.000 65.470 204 ALA C C 1
ATOM 6500 O O . ALA C 1 204 ? 54.057 -25.410 35.944 1.000 54.140 204 ALA C O 1
ATOM 6502 N N . LYS C 1 205 ? 52.011 -24.530 36.334 1.000 67.110 205 LYS C N 1
ATOM 6503 C CA . LYS C 1 205 ? 52.492 -23.637 37.379 1.000 68.170 205 LYS C CA 1
ATOM 6504 C C . LYS C 1 205 ? 53.203 -24.414 38.483 1.000 69.170 205 LYS C C 1
ATOM 6505 O O . LYS C 1 205 ? 54.196 -23.938 39.042 1.000 68.620 205 LYS C O 1
ATOM 6511 N N . ALA C 1 206 ? 52.698 -25.613 38.817 1.000 72.680 206 ALA C N 1
ATOM 6512 C CA . ALA C 1 206 ? 53.250 -26.392 39.930 1.000 69.120 206 ALA C CA 1
ATOM 6513 C C . ALA C 1 206 ? 54.701 -26.787 39.670 1.000 70.070 206 ALA C C 1
ATOM 6514 O O . ALA C 1 206 ? 55.487 -26.958 40.611 1.000 67.330 206 ALA C O 1
ATOM 6516 N N . LEU C 1 207 ? 55.068 -26.933 38.400 1.000 69.120 207 LEU C N 1
ATOM 6517 C CA . LEU C 1 207 ? 56.432 -27.305 38.043 1.000 69.060 207 LEU C CA 1
ATOM 6518 C C . LEU C 1 207 ? 57.393 -26.139 38.224 1.000 76.740 207 LEU C C 1
ATOM 6519 O O . LEU C 1 207 ? 58.511 -26.312 38.718 1.000 85.650 207 LEU C O 1
ATOM 6524 N N . ASN C 1 208 ? 56.976 -24.948 37.804 1.000 76.250 208 ASN C N 1
ATOM 6525 C CA . ASN C 1 208 ? 57.804 -23.753 37.919 1.000 76.120 208 ASN C CA 1
ATOM 6526 C C . ASN C 1 208 ? 58.114 -23.434 39.376 1.000 73.140 208 ASN C C 1
ATOM 6527 O O . ASN C 1 208 ? 59.140 -22.820 39.683 1.000 70.950 208 ASN C O 1
ATOM 6532 N N . GLU C 1 209 ? 57.238 -23.867 40.279 1.000 72.180 209 GLU C N 1
ATOM 6533 C CA . GLU C 1 209 ? 57.205 -23.441 41.667 1.000 72.650 209 GLU C CA 1
ATOM 6534 C C . GLU C 1 209 ? 58.126 -24.241 42.576 1.000 77.640 209 GLU C C 1
ATOM 6535 O O . GLU C 1 209 ? 58.693 -23.665 43.512 1.000 85.520 209 GLU C O 1
ATOM 6541 N N . ARG C 1 210 ? 58.322 -25.538 42.325 1.000 73.510 210 ARG C N 1
ATOM 6542 C CA . ARG C 1 210 ? 59.116 -26.375 43.225 1.000 70.630 210 ARG C CA 1
ATOM 6543 C C . ARG C 1 210 ? 60.320 -27.052 42.567 1.000 66.270 210 ARG C C 1
ATOM 6544 O O . ARG C 1 210 ? 61.070 -27.745 43.264 1.000 71.400 210 ARG C O 1
ATOM 6552 N N . LEU C 1 211 ? 60.538 -26.872 41.258 1.000 61.210 211 LEU C N 1
ATOM 6553 C CA . LEU C 1 211 ? 61.722 -27.424 40.601 1.000 60.800 211 LEU C CA 1
ATOM 6554 C C . LEU C 1 211 ? 62.993 -26.595 40.867 1.000 71.650 211 LEU C C 1
ATOM 6555 O O . LEU C 1 211 ? 64.027 -27.174 41.242 1.000 74.760 211 LEU C O 1
ATOM 6560 N N . PRO C 1 212 ? 62.985 -25.268 40.688 1.000 73.550 212 PRO C N 1
ATOM 6561 C CA . PRO C 1 212 ? 64.187 -24.468 41.026 1.000 71.030 212 PRO C CA 1
ATOM 6562 C C . PRO C 1 212 ? 64.708 -24.718 42.436 1.000 81.220 212 PRO C C 1
ATOM 6563 O O . PRO C 1 212 ? 65.926 -24.797 42.618 1.000 81.630 212 PRO C O 1
ATOM 6567 N N . PRO C 1 213 ? 63.850 -24.844 43.454 1.000 96.760 213 PRO C N 1
ATOM 6568 C CA . PRO C 1 213 ? 64.377 -25.075 44.815 1.000 102.580 213 PRO C CA 1
ATOM 6569 C C . PRO C 1 213 ? 65.343 -26.233 44.951 1.000 101.070 213 PRO C C 1
ATOM 6570 O O . PRO C 1 213 ? 66.412 -26.078 45.552 1.000 104.880 213 PRO C O 1
ATOM 6574 N N . ALA C 1 214 ? 64.986 -27.403 44.440 1.000 91.570 214 ALA C N 1
ATOM 6575 C CA . ALA C 1 214 ? 65.834 -28.567 44.616 1.000 86.290 214 ALA C CA 1
ATOM 6576 C C . ALA C 1 214 ? 66.883 -28.705 43.532 1.000 82.650 214 ALA C C 1
ATOM 6577 O O . ALA C 1 214 ? 67.832 -29.478 43.703 1.000 85.370 214 ALA C O 1
ATOM 6579 N N . LEU C 1 215 ? 66.736 -27.987 42.425 1.000 77.690 215 LEU C N 1
ATOM 6580 C CA . LEU C 1 215 ? 67.751 -28.049 41.381 1.000 76.800 215 LEU C CA 1
ATOM 6581 C C . LEU C 1 215 ? 68.963 -27.196 41.732 1.000 79.380 215 LEU C C 1
ATOM 6582 O O . LEU C 1 215 ? 70.104 -27.623 41.513 1.000 81.230 215 LEU C O 1
ATOM 6587 N N . LYS C 1 216 ? 68.740 -26.002 42.298 1.000 78.430 216 LYS C N 1
ATOM 6588 C CA . LYS C 1 216 ? 69.843 -25.123 42.667 1.000 78.290 216 LYS C CA 1
ATOM 6589 C C . LYS C 1 216 ? 70.524 -25.561 43.960 1.000 78.180 216 LYS C C 1
ATOM 6590 O O . LYS C 1 216 ? 71.463 -24.895 44.404 1.000 84.560 216 LYS C O 1
ATOM 6596 N N . GLN C 1 217 ? 70.114 -26.682 44.548 1.000 74.050 217 GLN C N 1
ATOM 6597 C CA . GLN C 1 217 ? 70.816 -27.259 45.684 1.000 80.550 217 GLN C CA 1
ATOM 6598 C C . GLN C 1 217 ? 71.486 -28.588 45.315 1.000 80.860 217 GLN C C 1
ATOM 6599 O O . GLN C 1 217 ? 71.690 -29.451 46.179 1.000 78.830 217 GLN C O 1
ATOM 6605 N N . LEU C 1 218 ? 71.788 -28.796 44.035 1.000 82.960 218 LEU C N 1
ATOM 6606 C CA . LEU C 1 218 ? 72.516 -29.982 43.602 1.000 87.650 218 LEU C CA 1
ATOM 6607 C C . LEU C 1 218 ? 73.973 -29.637 43.309 1.000 94.430 218 LEU C C 1
ATOM 6608 O O . LEU C 1 218 ? 74.254 -28.705 42.542 1.000 92.900 218 LEU C O 1
ATOM 6613 N N . GLU C 1 219 ? 74.897 -30.378 43.934 1.000 100.210 219 GLU C N 1
ATOM 6614 C CA . GLU C 1 219 ? 76.341 -30.175 43.747 1.000 108.250 219 GLU C CA 1
ATOM 6615 C C . GLU C 1 219 ? 76.851 -31.093 42.632 1.000 107.900 219 GLU C C 1
ATOM 6616 O O . GLU C 1 219 ? 77.610 -32.043 42.836 1.000 110.360 219 GLU C O 1
ATOM 6622 N N . VAL C 1 220 ? 76.376 -30.808 41.431 1.000 99.150 220 VAL C N 1
ATOM 6623 C CA . VAL C 1 220 ? 76.684 -31.578 40.233 1.000 89.040 220 VAL C CA 1
ATOM 6624 C C . VAL C 1 220 ? 76.694 -30.499 39.163 1.000 82.150 220 VAL C C 1
ATOM 6625 O O . VAL C 1 220 ? 76.155 -29.413 39.411 1.000 80.000 220 VAL C O 1
ATOM 6629 N N . PRO C 1 221 ? 77.337 -30.676 38.032 1.000 83.120 221 PRO C N 1
ATOM 6630 C CA . PRO C 1 221 ? 77.185 -29.660 36.987 1.000 80.960 221 PRO C CA 1
ATOM 6631 C C . PRO C 1 221 ? 75.928 -29.908 36.178 1.000 77.040 221 PRO C C 1
ATOM 6632 O O . PRO C 1 221 ? 75.787 -30.951 35.531 1.000 79.680 221 PRO C O 1
ATOM 6636 N N . LEU C 1 222 ? 75.019 -28.946 36.161 1.000 75.970 222 LEU C N 1
ATOM 6637 C CA . LEU C 1 222 ? 73.789 -29.124 35.416 1.000 71.950 222 LEU C CA 1
ATOM 6638 C C . LEU C 1 222 ? 73.753 -28.060 34.342 1.000 75.360 222 LEU C C 1
ATOM 6639 O O . LEU C 1 222 ? 74.519 -27.097 34.370 1.000 77.910 222 LEU C O 1
ATOM 6644 N N . ASN C 1 223 ? 72.917 -28.292 33.343 1.000 74.250 223 ASN C N 1
ATOM 6645 C CA . ASN C 1 223 ? 72.666 -27.268 32.338 1.000 81.620 223 ASN C CA 1
ATOM 6646 C C . ASN C 1 223 ? 71.147 -27.311 32.162 1.000 77.060 223 ASN C C 1
ATOM 6647 O O . ASN C 1 223 ? 70.604 -28.095 31.376 1.000 73.200 223 ASN C O 1
ATOM 6652 N N . ILE C 1 224 ? 70.470 -26.462 32.913 1.000 77.500 224 ILE C N 1
ATOM 6653 C CA . ILE C 1 224 ? 69.028 -26.540 33.077 1.000 67.130 224 ILE C CA 1
ATOM 6654 C C . ILE C 1 224 ? 68.369 -25.765 31.956 1.000 66.130 224 ILE C C 1
ATOM 6655 O O . ILE C 1 224 ? 68.653 -24.579 31.760 1.000 73.170 224 ILE C O 1
ATOM 6660 N N . PHE C 1 225 ? 67.487 -26.427 31.224 1.000 63.850 225 PHE C N 1
ATOM 6661 C CA . PHE C 1 225 ? 66.641 -25.778 30.232 1.000 66.700 225 PHE C CA 1
ATOM 6662 C C . PHE C 1 225 ? 65.198 -25.937 30.677 1.000 68.070 225 PHE C C 1
ATOM 6663 O O . PHE C 1 225 ? 64.668 -27.055 30.670 1.000 71.900 225 PHE C O 1
ATOM 6671 N N . HIS C 1 226 ? 64.562 -24.815 31.028 1.000 67.300 226 HIS C N 1
ATOM 6672 C CA . HIS C 1 226 ? 63.257 -24.780 31.683 1.000 62.560 226 HIS C CA 1
ATOM 6673 C C . HIS C 1 226 ? 62.263 -24.101 30.752 1.000 61.600 226 HIS C C 1
ATOM 6674 O O . HIS C 1 226 ? 62.507 -22.991 30.277 1.000 58.410 226 HIS C O 1
ATOM 6681 N N . GLN C 1 227 ? 61.164 -24.781 30.464 1.000 70.740 227 GLN C N 1
ATOM 6682 C CA . GLN C 1 227 ? 60.096 -24.237 29.636 1.000 81.940 227 GLN C CA 1
ATOM 6683 C C . GLN C 1 227 ? 58.987 -23.803 30.595 1.000 94.250 227 GLN C C 1
ATOM 6684 O O . GLN C 1 227 ? 58.347 -24.642 31.237 1.000 95.890 227 GLN C O 1
ATOM 6690 N N . CYS C 1 228 ? 58.771 -22.489 30.687 1.000 102.080 228 CYS C N 1
ATOM 6691 C CA . CYS C 1 228 ? 58.004 -21.840 31.747 1.000 105.390 228 CYS C CA 1
ATOM 6692 C C . CYS C 1 228 ? 56.518 -21.647 31.436 1.000 102.410 228 CYS C C 1
ATOM 6693 O O . CYS C 1 228 ? 55.674 -21.745 32.337 1.000 94.060 228 CYS C O 1
ATOM 6696 N N . GLY C 1 229 ? 56.189 -21.364 30.190 1.000 106.540 229 GLY C N 1
ATOM 6697 C CA . GLY C 1 229 ? 54.859 -20.920 29.808 1.000 107.720 229 GLY C CA 1
ATOM 6698 C C . GLY C 1 229 ? 54.753 -19.412 29.880 1.000 113.060 229 GLY C C 1
ATOM 6699 O O . GLY C 1 229 ? 55.352 -18.757 30.734 1.000 115.990 229 GLY C O 1
ATOM 6700 N N . GLN C 1 230 ? 53.940 -18.851 28.986 1.000 114.570 230 GLN C N 1
ATOM 6701 C CA . GLN C 1 230 ? 53.910 -17.400 28.821 1.000 115.560 230 GLN C CA 1
ATOM 6702 C C . GLN C 1 230 ? 53.409 -16.708 30.090 1.000 111.290 230 GLN C C 1
ATOM 6703 O O . GLN C 1 230 ? 52.609 -17.253 30.855 1.000 108.060 230 GLN C O 1
ATOM 6709 N N . GLN C 1 231 ? 53.917 -15.497 30.321 1.000 112.180 231 GLN C N 1
ATOM 6710 C CA . GLN C 1 231 ? 53.630 -14.670 31.493 1.000 111.000 231 GLN C CA 1
ATOM 6711 C C . GLN C 1 231 ? 54.076 -15.299 32.814 1.000 101.740 231 GLN C C 1
ATOM 6712 O O . GLN C 1 231 ? 53.756 -14.769 33.887 1.000 99.650 231 GLN C O 1
ATOM 6718 N N . GLN C 1 232 ? 54.797 -16.416 32.777 1.000 96.550 232 GLN C N 1
ATOM 6719 C CA . GLN C 1 232 ? 55.385 -16.994 33.982 1.000 97.220 232 GLN C CA 1
ATOM 6720 C C . GLN C 1 232 ? 56.910 -16.892 34.010 1.000 91.960 232 GLN C C 1
ATOM 6721 O O . GLN C 1 232 ? 57.536 -17.333 34.986 1.000 92.730 232 GLN C O 1
ATOM 6727 N N . VAL C 1 233 ? 57.516 -16.243 33.015 1.000 91.930 233 VAL C N 1
ATOM 6728 C CA . VAL C 1 233 ? 58.964 -16.316 32.835 1.000 81.980 233 VAL C CA 1
ATOM 6729 C C . VAL C 1 233 ? 59.702 -15.639 33.979 1.000 86.020 233 VAL C C 1
ATOM 6730 O O . VAL C 1 233 ? 60.556 -16.246 34.634 1.000 84.070 233 VAL C O 1
ATOM 6734 N N . GLU C 1 234 ? 59.352 -14.386 34.263 1.000 89.360 234 GLU C N 1
ATOM 6735 C CA . GLU C 1 234 ? 60.085 -13.614 35.260 1.000 97.170 234 GLU C CA 1
ATOM 6736 C C . GLU C 1 234 ? 60.032 -14.290 36.621 1.000 97.500 234 GLU C C 1
ATOM 6737 O O . GLU C 1 234 ? 61.060 -14.427 37.297 1.000 92.600 234 GLU C O 1
ATOM 6743 N N . ALA C 1 235 ? 58.849 -14.787 36.999 1.000 101.360 235 ALA C N 1
ATOM 6744 C CA . ALA C 1 235 ? 58.626 -15.257 38.361 1.000 104.440 235 ALA C CA 1
ATOM 6745 C C . ALA C 1 235 ? 59.582 -16.382 38.716 1.000 103.570 235 ALA C C 1
ATOM 6746 O O . ALA C 1 235 ? 60.159 -16.394 39.807 1.000 106.810 235 ALA C O 1
ATOM 6748 N N . THR C 1 236 ? 59.771 -17.337 37.808 1.000 97.360 236 THR C N 1
ATOM 6749 C CA . THR C 1 236 ? 60.615 -18.477 38.142 1.000 86.780 236 THR C CA 1
ATOM 6750 C C . THR C 1 236 ? 62.083 -18.102 38.107 1.000 79.320 236 THR C C 1
ATOM 6751 O O . THR C 1 236 ? 62.864 -18.597 38.924 1.000 73.820 236 THR C O 1
ATOM 6755 N N . GLN C 1 237 ? 62.463 -17.194 37.205 1.000 80.490 237 GLN C N 1
ATOM 6756 C CA . GLN C 1 237 ? 63.845 -16.740 37.161 1.000 82.080 237 GLN C CA 1
ATOM 6757 C C . GLN C 1 237 ? 64.255 -16.143 38.494 1.000 89.950 237 GLN C C 1
ATOM 6758 O O . GLN C 1 237 ? 65.434 -16.190 38.865 1.000 86.870 237 GLN C O 1
ATOM 6764 N N . ALA C 1 238 ? 63.290 -15.574 39.219 1.000 95.550 238 ALA C N 1
ATOM 6765 C CA . ALA C 1 238 ? 63.537 -15.157 40.592 1.000 96.710 238 ALA C CA 1
ATOM 6766 C C . ALA C 1 238 ? 63.833 -16.365 41.477 1.000 91.890 238 ALA C C 1
ATOM 6767 O O . ALA C 1 238 ? 64.701 -16.296 42.356 1.000 94.000 238 ALA C O 1
ATOM 6769 N N . LEU C 1 239 ? 63.104 -17.471 41.280 1.000 84.710 239 LEU C N 1
ATOM 6770 C CA . LEU C 1 239 ? 63.354 -18.679 42.062 1.000 72.980 239 LEU C CA 1
ATOM 6771 C C . LEU C 1 239 ? 64.745 -19.261 41.795 1.000 82.210 239 LEU C C 1
ATOM 6772 O O . LEU C 1 239 ? 65.345 -19.862 42.698 1.000 86.320 239 LEU C O 1
ATOM 6777 N N . TYR C 1 240 ? 65.262 -19.118 40.560 1.000 82.740 240 TYR C N 1
ATOM 6778 C CA . TYR C 1 240 ? 66.548 -19.709 40.176 1.000 81.930 240 TYR C CA 1
ATOM 6779 C C . TYR C 1 240 ? 67.741 -18.892 40.659 1.000 90.920 240 TYR C C 1
ATOM 6780 O O . TYR C 1 240 ? 68.684 -19.456 41.223 1.000 97.020 240 TYR C O 1
ATOM 6789 N N . ALA C 1 241 ? 67.721 -17.565 40.441 1.000 105.570 241 ALA C N 1
ATOM 6790 C CA . ALA C 1 241 ? 68.926 -16.745 40.614 1.000 107.440 241 ALA C CA 1
ATOM 6791 C C . ALA C 1 241 ? 69.472 -16.773 42.041 1.000 116.440 241 ALA C C 1
ATOM 6792 O O . ALA C 1 241 ? 70.597 -16.309 42.271 1.000 103.130 241 ALA C O 1
ATOM 6794 N N . ASP C 1 242 ? 68.682 -17.264 43.003 1.000 131.090 242 ASP C N 1
ATOM 6795 C CA . ASP C 1 242 ? 69.126 -17.430 44.387 1.000 141.130 242 ASP C CA 1
ATOM 6796 C C . ASP C 1 242 ? 70.116 -18.592 44.467 1.000 140.710 242 ASP C C 1
ATOM 6797 O O . ASP C 1 242 ? 69.726 -19.748 44.299 1.000 143.220 242 ASP C O 1
ATOM 6802 N N . ALA C 1 243 ? 71.382 -18.302 44.712 1.000 131.270 243 ALA C N 1
ATOM 6803 C CA . ALA C 1 243 ? 72.441 -19.316 44.786 1.000 126.460 243 ALA C CA 1
ATOM 6804 C C . ALA C 1 243 ? 72.487 -20.408 43.697 1.000 117.610 243 ALA C C 1
ATOM 6805 O O . ALA C 1 243 ? 72.557 -21.608 44.021 1.000 115.950 243 ALA C O 1
ATOM 6807 N N . PRO C 1 244 ? 72.495 -20.053 42.391 1.000 105.350 244 PRO C N 1
ATOM 6808 C CA . PRO C 1 244 ? 72.744 -21.074 41.365 1.000 87.690 244 PRO C CA 1
ATOM 6809 C C . PRO C 1 244 ? 74.247 -21.182 41.132 1.000 78.700 244 PRO C C 1
ATOM 6810 O O . PRO C 1 244 ? 74.789 -20.473 40.279 1.000 78.160 244 PRO C O 1
ATOM 6814 N N . ALA C 1 245 ? 74.937 -22.057 41.860 1.000 76.210 245 ALA C N 1
ATOM 6815 C CA . ALA C 1 245 ? 76.406 -22.048 41.833 1.000 82.010 245 ALA C CA 1
ATOM 6816 C C . ALA C 1 245 ? 77.004 -22.433 40.476 1.000 81.800 245 ALA C C 1
ATOM 6817 O O . ALA C 1 245 ? 78.008 -21.857 40.037 1.000 80.740 245 ALA C O 1
ATOM 6819 N N . ASN C 1 246 ? 76.418 -23.398 39.804 1.000 88.260 246 ASN C N 1
ATOM 6820 C CA . ASN C 1 246 ? 77.116 -24.051 38.711 1.000 92.400 246 ASN C CA 1
ATOM 6821 C C . ASN C 1 246 ? 76.144 -24.570 37.664 1.000 93.630 246 ASN C C 1
ATOM 6822 O O . ASN C 1 246 ? 76.421 -25.574 37.003 1.000 100.350 246 ASN C O 1
ATOM 6827 N N . LEU C 1 247 ? 75.007 -23.900 37.488 1.000 83.520 247 LEU C N 1
ATOM 6828 C CA . LEU C 1 247 ? 73.901 -24.537 36.795 1.000 80.900 247 LEU C CA 1
ATOM 6829 C C . LEU C 1 247 ? 73.623 -24.039 35.375 1.000 83.740 247 LEU C C 1
ATOM 6830 O O . LEU C 1 247 ? 72.954 -24.760 34.625 1.000 91.030 247 LEU C O 1
ATOM 6835 N N . THR C 1 248 ? 74.113 -22.870 34.958 1.000 80.840 248 THR C N 1
ATOM 6836 C CA . THR C 1 248 ? 73.942 -22.419 33.562 1.000 82.530 248 THR C CA 1
ATOM 6837 C C . THR C 1 248 ? 72.484 -22.529 33.098 1.000 81.310 248 THR C C 1
ATOM 6838 O O . THR C 1 248 ? 72.174 -23.124 32.063 1.000 79.300 248 THR C O 1
ATOM 6842 N N . ILE C 1 249 ? 71.588 -21.922 33.860 1.000 78.330 249 ILE C N 1
ATOM 6843 C CA . ILE C 1 249 ? 70.148 -22.049 33.649 1.000 70.820 249 ILE C CA 1
ATOM 6844 C C . ILE C 1 249 ? 69.687 -21.139 32.519 1.000 65.330 249 ILE C C 1
ATOM 6845 O O . ILE C 1 249 ? 70.160 -20.008 32.367 1.000 73.800 249 ILE C O 1
ATOM 6850 N N . GLN C 1 250 ? 68.740 -21.625 31.732 1.000 59.760 250 GLN C N 1
ATOM 6851 C CA . GLN C 1 250 ? 68.029 -20.815 30.759 1.000 65.150 250 GLN C CA 1
ATOM 6852 C C . GLN C 1 250 ? 66.551 -21.103 30.917 1.000 68.110 250 GLN C C 1
ATOM 6853 O O . GLN C 1 250 ? 66.149 -22.270 30.894 1.000 70.980 250 GLN C O 1
ATOM 6859 N N . VAL C 1 251 ? 65.746 -20.049 31.042 1.000 70.110 251 VAL C N 1
ATOM 6860 C CA . VAL C 1 251 ? 64.291 -20.156 31.131 1.000 66.380 251 VAL C CA 1
ATOM 6861 C C . VAL C 1 251 ? 63.691 -19.549 29.868 1.000 71.530 251 VAL C C 1
ATOM 6862 O O . VAL C 1 251 ? 64.155 -18.509 29.391 1.000 77.870 251 VAL C O 1
ATOM 6866 N N . LEU C 1 252 ? 62.730 -20.243 29.283 1.000 76.110 252 LEU C N 1
ATOM 6867 C CA . LEU C 1 252 ? 62.034 -19.842 28.076 1.000 84.150 252 LEU C CA 1
ATOM 6868 C C . LEU C 1 252 ? 60.566 -20.159 28.301 1.000 90.290 252 LEU C C 1
ATOM 6869 O O . LEU C 1 252 ? 60.247 -21.080 29.061 1.000 97.100 252 LEU C O 1
ATOM 6874 N N . PRO C 1 253 ? 59.643 -19.416 27.693 1.000 89.040 253 PRO C N 1
ATOM 6875 C CA . PRO C 1 253 ? 58.220 -19.726 27.887 1.000 88.120 253 PRO C CA 1
ATOM 6876 C C . PRO C 1 253 ? 57.740 -20.960 27.124 1.000 91.220 253 PRO C C 1
ATOM 6877 O O . PRO C 1 253 ? 57.108 -21.836 27.726 1.000 89.070 253 PRO C O 1
ATOM 6881 N N . PHE C 1 254 ? 58.007 -21.050 25.816 1.000 93.640 254 PHE C N 1
ATOM 6882 C CA . PHE C 1 254 ? 57.658 -22.242 25.048 1.000 95.610 254 PHE C CA 1
ATOM 6883 C C . PHE C 1 254 ? 58.821 -22.596 24.134 1.000 92.290 254 PHE C C 1
ATOM 6884 O O . PHE C 1 254 ? 59.662 -21.755 23.812 1.000 91.120 254 PHE C O 1
ATOM 6892 N N . ILE C 1 255 ? 58.861 -23.868 23.739 1.000 91.810 255 ILE C N 1
ATOM 6893 C CA . ILE C 1 255 ? 59.930 -24.427 22.921 1.000 86.150 255 ILE C CA 1
ATOM 6894 C C . ILE C 1 255 ? 59.457 -24.565 21.479 1.000 89.800 255 ILE C C 1
ATOM 6895 O O . ILE C 1 255 ? 58.618 -25.419 21.164 1.000 84.090 255 ILE C O 1
ATOM 6900 N N . GLU C 1 256 ? 60.065 -23.768 20.593 1.000 98.600 256 GLU C N 1
ATOM 6901 C CA . GLU C 1 256 ? 59.691 -23.767 19.181 1.000 103.750 256 GLU C CA 1
ATOM 6902 C C . GLU C 1 256 ? 59.982 -25.111 18.548 1.000 99.680 256 GLU C C 1
ATOM 6903 O O . GLU C 1 256 ? 59.155 -25.657 17.807 1.000 100.510 256 GLU C O 1
ATOM 6909 N N . ASP C 1 257 ? 61.164 -25.652 18.804 1.000 99.550 257 ASP C N 1
ATOM 6910 C CA . ASP C 1 257 ? 61.556 -26.928 18.223 1.000 99.140 257 ASP C CA 1
ATOM 6911 C C . ASP C 1 257 ? 61.728 -27.870 19.408 1.000 94.790 257 ASP C C 1
ATOM 6912 O O . ASP C 1 257 ? 62.785 -27.893 20.051 1.000 95.770 257 ASP C O 1
ATOM 6917 N N . MET C 1 258 ? 60.667 -28.629 19.697 1.000 87.640 258 MET C N 1
ATOM 6918 C CA . MET C 1 258 ? 60.665 -29.555 20.822 1.000 79.150 258 MET C CA 1
ATOM 6919 C C . MET C 1 258 ? 61.490 -30.794 20.543 1.000 75.550 258 MET C C 1
ATOM 6920 O O . MET C 1 258 ? 62.028 -31.394 21.477 1.000 75.300 258 MET C O 1
ATOM 6925 N N . ALA C 1 259 ? 61.551 -31.211 19.278 1.000 76.450 259 ALA C N 1
ATOM 6926 C CA . ALA C 1 259 ? 62.323 -32.395 18.917 1.000 72.450 259 ALA C CA 1
ATOM 6927 C C . ALA C 1 259 ? 63.806 -32.207 19.242 1.000 79.270 259 ALA C C 1
ATOM 6928 O O . ALA C 1 259 ? 64.467 -33.140 19.713 1.000 75.990 259 ALA C O 1
ATOM 6930 N N . LYS C 1 260 ? 64.349 -31.007 18.993 1.000 84.880 260 LYS C N 1
ATOM 6931 C CA . LYS C 1 260 ? 65.736 -30.742 19.371 1.000 88.340 260 LYS C CA 1
ATOM 6932 C C . LYS C 1 260 ? 65.937 -30.937 20.868 1.000 86.040 260 LYS C C 1
ATOM 6933 O O . LYS C 1 260 ? 66.926 -31.542 21.298 1.000 83.020 260 LYS C O 1
ATOM 6939 N N . ALA C 1 261 ? 64.994 -30.432 21.673 1.000 85.730 261 ALA C N 1
ATOM 6940 C CA . ALA C 1 261 ? 65.102 -30.485 23.131 1.000 84.220 261 ALA C CA 1
ATOM 6941 C C . ALA C 1 261 ? 65.192 -31.910 23.664 1.000 75.450 261 ALA C C 1
ATOM 6942 O O . ALA C 1 261 ? 65.852 -32.141 24.682 1.000 74.050 261 ALA C O 1
ATOM 6944 N N . TYR C 1 262 ? 64.555 -32.869 22.989 1.000 65.540 262 TYR C N 1
ATOM 6945 C CA . TYR C 1 262 ? 64.560 -34.256 23.451 1.000 59.260 262 TYR C CA 1
ATOM 6946 C C . TYR C 1 262 ? 65.956 -34.860 23.380 1.000 64.880 262 TYR C C 1
ATOM 6947 O O . TYR C 1 262 ? 66.459 -35.427 24.358 1.000 67.440 262 TYR C O 1
ATOM 6956 N N . SER C 1 263 ? 66.578 -34.789 22.205 1.000 66.750 263 SER C N 1
ATOM 6957 C CA . SER C 1 263 ? 67.868 -35.432 21.985 1.000 66.970 263 SER C CA 1
ATOM 6958 C C . SER C 1 263 ? 68.911 -34.899 22.953 1.000 69.530 263 SER C C 1
ATOM 6959 O O . SER C 1 263 ? 69.663 -35.663 23.577 1.000 67.910 263 SER C O 1
ATOM 6962 N N . GLU C 1 264 ? 68.952 -33.574 23.102 1.000 73.080 264 GLU C N 1
ATOM 6963 C CA . GLU C 1 264 ? 69.875 -32.938 24.023 1.000 76.790 264 GLU C CA 1
ATOM 6964 C C . GLU C 1 264 ? 69.500 -33.207 25.476 1.000 71.620 264 GLU C C 1
ATOM 6965 O O . GLU C 1 264 ? 70.376 -33.158 26.348 1.000 71.840 264 GLU C O 1
ATOM 6971 N N . ALA C 1 265 ? 68.232 -33.533 25.747 1.000 66.420 265 ALA C N 1
ATOM 6972 C CA . ALA C 1 265 ? 67.772 -33.730 27.115 1.000 63.710 265 ALA C CA 1
ATOM 6973 C C . ALA C 1 265 ? 68.328 -35.023 27.690 1.000 65.380 265 ALA C C 1
ATOM 6974 O O . ALA C 1 265 ? 68.116 -36.106 27.134 1.000 65.290 265 ALA C O 1
ATOM 6976 N N . ASP C 1 266 ? 69.049 -34.903 28.803 1.000 65.390 266 ASP C N 1
ATOM 6977 C CA . ASP C 1 266 ? 69.584 -36.066 29.498 1.000 63.650 266 ASP C CA 1
ATOM 6978 C C . ASP C 1 266 ? 68.627 -36.573 30.574 1.000 56.950 266 ASP C C 1
ATOM 6979 O O . ASP C 1 266 ? 68.563 -37.782 30.824 1.000 55.130 266 ASP C O 1
ATOM 6984 N N . LEU C 1 267 ? 67.868 -35.668 31.190 1.000 58.130 267 LEU C N 1
ATOM 6985 C CA . LEU C 1 267 ? 66.743 -35.979 32.063 1.000 55.430 267 LEU C CA 1
ATOM 6986 C C . LEU C 1 267 ? 65.633 -35.015 31.701 1.000 51.510 267 LEU C C 1
ATOM 6987 O O . LEU C 1 267 ? 65.889 -33.817 31.559 1.000 57.600 267 LEU C O 1
ATOM 6992 N N . ILE C 1 268 ? 64.415 -35.515 31.536 1.000 50.150 268 ILE C N 1
ATOM 6993 C CA . ILE C 1 268 ? 63.271 -34.657 31.259 1.000 52.790 268 ILE C CA 1
ATOM 6994 C C . ILE C 1 268 ? 62.335 -34.736 32.453 1.000 55.780 268 ILE C C 1
ATOM 6995 O O . ILE C 1 268 ? 62.162 -35.806 33.049 1.000 59.000 268 ILE C O 1
ATOM 7000 N N . ILE C 1 269 ? 61.771 -33.590 32.829 1.000 56.070 269 ILE C N 1
ATOM 7001 C CA . ILE C 1 269 ? 60.801 -33.501 33.912 1.000 56.810 269 ILE C CA 1
ATOM 7002 C C . ILE C 1 269 ? 59.542 -32.905 33.326 1.000 44.760 269 ILE C C 1
ATOM 7003 O O . ILE C 1 269 ? 59.571 -31.790 32.797 1.000 50.520 269 ILE C O 1
ATOM 7008 N N . CYS C 1 270 ? 58.439 -33.630 33.411 1.000 43.610 270 CYS C N 1
ATOM 7009 C CA . CYS C 1 270 ? 57.290 -33.161 32.664 1.000 42.760 270 CYS C CA 1
ATOM 7010 C C . CYS C 1 270 ? 56.031 -33.865 33.123 1.000 56.130 270 CYS C C 1
ATOM 7011 O O . CYS C 1 270 ? 56.069 -34.905 33.787 1.000 47.960 270 CYS C O 1
ATOM 7014 N N . ARG C 1 271 ? 54.909 -33.280 32.717 1.000 55.200 271 ARG C N 1
ATOM 7015 C CA . ARG C 1 271 ? 53.599 -33.865 32.917 1.000 56.320 271 ARG C CA 1
ATOM 7016 C C . ARG C 1 271 ? 53.508 -35.147 32.096 1.000 57.190 271 ARG C C 1
ATOM 7017 O O . ARG C 1 271 ? 54.034 -35.218 30.984 1.000 58.840 271 ARG C O 1
ATOM 7025 N N . ALA C 1 272 ? 52.904 -36.190 32.663 1.000 53.800 272 ALA C N 1
ATOM 7026 C CA . ALA C 1 272 ? 52.740 -37.455 31.940 1.000 47.400 272 ALA C CA 1
ATOM 7027 C C . ALA C 1 272 ? 51.466 -37.434 31.100 1.000 43.890 272 ALA C C 1
ATOM 7028 O O . ALA C 1 272 ? 50.532 -38.205 31.310 1.000 37.790 272 ALA C O 1
ATOM 7030 N N . GLY C 1 273 ? 51.458 -36.547 30.116 1.000 52.360 273 GLY C N 1
ATOM 7031 C CA . GLY C 1 273 ? 50.382 -36.508 29.150 1.000 50.020 273 GLY C CA 1
ATOM 7032 C C . GLY C 1 273 ? 50.174 -37.836 28.455 1.000 38.150 273 GLY C C 1
ATOM 7033 O O . GLY C 1 273 ? 50.797 -38.836 28.785 1.000 38.570 273 GLY C O 1
ATOM 7034 N N . ALA C 1 274 ? 49.253 -37.879 27.519 1.000 39.880 274 ALA C N 1
ATOM 7035 C CA . ALA C 1 274 ? 49.084 -39.114 26.779 1.000 41.020 274 ALA C CA 1
ATOM 7036 C C . ALA C 1 274 ? 50.011 -39.125 25.575 1.000 42.970 274 ALA C C 1
ATOM 7037 O O . ALA C 1 274 ? 50.718 -40.109 25.335 1.000 40.020 274 ALA C O 1
ATOM 7039 N N . LEU C 1 275 ? 50.028 -38.028 24.818 1.000 45.760 275 LEU C N 1
ATOM 7040 C CA . LEU C 1 275 ? 50.917 -37.977 23.670 1.000 47.950 275 LEU C CA 1
ATOM 7041 C C . LEU C 1 275 ? 52.363 -37.830 24.108 1.000 46.210 275 LEU C C 1
ATOM 7042 O O . LEU C 1 275 ? 53.255 -38.496 23.565 1.000 42.730 275 LEU C O 1
ATOM 7047 N N . THR C 1 276 ? 52.605 -37.026 25.143 1.000 51.110 276 THR C N 1
ATOM 7048 C CA . THR C 1 276 ? 53.984 -36.778 25.561 1.000 48.800 276 THR C CA 1
ATOM 7049 C C . THR C 1 276 ? 54.623 -38.009 26.211 1.000 43.820 276 THR C C 1
ATOM 7050 O O . THR C 1 276 ? 55.846 -38.128 26.196 1.000 44.580 276 THR C O 1
ATOM 7054 N N . VAL C 1 277 ? 53.854 -38.914 26.820 1.000 41.690 277 VAL C N 1
ATOM 7055 C CA . VAL C 1 277 ? 54.482 -40.145 27.309 1.000 48.650 277 VAL C CA 1
ATOM 7056 C C . VAL C 1 277 ? 55.060 -40.940 26.149 1.000 47.020 277 VAL C C 1
ATOM 7057 O O . VAL C 1 277 ? 56.215 -41.379 26.189 1.000 44.230 277 VAL C O 1
ATOM 7061 N N . THR C 1 278 ? 54.273 -41.112 25.082 1.000 53.830 278 THR C N 1
ATOM 7062 C CA . THR C 1 278 ? 54.751 -41.879 23.937 1.000 54.860 278 THR C CA 1
ATOM 7063 C C . THR C 1 278 ? 55.889 -41.159 23.232 1.000 52.580 278 THR C C 1
ATOM 7064 O O . THR C 1 278 ? 56.739 -41.812 22.620 1.000 51.480 278 THR C O 1
ATOM 7068 N N . GLU C 1 279 ? 55.928 -39.823 23.292 1.000 51.690 279 GLU C N 1
ATOM 7069 C CA . GLU C 1 279 ? 57.056 -39.109 22.693 1.000 50.400 279 GLU C CA 1
ATOM 7070 C C . GLU C 1 279 ? 58.345 -39.377 23.454 1.000 48.810 279 GLU C C 1
ATOM 7071 O O . GLU C 1 279 ? 59.370 -39.710 22.854 1.000 48.730 279 GLU C O 1
ATOM 7077 N N . VAL C 1 280 ? 58.304 -39.261 24.779 1.000 46.620 280 VAL C N 1
ATOM 7078 C CA . VAL C 1 280 ? 59.478 -39.552 25.587 1.000 47.360 280 VAL C CA 1
ATOM 7079 C C . VAL C 1 280 ? 59.927 -40.996 25.377 1.000 48.020 280 VAL C C 1
ATOM 7080 O O . VAL C 1 280 ? 61.127 -41.289 25.308 1.000 49.290 280 VAL C O 1
ATOM 7084 N N . ALA C 1 281 ? 58.979 -41.910 25.195 1.000 47.300 281 ALA C N 1
ATOM 7085 C CA . ALA C 1 281 ? 59.355 -43.297 24.951 1.000 47.980 281 ALA C CA 1
ATOM 7086 C C . ALA C 1 281 ? 59.952 -43.468 23.566 1.000 49.310 281 ALA C C 1
ATOM 7087 O O . ALA C 1 281 ? 60.936 -44.188 23.390 1.000 61.010 281 ALA C O 1
ATOM 7089 N N . THR C 1 282 ? 59.360 -42.815 22.586 1.000 49.180 282 THR C N 1
ATOM 7090 C CA . THR C 1 282 ? 59.828 -42.931 21.223 1.000 50.480 282 THR C CA 1
ATOM 7091 C C . THR C 1 282 ? 61.253 -42.425 21.065 1.000 55.780 282 THR C C 1
ATOM 7092 O O . THR C 1 282 ? 62.035 -42.987 20.319 1.000 53.340 282 THR C O 1
ATOM 7096 N N . ALA C 1 283 ? 61.582 -41.343 21.751 1.000 53.000 283 ALA C N 1
ATOM 7097 C CA . ALA C 1 283 ? 62.919 -40.771 21.671 1.000 56.510 283 ALA C CA 1
ATOM 7098 C C . ALA C 1 283 ? 63.853 -41.349 22.720 1.000 66.020 283 ALA C C 1
ATOM 7099 O O . ALA C 1 283 ? 65.019 -40.989 22.788 1.000 75.470 283 ALA C O 1
ATOM 7101 N N . GLY C 1 284 ? 63.333 -42.236 23.551 1.000 68.250 284 GLY C N 1
ATOM 7102 C CA . GLY C 1 284 ? 64.145 -42.874 24.569 1.000 74.260 284 GLY C CA 1
ATOM 7103 C C . GLY C 1 284 ? 64.887 -41.991 25.548 1.000 74.710 284 GLY C C 1
ATOM 7104 O O . GLY C 1 284 ? 66.064 -42.210 25.799 1.000 85.140 284 GLY C O 1
ATOM 7105 N N . VAL C 1 285 ? 64.216 -40.992 26.101 1.000 66.230 285 VAL C N 1
ATOM 7106 C CA . VAL C 1 285 ? 64.853 -40.105 27.064 1.000 62.680 285 VAL C CA 1
ATOM 7107 C C . VAL C 1 285 ? 64.405 -40.419 28.489 1.000 57.140 285 VAL C C 1
ATOM 7108 O O . VAL C 1 285 ? 63.249 -40.721 28.720 1.000 49.940 285 VAL C O 1
ATOM 7112 N N . ALA C 1 286 ? 65.327 -40.360 29.445 1.000 53.490 286 ALA C N 1
ATOM 7113 C CA . ALA C 1 286 ? 64.996 -40.626 30.842 1.000 56.750 286 ALA C CA 1
ATOM 7114 C C . ALA C 1 286 ? 64.032 -39.561 31.304 1.000 66.210 286 ALA C C 1
ATOM 7115 O O . ALA C 1 286 ? 64.190 -38.398 30.971 1.000 75.550 286 ALA C O 1
ATOM 7117 N N . ALA C 1 287 ? 63.067 -39.927 32.131 1.000 66.970 287 ALA C N 1
ATOM 7118 C CA . ALA C 1 287 ? 62.042 -38.964 32.494 1.000 66.440 287 ALA C CA 1
ATOM 7119 C C . ALA C 1 287 ? 61.673 -39.124 33.953 1.000 60.060 287 ALA C C 1
ATOM 7120 O O . ALA C 1 287 ? 61.655 -40.238 34.479 1.000 64.620 287 ALA C O 1
ATOM 7122 N N . VAL C 1 288 ? 61.376 -38.021 34.608 1.000 49.700 288 VAL C N 1
ATOM 7123 C CA . VAL C 1 288 ? 60.736 -38.080 35.903 1.000 45.330 288 VAL C CA 1
ATOM 7124 C C . VAL C 1 288 ? 59.364 -37.425 35.745 1.000 55.350 288 VAL C C 1
ATOM 7125 O O . VAL C 1 288 ? 59.248 -36.192 35.704 1.000 53.280 288 VAL C O 1
ATOM 7129 N N . PHE C 1 289 ? 58.319 -38.261 35.687 1.000 52.510 289 PHE C N 1
ATOM 7130 C CA . PHE C 1 289 ? 56.954 -37.833 35.377 1.000 49.470 289 PHE C CA 1
ATOM 7131 C C . PHE C 1 289 ? 56.255 -37.360 36.637 1.000 57.510 289 PHE C C 1
ATOM 7132 O O . PHE C 1 289 ? 56.153 -38.097 37.625 1.000 64.670 289 PHE C O 1
ATOM 7140 N N . VAL C 1 290 ? 55.730 -36.146 36.579 1.000 54.120 290 VAL C N 1
ATOM 7141 C CA . VAL C 1 290 ? 54.937 -35.613 37.677 1.000 54.190 290 VAL C CA 1
ATOM 7142 C C . VAL C 1 290 ? 53.527 -35.462 37.113 1.000 47.420 290 VAL C C 1
ATOM 7143 O O . VAL C 1 290 ? 53.169 -34.407 36.562 1.000 46.570 290 VAL C O 1
ATOM 7147 N N . PRO C 1 291 ? 52.738 -36.534 37.152 1.000 44.060 291 PRO C N 1
ATOM 7148 C CA . PRO C 1 291 ? 51.487 -36.565 36.391 1.000 47.540 291 PRO C CA 1
ATOM 7149 C C . PRO C 1 291 ? 50.520 -35.504 36.880 1.000 51.460 291 PRO C C 1
ATOM 7150 O O . PRO C 1 291 ? 50.527 -35.112 38.050 1.000 53.620 291 PRO C O 1
ATOM 7154 N N . LEU C 1 292 ? 49.707 -35.023 35.957 1.000 50.630 292 LEU C N 1
ATOM 7155 C CA . LEU C 1 292 ? 48.704 -34.039 36.306 1.000 49.230 292 LEU C CA 1
ATOM 7156 C C . LEU C 1 292 ? 47.722 -34.674 37.291 1.000 56.200 292 LEU C C 1
ATOM 7157 O O . LEU C 1 292 ? 47.227 -35.787 37.041 1.000 60.450 292 LEU C O 1
ATOM 7162 N N . PRO C 1 293 ? 47.416 -34.018 38.410 1.000 58.480 293 PRO C N 1
ATOM 7163 C CA . PRO C 1 293 ? 46.698 -34.709 39.499 1.000 67.580 293 PRO C CA 1
ATOM 7164 C C . PRO C 1 293 ? 45.190 -34.877 39.334 1.000 83.130 293 PRO C C 1
ATOM 7165 O O . PRO C 1 293 ? 44.618 -35.728 40.039 1.000 85.400 293 PRO C O 1
ATOM 7169 N N . ILE C 1 294 ? 44.530 -34.126 38.444 1.000 87.880 294 ILE C N 1
ATOM 7170 C CA . ILE C 1 294 ? 43.078 -34.252 38.284 1.000 85.700 294 ILE C CA 1
ATOM 7171 C C . ILE C 1 294 ? 42.670 -35.303 37.244 1.000 78.560 294 ILE C C 1
ATOM 7172 O O . ILE C 1 294 ? 41.613 -35.921 37.389 1.000 81.020 294 ILE C O 1
ATOM 7177 N N . ALA C 1 295 ? 43.493 -35.557 36.225 1.000 62.980 295 ALA C N 1
ATOM 7178 C CA . ALA C 1 295 ? 43.168 -36.572 35.216 1.000 51.870 295 ALA C CA 1
ATOM 7179 C C . ALA C 1 295 ? 43.064 -38.014 35.774 1.000 47.660 295 ALA C C 1
ATOM 7180 O O . ALA C 1 295 ? 42.002 -38.692 35.689 1.000 41.290 295 ALA C O 1
ATOM 7182 N N . HIS C 1 299 ? 44.328 -41.142 36.252 1.000 60.580 299 HIS C N 1
ATOM 7183 C CA . HIS C 1 299 ? 44.383 -41.495 34.830 1.000 67.790 299 HIS C CA 1
ATOM 7184 C C . HIS C 1 299 ? 45.653 -41.015 34.070 1.000 67.660 299 HIS C C 1
ATOM 7185 O O . HIS C 1 299 ? 46.166 -41.670 33.162 1.000 62.270 299 HIS C O 1
ATOM 7192 N N . GLN C 1 300 ? 46.129 -39.826 34.409 1.000 71.890 300 GLN C N 1
ATOM 7193 C CA . GLN C 1 300 ? 47.412 -39.379 33.888 1.000 64.140 300 GLN C CA 1
ATOM 7194 C C . GLN C 1 300 ? 48.544 -40.110 34.584 1.000 51.960 300 GLN C C 1
ATOM 7195 O O . GLN C 1 300 ? 49.596 -40.344 33.992 1.000 46.780 300 GLN C O 1
ATOM 7201 N N . THR C 1 301 ? 48.348 -40.433 35.862 1.000 49.010 301 THR C N 1
ATOM 7202 C CA . THR C 1 301 ? 49.325 -41.205 36.616 1.000 43.790 301 THR C CA 1
ATOM 7203 C C . THR C 1 301 ? 49.519 -42.592 36.025 1.000 37.970 301 THR C C 1
ATOM 7204 O O . THR C 1 301 ? 50.613 -43.156 36.119 1.000 38.420 301 THR C O 1
ATOM 7208 N N . ALA C 1 302 ? 48.463 -43.176 35.457 1.000 36.450 302 ALA C N 1
ATOM 7209 C CA . ALA C 1 302 ? 48.571 -44.504 34.857 1.000 36.940 302 ALA C CA 1
ATOM 7210 C C . ALA C 1 302 ? 49.459 -44.491 33.629 1.000 43.950 302 ALA C C 1
ATOM 7211 O O . ALA C 1 302 ? 50.059 -45.518 33.295 1.000 42.190 302 ALA C O 1
ATOM 7213 N N . ASN C 1 303 ? 49.476 -43.366 32.904 1.000 43.580 303 ASN C N 1
ATOM 7214 C CA . ASN C 1 303 ? 50.408 -43.178 31.789 1.000 43.330 303 ASN C CA 1
ATOM 7215 C C . ASN C 1 303 ? 51.869 -43.223 32.236 1.000 43.180 303 ASN C C 1
ATOM 7216 O O . ASN C 1 303 ? 52.719 -43.785 31.539 1.000 42.130 303 ASN C O 1
ATOM 7221 N N . ALA C 1 304 ? 52.207 -42.567 33.343 1.000 47.920 304 ALA C N 1
ATOM 7222 C CA . ALA C 1 304 ? 53.590 -42.659 33.781 1.000 48.310 304 ALA C CA 1
ATOM 7223 C C . ALA C 1 304 ? 53.915 -44.076 34.233 1.000 53.020 304 ALA C C 1
ATOM 7224 O O . ALA C 1 304 ? 54.945 -44.628 33.838 1.000 57.990 304 ALA C O 1
ATOM 7226 N N . LYS C 1 305 ? 52.997 -44.732 34.950 1.000 53.530 305 LYS C N 1
ATOM 7227 C CA . LYS C 1 305 ? 53.330 -46.048 35.482 1.000 53.340 305 LYS C CA 1
ATOM 7228 C C . LYS C 1 305 ? 53.681 -47.042 34.380 1.000 57.630 305 LYS C C 1
ATOM 7229 O O . LYS C 1 305 ? 54.253 -48.095 34.674 1.000 65.040 305 LYS C O 1
ATOM 7235 N N . PHE C 1 306 ? 53.348 -46.753 33.120 1.000 56.400 306 PHE C N 1
ATOM 7236 C CA . PHE C 1 306 ? 53.782 -47.648 32.052 1.000 54.230 306 PHE C CA 1
ATOM 7237 C C . PHE C 1 306 ? 55.293 -47.713 31.977 1.000 60.070 306 PHE C C 1
ATOM 7238 O O . PHE C 1 306 ? 55.874 -48.798 31.997 1.000 74.290 306 PHE C O 1
ATOM 7246 N N . LEU C 1 307 ? 55.939 -46.554 31.832 1.000 64.550 307 LEU C N 1
ATOM 7247 C CA . LEU C 1 307 ? 57.390 -46.485 31.781 1.000 44.480 307 LEU C CA 1
ATOM 7248 C C . LEU C 1 307 ? 57.999 -46.662 33.151 1.000 44.790 307 LEU C C 1
ATOM 7249 O O . LEU C 1 307 ? 59.111 -47.158 33.257 1.000 63.240 307 LEU C O 1
ATOM 7254 N N . ALA C 1 308 ? 57.308 -46.259 34.204 1.000 43.900 308 ALA C N 1
ATOM 7255 C CA . ALA C 1 308 ? 57.890 -46.367 35.535 1.000 44.270 308 ALA C CA 1
ATOM 7256 C C . ALA C 1 308 ? 58.104 -47.813 35.925 1.000 59.490 308 ALA C C 1
ATOM 7257 O O . ALA C 1 308 ? 59.140 -48.161 36.500 1.000 68.540 308 ALA C O 1
ATOM 7259 N N . ASP C 1 309 ? 57.118 -48.659 35.657 1.000 55.450 309 ASP C N 1
ATOM 7260 C CA . ASP C 1 309 ? 57.134 -50.027 36.164 1.000 62.530 309 ASP C CA 1
ATOM 7261 C C . ASP C 1 309 ? 58.078 -50.941 35.379 1.000 78.500 309 ASP C C 1
ATOM 7262 O O . ASP C 1 309 ? 59.139 -51.328 35.873 1.000 74.990 309 ASP C O 1
ATOM 7267 N N . ILE C 1 310 ? 57.718 -51.290 34.143 1.000 101.090 310 ILE C N 1
ATOM 7268 C CA . ILE C 1 310 ? 58.557 -52.213 33.383 1.000 112.310 310 ILE C CA 1
ATOM 7269 C C . ILE C 1 310 ? 59.760 -51.508 32.787 1.000 108.140 310 ILE C C 1
ATOM 7270 O O . ILE C 1 310 ? 60.800 -52.136 32.565 1.000 114.890 310 ILE C O 1
ATOM 7275 N N . GLY C 1 311 ? 59.694 -50.215 32.613 1.000 97.980 311 GLY C N 1
ATOM 7276 C CA . GLY C 1 311 ? 60.840 -49.450 32.192 1.000 94.210 311 GLY C CA 1
ATOM 7277 C C . GLY C 1 311 ? 61.646 -48.917 33.359 1.000 82.920 311 GLY C C 1
ATOM 7278 O O . GLY C 1 311 ? 61.698 -49.500 34.448 1.000 74.350 311 GLY C O 1
ATOM 7279 N N . ALA C 1 312 ? 62.343 -47.821 33.100 1.000 72.380 312 ALA C N 1
ATOM 7280 C CA . ALA C 1 312 ? 63.116 -47.228 34.153 1.000 79.570 312 ALA C CA 1
ATOM 7281 C C . ALA C 1 312 ? 62.845 -45.743 34.406 1.000 86.430 312 ALA C C 1
ATOM 7282 O O . ALA C 1 312 ? 63.486 -45.176 35.295 1.000 105.030 312 ALA C O 1
ATOM 7284 N N . ALA C 1 313 ? 61.944 -45.078 33.689 1.000 73.740 313 ALA C N 1
ATOM 7285 C CA . ALA C 1 313 ? 61.689 -43.681 34.051 1.000 62.480 313 ALA C CA 1
ATOM 7286 C C . ALA C 1 313 ? 60.922 -43.590 35.394 1.000 53.800 313 ALA C C 1
ATOM 7287 O O . ALA C 1 313 ? 60.052 -44.410 35.688 1.000 45.640 313 ALA C O 1
ATOM 7289 N N . LYS C 1 314 ? 61.194 -42.531 36.179 1.000 52.560 314 LYS C N 1
ATOM 7290 C CA . LYS C 1 314 ? 60.742 -42.364 37.571 1.000 50.510 314 LYS C CA 1
ATOM 7291 C C . LYS C 1 314 ? 59.482 -41.516 37.697 1.000 44.370 314 LYS C C 1
ATOM 7292 O O . LYS C 1 314 ? 59.280 -40.584 36.927 1.000 44.080 314 LYS C O 1
ATOM 7298 N N . ILE C 1 315 ? 58.652 -41.805 38.704 1.000 46.430 315 ILE C N 1
ATOM 7299 C CA . ILE C 1 315 ? 57.380 -41.089 38.871 1.000 53.250 315 ILE C CA 1
ATOM 7300 C C . ILE C 1 315 ? 57.263 -40.471 40.265 1.000 58.410 315 ILE C C 1
ATOM 7301 O O . ILE C 1 315 ? 57.352 -41.173 41.275 1.000 67.490 315 ILE C O 1
ATOM 7306 N N . CYS C 1 316 ? 56.997 -39.172 40.310 1.000 55.460 316 CYS C N 1
ATOM 7307 C CA . CYS C 1 316 ? 56.994 -38.375 41.535 1.000 58.250 316 CYS C CA 1
ATOM 7308 C C . CYS C 1 316 ? 55.659 -37.667 41.704 1.000 66.950 316 CYS C C 1
ATOM 7309 O O . CYS C 1 316 ? 55.406 -36.675 41.010 1.000 67.120 316 CYS C O 1
ATOM 7312 N N . GLN C 1 317 ? 54.839 -38.119 42.660 1.000 70.790 317 GLN C N 1
ATOM 7313 C CA . GLN C 1 317 ? 53.469 -37.611 42.750 1.000 70.530 317 GLN C CA 1
ATOM 7314 C C . GLN C 1 317 ? 53.447 -36.145 43.159 1.000 67.430 317 GLN C C 1
ATOM 7315 O O . GLN C 1 317 ? 54.192 -35.723 44.046 1.000 75.020 317 GLN C O 1
ATOM 7321 N N . GLN C 1 318 ? 52.567 -35.369 42.508 1.000 60.490 318 GLN C N 1
ATOM 7322 C CA . GLN C 1 318 ? 52.509 -33.926 42.754 1.000 57.640 318 GLN C CA 1
ATOM 7323 C C . GLN C 1 318 ? 51.979 -33.591 44.136 1.000 56.510 318 GLN C C 1
ATOM 7324 O O . GLN C 1 318 ? 52.470 -32.659 44.780 1.000 54.380 318 GLN C O 1
ATOM 7330 N N . SER C 1 319 ? 50.925 -34.283 44.569 1.000 58.380 319 SER C N 1
ATOM 7331 C CA . SER C 1 319 ? 50.244 -33.914 45.805 1.000 57.350 319 SER C CA 1
ATOM 7332 C C . SER C 1 319 ? 51.196 -33.981 46.992 1.000 51.230 319 SER C C 1
ATOM 7333 O O . SER C 1 319 ? 51.254 -33.059 47.810 1.000 51.520 319 SER C O 1
ATOM 7336 N N . THR C 1 320 ? 51.969 -35.057 47.086 1.000 49.840 320 THR C N 1
ATOM 7337 C CA . THR C 1 320 ? 52.914 -35.270 48.166 1.000 53.020 320 THR C CA 1
ATOM 7338 C C . THR C 1 320 ? 54.265 -34.639 47.874 1.000 59.210 320 THR C C 1
ATOM 7339 O O . THR C 1 320 ? 55.198 -34.793 48.673 1.000 64.980 320 THR C O 1
ATOM 7343 N N . MET C 1 321 ? 54.400 -33.966 46.742 1.000 56.520 321 MET C N 1
ATOM 7344 C CA . MET C 1 321 ? 55.705 -33.511 46.308 1.000 59.920 321 MET C CA 1
ATOM 7345 C C . MET C 1 321 ? 56.154 -32.315 47.114 1.000 68.470 321 MET C C 1
ATOM 7346 O O . MET C 1 321 ? 55.451 -31.306 47.200 1.000 75.260 321 MET C O 1
ATOM 7351 N N . THR C 1 322 ? 57.329 -32.425 47.700 1.000 73.760 322 THR C N 1
ATOM 7352 C CA . THR C 1 322 ? 57.912 -31.373 48.504 1.000 81.250 322 THR C CA 1
ATOM 7353 C C . THR C 1 322 ? 59.332 -31.120 47.997 1.000 92.580 322 THR C C 1
ATOM 7354 O O . THR C 1 322 ? 59.930 -31.996 47.371 1.000 98.340 322 THR C O 1
ATOM 7358 N N . PRO C 1 323 ? 59.879 -29.932 48.255 1.000 91.510 323 PRO C N 1
ATOM 7359 C CA . PRO C 1 323 ? 61.314 -29.732 47.962 1.000 87.910 323 PRO C CA 1
ATOM 7360 C C . PRO C 1 323 ? 62.221 -30.755 48.631 1.000 83.480 323 PRO C C 1
ATOM 7361 O O . PRO C 1 323 ? 63.292 -31.060 48.101 1.000 81.440 323 PRO C O 1
ATOM 7365 N N . GLU C 1 324 ? 61.840 -31.290 49.786 1.000 84.470 324 GLU C N 1
ATOM 7366 C CA . GLU C 1 324 ? 62.724 -32.212 50.493 1.000 90.770 324 GLU C CA 1
ATOM 7367 C C . GLU C 1 324 ? 62.789 -33.599 49.838 1.000 89.950 324 GLU C C 1
ATOM 7368 O O . GLU C 1 324 ? 63.844 -34.239 49.873 1.000 90.860 324 GLU C O 1
ATOM 7374 N N . VAL C 1 325 ? 61.670 -34.128 49.314 1.000 88.100 325 VAL C N 1
ATOM 7375 C CA . VAL C 1 325 ? 61.732 -35.443 48.644 1.000 81.550 325 VAL C CA 1
ATOM 7376 C C . VAL C 1 325 ? 62.398 -35.310 47.276 1.000 79.760 325 VAL C C 1
ATOM 7377 O O . VAL C 1 325 ? 62.979 -36.277 46.760 1.000 83.520 325 VAL C O 1
ATOM 7381 N N . LEU C 1 326 ? 62.314 -34.123 46.667 1.000 71.490 326 LEU C N 1
ATOM 7382 C CA . LEU C 1 326 ? 62.917 -33.893 45.360 1.000 67.020 326 LEU C CA 1
ATOM 7383 C C . LEU C 1 326 ? 64.415 -34.180 45.373 1.000 74.830 326 LEU C C 1
ATOM 7384 O O . LEU C 1 326 ? 64.944 -34.828 44.462 1.000 79.310 326 LEU C O 1
ATOM 7389 N N . ASN C 1 327 ? 65.123 -33.658 46.377 1.000 74.900 327 ASN C N 1
ATOM 7390 C CA . ASN C 1 327 ? 66.555 -33.902 46.478 1.000 75.700 327 ASN C CA 1
ATOM 7391 C C . ASN C 1 327 ? 66.851 -35.386 46.619 1.000 84.270 327 ASN C C 1
ATOM 7392 O O . ASN C 1 327 ? 67.838 -35.886 46.072 1.000 89.660 327 ASN C O 1
ATOM 7397 N N . GLN C 1 328 ? 66.013 -36.103 47.364 1.000 84.240 328 GLN C N 1
ATOM 7398 C CA . GLN C 1 328 ? 66.248 -37.524 47.568 1.000 83.940 328 GLN C CA 1
ATOM 7399 C C . GLN C 1 328 ? 66.062 -38.295 46.269 1.000 75.230 328 GLN C C 1
ATOM 7400 O O . GLN C 1 328 ? 66.799 -39.247 45.992 1.000 75.900 328 GLN C O 1
ATOM 7406 N N . LEU C 1 329 ? 65.110 -37.856 45.440 1.000 73.240 329 LEU C N 1
ATOM 7407 C CA . LEU C 1 329 ? 64.934 -38.406 44.097 1.000 70.700 329 LEU C CA 1
ATOM 7408 C C . LEU C 1 329 ? 66.058 -37.991 43.149 1.000 74.690 329 LEU C C 1
ATOM 7409 O O . LEU C 1 329 ? 66.576 -38.825 42.392 1.000 77.220 329 LEU C O 1
ATOM 7414 N N . PHE C 1 330 ? 66.408 -36.693 43.140 1.000 70.250 330 PHE C N 1
ATOM 7415 C CA . PHE C 1 330 ? 67.444 -36.172 42.240 1.000 64.570 330 PHE C CA 1
ATOM 7416 C C . PHE C 1 330 ? 68.842 -36.666 42.617 1.000 63.870 330 PHE C C 1
ATOM 7417 O O . PHE C 1 330 ? 69.691 -36.888 41.738 1.000 57.810 330 PHE C O 1
ATOM 7425 N N . THR C 1 331 ? 69.121 -36.785 43.917 1.000 63.830 331 THR C N 1
ATOM 7426 C CA . THR C 1 331 ? 70.418 -37.281 44.348 1.000 64.650 331 THR C CA 1
ATOM 7427 C C . THR C 1 331 ? 70.760 -38.570 43.626 1.000 72.910 331 THR C C 1
ATOM 7428 O O . THR C 1 331 ? 71.854 -38.712 43.074 1.000 82.990 331 THR C O 1
ATOM 7432 N N . THR C 1 332 ? 69.805 -39.491 43.552 1.000 72.250 332 THR C N 1
ATOM 7433 C CA . THR C 1 332 ? 70.060 -40.759 42.887 1.000 73.140 332 THR C CA 1
ATOM 7434 C C . THR C 1 332 ? 69.932 -40.678 41.374 1.000 66.730 332 THR C C 1
ATOM 7435 O O . THR C 1 332 ? 70.407 -41.584 40.681 1.000 64.360 332 THR C O 1
ATOM 7439 N N . LEU C 1 333 ? 69.346 -39.616 40.836 1.000 65.290 333 LEU C N 1
ATOM 7440 C CA . LEU C 1 333 ? 69.131 -39.559 39.400 1.000 68.520 333 LEU C CA 1
ATOM 7441 C C . LEU C 1 333 ? 70.219 -38.788 38.661 1.000 76.500 333 LEU C C 1
ATOM 7442 O O . LEU C 1 333 ? 70.240 -38.815 37.428 1.000 84.370 333 LEU C O 1
ATOM 7447 N N . MET C 1 334 ? 71.162 -38.166 39.367 1.000 76.500 334 MET C N 1
ATOM 7448 C CA . MET C 1 334 ? 72.112 -37.276 38.709 1.000 74.990 334 MET C CA 1
ATOM 7449 C C . MET C 1 334 ? 73.306 -37.975 38.059 1.000 76.100 334 MET C C 1
ATOM 7450 O O . MET C 1 334 ? 74.234 -37.275 37.646 1.000 79.810 334 MET C O 1
ATOM 7455 N N . ASN C 1 335 ? 73.366 -39.305 37.981 1.000 75.370 335 ASN C N 1
ATOM 7456 C CA . ASN C 1 335 ? 74.452 -39.960 37.250 1.000 77.510 335 ASN C CA 1
ATOM 7457 C C . ASN C 1 335 ? 73.960 -40.410 35.869 1.000 77.650 335 ASN C C 1
ATOM 7458 O O . ASN C 1 335 ? 72.849 -40.935 35.730 1.000 73.640 335 ASN C O 1
ATOM 7463 N N . ARG C 1 336 ? 74.770 -40.105 34.846 1.000 77.630 336 ARG C N 1
ATOM 7464 C CA . ARG C 1 336 ? 74.405 -40.325 33.448 1.000 70.290 336 ARG C CA 1
ATOM 7465 C C . ARG C 1 336 ? 74.256 -41.806 33.099 1.000 69.700 336 ARG C C 1
ATOM 7466 O O . ARG C 1 336 ? 73.492 -42.137 32.189 1.000 68.680 336 ARG C O 1
ATOM 7474 N N . GLN C 1 337 ? 74.972 -42.711 33.781 1.000 71.730 337 GLN C N 1
ATOM 7475 C CA . GLN C 1 337 ? 74.758 -44.136 33.525 1.000 73.720 337 GLN C CA 1
ATOM 7476 C C . GLN C 1 337 ? 73.342 -44.556 33.867 1.000 78.110 337 GLN C C 1
ATOM 7477 O O . GLN C 1 337 ? 72.706 -45.299 33.111 1.000 79.210 337 GLN C O 1
ATOM 7483 N N . LEU C 1 338 ? 72.833 -44.097 35.012 1.000 82.790 338 LEU C N 1
ATOM 7484 C CA . LEU C 1 338 ? 71.477 -44.460 35.413 1.000 75.980 338 LEU C CA 1
ATOM 7485 C C . LEU C 1 338 ? 70.466 -43.885 34.446 1.000 68.770 338 LEU C C 1
ATOM 7486 O O . LEU C 1 338 ? 69.484 -44.546 34.118 1.000 69.910 338 LEU C O 1
ATOM 7491 N N . LEU C 1 339 ? 70.664 -42.637 34.016 1.000 71.690 339 LEU C N 1
ATOM 7492 C CA . LEU C 1 339 ? 69.750 -42.061 33.042 1.000 70.330 339 LEU C CA 1
ATOM 7493 C C . LEU C 1 339 ? 69.812 -42.808 31.716 1.000 75.660 339 LEU C C 1
ATOM 7494 O O . LEU C 1 339 ? 68.775 -43.028 31.077 1.000 76.640 339 LEU C O 1
ATOM 7499 N N . THR C 1 340 ? 71.011 -43.211 31.281 1.000 76.950 340 THR C N 1
ATOM 7500 C CA . THR C 1 340 ? 71.106 -43.938 30.017 1.000 71.450 340 THR C CA 1
ATOM 7501 C C . THR C 1 340 ? 70.432 -45.288 30.119 1.000 58.310 340 THR C C 1
ATOM 7502 O O . THR C 1 340 ? 69.634 -45.658 29.258 1.000 57.720 340 THR C O 1
ATOM 7506 N N . GLU C 1 341 ? 70.724 -46.023 31.192 1.000 58.470 341 GLU C N 1
ATOM 7507 C CA . GLU C 1 341 ? 70.071 -47.304 31.422 1.000 66.270 341 GLU C CA 1
ATOM 7508 C C . GLU C 1 341 ? 68.560 -47.137 31.374 1.000 71.050 341 GLU C C 1
ATOM 7509 O O . GLU C 1 341 ? 67.840 -47.998 30.851 1.000 74.060 341 GLU C O 1
ATOM 7515 N N . MET C 1 342 ? 68.065 -46.026 31.931 1.000 66.790 342 MET C N 1
ATOM 7516 C CA . MET C 1 342 ? 66.643 -45.724 31.902 1.000 59.970 342 MET C CA 1
ATOM 7517 C C . MET C 1 342 ? 66.157 -45.461 30.487 1.000 60.620 342 MET C C 1
ATOM 7518 O O . MET C 1 342 ? 65.185 -46.073 30.026 1.000 67.380 342 MET C O 1
ATOM 7523 N N . ALA C 1 343 ? 66.810 -44.534 29.791 1.000 57.080 343 ALA C N 1
ATOM 7524 C CA . ALA C 1 343 ? 66.315 -44.115 28.489 1.000 53.840 343 ALA C CA 1
ATOM 7525 C C . ALA C 1 343 ? 66.429 -45.220 27.455 1.000 60.980 343 ALA C C 1
ATOM 7526 O O . ALA C 1 343 ? 65.737 -45.173 26.433 1.000 64.060 343 ALA C O 1
ATOM 7528 N N . VAL C 1 344 ? 67.363 -46.154 27.643 1.000 59.490 344 VAL C N 1
ATOM 7529 C CA . VAL C 1 344 ? 67.417 -47.320 26.770 1.000 62.250 344 VAL C CA 1
ATOM 7530 C C . VAL C 1 344 ? 66.179 -48.189 26.979 1.000 70.450 344 VAL C C 1
ATOM 7531 O O . VAL C 1 344 ? 65.548 -48.624 26.011 1.000 81.150 344 VAL C O 1
ATOM 7535 N N . LYS C 1 345 ? 65.808 -48.455 28.247 1.000 66.620 345 LYS C N 1
ATOM 7536 C CA . LYS C 1 345 ? 64.625 -49.278 28.529 1.000 64.920 345 LYS C CA 1
ATOM 7537 C C . LYS C 1 345 ? 63.356 -48.613 28.019 1.000 64.730 345 LYS C C 1
ATOM 7538 O O . LYS C 1 345 ? 62.462 -49.289 27.496 1.000 69.770 345 LYS C O 1
ATOM 7544 N N . ALA C 1 346 ? 63.267 -47.286 28.149 1.000 62.300 346 ALA C N 1
ATOM 7545 C CA . ALA C 1 346 ? 62.083 -46.570 27.688 1.000 58.350 346 ALA C CA 1
ATOM 7546 C C . ALA C 1 346 ? 61.931 -46.663 26.180 1.000 59.500 346 ALA C C 1
ATOM 7547 O O . ALA C 1 346 ? 60.829 -46.890 25.676 1.000 63.820 346 ALA C O 1
ATOM 7549 N N . ARG C 1 347 ? 63.028 -46.486 25.447 1.000 61.880 347 ARG C N 1
ATOM 7550 C CA . ARG C 1 347 ? 62.997 -46.547 23.988 1.000 65.330 347 ARG C CA 1
ATOM 7551 C C . ARG C 1 347 ? 62.679 -47.946 23.479 1.000 77.800 347 ARG C C 1
ATOM 7552 O O . ARG C 1 347 ? 62.113 -48.100 22.390 1.000 72.410 347 ARG C O 1
ATOM 7560 N N . GLN C 1 348 ? 63.051 -48.973 24.249 1.000 97.560 348 GLN C N 1
ATOM 7561 C CA . GLN C 1 348 ? 62.784 -50.349 23.849 1.000 101.330 348 GLN C CA 1
ATOM 7562 C C . GLN C 1 348 ? 61.288 -50.587 23.728 1.000 101.100 348 GLN C C 1
ATOM 7563 O O . GLN C 1 348 ? 60.837 -51.311 22.833 1.000 106.960 348 GLN C O 1
ATOM 7569 N N . HIS C 1 349 ? 60.503 -49.981 24.624 1.000 92.830 349 HIS C N 1
ATOM 7570 C CA . HIS C 1 349 ? 59.072 -50.250 24.717 1.000 81.500 349 HIS C CA 1
ATOM 7571 C C . HIS C 1 349 ? 58.203 -49.431 23.758 1.000 72.910 349 HIS C C 1
ATOM 7572 O O . HIS C 1 349 ? 57.046 -49.796 23.551 1.000 77.180 349 HIS C O 1
ATOM 7579 N N . ALA C 1 350 ? 58.716 -48.355 23.168 1.000 69.900 350 ALA C N 1
ATOM 7580 C CA . ALA C 1 350 ? 57.923 -47.521 22.265 1.000 63.750 350 ALA C CA 1
ATOM 7581 C C . ALA C 1 350 ? 57.305 -48.335 21.127 1.000 73.120 350 ALA C C 1
ATOM 7582 O O . ALA C 1 350 ? 57.780 -49.419 20.779 1.000 70.300 350 ALA C O 1
ATOM 7584 N N . GLN C 1 351 ? 56.163 -47.846 20.618 1.000 82.850 351 GLN C N 1
ATOM 7585 C CA . GLN C 1 351 ? 55.449 -48.453 19.494 1.000 89.800 351 GLN C CA 1
ATOM 7586 C C . GLN C 1 351 ? 55.563 -47.519 18.288 1.000 81.800 351 GLN C C 1
ATOM 7587 O O . GLN C 1 351 ? 54.768 -46.575 18.161 1.000 71.400 351 GLN C O 1
ATOM 7593 N N . PRO C 1 352 ? 56.530 -47.727 17.373 1.000 88.110 352 PRO C N 1
ATOM 7594 C CA . PRO C 1 352 ? 56.665 -46.822 16.219 1.000 90.080 352 PRO C CA 1
ATOM 7595 C C . PRO C 1 352 ? 55.843 -47.316 15.044 1.000 95.140 352 PRO C C 1
ATOM 7596 O O . PRO C 1 352 ? 55.286 -48.417 15.109 1.000 99.440 352 PRO C O 1
ATOM 7600 N N . ASN C 1 353 ? 55.824 -46.570 13.943 1.000 93.160 353 ASN C N 1
ATOM 7601 C CA . ASN C 1 353 ? 54.910 -46.849 12.834 1.000 87.290 353 ASN C CA 1
ATOM 7602 C C . ASN C 1 353 ? 53.558 -47.330 13.356 1.000 76.450 353 ASN C C 1
ATOM 7603 O O . ASN C 1 353 ? 53.028 -48.355 12.941 1.000 77.540 353 ASN C O 1
ATOM 7608 N N . ALA C 1 354 ? 53.014 -46.599 14.315 1.000 66.750 354 ALA C N 1
ATOM 7609 C CA . ALA C 1 354 ? 51.728 -46.996 14.849 1.000 52.850 354 ALA C CA 1
ATOM 7610 C C . ALA C 1 354 ? 50.607 -46.276 14.125 1.000 53.210 354 ALA C C 1
ATOM 7611 O O . ALA C 1 354 ? 49.525 -46.845 13.975 1.000 55.780 354 ALA C O 1
ATOM 7613 N N . THR C 1 355 ? 50.873 -45.064 13.607 1.000 54.220 355 THR C N 1
ATOM 7614 C CA . THR C 1 355 ? 49.921 -44.376 12.726 1.000 50.890 355 THR C CA 1
ATOM 7615 C C . THR C 1 355 ? 49.544 -45.251 11.546 1.000 52.070 355 THR C C 1
ATOM 7616 O O . THR C 1 355 ? 48.362 -45.396 11.216 1.000 49.000 355 THR C O 1
ATOM 7620 N N . GLN C 1 356 ? 50.547 -45.877 10.928 1.000 59.420 356 GLN C N 1
ATOM 7621 C CA . GLN C 1 356 ? 50.318 -46.769 9.800 1.000 65.100 356 GLN C CA 1
ATOM 7622 C C . GLN C 1 356 ? 49.705 -48.096 10.236 1.000 61.070 356 GLN C C 1
ATOM 7623 O O . GLN C 1 356 ? 48.977 -48.720 9.461 1.000 59.210 356 GLN C O 1
ATOM 7629 N N . HIS C 1 357 ? 49.966 -48.530 11.473 1.000 61.270 357 HIS C N 1
ATOM 7630 C CA . HIS C 1 357 ? 49.375 -49.772 11.974 1.000 62.640 357 HIS C CA 1
ATOM 7631 C C . HIS C 1 357 ? 47.863 -49.626 12.151 1.000 62.080 357 HIS C C 1
ATOM 7632 O O . HIS C 1 357 ? 47.106 -50.574 11.902 1.000 61.110 357 HIS C O 1
ATOM 7639 N N . VAL C 1 358 ? 47.405 -48.445 12.578 1.000 60.820 358 VAL C N 1
ATOM 7640 C CA . VAL C 1 358 ? 45.974 -48.206 12.727 1.000 55.350 358 VAL C CA 1
ATOM 7641 C C . VAL C 1 358 ? 45.296 -48.084 11.373 1.000 62.740 358 VAL C C 1
ATOM 7642 O O . VAL C 1 358 ? 44.174 -48.569 11.189 1.000 71.380 358 VAL C O 1
ATOM 7646 N N . VAL C 1 359 ? 45.945 -47.427 10.410 1.000 59.480 359 VAL C N 1
ATOM 7647 C CA . VAL C 1 359 ? 45.350 -47.322 9.080 1.000 56.560 359 VAL C CA 1
ATOM 7648 C C . VAL C 1 359 ? 45.079 -48.706 8.497 1.000 64.730 359 VAL C C 1
ATOM 7649 O O . VAL C 1 359 ? 44.042 -48.933 7.867 1.000 72.170 359 VAL C O 1
ATOM 7653 N N . ASP C 1 360 ? 45.994 -49.653 8.704 1.000 65.370 360 ASP C N 1
ATOM 7654 C CA . ASP C 1 360 ? 45.785 -50.996 8.174 1.000 70.590 360 ASP C CA 1
ATOM 7655 C C . ASP C 1 360 ? 44.558 -51.657 8.782 1.000 67.540 360 ASP C C 1
ATOM 7656 O O . ASP C 1 360 ? 43.760 -52.273 8.064 1.000 72.280 360 ASP C O 1
ATOM 7661 N N . LEU C 1 361 ? 44.399 -51.556 10.104 1.000 64.410 361 LEU C N 1
ATOM 7662 C CA . LEU C 1 361 ? 43.247 -52.166 10.769 1.000 60.700 361 LEU C CA 1
ATOM 7663 C C . LEU C 1 361 ? 41.933 -51.597 10.240 1.000 50.540 361 LEU C C 1
ATOM 7664 O O . LEU C 1 361 ? 40.950 -52.332 10.065 1.000 48.130 361 LEU C O 1
ATOM 7669 N N . ILE C 1 362 ? 41.903 -50.286 9.991 1.000 50.490 362 ILE C N 1
ATOM 7670 C CA . ILE C 1 362 ? 40.719 -49.636 9.443 1.000 47.430 362 ILE C CA 1
ATOM 7671 C C . ILE C 1 362 ? 40.355 -50.246 8.094 1.000 55.860 362 ILE C C 1
ATOM 7672 O O . ILE C 1 362 ? 39.200 -50.613 7.853 1.000 60.460 362 ILE C O 1
ATOM 7677 N N . GLN C 1 363 ? 41.345 -50.397 7.208 1.000 54.320 363 GLN C N 1
ATOM 7678 C CA . GLN C 1 363 ? 41.085 -50.854 5.840 1.000 59.380 363 GLN C CA 1
ATOM 7679 C C . GLN C 1 363 ? 40.606 -52.291 5.775 1.000 61.580 363 GLN C C 1
ATOM 7680 O O . GLN C 1 363 ? 39.877 -52.644 4.840 1.000 64.250 363 GLN C O 1
ATOM 7686 N N . LYS C 1 364 ? 41.066 -53.152 6.680 1.000 66.090 364 LYS C N 1
ATOM 7687 C CA . LYS C 1 364 ? 40.564 -54.527 6.731 1.000 75.520 364 LYS C CA 1
ATOM 7688 C C . LYS C 1 364 ? 39.314 -54.575 7.625 1.000 84.050 364 LYS C C 1
ATOM 7689 O O . LYS C 1 364 ? 39.304 -55.113 8.736 1.000 90.270 364 LYS C O 1
ATOM 7695 N N . MET C 1 365 ? 38.236 -53.981 7.107 1.000 79.170 365 MET C N 1
ATOM 7696 C CA . MET C 1 365 ? 36.949 -53.897 7.795 1.000 69.560 365 MET C CA 1
ATOM 7697 C C . MET C 1 365 ? 35.851 -53.849 6.749 1.000 74.760 365 MET C C 1
ATOM 7698 O O . MET C 1 365 ? 34.913 -54.644 6.782 1.000 80.850 365 MET C O 1
#

Sequence (1022 aa):
PKHVMMMAAGTGGHVFPALAVAKQLQQQGCQVSWLATPTGMENRLLKDQNIPIYQIDIQGVRGNGVIRKLAAPFKILKATFSAMRYMKQLKVDAVAGFGGYVAGPGGLAARLLGIPVLIHEQNAVAGFTNAQLSRVAKVVCEAFPNTFPASEKVVTTILSPKWRYDEREQADKPLNILIVGGSLGAKALNERLPPALKQLEVPLNIFHQCGQQQVEATQALYADAPANLTIQVLPFIEDMAKAYSEADLIICRAGALTVTEVATAGVAAVFVPLPIAVDDHQTANAKFLADIGAAKICQQSTMTPEVLNQLFTTLMNRQLLTEMAVKARQHAQPNATQHVVDLIQKMPKHVMMMAAGTGGHVFPALAVAKQLQQQGCQVSWLATPTGMENRLLKDQNIPIYQIDIIRKLAAPFKILKATFSAMRYMKQLKVDAVAGFGGYVAGPGGLAARLLGIPVLIHEQNAVAGFTNAQLSRVAKVVCEAFPNTFPASEKVVTTGNPREQADKPLNILIVGGSLGAKALNERLPPALKQLEVPLNIFHQCGQQQVEATQALYADAPANLTIQVLPFIEDMAKAYSEADLIICRAGALTVTEVATAGVAAVFVPLPIAVDDHQTANAKFLADIGAAKICQQSTMTPEVLNQLFTTLMNRQLLTEMAVKARQHAQPNATQHVVDLIQKMPKHVMMMAAGTGGHVFPALAVAKQLQQQGCQVSWLATPTGMENRLLKDQNIPIYQIDIQGVRGNGVIRKLAAPFKILKATFSAMRYMKQLKVDAVAGFGGYVAGPGGLAARLLGIPVLIHEQNAVAGFTNAQLSRVAKVVCEAFPNTFPASEKVVTTGSPKWRYDEREQADKPLNILIVGGSLGAKALNERLPPALKQLEVPLNIFHQCGQQQVEATQALYADAPANLTIQVLPFIEDMAKAYSEADLIICRAGALTVTEVATAGVAAVFVPLPIAHQTANAKFLADIGAAKICQQSTMTPEVLNQLFTTLMNRQLLTEMAVKARQHAQPNATQHVVDLIQKM

B-factor: mean 68.49, std 21.94, range [29.65, 180.02]

Nearest PDB structures (foldseek):
  7d1i-assembly1_A-2  TM=1.003E+00  e=5.041E-70  Acinetobacter baumannii
  7d1i-assembly1_C-2  TM=9.832E-01  e=1.132E-56  Acinetobacter baumannii
  7d1i-assembly1_B-2  TM=9.809E-01  e=6.984E-55  Acinetobacter baumannii
  1nlm-assembly1_B  TM=9.071E-01  e=1.950E-31  Escherichia coli
  3s2u-assembly1_A  TM=8.463E-01  e=9.810E-32  Pseudomonas aeruginosa PAO1

Secondary structure (DSSP, 8-state):
--EEEEE--TTTTTHHHHHHHHHHHHHTT-EEEEEE-SSSTHHHHTTTSSS-EEE---SPP---SSS----HHHHHHHHHHHHHHHHHHTT-SEEEE-SSSTHHHHHHHHHHHT--EEEEE-SSS--HHHHHHTTT-SEEEESSTTSS-SS--B------PPPHHHHH--TT-----EEE--SS--HHHHTTHHHHHTT--S--EEEEE--TT-HHHHHHHHTT--SS-EEEEESS-S-HHHHHHH-SEEEE--TTHHHHHHHHHT-EEEE-PPTTBTTSHHHHHHHHHHHHTSEEE--TTT--HHHHHHHHHHH--HHHHHHHHHHHHHT---S-HHHHHHHHH--/--EEEEE--TTTT-HHHHHHHHHHHHHTT-EEEEE--TT-THHHHTTTS-S-EE---------HHHHHHHHHHHHHHHHHHTT--EEEE-SSTTHHHHHHHHHHHT--EEEEE-SSS--HHHHHHTTT-SEEEESSGGGS-SSSEEE--------SSPPEEEEEE--SS--HHHHHHHHHHHTT-SS-EEEEEE--GGGHHHHHHHHHT--TTSEEEEES--S-HHHHHHH-SEEEE---HHHHHHHHHTT--EEE-PPTT-TTSHHHHHHHHHHHHTSEEE--STT--HHHHHHHHHHH--HHHHHHHHHHHHHSS-TTHHHHHHHHHH--/--EEEEE--SSHHHHHHHHHHHHHHHHTT-EEEEEE-TTSTHHHHHTTSS--EEE---SPBPP-SSB--B-HHHHHHHHHHHHHHHHHHTT--EEEE--STTHHHHHHHHHHHT--EEEEE-SSS--HHHHHHGGG-SEEEESSSSS---SSEEE----PPPHHHHH--SS--EEEEEE--SSSTHHHHHHHHHHHTT--S-EEEEEE--TT-HHHHHHHHHSS-SS---EEESS-S-HHHHHHH-SEEEE---SHHHHHHHHTT--EEE---S---HHHHHHHHHHTS--EE--STT--HHHHHHHHHHH--HHHHHHHHHHHHHH---SHHHHHHHHHH--

Organism: Acinetobacter baumannii (strain ATCC 17978 / DSM 105126 / CIP 53.77 / LMG 1025 / NCDC KC755 / 5377) (NCBI:txid400667)

Solvent-accessible surface area: 44887 Å² total; per-residue (Å²): 167,39,13,0,0,0,2,0,14,3,88,6,31,25,0,110,2,0,27,38,0,0,62,70,0,43,152,85,57,16,109,5,4,0,0,0,16,66,94,18,83,2,43,129,40,3,129,132,47,132,9,68,49,55,77,4,54,17,115,13,52,152,68,98,80,133,91,200,135,41,33,31,102,133,16,66,105,116,0,12,110,31,0,30,131,47,1,148,138,51,162,11,65,0,0,0,1,0,3,18,145,1,0,10,10,0,1,88,0,0,88,119,55,50,17,22,2,0,0,0,4,1,20,19,30,19,28,132,35,3,2,64,10,24,110,61,20,121,31,11,0,4,5,11,73,146,18,9,71,50,122,35,109,49,7,10,41,174,91,84,16,129,156,53,117,73,19,1,87,83,102,146,122,48,14,36,2,4,0,15,8,34,102,131,12,7,73,14,3,1,26,34,5,0,21,6,1,44,131,10,171,46,86,2,47,1,49,0,2,0,1,116,187,38,38,154,54,2,86,70,46,7,72,105,43,68,101,58,8,102,46,91,13,42,56,114,1,147,55,50,24,127,17,9,18,110,3,8,2,0,4,1,45,0,17,23,40,37,0,23,75,0,5,18,5,0,0,0,1,3,0,3,1,35,36,22,0,61,38,24,17,16,16,15,0,0,73,34,0,22,97,67,25,0,2,95,48,18,54,17,33,13,9,33,95,81,16,6,49,105,28,1,86,81,2,19,73,49,139,52,0,14,102,14,0,40,87,0,40,126,85,18,74,63,112,5,25,90,62,0,1,63,24,0,53,153,37,147,72,7,0,0,0,3,1,12,4,86,63,26,21,0,100,2,0,19,18,3,0,82,54,0,62,146,90,55,19,83,5,1,0,1,0,28,25,133,18,77,3,47,140,42,4,131,126,49,141,8,62,49,51,81,34,19,148,229,201,156,59,26,21,13,35,62,5,1,82,3,0,9,16,1,14,106,70,2,134,125,50,165,7,69,0,0,0,2,1,1,23,49,5,2,0,4,0,0,0,0,0,79,43,54,48,22,18,3,0,1,1,3,10,21,21,36,23,28,37,5,3,4,4,1,17,71,26,12,114,14,5,0,7,9,12,62,138,13,18,58,50,87,94,17,41,44,0,14,8,29,124,88,135,127,80,128,134,58,10,29,0,2,0,15,2,26,123,100,35,6,129,14,0,0,74,92,2,0,52,2,0,47,108,11,158,60,75,3,44,2,38,0,9,0,5,147,175,36,27,144,54,0,86,70,60,3,67,115,37,58,83,85,5,86,50,98,20,61,46,145,8,104,83,57,76,101,4,18,83,85,2,6,0,0,3,0,31,0,17,23,52,36,1,11,62,0,4,62,41,16,1,0,1,2,0,2,1,66,52,145,8,78,23,24,39,11,12,17,0,0,74,54,0,25,110,67,29,0,2,104,45,12,57,27,31,13,8,36,87,114,21,6,43,117,27,0,83,89,3,13,83,21,122,61,0,40,90,10,0,70,88,0,133,134,74,30,73,88,107,2,19,57,65,2,0,57,28,0,61,158,39,148,60,9,0,0,0,2,0,9,17,87,18,44,38,0,100,11,0,26,40,2,0,69,42,0,51,151,77,56,19,82,2,1,0,0,0,17,30,134,17,73,1,39,163,38,4,141,121,47,130,13,60,53,48,56,1,51,22,130,34,40,205,40,63,32,51,38,37,142,7,31,29,27,55,24,0,2,54,1,0,5,26,0,15,37,10,1,113,73,46,153,9,72,0,0,0,2,1,2,12,92,1,2,0,3,0,0,0,0,0,90,37,56,55,18,26,2,0,2,0,4,10,17,13,72,31,30,58,3,2,30,20,2,22,132,28,18,113,7,3,0,10,3,11,72,140,23,22,138,46,123,104,43,33,46,4,18,45,158,56,134,177,4,164,74,23,9,147,89,108,137,105,38,11,31,1,5,0,18,0,23,110,136,54,8,111,16,1,2,89,52,1,0,35,2,0,50,126,12,178,43,80,1,44,1,56,0,8,3,20,146,172,42,44,153,52,2,83,67,65,6,75,86,82,52,95,62,2,102,48,91,14,66,46,127,9,177,67,50,69,121,12,13,39,102,2,12,0,1,5,0,16,0,12,25,90,38,1,21,58,0,4,50,5,0,0,0,0,3,1,4,0,28,68,156,47,82,17,41,30,0,0,100,42,0,23,93,116,11,17,2,95,44,15,56,24,98,88,14,55,68,141,63,5,35,132,23,1,89,79,1,15,78,48,140,59,0,13,89,12,0,46,96,0,67,130,52,22,63,103,125,4,34,59,66,2,0,50,29,0,58,152,41

InterPro domains:
  IPR004276 Glycosyltransferase family 28, N-terminal domain [PF03033] (12-148)
  IPR006009 N-acetylglucosaminyltransferase, MurG [MF_00033] (12-365)
  IPR006009 N-acetylglucosaminyltransferase, MurG [TIGR01133] (6-362)
  IPR007235 Glycosyl transferase, family 28, C-terminal [PF04101] (195-356)

Radius of gyration: 34.51 Å; Cα contacts (8 Å, |Δi|>4): 2169; chains: 3; bounding box: 120×84×72 Å